Protein AF-A0A9W8WQA7-F1 (afdb_monomer_lite)

Sequence (1085 aa):
MKIWGAAASALLLALARCRVVPSSPQLYTATNITTLVKVFSAPPAIASDTGSIQLAPRTDPPPPKRPKLNPPSPPAEPAPNVPAAESQSEWDQHVCRGGKLTQASKLDKDEAQAIALPIGTQWSGNLEAERKKWGYFDSEDPDCDFEGSYYDIARALEALGVEDGDCFRTQHYDPENDDDMKDQKYKVGDKAYRATGAHGTFGVNVKGGALFLIEVASAPRTAALLWDVDPVPKDQLPEIRQISDLAWGFWYQAHGGSNLGHITKFVVPQVINDVTGRLIDQASKTYEVPDGEERHDAVPEWPGISFDIDTPPGKALLGSPVGIATAYFLSQHKQEIGGNKYVSKVTVFRPDGDTEMKEPTIVYYVENAPTTSQKDGNSAQKSDQTAGQRQAHNRRDLLQATDDLVSATDEGKDLWYKNMCRGRKLTESCMSKRDEATEFATPVDTPWKGTMESELREWGYREVDTSSKCGWDDIERDLNREHIRVEDANCYEVQHALRPGTTGEDGKTIALKNQMYTVKSGQKYRMTNAHARIGINTISGAIFFLDVESAAKAAEINWKPEVPTAEQLPKLKAISDISWGFWNRAWMHRPASERKLGNINYFIVHNIANEETETLINKAMEVHVGDGSHTGLTVLPKWPGLDFYVADEAGRALLGSPNGLAAGYFLAQHKDEIGANKYVYGIRVFASSAPLAGPSMIMYVADADDDSSDELPMDRRRGIGWGNSALRPPVNSFNTKSPSTLGDTVTIAAKPKLDDATLWNTCKCRGEKITQTSLEDKDTAKNLVTPIDSPWEGTMEEELKLWGYAQPKGATAYCNFSSTETEFRAMGIDTKFKERTKNGQNQCYQAHHSKGGPRGKVKEQTYEVEKKIYRMTDAIMQMGVNVRDGVLTYFNVRSAEQSAMLLWGVDEVSASELPALNRVSDVSWAFWKRAHGNDADINNIQKFHVHDAVNEDTLRLVNMALNTYKVPDGDVRRPRLPKWPGLVFDIKTDEGAAMLGSPNGIAAGYFLVQHKTQLGGNKYIHQVTVWMSSDGDVQMMFWVKNAPPPEAAPQGQSIRRRLERQVKIVKRGHDGRNIIKEHRVLAKL

Structure (mmCIF, N/CA/C/O backbone):
data_AF-A0A9W8WQA7-F1
#
_entry.id   AF-A0A9W8WQA7-F1
#
loop_
_atom_site.group_PDB
_atom_site.id
_atom_site.type_symbol
_atom_site.label_atom_id
_atom_site.label_alt_id
_atom_site.label_comp_id
_atom_site.label_asym_id
_atom_site.label_entity_id
_atom_site.label_seq_id
_atom_site.pdbx_PDB_ins_code
_atom_site.Cartn_x
_atom_site.Cartn_y
_atom_site.Cartn_z
_atom_site.occupancy
_atom_site.B_iso_or_equiv
_atom_site.auth_seq_id
_atom_site.auth_comp_id
_atom_site.auth_asym_id
_atom_site.auth_atom_id
_atom_site.pdbx_PDB_model_num
ATOM 1 N N . MET A 1 1 ? 7.391 16.376 -81.333 1.00 32.06 1 MET A N 1
ATOM 2 C CA . MET A 1 1 ? 8.749 15.791 -81.483 1.00 32.06 1 MET A CA 1
ATOM 3 C C . MET A 1 1 ? 8.777 14.542 -80.598 1.00 32.06 1 MET A C 1
ATOM 5 O O . MET A 1 1 ? 8.207 14.633 -79.524 1.00 32.06 1 MET A O 1
ATOM 9 N N . LYS A 1 2 ? 9.160 13.319 -81.009 1.00 30.12 2 LYS A N 1
ATOM 10 C CA . LYS A 1 2 ? 10.275 12.816 -81.857 1.00 30.12 2 LYS A CA 1
ATOM 11 C C . LYS A 1 2 ? 11.677 13.099 -81.276 1.00 30.12 2 LYS A C 1
ATOM 13 O O . LYS A 1 2 ? 11.902 14.252 -80.948 1.00 30.12 2 LYS A O 1
ATOM 18 N N . ILE A 1 3 ? 12.667 12.189 -81.263 1.00 35.16 3 ILE A N 1
ATOM 19 C CA . ILE A 1 3 ? 12.712 10.700 -81.192 1.00 35.16 3 ILE A CA 1
ATOM 20 C C . ILE A 1 3 ? 14.201 10.273 -81.020 1.00 35.16 3 ILE A C 1
ATOM 22 O O . ILE A 1 3 ? 15.027 10.808 -81.751 1.00 35.16 3 ILE A O 1
ATOM 26 N N . TRP A 1 4 ? 14.517 9.290 -80.151 1.00 38.16 4 TRP A N 1
ATOM 27 C CA . TRP A 1 4 ? 15.798 8.517 -80.090 1.00 38.16 4 TRP A CA 1
ATOM 28 C C . TRP A 1 4 ? 17.095 9.365 -79.870 1.00 38.16 4 TRP A C 1
ATOM 30 O O . TRP A 1 4 ? 16.995 10.574 -79.707 1.00 38.16 4 TRP A O 1
ATOM 40 N N . GLY A 1 5 ? 18.335 8.847 -79.740 1.00 28.59 5 GLY A N 1
ATOM 41 C CA . GLY A 1 5 ? 18.912 7.482 -79.777 1.00 28.59 5 GLY A CA 1
ATOM 42 C C . GLY A 1 5 ? 20.346 7.446 -79.170 1.00 28.59 5 GLY A C 1
ATOM 43 O O . GLY A 1 5 ? 20.752 8.431 -78.561 1.00 28.59 5 GLY A O 1
ATOM 44 N N . ALA A 1 6 ? 21.114 6.348 -79.307 1.00 35.03 6 ALA A N 1
ATOM 45 C CA . ALA A 1 6 ? 22.368 6.102 -78.548 1.00 35.03 6 ALA A CA 1
ATOM 46 C C . ALA A 1 6 ? 23.580 5.604 -79.384 1.00 35.03 6 ALA A C 1
ATOM 48 O O . ALA A 1 6 ? 23.366 5.008 -80.436 1.00 35.03 6 ALA A O 1
ATOM 49 N N . ALA A 1 7 ? 24.822 5.790 -78.880 1.00 26.36 7 ALA A N 1
ATOM 50 C CA . ALA A 1 7 ? 26.087 5.082 -79.223 1.00 26.36 7 ALA A CA 1
ATOM 51 C C . ALA A 1 7 ? 27.293 5.627 -78.386 1.00 26.36 7 ALA A C 1
ATOM 53 O O . ALA A 1 7 ? 27.164 6.712 -77.827 1.00 26.36 7 ALA A O 1
ATOM 54 N N . ALA A 1 8 ? 28.523 5.070 -78.391 1.00 29.78 8 ALA A N 1
ATOM 55 C CA . ALA A 1 8 ? 29.019 3.724 -78.005 1.00 29.78 8 ALA A CA 1
ATOM 56 C C . ALA A 1 8 ? 30.568 3.601 -78.217 1.00 29.78 8 ALA A C 1
ATOM 58 O O . ALA A 1 8 ? 31.057 4.087 -79.231 1.00 29.78 8 ALA A O 1
ATOM 59 N N . SER A 1 9 ? 31.285 2.838 -77.358 1.00 29.52 9 SER A N 1
ATOM 60 C CA . SER A 1 9 ? 32.639 2.227 -77.581 1.00 29.52 9 SER A CA 1
ATOM 61 C C . SER A 1 9 ? 33.893 3.147 -77.699 1.00 29.52 9 SER A C 1
ATOM 63 O O . SER A 1 9 ? 33.744 4.334 -77.951 1.00 29.52 9 SER A O 1
ATOM 65 N N . ALA A 1 10 ? 35.171 2.707 -77.578 1.00 31.17 10 ALA A N 1
ATOM 66 C CA . ALA A 1 10 ? 35.853 1.577 -76.879 1.00 31.17 10 ALA A CA 1
ATOM 67 C C . ALA A 1 10 ? 37.422 1.722 -76.976 1.00 31.17 10 ALA A C 1
ATOM 69 O O . ALA A 1 10 ? 37.894 2.780 -77.380 1.00 31.17 10 ALA A O 1
ATOM 70 N N . LEU A 1 11 ? 38.193 0.643 -76.689 1.00 25.34 11 LEU A N 1
ATOM 71 C CA . LEU A 1 11 ? 39.678 0.440 -76.740 1.00 25.34 11 LEU A CA 1
ATOM 72 C C . LEU A 1 11 ? 40.490 0.999 -75.535 1.00 25.34 11 LEU A C 1
ATOM 74 O O . LEU A 1 11 ? 40.127 2.031 -74.989 1.00 25.34 11 LEU A O 1
ATOM 78 N N . LEU A 1 12 ? 41.585 0.372 -75.045 1.00 25.33 12 LEU A N 1
ATOM 79 C CA . LEU A 1 12 ? 42.374 -0.815 -75.486 1.00 25.33 12 LEU A CA 1
ATOM 80 C C . LEU A 1 12 ? 42.959 -1.626 -74.275 1.00 25.33 12 LEU A C 1
ATOM 82 O O . LEU A 1 12 ? 42.806 -1.207 -73.132 1.00 25.33 12 LEU A O 1
ATOM 86 N N . LEU A 1 13 ? 43.614 -2.783 -74.506 1.00 28.52 13 LEU A N 1
ATOM 87 C CA . LEU A 1 13 ? 44.079 -3.785 -73.503 1.00 28.52 13 LEU A CA 1
ATOM 88 C C . LEU A 1 13 ? 45.615 -4.017 -73.464 1.00 28.52 13 LEU A C 1
ATOM 90 O O . LEU A 1 13 ? 46.274 -3.848 -74.486 1.00 28.52 13 LEU A O 1
ATOM 94 N N . ALA A 1 14 ? 46.137 -4.579 -72.351 1.00 25.75 14 ALA A N 1
ATOM 95 C CA . ALA A 1 14 ? 47.377 -5.394 -72.284 1.00 25.75 14 ALA A CA 1
ATOM 96 C C . ALA A 1 14 ? 47.427 -6.339 -71.038 1.00 25.75 14 ALA A C 1
ATOM 98 O O . ALA A 1 14 ? 46.800 -6.037 -70.026 1.00 25.75 14 ALA A O 1
ATOM 99 N N . LEU A 1 15 ? 48.147 -7.482 -71.105 1.00 28.50 15 LEU A N 1
ATOM 100 C CA . LEU A 1 15 ? 48.198 -8.600 -70.112 1.00 28.50 15 LEU A CA 1
ATOM 101 C C . LEU A 1 15 ? 49.522 -9.417 -70.244 1.00 28.50 15 LEU A C 1
ATOM 103 O O . LEU A 1 15 ? 50.096 -9.404 -71.328 1.00 28.50 15 LEU A O 1
ATOM 107 N N . ALA A 1 16 ? 50.075 -10.210 -69.298 1.00 33.41 16 ALA A N 1
ATOM 108 C CA . ALA A 1 16 ? 49.791 -10.532 -67.874 1.00 33.41 16 ALA A CA 1
ATOM 109 C C . ALA A 1 16 ? 51.136 -10.580 -67.057 1.00 33.41 16 ALA A C 1
ATOM 111 O O . ALA A 1 16 ? 51.890 -9.631 -67.214 1.00 33.41 16 ALA A O 1
ATOM 112 N N . ARG A 1 17 ? 51.592 -11.536 -66.202 1.00 27.59 17 ARG A N 1
ATOM 113 C CA . ARG A 1 17 ? 51.318 -12.968 -65.858 1.00 27.59 17 ARG A CA 1
ATOM 114 C C . ARG A 1 17 ? 51.818 -13.312 -64.414 1.00 27.59 17 ARG A C 1
ATOM 116 O O . ARG A 1 17 ? 52.717 -12.640 -63.943 1.00 27.59 17 ARG A O 1
ATOM 123 N N . CYS A 1 18 ? 51.297 -14.405 -63.815 1.00 26.36 18 CYS A N 1
ATOM 124 C CA . CYS A 1 18 ? 51.890 -15.444 -62.902 1.00 26.36 18 CYS A CA 1
ATOM 125 C C . CYS A 1 18 ? 53.135 -15.158 -62.007 1.00 26.36 18 CYS A C 1
ATOM 127 O O . CYS A 1 18 ? 54.090 -14.568 -62.486 1.00 26.36 18 CYS A O 1
ATOM 129 N N . ARG A 1 19 ? 53.325 -15.712 -60.786 1.00 29.97 19 ARG A N 1
ATOM 130 C CA . ARG A 1 19 ? 52.667 -16.749 -59.917 1.00 29.97 19 ARG A CA 1
ATOM 131 C C . ARG A 1 19 ? 53.189 -16.538 -58.457 1.00 29.97 19 ARG A C 1
ATOM 133 O O . ARG A 1 19 ? 54.293 -16.029 -58.323 1.00 29.97 19 ARG A O 1
ATOM 140 N N . VAL A 1 20 ? 52.469 -16.864 -57.369 1.00 27.72 20 VAL A N 1
ATOM 141 C CA . VAL A 1 20 ? 52.545 -18.081 -56.489 1.00 27.72 20 VAL A CA 1
ATOM 142 C C . VAL A 1 20 ? 51.592 -17.850 -55.270 1.00 27.72 20 VAL A C 1
ATOM 144 O O . VAL A 1 20 ? 51.188 -16.717 -55.033 1.00 27.72 20 VAL A O 1
ATOM 147 N N . VAL A 1 21 ? 51.196 -18.908 -54.542 1.00 34.62 21 VAL A N 1
ATOM 148 C CA . VAL A 1 21 ? 50.202 -19.011 -53.427 1.00 34.62 21 VAL A CA 1
ATOM 149 C C . VAL A 1 21 ? 50.763 -20.038 -52.398 1.00 34.62 21 VAL A C 1
ATOM 151 O O . VAL A 1 21 ? 51.525 -20.884 -52.882 1.00 34.62 21 VAL A O 1
ATOM 154 N N . PRO A 1 22 ? 50.467 -20.072 -51.062 1.00 49.50 22 PRO A N 1
ATOM 155 C CA . PRO A 1 22 ? 49.373 -19.487 -50.242 1.00 49.50 22 PRO A CA 1
ATOM 156 C C . PRO A 1 22 ? 49.900 -18.418 -49.216 1.00 49.50 22 PRO A C 1
ATOM 158 O O . PRO A 1 22 ? 50.765 -17.663 -49.641 1.00 49.50 22 PRO A O 1
ATOM 161 N N . SER A 1 23 ? 49.470 -18.173 -47.952 1.00 28.38 23 SER A N 1
ATOM 162 C CA . SER A 1 23 ? 48.624 -18.889 -46.957 1.00 28.38 23 SER A CA 1
ATOM 163 C C . SER A 1 23 ? 48.009 -18.024 -45.819 1.00 28.38 23 SER A C 1
ATOM 165 O O . SER A 1 23 ? 48.143 -16.806 -45.801 1.00 28.38 23 SER A O 1
ATOM 167 N N . SER A 1 24 ? 47.301 -18.699 -44.897 1.00 28.00 24 SER A N 1
ATOM 168 C CA . SER A 1 24 ? 46.446 -18.217 -43.782 1.00 28.00 24 SER A CA 1
ATOM 169 C C . SER A 1 24 ? 47.174 -17.913 -42.435 1.00 28.00 24 SER A C 1
ATOM 171 O O . SER A 1 24 ? 48.377 -18.163 -42.351 1.00 28.00 24 SER A O 1
ATOM 173 N N . PRO A 1 25 ? 46.482 -17.375 -41.390 1.00 53.09 25 PRO A N 1
ATOM 174 C CA . PRO A 1 25 ? 47.097 -16.610 -40.286 1.00 53.09 25 PRO A CA 1
ATOM 175 C C . PRO A 1 25 ? 47.047 -17.265 -38.884 1.00 53.09 25 PRO A C 1
ATOM 177 O O . PRO A 1 25 ? 46.340 -18.248 -38.675 1.00 53.09 25 PRO A O 1
ATOM 180 N N . GLN A 1 26 ? 47.700 -16.616 -37.906 1.00 27.55 26 GLN A N 1
ATOM 181 C CA . GLN A 1 26 ? 47.486 -16.711 -36.445 1.00 27.55 26 GLN A CA 1
ATOM 182 C C . GLN A 1 26 ? 47.661 -15.291 -35.836 1.00 27.55 26 GLN A C 1
ATOM 184 O O . GLN A 1 26 ? 48.445 -14.508 -36.365 1.00 27.55 26 GLN A O 1
ATOM 189 N N . LEU A 1 27 ? 46.769 -14.798 -34.962 1.00 26.42 27 LEU A N 1
ATOM 190 C CA . LEU A 1 27 ? 46.641 -15.044 -33.507 1.00 26.42 27 LEU A CA 1
ATOM 191 C C . LEU A 1 27 ? 47.778 -14.425 -32.668 1.00 26.42 27 LEU A C 1
ATOM 193 O O . LEU A 1 27 ? 48.945 -14.719 -32.897 1.00 26.42 27 LEU A O 1
ATOM 197 N N . TYR A 1 28 ? 47.411 -13.631 -31.655 1.00 26.44 28 TYR A N 1
ATOM 198 C CA . TYR A 1 28 ? 48.284 -13.229 -30.545 1.00 26.44 28 TYR A CA 1
ATOM 199 C C . TYR A 1 28 ? 47.541 -13.385 -29.214 1.00 26.44 28 TYR A C 1
ATOM 201 O O . TYR A 1 28 ? 46.349 -13.096 -29.122 1.00 26.44 28 TYR A O 1
ATOM 209 N N . THR A 1 29 ? 48.256 -13.876 -28.205 1.00 27.25 29 THR A N 1
ATOM 210 C CA . THR A 1 29 ? 47.759 -14.208 -26.861 1.00 27.25 29 THR A CA 1
ATOM 211 C C . THR A 1 29 ? 48.307 -13.245 -25.801 1.00 27.25 29 THR A C 1
ATOM 213 O O . THR A 1 29 ? 49.230 -12.480 -26.068 1.00 27.25 29 THR A O 1
ATOM 216 N N . ALA A 1 30 ? 47.731 -13.282 -24.597 1.00 29.25 30 ALA A N 1
ATOM 217 C CA . ALA A 1 30 ? 48.078 -12.409 -23.470 1.00 29.25 30 ALA A CA 1
ATOM 218 C C . ALA A 1 30 ? 49.330 -12.866 -22.673 1.00 29.25 30 ALA A C 1
ATOM 220 O O . ALA A 1 30 ? 49.995 -13.828 -23.056 1.00 29.25 30 ALA A O 1
ATOM 221 N N . THR A 1 31 ? 49.543 -12.224 -21.508 1.00 28.33 31 THR A N 1
ATOM 222 C CA . THR A 1 31 ? 50.538 -12.456 -20.421 1.00 28.33 31 THR A CA 1
ATOM 223 C C . THR A 1 31 ? 51.924 -11.798 -20.562 1.00 28.33 31 THR A C 1
ATOM 225 O O . THR A 1 31 ? 52.392 -11.619 -21.680 1.00 28.33 31 THR A O 1
ATOM 228 N N . ASN A 1 32 ? 52.671 -11.470 -19.487 1.00 29.31 32 ASN A N 1
ATOM 229 C CA . ASN A 1 32 ? 52.379 -10.944 -18.120 1.00 29.31 32 ASN A CA 1
ATOM 230 C C . ASN A 1 32 ? 53.743 -10.550 -17.446 1.00 29.31 32 ASN A C 1
ATOM 232 O O . ASN A 1 32 ? 54.778 -10.857 -18.032 1.00 29.31 32 ASN A O 1
ATOM 236 N N . ILE A 1 33 ? 53.747 -10.012 -16.205 1.00 25.47 33 ILE A N 1
ATOM 237 C CA . ILE A 1 33 ? 54.882 -9.957 -15.222 1.00 25.47 33 ILE A CA 1
ATOM 238 C C . ILE A 1 33 ? 56.030 -8.942 -15.537 1.00 25.47 33 ILE A C 1
ATOM 240 O O . ILE A 1 33 ? 56.304 -8.707 -16.707 1.00 25.47 33 ILE A O 1
ATOM 244 N N . THR A 1 34 ? 56.858 -8.351 -14.638 1.00 26.84 34 THR A N 1
ATOM 245 C CA . THR A 1 34 ? 56.838 -7.795 -13.236 1.00 26.84 34 THR A CA 1
ATOM 246 C C . THR A 1 34 ? 58.247 -7.155 -12.972 1.00 26.84 34 THR A C 1
ATOM 248 O O . THR A 1 34 ? 59.182 -7.547 -13.668 1.00 26.84 34 THR A O 1
ATOM 251 N N . THR A 1 35 ? 58.456 -6.283 -11.948 1.00 26.98 35 THR A N 1
ATOM 252 C CA . THR A 1 35 ? 59.684 -6.187 -11.057 1.00 26.98 35 THR A CA 1
ATOM 253 C C . THR A 1 35 ? 60.393 -4.808 -10.837 1.00 26.98 35 THR A C 1
ATOM 255 O O . THR A 1 35 ? 61.170 -4.352 -11.665 1.00 26.98 35 THR A O 1
ATOM 258 N N . LEU A 1 36 ? 60.198 -4.238 -9.628 1.00 26.69 36 LEU A N 1
ATOM 259 C CA . LEU A 1 36 ? 61.091 -3.497 -8.678 1.00 26.69 36 LEU A CA 1
ATOM 260 C C . LEU A 1 36 ? 62.112 -2.350 -9.038 1.00 26.69 36 LEU A C 1
ATOM 262 O O . LEU A 1 36 ? 63.230 -2.613 -9.459 1.00 26.69 36 LEU A O 1
ATOM 266 N N . VAL A 1 37 ? 61.798 -1.118 -8.561 1.00 27.27 37 VAL A N 1
ATOM 267 C CA . VAL A 1 37 ? 62.352 -0.390 -7.355 1.00 27.27 37 VAL A CA 1
ATOM 268 C C . VAL A 1 37 ? 63.788 0.248 -7.274 1.00 27.27 37 VAL A C 1
ATOM 270 O O . VAL A 1 37 ? 64.790 -0.379 -7.591 1.00 27.27 37 VAL A O 1
ATOM 273 N N . LYS A 1 38 ? 63.835 1.432 -6.593 1.00 28.11 38 LYS A N 1
ATOM 274 C CA . LYS A 1 38 ? 64.917 2.146 -5.812 1.00 28.11 38 LYS A CA 1
ATOM 275 C C . LYS A 1 38 ? 65.852 3.198 -6.469 1.00 28.11 38 LYS A C 1
ATOM 277 O O . LYS A 1 38 ? 66.621 2.872 -7.361 1.00 28.11 38 LYS A O 1
ATOM 282 N N . VAL A 1 39 ? 65.919 4.407 -5.864 1.00 25.89 39 VAL A N 1
ATOM 283 C CA . VAL A 1 39 ? 67.040 4.979 -5.040 1.00 25.89 39 VAL A CA 1
ATOM 284 C C . VAL A 1 39 ? 66.652 6.380 -4.468 1.00 25.89 39 VAL A C 1
ATOM 286 O O . VAL A 1 39 ? 65.780 7.044 -5.016 1.00 25.89 39 VAL A O 1
ATOM 289 N N . PHE A 1 40 ? 67.248 6.805 -3.338 1.00 28.34 40 PHE A N 1
ATOM 290 C CA . PHE A 1 40 ? 66.979 8.055 -2.578 1.00 28.34 40 PHE A CA 1
ATOM 291 C C . PHE A 1 40 ? 67.886 9.248 -2.968 1.00 28.34 40 PHE A C 1
ATOM 293 O O . PHE A 1 40 ? 69.035 9.006 -3.339 1.00 28.34 40 PHE A O 1
ATOM 300 N N . SER A 1 41 ? 67.463 10.506 -2.704 1.00 25.45 41 SER A N 1
ATOM 301 C CA . SER A 1 41 ? 68.158 11.506 -1.826 1.00 25.45 41 SER A CA 1
ATOM 302 C C . SER A 1 41 ? 67.602 12.949 -1.944 1.00 25.45 41 SER A C 1
ATOM 304 O O . SER A 1 41 ? 67.009 13.303 -2.956 1.00 25.45 41 SER A O 1
ATOM 306 N N . ALA A 1 42 ? 67.822 13.789 -0.918 1.00 25.75 42 ALA A N 1
ATOM 307 C CA . ALA A 1 42 ? 67.451 15.221 -0.827 1.00 25.75 42 ALA A CA 1
ATOM 308 C C . ALA A 1 42 ? 68.549 16.016 -0.050 1.00 25.75 42 ALA A C 1
ATOM 310 O O . ALA A 1 42 ? 69.608 15.439 0.199 1.00 25.75 42 ALA A O 1
ATOM 311 N N . PRO A 1 43 ? 68.299 17.240 0.473 1.00 55.56 43 PRO A N 1
ATOM 312 C CA . PRO A 1 43 ? 68.216 18.566 -0.175 1.00 55.56 43 PRO A CA 1
ATOM 313 C C . PRO A 1 43 ? 69.473 19.449 0.136 1.00 55.56 43 PRO A C 1
ATOM 315 O O . PRO A 1 43 ? 70.468 18.892 0.603 1.00 55.56 43 PRO A O 1
ATOM 318 N N . PRO A 1 44 ? 69.509 20.787 -0.131 1.00 43.06 44 PRO A N 1
ATOM 319 C CA . PRO A 1 44 ? 69.011 21.799 0.840 1.00 43.06 44 PRO A CA 1
ATOM 320 C C . PRO A 1 44 ? 68.469 23.136 0.230 1.00 43.06 44 PRO A C 1
ATOM 322 O O . PRO A 1 44 ? 68.412 23.295 -0.986 1.00 43.06 44 PRO A O 1
ATOM 325 N N . ALA A 1 45 ? 68.073 24.103 1.082 1.00 30.08 45 ALA A N 1
ATOM 326 C CA . ALA A 1 45 ? 67.628 25.483 0.743 1.00 30.08 45 ALA A CA 1
ATOM 327 C C . ALA A 1 45 ? 68.777 26.540 0.904 1.00 30.08 45 ALA A C 1
ATOM 329 O O . ALA A 1 45 ? 69.910 26.124 1.135 1.00 30.08 45 ALA A O 1
ATOM 330 N N . ILE A 1 46 ? 68.656 27.879 0.737 1.00 30.22 46 ILE A N 1
ATOM 331 C CA . ILE A 1 46 ? 67.896 28.946 1.470 1.00 30.22 46 ILE A CA 1
ATOM 332 C C . ILE A 1 46 ? 68.089 30.328 0.732 1.00 30.22 46 ILE A C 1
ATOM 334 O O . ILE A 1 46 ? 69.018 30.425 -0.065 1.00 30.22 46 ILE A O 1
ATOM 338 N N . ALA A 1 47 ? 67.308 31.388 1.070 1.00 27.59 47 ALA A N 1
ATOM 339 C CA . ALA A 1 47 ? 67.455 32.849 0.737 1.00 27.59 47 ALA A CA 1
ATOM 340 C C . ALA A 1 47 ? 67.014 33.306 -0.689 1.00 27.59 47 ALA A C 1
ATOM 342 O O . ALA A 1 47 ? 67.338 32.632 -1.658 1.00 27.59 47 ALA A O 1
ATOM 343 N N . SER A 1 48 ? 66.155 34.326 -0.932 1.00 30.67 48 SER A N 1
ATOM 344 C CA . SER A 1 48 ? 66.004 35.754 -0.491 1.00 30.67 48 SER A CA 1
ATOM 345 C C . SER A 1 48 ? 66.860 36.756 -1.318 1.00 30.67 48 SER A C 1
ATOM 347 O O . SER A 1 48 ? 67.953 36.393 -1.730 1.00 30.67 48 SER A O 1
ATOM 349 N N . ASP A 1 49 ? 66.478 38.012 -1.630 1.00 31.56 49 ASP A N 1
ATOM 350 C CA . ASP A 1 49 ? 65.371 38.884 -1.165 1.00 31.56 49 ASP A CA 1
ATOM 351 C C . ASP A 1 49 ? 65.054 40.064 -2.151 1.00 31.56 49 ASP A C 1
ATOM 353 O O . ASP A 1 49 ? 65.882 40.402 -2.994 1.00 31.56 49 ASP A O 1
ATOM 357 N N . THR A 1 50 ? 63.926 40.770 -1.951 1.00 33.84 50 THR A N 1
ATOM 358 C CA . THR A 1 50 ? 63.518 42.120 -2.453 1.00 33.84 50 THR A CA 1
ATOM 359 C C . THR A 1 50 ? 63.333 42.420 -3.964 1.00 33.84 50 THR A C 1
ATOM 361 O O . THR A 1 50 ? 64.098 41.988 -4.819 1.00 33.84 50 THR A O 1
ATOM 364 N N . GLY A 1 51 ? 62.359 43.299 -4.285 1.00 26.81 51 GLY A N 1
ATOM 365 C CA . GLY A 1 51 ? 62.286 44.038 -5.566 1.00 26.81 51 GLY A CA 1
ATOM 366 C C . GLY A 1 51 ? 60.871 44.447 -6.025 1.00 26.81 51 GLY A C 1
ATOM 367 O O . GLY A 1 51 ? 60.168 43.639 -6.621 1.00 26.81 51 GLY A O 1
ATOM 368 N N . SER A 1 52 ? 60.449 45.702 -5.807 1.00 33.69 52 SER A N 1
ATOM 369 C CA . SER A 1 52 ? 59.098 46.202 -6.150 1.00 33.69 52 SER A CA 1
ATOM 370 C C . SER A 1 52 ? 59.093 47.358 -7.168 1.00 33.69 52 SER A C 1
ATOM 372 O O . SER A 1 52 ? 59.755 48.373 -6.966 1.00 33.69 52 SER A O 1
ATOM 374 N N . ILE A 1 53 ? 58.291 47.246 -8.241 1.00 29.86 53 ILE A N 1
ATOM 375 C CA . ILE A 1 53 ? 57.975 48.342 -9.184 1.00 29.86 53 ILE A CA 1
ATOM 376 C C . ILE A 1 53 ? 56.505 48.239 -9.638 1.00 29.86 53 ILE A C 1
ATOM 378 O O . ILE A 1 53 ? 56.050 47.171 -10.039 1.00 29.86 53 ILE A O 1
ATOM 382 N N . GLN A 1 54 ? 55.772 49.358 -9.613 1.00 36.44 54 GLN A N 1
ATOM 383 C CA . GLN A 1 54 ? 54.447 49.510 -10.240 1.00 36.44 54 GLN A CA 1
ATOM 384 C C . GLN A 1 54 ? 54.573 49.978 -11.698 1.00 36.44 54 GLN A C 1
ATOM 386 O O . GLN A 1 54 ? 55.428 50.810 -11.993 1.00 36.44 54 GLN A O 1
ATOM 391 N N . LEU A 1 55 ? 53.642 49.580 -12.573 1.00 28.97 55 LEU A N 1
ATOM 392 C CA . LEU A 1 55 ? 53.305 50.338 -13.788 1.00 28.97 55 LEU A CA 1
ATOM 393 C C . LEU A 1 55 ? 51.823 50.158 -14.174 1.00 28.97 55 LEU A C 1
ATOM 395 O O . LEU A 1 55 ? 51.165 49.216 -13.740 1.00 28.97 55 LEU A O 1
ATOM 399 N N . ALA A 1 56 ? 51.292 51.118 -14.936 1.00 30.81 56 ALA A N 1
ATOM 400 C CA . ALA A 1 56 ? 49.858 51.341 -15.161 1.00 30.81 56 ALA A CA 1
ATOM 401 C C . ALA A 1 56 ? 49.327 50.678 -16.467 1.00 30.81 56 ALA A C 1
ATOM 403 O O . ALA A 1 56 ? 50.131 50.235 -17.292 1.00 30.81 56 ALA A O 1
ATOM 404 N N . PRO A 1 57 ? 47.994 50.571 -16.682 1.00 40.31 57 PRO A N 1
ATOM 405 C CA . PRO A 1 57 ? 47.419 49.686 -17.701 1.00 40.31 57 PRO A CA 1
ATOM 406 C C . PRO A 1 57 ? 47.459 50.251 -19.131 1.00 40.31 57 PRO A C 1
ATOM 408 O O . PRO A 1 57 ? 47.582 51.458 -19.348 1.00 40.31 57 PRO A O 1
ATOM 411 N N . ARG A 1 58 ? 47.265 49.368 -20.121 1.00 30.36 58 ARG A N 1
ATOM 412 C CA . ARG A 1 58 ? 47.004 49.721 -21.528 1.00 30.36 58 ARG A CA 1
ATOM 413 C C . ARG A 1 58 ? 45.653 49.191 -22.008 1.00 30.36 58 ARG A C 1
ATOM 415 O O . ARG A 1 58 ? 45.201 48.138 -21.574 1.00 30.36 58 ARG A O 1
ATOM 422 N N . THR A 1 59 ? 45.035 49.946 -22.912 1.00 35.84 59 THR A N 1
ATOM 423 C CA . THR A 1 59 ? 43.726 49.680 -23.530 1.00 35.84 59 THR A CA 1
ATOM 424 C C . THR A 1 59 ? 43.870 49.185 -24.963 1.00 35.84 59 THR A C 1
ATOM 426 O O . THR A 1 59 ? 44.745 49.675 -25.671 1.00 35.84 59 THR A O 1
ATOM 429 N N . ASP A 1 60 ? 42.958 48.318 -25.407 1.00 29.50 60 ASP A N 1
ATOM 430 C CA . ASP A 1 60 ? 42.808 47.889 -26.808 1.00 29.50 60 ASP A CA 1
ATOM 431 C C . ASP A 1 60 ? 41.330 47.458 -27.085 1.00 29.50 60 ASP A C 1
ATOM 433 O O . ASP A 1 60 ? 40.523 47.526 -26.150 1.00 29.50 60 ASP A O 1
ATOM 437 N N . PRO A 1 61 ? 40.874 47.190 -28.334 1.00 36.31 61 PRO A N 1
ATOM 438 C CA . PRO A 1 61 ? 39.708 47.923 -28.867 1.00 36.31 61 PRO A CA 1
ATOM 439 C C . PRO A 1 61 ? 38.324 47.234 -28.750 1.00 36.31 61 PRO A C 1
ATOM 441 O O . PRO A 1 61 ? 38.230 46.033 -28.499 1.00 36.31 61 PRO A O 1
ATOM 444 N N . PRO A 1 62 ? 37.215 47.976 -28.982 1.00 37.72 62 PRO A N 1
ATOM 445 C CA . PRO A 1 62 ? 35.854 47.467 -28.795 1.00 37.72 62 PRO A CA 1
ATOM 446 C C . PRO A 1 62 ? 35.350 46.552 -29.939 1.00 37.72 62 PRO A C 1
ATOM 448 O O . PRO A 1 62 ? 35.549 46.870 -31.115 1.00 37.72 62 PRO A O 1
ATOM 451 N N . PRO A 1 63 ? 34.613 45.463 -29.628 1.00 36.59 63 PRO A N 1
ATOM 452 C CA . PRO A 1 63 ? 34.017 44.560 -30.619 1.00 36.59 63 PRO A CA 1
ATOM 453 C C . PRO A 1 63 ? 32.730 45.122 -31.277 1.00 36.59 63 PRO A C 1
ATOM 455 O O . PRO A 1 63 ? 32.104 46.049 -30.753 1.00 36.59 63 PRO A O 1
ATOM 458 N N . PRO A 1 64 ? 32.295 44.569 -32.431 1.00 33.12 64 PRO A N 1
ATOM 459 C CA . PRO A 1 64 ? 31.188 45.113 -33.224 1.00 33.12 64 PRO A CA 1
ATOM 460 C C . PRO A 1 64 ? 29.790 44.891 -32.617 1.00 33.12 64 PRO A C 1
ATOM 462 O O . PRO A 1 64 ? 29.517 43.915 -31.918 1.00 33.12 64 PRO A O 1
ATOM 465 N N . LYS A 1 65 ? 28.865 45.800 -32.952 1.00 33.97 65 LYS A N 1
ATOM 466 C CA . LYS A 1 65 ? 27.476 45.822 -32.460 1.00 33.97 65 LYS A CA 1
ATOM 467 C C . LYS A 1 65 ? 26.657 44.631 -32.983 1.00 33.97 65 LYS A C 1
ATOM 469 O O . LYS A 1 65 ? 26.489 44.487 -34.192 1.00 33.97 65 LYS A O 1
ATOM 474 N N . ARG A 1 66 ? 26.069 43.836 -32.079 1.00 32.28 66 ARG A N 1
ATOM 475 C CA . ARG A 1 66 ? 25.018 42.852 -32.412 1.00 32.28 66 ARG A CA 1
ATOM 476 C C . ARG A 1 66 ? 23.654 43.534 -32.657 1.00 32.28 66 ARG A C 1
ATOM 478 O O . ARG A 1 66 ? 23.433 44.635 -32.145 1.00 32.28 66 ARG A O 1
ATOM 485 N N . PRO A 1 67 ? 22.723 42.896 -33.396 1.00 33.72 67 PRO A N 1
ATOM 486 C CA . PRO A 1 67 ? 21.334 43.347 -33.496 1.00 33.72 67 PRO A CA 1
ATOM 487 C C . PRO A 1 67 ? 20.624 43.339 -32.135 1.00 33.72 67 PRO A C 1
ATOM 489 O O . PRO A 1 67 ? 20.974 42.559 -31.249 1.00 33.72 67 PRO A O 1
ATOM 492 N N . LYS A 1 68 ? 19.589 44.175 -31.984 1.00 35.44 68 LYS A N 1
ATOM 493 C CA . LYS A 1 68 ? 18.712 44.150 -30.805 1.00 35.44 68 LYS A CA 1
ATOM 494 C C . LYS A 1 68 ? 17.890 42.856 -30.797 1.00 35.44 68 LYS A C 1
ATOM 496 O O . LYS A 1 68 ? 17.147 42.619 -31.745 1.00 35.44 68 LYS A O 1
ATOM 501 N N . LEU A 1 69 ? 17.983 42.071 -29.724 1.00 34.81 69 LEU A N 1
ATOM 502 C CA . LEU A 1 69 ? 16.928 41.121 -29.366 1.00 34.81 69 LEU A CA 1
ATOM 503 C C . LEU A 1 69 ? 15.825 41.836 -28.570 1.00 34.81 69 LEU A C 1
ATOM 505 O O . LEU A 1 69 ? 16.042 42.910 -28.004 1.00 34.81 69 LEU A O 1
ATOM 509 N N . ASN A 1 70 ? 14.641 41.228 -28.562 1.00 39.16 70 ASN A N 1
ATOM 510 C CA . ASN A 1 70 ? 13.485 41.668 -27.783 1.00 39.16 70 ASN A CA 1
ATOM 511 C C . ASN A 1 70 ? 13.724 41.479 -26.269 1.00 39.16 70 ASN A C 1
ATOM 513 O O . ASN A 1 70 ? 14.587 40.680 -25.895 1.00 39.16 70 ASN A O 1
ATOM 517 N N . PRO A 1 71 ? 12.979 42.184 -25.392 1.00 42.47 71 PRO A N 1
ATOM 518 C CA . PRO A 1 71 ? 13.010 41.913 -23.955 1.00 42.47 71 PRO A CA 1
ATOM 519 C C . PRO A 1 71 ? 12.633 40.450 -23.652 1.00 42.47 71 PRO A C 1
ATOM 521 O O . PRO A 1 71 ? 11.856 39.859 -24.409 1.00 42.47 71 PRO A O 1
ATOM 524 N N . PRO A 1 72 ? 13.162 39.864 -22.563 1.00 36.09 72 PRO A N 1
ATOM 525 C CA . PRO A 1 72 ? 12.818 38.506 -22.165 1.00 36.09 72 PRO A CA 1
ATOM 526 C C . PRO A 1 72 ? 11.333 38.398 -21.801 1.00 36.09 72 PRO A C 1
ATOM 528 O O . PRO A 1 72 ? 10.746 39.313 -21.220 1.00 36.09 72 PRO A O 1
ATOM 531 N N . SER A 1 73 ? 10.738 37.254 -22.128 1.00 41.69 73 SER A N 1
ATOM 532 C CA . SER A 1 73 ? 9.453 36.828 -21.572 1.00 41.69 73 SER A CA 1
ATOM 533 C C . SER A 1 73 ? 9.582 36.571 -20.059 1.00 41.69 73 SER A C 1
ATOM 535 O O . SER A 1 73 ? 10.697 36.319 -19.591 1.00 41.69 73 SER A O 1
ATOM 537 N N . PRO A 1 74 ? 8.480 36.619 -19.283 1.00 43.47 74 PRO A N 1
ATOM 538 C CA . PRO A 1 74 ? 8.497 36.164 -17.891 1.00 43.47 74 PRO A CA 1
ATOM 539 C C . PRO A 1 74 ? 8.981 34.704 -17.786 1.00 43.47 74 PRO A C 1
ATOM 541 O O . PRO A 1 74 ? 8.885 33.966 -18.774 1.00 43.47 74 PRO A O 1
ATOM 544 N N . PRO A 1 75 ? 9.508 34.280 -16.620 1.00 35.94 75 PRO A N 1
ATOM 545 C CA . PRO A 1 75 ? 9.939 32.901 -16.413 1.00 35.94 75 PRO A CA 1
ATOM 546 C C . PRO A 1 75 ? 8.788 31.926 -16.686 1.00 35.94 75 PRO A C 1
ATOM 548 O O . PRO A 1 75 ? 7.637 32.204 -16.350 1.00 35.94 75 PRO A O 1
ATOM 551 N N . ALA A 1 76 ? 9.111 30.798 -17.318 1.00 35.03 76 ALA A N 1
ATOM 552 C CA . ALA A 1 76 ? 8.144 29.741 -17.575 1.00 35.03 76 ALA A CA 1
ATOM 553 C C . ALA A 1 76 ? 7.705 29.075 -16.262 1.00 35.03 76 ALA A C 1
ATOM 555 O O . ALA A 1 76 ? 8.494 28.956 -15.323 1.00 35.03 76 ALA A O 1
ATOM 556 N N . GLU A 1 77 ? 6.451 28.631 -16.219 1.00 34.41 77 GLU A N 1
ATOM 557 C CA . GLU A 1 77 ? 5.897 27.873 -15.097 1.00 34.41 77 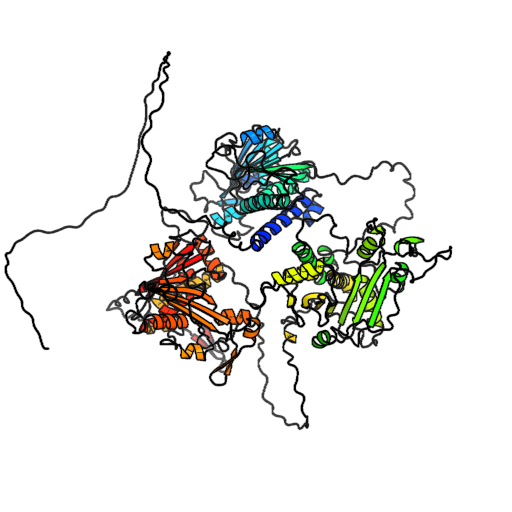GLU A CA 1
ATOM 558 C C . GLU A 1 77 ? 6.661 26.545 -14.910 1.00 34.41 77 GLU A C 1
ATOM 560 O O . GLU A 1 77 ? 7.079 25.937 -15.905 1.00 34.41 77 GLU A O 1
ATOM 565 N N . PRO A 1 78 ? 6.861 26.071 -13.665 1.00 32.47 78 PRO A N 1
ATOM 566 C CA . PRO A 1 78 ? 7.468 24.767 -13.421 1.00 32.47 78 PRO A CA 1
ATOM 567 C C . PRO A 1 78 ? 6.594 23.640 -13.993 1.00 32.47 78 PRO A C 1
ATOM 569 O O . PRO A 1 78 ? 5.365 23.685 -13.932 1.00 32.47 78 PRO A O 1
ATOM 572 N N . ALA A 1 79 ? 7.243 22.617 -14.552 1.00 31.16 79 ALA A N 1
ATOM 573 C CA . ALA A 1 79 ? 6.573 21.451 -15.125 1.00 31.16 79 ALA A CA 1
ATOM 574 C C . ALA A 1 79 ? 5.817 20.633 -14.048 1.00 31.16 79 ALA A C 1
ATOM 576 O O . ALA A 1 79 ? 6.209 20.652 -12.880 1.00 31.16 79 ALA A O 1
ATOM 577 N N . PRO A 1 80 ? 4.738 19.909 -14.408 1.00 32.62 80 PRO A N 1
ATOM 578 C CA . PRO A 1 80 ? 3.887 19.231 -13.432 1.00 32.62 80 PRO A CA 1
ATOM 579 C C . PRO A 1 80 ? 4.568 18.015 -12.782 1.00 32.62 80 PRO A C 1
ATOM 581 O O . PRO A 1 80 ? 5.034 17.110 -13.471 1.00 32.62 80 PRO A O 1
ATOM 584 N N . ASN A 1 81 ? 4.546 17.973 -11.447 1.00 40.00 81 ASN A N 1
ATOM 585 C CA . ASN A 1 81 ? 4.982 16.828 -10.642 1.00 40.00 81 ASN A CA 1
ATOM 586 C C . ASN A 1 81 ? 4.062 15.609 -10.830 1.00 40.00 81 ASN A C 1
ATOM 588 O O . ASN A 1 81 ? 2.839 15.754 -10.876 1.00 40.00 81 ASN A O 1
ATOM 592 N N . VAL A 1 82 ? 4.641 14.403 -10.841 1.00 31.25 82 VAL A N 1
ATOM 593 C CA . VAL A 1 82 ? 3.925 13.118 -10.932 1.00 31.25 82 VAL A CA 1
ATOM 594 C C . VAL A 1 82 ? 4.668 12.050 -10.111 1.00 31.25 82 VAL A C 1
ATOM 596 O O . VAL A 1 82 ? 5.836 11.806 -10.397 1.00 31.25 82 VAL A O 1
ATOM 599 N N . PRO A 1 83 ? 4.021 11.367 -9.148 1.00 42.06 83 PRO A N 1
ATOM 600 C CA . PRO A 1 83 ? 3.100 11.903 -8.149 1.00 42.06 83 PRO A CA 1
ATOM 601 C C . PRO A 1 83 ? 3.614 11.622 -6.716 1.00 42.06 83 PRO A C 1
ATOM 603 O O . PRO A 1 83 ? 4.174 10.567 -6.438 1.00 42.06 83 PRO A O 1
ATOM 606 N N . ALA A 1 84 ? 3.340 12.501 -5.746 1.00 37.59 84 ALA A N 1
ATOM 607 C CA . ALA A 1 84 ? 3.806 12.304 -4.360 1.00 37.59 84 ALA A CA 1
ATOM 608 C C . ALA A 1 84 ? 3.234 11.048 -3.650 1.00 37.59 84 ALA A C 1
ATOM 610 O O . ALA A 1 84 ? 3.723 10.665 -2.589 1.00 37.59 84 ALA A O 1
ATOM 611 N N . ALA A 1 85 ? 2.205 10.407 -4.217 1.00 29.42 85 ALA A N 1
ATOM 612 C CA . ALA A 1 85 ? 1.438 9.333 -3.585 1.00 29.42 85 ALA A CA 1
ATOM 613 C C . ALA A 1 85 ? 2.222 8.024 -3.360 1.00 29.42 85 ALA A C 1
ATOM 615 O O . ALA A 1 85 ? 2.071 7.411 -2.306 1.00 29.42 85 ALA A O 1
ATOM 616 N N . GLU A 1 86 ? 3.072 7.594 -4.299 1.00 31.73 86 GLU A N 1
ATOM 617 C CA . GLU A 1 86 ? 3.823 6.336 -4.130 1.00 31.73 86 GLU A CA 1
ATOM 618 C C . GLU A 1 86 ? 4.928 6.491 -3.076 1.00 31.73 86 GLU A C 1
ATOM 620 O O . GLU A 1 86 ? 5.014 5.683 -2.149 1.00 31.73 86 GLU A O 1
ATOM 625 N N . SER A 1 87 ? 5.684 7.594 -3.127 1.00 44.56 87 SER A N 1
ATOM 626 C CA . SER A 1 87 ? 6.658 7.964 -2.088 1.00 44.56 87 SER A CA 1
ATOM 627 C C . SER A 1 87 ? 6.022 8.122 -0.704 1.00 44.56 87 SER A C 1
ATOM 629 O O . SER A 1 87 ? 6.641 7.763 0.296 1.00 44.56 87 SER A O 1
ATOM 631 N N . GLN A 1 88 ? 4.776 8.606 -0.637 1.00 49.53 88 GLN A N 1
ATOM 632 C CA . GLN A 1 88 ? 4.027 8.719 0.613 1.00 49.53 88 GLN A CA 1
ATOM 633 C C . GLN A 1 88 ? 3.728 7.334 1.218 1.00 49.53 88 GLN A C 1
ATOM 635 O O . GLN A 1 88 ? 3.850 7.160 2.425 1.00 49.53 88 GLN A O 1
ATOM 640 N N . SER A 1 89 ? 3.429 6.319 0.396 1.00 61.03 89 SER A N 1
ATOM 641 C CA . SER A 1 89 ? 3.176 4.951 0.883 1.00 61.03 89 SER A CA 1
ATOM 642 C C . SER A 1 89 ? 4.422 4.261 1.467 1.00 61.03 89 SER A C 1
ATOM 644 O O . SER A 1 89 ? 4.329 3.606 2.508 1.00 61.03 89 SER A O 1
ATOM 646 N N . GLU A 1 90 ? 5.605 4.454 0.863 1.00 79.56 90 GLU A N 1
ATOM 647 C CA . GLU A 1 90 ? 6.878 3.972 1.426 1.00 79.56 90 GLU A CA 1
ATOM 648 C C . GLU A 1 90 ? 7.198 4.711 2.736 1.00 79.56 90 GLU A C 1
ATOM 650 O O . GLU A 1 90 ? 7.480 4.081 3.759 1.00 79.56 90 GLU A O 1
ATOM 655 N N . TRP A 1 91 ? 7.070 6.041 2.731 1.00 84.88 91 TRP A N 1
ATOM 656 C CA . TRP A 1 91 ? 7.252 6.888 3.908 1.00 84.88 91 TRP A CA 1
ATOM 657 C C . TRP A 1 91 ? 6.369 6.453 5.082 1.00 84.88 91 TRP A C 1
ATOM 659 O O . TRP A 1 91 ? 6.893 6.141 6.152 1.00 84.88 91 TRP A O 1
ATOM 669 N N . ASP A 1 92 ? 5.052 6.344 4.892 1.00 78.00 92 ASP A N 1
ATOM 670 C CA . ASP A 1 92 ? 4.116 6.021 5.973 1.00 78.00 92 ASP A CA 1
ATOM 671 C C . ASP A 1 92 ? 4.281 4.589 6.500 1.00 78.00 92 ASP A C 1
ATOM 673 O O . ASP A 1 92 ? 4.097 4.347 7.699 1.00 78.00 92 ASP A O 1
ATOM 677 N N . GLN A 1 93 ? 4.731 3.640 5.667 1.00 80.62 93 GLN A N 1
ATOM 678 C CA . GLN A 1 93 ? 5.135 2.315 6.148 1.00 80.62 93 GLN A CA 1
ATOM 679 C C . GLN A 1 93 ? 6.301 2.421 7.149 1.00 80.62 93 GLN A C 1
ATOM 681 O O . GLN A 1 93 ? 6.293 1.756 8.194 1.00 80.62 93 GLN A O 1
ATOM 686 N N . HIS A 1 94 ? 7.292 3.265 6.856 1.00 88.12 94 HIS A N 1
ATOM 687 C CA . HIS A 1 94 ? 8.445 3.487 7.723 1.00 88.12 94 HIS A CA 1
ATOM 688 C C . HIS A 1 94 ? 8.106 4.345 8.954 1.00 88.12 94 HIS A C 1
ATOM 690 O O . HIS A 1 94 ? 8.531 3.984 10.051 1.00 88.12 94 HIS A O 1
ATOM 696 N N . VAL A 1 95 ? 7.250 5.371 8.841 1.00 89.44 95 VAL A N 1
ATOM 697 C CA . VAL A 1 95 ? 6.689 6.115 9.990 1.00 89.44 95 VAL A CA 1
ATOM 698 C C . VAL A 1 95 ? 5.922 5.175 10.928 1.00 89.44 95 VAL A C 1
ATOM 700 O O . VAL A 1 95 ? 6.122 5.205 12.144 1.00 89.44 95 VAL A O 1
ATOM 703 N N . CYS A 1 96 ? 5.078 4.289 10.388 1.00 83.62 96 CYS A N 1
ATOM 704 C CA . CYS A 1 96 ? 4.329 3.309 11.176 1.00 83.62 96 CYS A CA 1
ATOM 705 C C . CYS A 1 96 ? 5.264 2.329 11.905 1.00 83.62 96 CYS A C 1
ATOM 707 O O . CYS A 1 96 ? 5.085 2.061 13.098 1.00 83.62 96 CYS A O 1
ATOM 709 N N . ARG A 1 97 ? 6.290 1.816 11.209 1.00 90.06 97 ARG A N 1
ATOM 710 C CA . ARG A 1 97 ? 7.286 0.905 11.791 1.00 90.06 97 ARG A CA 1
ATOM 711 C C . ARG A 1 97 ? 8.097 1.592 12.889 1.00 90.06 97 ARG A C 1
ATOM 713 O O . ARG A 1 97 ? 8.221 1.035 13.976 1.00 90.06 97 ARG A O 1
ATOM 720 N N . GLY A 1 98 ? 8.577 2.807 12.635 1.00 93.62 98 GLY A N 1
ATOM 721 C CA . GLY A 1 98 ? 9.286 3.628 13.611 1.00 93.62 98 GLY A CA 1
ATOM 722 C C . GLY A 1 98 ? 8.449 3.927 14.844 1.00 93.62 98 GLY A C 1
ATOM 723 O O . GLY A 1 98 ? 8.902 3.675 15.949 1.00 93.62 98 GLY A O 1
ATOM 724 N N . GLY A 1 99 ? 7.193 4.355 14.679 1.00 88.38 99 GLY A N 1
ATOM 725 C CA . GLY A 1 99 ? 6.294 4.621 15.806 1.00 88.38 99 GLY A CA 1
ATOM 726 C C . GLY A 1 99 ? 6.110 3.414 16.735 1.00 88.38 99 GLY A C 1
ATOM 727 O O . GLY A 1 99 ? 6.181 3.565 17.955 1.00 88.38 99 GLY A O 1
ATOM 728 N N . LYS A 1 100 ? 5.955 2.205 16.173 1.00 89.31 100 LYS A N 1
ATOM 729 C CA . LYS A 1 100 ? 5.911 0.950 16.948 1.00 89.31 100 LYS A CA 1
ATOM 730 C C . LYS A 1 100 ? 7.228 0.662 17.666 1.00 89.31 100 LYS A C 1
ATOM 732 O O . LYS A 1 100 ? 7.212 0.255 18.822 1.00 89.31 100 LYS A O 1
ATOM 737 N N . LEU A 1 101 ? 8.355 0.880 16.993 1.00 93.44 101 LEU A N 1
ATOM 738 C CA . LEU A 1 101 ? 9.695 0.656 17.535 1.00 93.44 101 LEU A CA 1
ATOM 739 C C . LEU A 1 101 ? 10.046 1.645 18.661 1.00 93.44 101 LEU A C 1
ATOM 741 O O . LEU A 1 101 ? 10.555 1.222 19.697 1.00 93.44 101 LEU A O 1
ATOM 745 N N . THR A 1 102 ? 9.699 2.928 18.521 1.00 93.94 102 THR A N 1
ATOM 746 C CA . THR A 1 102 ? 9.807 3.948 19.578 1.00 93.94 102 THR A CA 1
ATOM 747 C C . THR A 1 102 ? 8.960 3.564 20.792 1.00 93.94 102 THR A C 1
ATOM 749 O O . THR A 1 102 ? 9.442 3.623 21.922 1.00 93.94 102 THR A O 1
ATOM 752 N N . GLN A 1 103 ? 7.715 3.122 20.580 1.00 89.88 103 GLN A N 1
ATOM 753 C CA . GLN A 1 103 ? 6.828 2.701 21.668 1.00 89.88 103 GLN A CA 1
ATOM 754 C C . GLN A 1 103 ? 7.348 1.438 22.377 1.00 89.88 103 GLN A C 1
ATOM 756 O O . GLN A 1 103 ? 7.440 1.422 23.601 1.00 89.88 103 GLN A O 1
ATOM 761 N N . ALA A 1 104 ? 7.765 0.413 21.629 1.00 90.62 104 ALA A N 1
ATOM 762 C CA . ALA A 1 104 ? 8.360 -0.804 22.179 1.00 90.62 104 ALA A CA 1
ATOM 763 C C . ALA A 1 104 ? 9.669 -0.526 22.950 1.00 90.62 104 ALA A C 1
ATOM 765 O O . ALA A 1 104 ? 9.906 -1.103 24.010 1.00 90.62 104 ALA A O 1
ATOM 766 N N . SER A 1 105 ? 10.479 0.431 22.486 1.00 93.50 105 SER A N 1
ATOM 767 C CA . SER A 1 105 ? 11.680 0.890 23.199 1.00 93.50 105 SER A CA 1
ATOM 768 C C . SER A 1 105 ? 11.341 1.576 24.534 1.00 93.50 105 SER A C 1
ATOM 770 O O . SER A 1 105 ? 12.076 1.415 25.509 1.00 93.50 105 SER A O 1
ATOM 772 N N . LYS A 1 106 ? 10.194 2.264 24.633 1.00 93.75 106 LYS A N 1
ATOM 773 C CA . LYS A 1 106 ? 9.733 2.944 25.860 1.00 93.75 106 LYS A CA 1
ATOM 774 C C . LYS A 1 106 ? 9.090 2.010 26.914 1.00 93.75 106 LYS A C 1
ATOM 776 O O . LYS A 1 106 ? 9.168 2.336 28.093 1.00 93.75 106 LYS A O 1
ATOM 781 N N . LEU A 1 107 ? 8.494 0.875 26.524 1.00 91.56 107 LEU A N 1
ATOM 782 C CA . LEU A 1 107 ? 7.696 -0.021 27.398 1.00 91.56 107 LEU A CA 1
ATOM 783 C C . LEU A 1 107 ? 8.441 -1.278 27.882 1.00 91.56 107 LEU A C 1
ATOM 785 O O . LEU A 1 107 ? 9.433 -1.665 27.271 1.00 91.56 107 LEU A O 1
ATOM 789 N N . ASP A 1 108 ? 7.954 -1.960 28.922 1.00 90.19 108 ASP A N 1
ATOM 790 C CA . ASP A 1 108 ? 8.560 -3.219 29.394 1.00 90.19 108 ASP A CA 1
ATOM 791 C C . ASP A 1 108 ? 8.406 -4.369 28.380 1.00 90.19 108 ASP A C 1
ATOM 793 O O . ASP A 1 108 ? 7.542 -4.340 27.504 1.00 90.19 108 ASP A O 1
ATOM 797 N N . LYS A 1 109 ? 9.264 -5.398 28.485 1.00 86.44 109 LYS A N 1
ATOM 798 C CA . LYS A 1 109 ? 9.423 -6.477 27.483 1.00 86.44 109 LYS A CA 1
ATOM 799 C C . LYS A 1 109 ? 8.098 -7.087 27.010 1.00 86.44 109 LYS A C 1
ATOM 801 O O . LYS A 1 109 ? 7.894 -7.226 25.804 1.00 86.44 109 LYS A O 1
ATOM 806 N N . ASP A 1 110 ? 7.219 -7.434 27.945 1.00 86.19 110 ASP A N 1
ATOM 807 C CA . ASP A 1 110 ? 5.971 -8.146 27.651 1.00 86.19 110 ASP A CA 1
ATOM 808 C C . ASP A 1 110 ? 4.938 -7.228 26.969 1.00 86.19 110 ASP A C 1
ATOM 810 O O . ASP A 1 110 ? 4.242 -7.649 26.046 1.00 86.19 110 ASP A O 1
ATOM 814 N N . GLU A 1 111 ? 4.895 -5.945 27.349 1.00 87.88 111 GLU A N 1
ATOM 815 C CA . GLU A 1 111 ? 4.057 -4.919 26.711 1.00 87.88 111 GLU A CA 1
ATOM 816 C C . GLU A 1 111 ? 4.580 -4.565 25.311 1.00 87.88 111 GLU A C 1
ATOM 818 O O . GLU A 1 111 ? 3.827 -4.506 24.338 1.00 87.88 111 GLU A O 1
ATOM 823 N N . ALA A 1 112 ? 5.895 -4.376 25.190 1.00 86.94 112 ALA A N 1
ATOM 824 C CA . ALA A 1 112 ? 6.582 -4.081 23.941 1.00 86.94 112 ALA A CA 1
ATOM 825 C C . ALA A 1 112 ? 6.382 -5.198 22.898 1.00 86.94 112 ALA A C 1
ATOM 827 O O . ALA A 1 112 ? 6.172 -4.909 21.714 1.00 86.94 112 ALA A O 1
ATOM 828 N N . GLN A 1 113 ? 6.362 -6.464 23.335 1.00 85.81 113 GLN A N 1
ATOM 829 C CA . GLN A 1 113 ? 6.103 -7.631 22.487 1.00 85.81 113 GLN A CA 1
ATOM 830 C C . GLN A 1 113 ? 4.680 -7.659 21.886 1.00 85.81 113 GLN A C 1
ATOM 832 O O . GLN A 1 113 ? 4.474 -8.289 20.849 1.00 85.81 113 GLN A O 1
ATOM 837 N N . ALA A 1 114 ? 3.708 -6.943 22.465 1.00 79.31 114 ALA A N 1
ATOM 838 C CA . ALA A 1 114 ? 2.369 -6.789 21.884 1.00 79.31 114 ALA A CA 1
ATOM 839 C C . ALA A 1 114 ? 2.303 -5.741 20.747 1.00 79.31 114 ALA A C 1
ATOM 841 O O . ALA A 1 114 ? 1.309 -5.666 20.023 1.00 79.31 114 ALA A O 1
ATOM 842 N N . ILE A 1 115 ? 3.347 -4.919 20.581 1.00 75.19 115 ILE A N 1
ATOM 843 C CA . ILE A 1 115 ? 3.376 -3.767 19.659 1.00 75.19 115 ILE A CA 1
ATOM 844 C C . ILE A 1 115 ? 4.322 -4.009 18.477 1.00 75.19 115 ILE A C 1
ATOM 846 O O . ILE A 1 115 ? 4.012 -3.639 17.338 1.00 75.19 115 ILE A O 1
ATOM 850 N N . ALA A 1 116 ? 5.460 -4.653 18.735 1.00 79.00 116 ALA A N 1
ATOM 851 C CA . ALA A 1 116 ? 6.461 -5.018 17.743 1.00 79.00 116 ALA A CA 1
ATOM 852 C C . ALA A 1 116 ? 6.956 -6.455 17.974 1.00 79.00 116 ALA A C 1
ATOM 854 O O . ALA A 1 116 ? 6.920 -6.974 19.085 1.00 79.00 116 ALA A O 1
ATOM 855 N N . LEU A 1 117 ? 7.443 -7.102 16.913 1.00 71.69 117 LEU A N 1
ATOM 856 C CA . LEU A 1 117 ? 8.027 -8.446 16.957 1.00 71.69 117 LEU A CA 1
ATOM 857 C C . LEU A 1 117 ? 9.250 -8.504 16.024 1.00 71.69 117 LEU A C 1
ATOM 859 O O . LEU A 1 117 ? 9.184 -7.901 14.951 1.00 71.69 117 LEU A O 1
ATOM 863 N N . PRO A 1 118 ? 10.338 -9.220 16.373 1.00 83.75 118 PRO A N 1
ATOM 864 C CA . PRO A 1 118 ? 10.595 -9.890 17.651 1.00 83.75 118 PRO A CA 1
ATOM 865 C C . PRO A 1 118 ? 11.206 -8.940 18.702 1.00 83.75 118 PRO A C 1
ATOM 867 O O . PRO A 1 118 ? 12.234 -8.313 18.465 1.00 83.75 118 PRO A O 1
ATOM 870 N N . ILE A 1 119 ? 10.596 -8.864 19.888 1.00 84.88 119 ILE A N 1
ATOM 871 C CA . ILE A 1 119 ? 11.126 -8.093 21.034 1.00 84.88 119 ILE A CA 1
ATOM 872 C C . ILE A 1 119 ? 11.879 -8.990 22.025 1.00 84.88 119 ILE A C 1
ATOM 874 O O . ILE A 1 119 ? 12.824 -8.549 22.671 1.00 84.88 119 ILE A O 1
ATOM 878 N N . GLY A 1 120 ? 11.539 -10.278 22.096 1.00 82.50 120 GLY A N 1
ATOM 879 C CA . GLY A 1 120 ? 12.416 -11.276 22.700 1.00 82.50 120 GLY A CA 1
ATOM 880 C C . GLY A 1 120 ? 13.546 -11.675 21.749 1.00 82.50 120 GLY A C 1
ATOM 881 O O . GLY A 1 120 ? 13.279 -12.100 20.626 1.00 82.50 120 GLY A O 1
ATOM 882 N N . THR A 1 121 ? 14.788 -11.605 22.229 1.00 90.88 121 THR A N 1
ATOM 883 C CA . THR A 1 121 ? 15.920 -12.378 21.696 1.00 90.88 121 THR A CA 1
ATOM 884 C C . THR A 1 121 ? 16.267 -13.527 22.654 1.00 90.88 121 THR A C 1
ATOM 886 O O . THR A 1 121 ? 15.844 -13.520 23.815 1.00 90.88 121 THR A O 1
ATOM 889 N N . GLN A 1 122 ? 17.013 -14.520 22.163 1.00 93.00 122 GLN A N 1
ATOM 890 C CA . GLN A 1 122 ? 17.640 -15.578 22.976 1.00 93.00 122 GLN A CA 1
ATOM 891 C C . GLN A 1 122 ? 19.146 -15.337 23.189 1.00 93.00 122 GLN A C 1
ATOM 893 O O . GLN A 1 122 ? 19.815 -16.145 23.828 1.00 93.00 122 GLN A O 1
ATOM 898 N N . TRP A 1 123 ? 19.679 -14.256 22.616 1.00 95.56 123 TRP A N 1
ATOM 899 C CA . TRP A 1 123 ? 21.100 -13.933 22.593 1.00 95.56 123 TRP A CA 1
ATOM 900 C C . TRP A 1 123 ? 21.447 -12.934 23.705 1.00 95.56 123 TRP A C 1
ATOM 902 O O . TRP A 1 123 ? 20.784 -11.915 23.856 1.00 95.56 123 TRP A O 1
ATOM 912 N N . SER A 1 124 ? 22.481 -13.235 24.491 1.00 94.38 124 SER A N 1
ATOM 913 C CA . SER A 1 124 ? 22.951 -12.431 25.629 1.00 94.38 124 SER A CA 1
ATOM 914 C C . SER A 1 124 ? 24.443 -12.677 25.869 1.00 94.38 124 SER A C 1
ATOM 916 O O . SER A 1 124 ? 24.918 -13.781 25.598 1.00 94.38 124 SER A O 1
ATOM 918 N N . GLY A 1 125 ? 25.169 -11.716 26.444 1.00 96.06 125 GLY A N 1
ATOM 919 C CA . GLY A 1 125 ? 26.620 -11.831 26.662 1.00 96.06 125 GLY A CA 1
ATOM 920 C C . GLY A 1 125 ? 27.466 -11.415 25.451 1.00 96.06 125 GLY A C 1
ATOM 921 O O . GLY A 1 125 ? 26.978 -10.729 24.558 1.00 96.06 125 GLY A O 1
ATOM 922 N N . ASN A 1 126 ? 28.744 -11.824 25.409 1.00 95.75 126 ASN A N 1
ATOM 923 C CA . ASN A 1 126 ? 29.676 -11.423 24.339 1.00 95.75 126 ASN A CA 1
ATOM 924 C C . ASN A 1 126 ? 29.408 -12.110 22.985 1.00 95.75 126 ASN A C 1
ATOM 926 O O . ASN A 1 126 ? 29.904 -11.647 21.959 1.00 95.75 126 ASN A O 1
ATOM 930 N N . LEU A 1 127 ? 28.634 -13.204 22.981 1.00 97.31 127 LEU A N 1
ATOM 931 C CA . LEU A 1 127 ? 28.221 -13.983 21.806 1.00 97.31 127 LEU A CA 1
ATOM 932 C C . LEU A 1 127 ? 29.370 -14.503 20.925 1.00 97.31 127 LEU A C 1
ATOM 934 O O . LEU A 1 127 ? 29.146 -14.841 19.768 1.00 97.31 127 LEU A O 1
ATOM 938 N N . GLU A 1 128 ? 30.595 -14.590 21.440 1.00 97.19 128 GLU A N 1
ATOM 939 C CA . GLU A 1 128 ? 31.774 -15.038 20.681 1.00 97.19 128 GLU A CA 1
ATOM 940 C C . GLU A 1 128 ? 31.640 -16.510 20.247 1.00 97.19 128 GLU A C 1
ATOM 942 O O . GLU A 1 128 ? 31.817 -16.857 19.075 1.00 97.19 128 GLU A O 1
ATOM 947 N N . ALA A 1 129 ? 31.243 -17.378 21.184 1.00 97.50 129 ALA A N 1
ATOM 948 C CA . ALA A 1 129 ? 30.986 -18.788 20.910 1.00 97.50 129 ALA A CA 1
ATOM 949 C C . ALA A 1 129 ? 29.770 -18.972 19.986 1.00 97.50 129 ALA A C 1
ATOM 951 O O . ALA A 1 129 ? 29.788 -19.830 19.104 1.00 97.50 129 ALA A O 1
ATOM 952 N N . GLU A 1 130 ? 28.733 -18.149 20.153 1.00 98.12 130 GLU A N 1
ATOM 953 C CA . GLU A 1 130 ? 27.508 -18.161 19.355 1.00 98.12 130 GLU A CA 1
ATOM 954 C C . GLU A 1 130 ? 27.763 -17.704 17.914 1.00 98.12 130 GLU A C 1
ATOM 956 O O . GLU A 1 130 ? 27.344 -18.408 16.995 1.00 98.12 130 GLU A O 1
ATOM 961 N N . ARG A 1 131 ? 28.497 -16.599 17.704 1.00 97.56 131 ARG A N 1
ATOM 962 C CA . ARG A 1 131 ? 28.968 -16.140 16.384 1.00 97.56 131 ARG A CA 1
ATOM 963 C C . ARG A 1 131 ? 29.708 -17.271 15.674 1.00 97.56 131 ARG A C 1
ATOM 965 O O . ARG A 1 131 ? 29.274 -17.717 14.612 1.00 97.56 131 ARG A O 1
ATOM 972 N N . LYS A 1 132 ? 30.754 -17.809 16.307 1.00 97.50 132 LYS A N 1
ATOM 973 C CA . LYS A 1 132 ? 31.599 -18.864 15.730 1.00 97.50 132 LYS A CA 1
ATOM 974 C C . LYS A 1 132 ? 30.834 -20.158 15.439 1.00 97.50 132 LYS A C 1
ATOM 976 O O . LYS A 1 132 ? 31.015 -20.766 14.386 1.00 97.50 132 LYS A O 1
ATOM 981 N N . LYS A 1 133 ? 29.935 -20.570 16.340 1.00 97.75 133 LYS A N 1
ATOM 982 C CA . LYS A 1 133 ? 29.015 -21.705 16.140 1.00 97.75 133 LYS A CA 1
ATOM 983 C C . LYS A 1 133 ? 28.122 -21.496 14.917 1.00 97.75 133 LYS A C 1
ATOM 985 O O . LYS A 1 133 ? 27.884 -22.446 14.179 1.00 97.75 133 LYS A O 1
ATOM 990 N N . TRP A 1 134 ? 27.633 -20.278 14.709 1.00 97.94 134 TRP A N 1
ATOM 991 C CA . TRP A 1 134 ? 26.777 -19.899 13.588 1.00 97.94 134 TRP A CA 1
ATOM 992 C C . TRP A 1 134 ? 27.551 -19.369 12.375 1.00 97.94 134 TRP A C 1
ATOM 994 O O . TRP A 1 134 ? 26.993 -18.604 11.602 1.00 97.94 134 TRP A O 1
ATOM 1004 N N . GLY A 1 135 ? 28.810 -19.777 12.179 1.00 97.12 135 GLY A N 1
ATOM 1005 C CA . GLY A 1 135 ? 29.552 -19.512 10.941 1.00 97.12 135 GLY A CA 1
ATOM 1006 C C . GLY A 1 135 ? 29.991 -18.060 10.733 1.00 97.12 135 GLY A C 1
ATOM 1007 O O . GLY A 1 135 ? 30.290 -17.687 9.600 1.00 97.12 135 GLY A O 1
ATOM 1008 N N . TYR A 1 136 ? 30.007 -17.243 11.789 1.00 98.12 136 TYR A N 1
ATOM 1009 C CA . TYR A 1 136 ? 30.624 -15.917 11.778 1.00 98.12 136 TYR A CA 1
ATOM 1010 C C . TYR A 1 136 ? 32.103 -16.003 12.176 1.00 98.12 136 TYR A C 1
ATOM 1012 O O . TYR A 1 136 ? 32.466 -16.702 13.125 1.00 98.12 136 TYR A O 1
ATOM 1020 N N . PHE A 1 137 ? 32.931 -15.255 11.455 1.00 97.69 137 PHE A N 1
ATOM 1021 C CA . PHE A 1 137 ? 34.371 -15.128 11.634 1.00 97.69 137 PHE A CA 1
ATOM 1022 C C . PHE A 1 137 ? 34.686 -13.660 11.927 1.00 97.69 137 PHE A C 1
ATOM 1024 O O . PHE A 1 137 ? 34.285 -12.779 11.165 1.00 97.69 137 PHE A O 1
ATOM 1031 N N . ASP A 1 138 ? 35.378 -13.402 13.034 1.00 96.50 138 ASP A N 1
ATOM 1032 C CA . ASP A 1 138 ? 35.781 -12.054 13.435 1.00 96.50 138 ASP A CA 1
ATOM 1033 C C . ASP A 1 138 ? 37.193 -11.751 12.885 1.00 96.50 138 ASP A C 1
ATOM 1035 O O . ASP A 1 138 ? 38.048 -12.636 12.869 1.00 96.50 138 ASP A O 1
ATOM 1039 N N . SER A 1 139 ? 37.425 -10.527 12.398 1.00 93.56 139 SER A N 1
ATOM 1040 C CA . SER A 1 139 ? 38.697 -10.093 11.787 1.00 93.56 139 SER A CA 1
ATOM 1041 C C . SER A 1 139 ? 39.725 -9.683 12.843 1.00 93.56 139 SER A C 1
ATOM 1043 O O . SER A 1 139 ? 39.363 -8.996 13.798 1.00 93.56 139 SER A O 1
ATOM 1045 N N . GLU A 1 140 ? 41.001 -10.030 12.642 1.00 89.31 140 GLU A N 1
ATOM 1046 C CA . GLU A 1 140 ? 42.100 -9.598 13.526 1.00 89.31 140 GLU A CA 1
ATOM 1047 C C . GLU A 1 140 ? 42.456 -8.112 13.331 1.00 89.31 140 GLU A C 1
ATOM 1049 O O . GLU A 1 140 ? 42.684 -7.415 14.316 1.00 89.31 140 GLU A O 1
ATOM 1054 N N . ASP A 1 141 ? 42.401 -7.617 12.087 1.00 86.38 141 ASP A N 1
ATOM 1055 C CA . ASP A 1 141 ? 42.582 -6.202 11.727 1.00 86.38 141 ASP A CA 1
ATOM 1056 C C . ASP A 1 141 ? 41.238 -5.586 11.258 1.00 86.38 141 ASP A C 1
ATOM 1058 O O . ASP A 1 141 ? 40.892 -5.666 10.072 1.00 86.38 141 ASP A O 1
ATOM 1062 N N . PRO A 1 142 ? 40.406 -5.032 12.161 1.00 87.88 142 PRO A N 1
ATOM 1063 C CA . PRO A 1 142 ? 39.198 -4.287 11.808 1.00 87.88 142 PRO A CA 1
ATOM 1064 C C . PRO A 1 142 ? 39.482 -2.778 11.675 1.00 87.88 142 PRO A C 1
ATOM 1066 O O . PRO A 1 142 ? 40.089 -2.170 12.554 1.00 87.88 142 PRO A O 1
ATOM 1069 N N . ASP A 1 143 ? 39.010 -2.163 10.588 1.00 86.00 143 ASP A N 1
ATOM 1070 C CA . ASP A 1 143 ? 39.221 -0.737 10.293 1.00 86.00 143 ASP A CA 1
ATOM 1071 C C . ASP A 1 143 ? 38.022 0.130 10.725 1.00 86.00 143 ASP A C 1
ATOM 1073 O O . ASP A 1 143 ? 36.888 -0.099 10.295 1.00 86.00 143 ASP A O 1
ATOM 1077 N N . CYS A 1 144 ? 38.293 1.133 11.565 1.00 87.31 144 CYS A N 1
ATOM 1078 C CA . CYS A 1 144 ? 37.354 2.159 12.020 1.00 87.31 144 CYS A CA 1
ATOM 1079 C C . CYS A 1 144 ? 37.976 3.575 11.928 1.00 87.31 144 CYS A C 1
ATOM 1081 O O . CYS A 1 144 ? 37.735 4.400 12.809 1.00 87.31 144 CYS A O 1
ATOM 1083 N N . ASP A 1 145 ? 38.794 3.875 10.910 1.00 87.50 145 ASP A N 1
ATOM 1084 C CA . ASP A 1 145 ? 39.398 5.209 10.735 1.00 87.50 145 ASP A CA 1
ATOM 1085 C C . ASP A 1 145 ? 38.358 6.298 10.382 1.00 87.50 145 ASP A C 1
ATOM 1087 O O . ASP A 1 145 ? 38.071 6.582 9.217 1.00 87.50 145 ASP A O 1
ATOM 1091 N N . PHE A 1 146 ? 37.782 6.925 11.412 1.00 83.50 146 PHE A N 1
ATOM 1092 C CA . PHE A 1 146 ? 36.810 8.018 11.285 1.00 83.50 146 PHE A CA 1
ATOM 1093 C C . PHE A 1 146 ? 37.425 9.386 10.932 1.00 83.50 146 PHE A C 1
ATOM 1095 O O . PHE A 1 146 ? 36.674 10.306 10.586 1.00 83.50 146 PHE A O 1
ATOM 1102 N N . GLU A 1 147 ? 38.750 9.535 11.047 1.00 79.69 147 GLU A N 1
ATOM 1103 C CA . GLU A 1 147 ? 39.482 10.769 10.717 1.00 79.69 147 GLU A CA 1
ATOM 1104 C C . GLU A 1 147 ? 40.018 10.758 9.278 1.00 79.69 147 GLU A C 1
ATOM 1106 O O . GLU A 1 147 ? 40.219 11.813 8.672 1.00 79.69 147 GLU A O 1
ATOM 1111 N N . GLY A 1 148 ? 40.220 9.570 8.708 1.00 77.25 148 GLY A N 1
ATOM 1112 C CA . GLY A 1 148 ? 40.603 9.369 7.322 1.00 77.25 148 GLY A CA 1
ATOM 1113 C C . GLY A 1 148 ? 39.574 9.904 6.324 1.00 77.25 148 GLY A C 1
ATOM 1114 O O . GLY A 1 148 ? 38.363 9.944 6.566 1.00 77.25 148 GLY A O 1
ATOM 1115 N N . SER A 1 149 ? 40.064 10.235 5.126 1.00 73.25 149 SER A N 1
ATOM 1116 C CA . SER A 1 149 ? 39.303 10.844 4.019 1.00 73.25 149 SER A CA 1
ATOM 1117 C C . SER A 1 149 ? 38.214 9.952 3.398 1.00 73.25 149 SER A C 1
ATOM 1119 O O . SER A 1 149 ? 37.741 10.238 2.298 1.00 73.25 149 SER A O 1
ATOM 1121 N N . TYR A 1 150 ? 37.873 8.838 4.045 1.00 80.50 150 TYR A N 1
ATOM 1122 C CA . TYR A 1 150 ? 36.770 7.965 3.670 1.00 80.50 150 TYR A CA 1
ATOM 1123 C C . TYR A 1 150 ? 35.495 8.371 4.416 1.00 80.50 150 TYR A C 1
ATOM 1125 O O . TYR A 1 150 ? 34.508 8.730 3.774 1.00 80.50 150 TYR A O 1
ATOM 1133 N N . TYR A 1 151 ? 35.513 8.371 5.755 1.00 85.50 151 TYR A N 1
ATOM 1134 C CA . TYR A 1 151 ? 34.346 8.767 6.549 1.00 85.50 151 TYR A CA 1
ATOM 1135 C C . TYR A 1 151 ? 34.273 10.277 6.809 1.00 85.50 151 TYR A C 1
ATOM 1137 O O . TYR A 1 151 ? 33.162 10.794 6.796 1.00 85.50 151 TYR A O 1
ATOM 1145 N N . ASP A 1 152 ? 35.406 10.962 7.025 1.00 89.31 152 ASP A N 1
ATOM 1146 C CA . ASP A 1 152 ? 35.514 12.415 7.283 1.00 89.31 152 ASP A CA 1
ATOM 1147 C C . ASP A 1 152 ? 34.417 12.966 8.232 1.00 89.31 152 ASP A C 1
ATOM 1149 O O . ASP A 1 152 ? 33.609 13.835 7.886 1.00 89.31 152 ASP A O 1
ATOM 1153 N N . ILE A 1 153 ? 34.343 12.385 9.443 1.00 91.62 153 ILE A N 1
ATOM 1154 C CA . ILE A 1 153 ? 33.388 12.779 10.503 1.00 91.62 153 ILE A CA 1
ATOM 1155 C C . ILE A 1 153 ? 34.059 13.256 11.802 1.00 91.62 153 ILE A C 1
ATOM 1157 O O . ILE A 1 153 ? 33.364 13.462 12.800 1.00 91.62 153 ILE A O 1
ATOM 1161 N N . ALA A 1 154 ? 35.380 13.462 11.822 1.00 92.19 154 ALA A N 1
ATOM 1162 C CA . ALA A 1 154 ? 36.142 13.806 13.032 1.00 92.19 154 ALA A CA 1
ATOM 1163 C C . ALA A 1 154 ? 35.548 14.996 13.819 1.00 92.19 154 ALA A C 1
ATOM 1165 O O . ALA A 1 154 ? 35.314 14.893 15.024 1.00 92.19 154 ALA A O 1
ATOM 1166 N N . ARG A 1 155 ? 35.186 16.089 13.127 1.00 93.44 155 ARG A N 1
ATOM 1167 C CA . ARG A 1 155 ? 34.535 17.285 13.709 1.00 93.44 155 ARG A CA 1
ATOM 1168 C C . ARG A 1 155 ? 33.203 16.966 14.398 1.00 93.44 155 ARG A C 1
ATOM 1170 O O . ARG A 1 155 ? 32.865 17.573 15.415 1.00 93.44 155 ARG A O 1
ATOM 1177 N N . ALA A 1 156 ? 32.439 16.020 13.852 1.00 95.00 156 ALA A N 1
ATOM 1178 C CA . ALA A 1 156 ? 31.195 15.562 14.457 1.00 95.00 156 ALA A CA 1
ATOM 1179 C C . ALA A 1 156 ? 31.462 14.702 15.699 1.00 95.00 156 ALA A C 1
ATOM 1181 O O . ALA A 1 156 ? 30.763 14.854 16.697 1.00 95.00 156 ALA A O 1
ATOM 1182 N N . LEU A 1 157 ? 32.482 13.838 15.681 1.00 94.44 157 LEU A N 1
ATOM 1183 C CA . LEU A 1 157 ? 32.839 13.008 16.837 1.00 94.44 157 LEU A CA 1
ATOM 1184 C C . LEU A 1 157 ? 33.377 13.845 18.007 1.00 94.44 157 LEU A C 1
ATOM 1186 O O . LEU A 1 157 ? 32.885 13.683 19.127 1.00 94.44 157 LEU A O 1
ATOM 1190 N N . GLU A 1 158 ? 34.251 14.823 17.737 1.00 94.62 158 GLU A N 1
ATOM 1191 C CA . GLU A 1 158 ? 34.701 15.821 18.720 1.00 94.62 158 GLU A CA 1
ATOM 1192 C C . GLU A 1 158 ? 33.495 16.529 19.368 1.00 94.62 158 GLU A C 1
ATOM 1194 O O . GLU A 1 158 ? 33.335 16.523 20.591 1.00 94.62 158 GLU A O 1
ATOM 1199 N N . ALA A 1 159 ? 32.580 17.062 18.550 1.00 95.44 159 ALA A N 1
ATOM 1200 C CA . ALA A 1 159 ? 31.380 17.757 19.022 1.00 95.44 159 ALA A CA 1
ATOM 1201 C C . ALA A 1 159 ? 30.363 16.847 19.748 1.00 95.44 159 ALA A C 1
ATOM 1203 O O . ALA A 1 159 ? 29.555 17.334 20.542 1.00 95.44 159 ALA A O 1
ATOM 1204 N N . LEU A 1 160 ? 30.388 15.534 19.499 1.00 94.94 160 LEU A N 1
ATOM 1205 C CA . LEU A 1 160 ? 29.566 14.531 20.187 1.00 94.94 160 LEU A CA 1
ATOM 1206 C C . LEU A 1 160 ? 30.212 13.991 21.476 1.00 94.94 160 LEU A C 1
ATOM 1208 O O . LEU A 1 160 ? 29.563 13.208 22.185 1.00 94.94 160 LEU A O 1
ATOM 1212 N N . GLY A 1 161 ? 31.453 14.386 21.783 1.00 95.00 161 GLY A N 1
ATOM 1213 C CA . GLY A 1 161 ? 32.230 13.862 22.909 1.00 95.00 161 GLY A CA 1
ATOM 1214 C C . GLY A 1 161 ? 32.611 12.391 22.729 1.00 95.00 161 GLY A C 1
ATOM 1215 O O . GLY A 1 161 ? 32.531 11.615 23.684 1.00 95.00 161 GLY A O 1
ATOM 1216 N N . VAL A 1 162 ? 32.942 11.992 21.499 1.00 93.62 162 VAL A N 1
ATOM 1217 C CA . VAL A 1 162 ? 33.338 10.630 21.129 1.00 93.62 162 VAL A CA 1
ATOM 1218 C C . VAL A 1 162 ? 34.779 10.663 20.622 1.00 93.62 162 VAL A C 1
ATOM 1220 O O . VAL A 1 162 ? 35.096 11.379 19.682 1.00 93.62 162 VAL A O 1
ATOM 1223 N N . GLU A 1 163 ? 35.637 9.898 21.286 1.00 89.31 163 GLU A N 1
ATOM 1224 C CA . GLU A 1 163 ? 37.059 9.707 20.963 1.00 89.31 163 GLU A CA 1
ATOM 1225 C C . GLU A 1 163 ? 37.245 8.336 20.269 1.00 89.31 163 GLU A C 1
ATOM 1227 O O . GLU A 1 163 ? 36.258 7.692 19.891 1.00 89.31 163 GLU A O 1
ATOM 1232 N N . ASP A 1 164 ? 38.482 7.840 20.190 1.00 80.69 164 ASP A N 1
ATOM 1233 C CA . ASP A 1 164 ? 38.799 6.452 19.826 1.00 80.69 164 ASP A CA 1
ATOM 1234 C C . ASP A 1 164 ? 37.961 5.421 20.611 1.00 80.69 164 ASP A C 1
ATOM 1236 O O . ASP A 1 164 ? 37.576 5.633 21.769 1.00 80.69 164 ASP A O 1
ATOM 1240 N N . GLY A 1 165 ? 37.701 4.269 19.993 1.00 89.56 165 GLY A N 1
ATOM 1241 C CA . GLY A 1 165 ? 36.980 3.150 20.598 1.00 89.56 165 GLY A CA 1
ATOM 1242 C C . GLY A 1 165 ? 37.432 1.803 20.038 1.00 89.56 165 GLY A C 1
ATOM 1243 O O . GLY A 1 165 ? 38.149 1.748 19.041 1.00 89.56 165 GLY A O 1
ATOM 1244 N N . ASP A 1 166 ? 36.996 0.716 20.671 1.00 95.44 166 ASP A N 1
ATOM 1245 C CA . ASP A 1 166 ? 37.316 -0.639 20.221 1.00 95.44 166 ASP A CA 1
ATOM 1246 C C . ASP A 1 166 ? 36.632 -0.913 18.873 1.00 95.44 166 ASP A C 1
ATOM 1248 O O . ASP A 1 166 ? 35.416 -0.749 18.747 1.00 95.44 166 ASP A O 1
ATOM 1252 N N . CYS A 1 167 ? 37.394 -1.332 17.863 1.00 96.25 167 CYS A N 1
ATOM 1253 C CA . CYS A 1 167 ? 36.859 -1.708 16.556 1.00 96.25 167 CYS A CA 1
ATOM 1254 C C . CYS A 1 167 ? 36.730 -3.233 16.451 1.00 96.25 167 CYS A C 1
ATOM 1256 O O . CYS A 1 167 ? 37.629 -3.971 16.849 1.00 96.25 167 CYS A O 1
ATOM 1258 N N . PHE A 1 168 ? 35.625 -3.710 15.880 1.00 97.38 168 PHE A N 1
ATOM 1259 C CA . PHE A 1 168 ? 35.373 -5.127 15.619 1.00 97.38 168 PHE A CA 1
ATOM 1260 C C . PHE A 1 168 ? 34.808 -5.298 14.210 1.00 97.38 168 PHE A C 1
ATOM 1262 O O . PHE A 1 168 ? 33.938 -4.534 13.808 1.00 97.38 168 PHE A O 1
ATOM 1269 N N . ARG A 1 169 ? 35.221 -6.324 13.464 1.00 96.81 169 ARG A N 1
ATOM 1270 C CA . ARG A 1 169 ? 34.618 -6.694 12.169 1.00 96.81 169 ARG A CA 1
ATOM 1271 C C . ARG A 1 169 ? 34.240 -8.163 12.214 1.00 96.81 169 ARG A C 1
ATOM 1273 O O . ARG A 1 169 ? 35.048 -8.973 12.651 1.00 96.81 169 ARG A O 1
ATOM 1280 N N . THR A 1 170 ? 33.040 -8.505 11.755 1.00 97.62 170 THR A N 1
ATOM 1281 C CA . THR A 1 170 ? 32.575 -9.896 11.652 1.00 97.62 170 THR A CA 1
ATOM 1282 C C . THR A 1 170 ? 32.000 -10.171 10.272 1.00 97.62 170 THR A C 1
ATOM 1284 O O . THR A 1 170 ? 31.368 -9.296 9.672 1.00 97.62 170 THR A O 1
ATOM 1287 N N . GLN A 1 171 ? 32.184 -11.391 9.775 1.00 97.88 171 GLN A N 1
ATOM 1288 C CA . GLN A 1 171 ? 31.644 -11.834 8.494 1.00 97.88 171 GLN A CA 1
ATOM 1289 C C . GLN A 1 171 ? 31.168 -13.290 8.522 1.00 97.88 171 GLN A C 1
ATOM 1291 O O . GLN A 1 171 ? 31.792 -14.168 9.106 1.00 97.88 171 GLN A O 1
ATOM 1296 N N . HIS A 1 172 ? 30.028 -13.549 7.886 1.00 97.94 172 HIS A N 1
ATOM 1297 C CA . HIS A 1 172 ? 29.355 -14.847 7.811 1.00 97.94 172 HIS A CA 1
ATOM 1298 C C . HIS A 1 172 ? 29.782 -15.611 6.547 1.00 97.94 172 HIS A C 1
ATOM 1300 O O . HIS A 1 172 ? 28.959 -15.973 5.692 1.00 97.94 172 HIS A O 1
ATOM 1306 N N . TYR A 1 173 ? 31.101 -15.751 6.420 1.00 97.25 173 TYR A N 1
ATOM 1307 C CA . TYR A 1 173 ? 31.860 -16.581 5.489 1.00 97.25 173 TYR A CA 1
ATOM 1308 C C . TYR A 1 173 ? 33.271 -16.767 6.072 1.00 97.25 173 TYR A C 1
ATOM 1310 O O . TYR A 1 173 ? 33.725 -15.937 6.860 1.00 97.25 173 TYR A O 1
ATOM 1318 N N . ASP A 1 174 ? 33.950 -17.848 5.699 1.00 97.00 174 ASP A N 1
ATOM 1319 C CA . ASP A 1 174 ? 35.320 -18.133 6.128 1.00 97.00 174 ASP A CA 1
ATOM 1320 C C . ASP A 1 174 ? 36.302 -17.444 5.158 1.00 97.00 174 ASP A C 1
ATOM 1322 O O . ASP A 1 174 ? 36.279 -17.764 3.963 1.00 97.00 174 ASP A O 1
ATOM 1326 N N . PRO A 1 175 ? 37.120 -16.469 5.606 1.00 94.31 175 PRO A N 1
ATOM 1327 C CA . PRO A 1 175 ? 38.062 -15.770 4.733 1.00 94.31 175 PRO A CA 1
ATOM 1328 C C . PRO A 1 175 ? 39.267 -16.634 4.329 1.00 94.31 175 PRO A C 1
ATOM 1330 O O . PRO A 1 175 ? 39.883 -16.348 3.308 1.00 94.31 175 PRO A O 1
ATOM 1333 N N . GLU A 1 176 ? 39.573 -17.698 5.081 1.00 95.50 176 GLU A N 1
ATOM 1334 C CA . GLU A 1 176 ? 40.705 -18.605 4.827 1.00 95.50 176 GLU A CA 1
ATOM 1335 C C . GLU A 1 176 ? 40.308 -19.818 3.961 1.00 95.50 176 GLU A C 1
ATOM 1337 O O . GLU A 1 176 ? 41.107 -20.731 3.743 1.00 95.50 176 GLU A O 1
ATOM 1342 N N . ASN A 1 177 ? 39.061 -19.866 3.478 1.00 94.50 177 ASN A N 1
ATOM 1343 C CA . ASN A 1 177 ? 38.548 -20.960 2.659 1.00 94.50 177 ASN A CA 1
ATOM 1344 C C . ASN A 1 177 ? 38.550 -20.596 1.163 1.00 94.50 177 ASN A C 1
ATOM 1346 O O . ASN A 1 177 ? 37.809 -19.712 0.736 1.00 94.50 177 ASN A O 1
ATOM 1350 N N . ASP A 1 178 ? 39.326 -21.349 0.375 1.00 93.44 178 ASP A N 1
ATOM 1351 C CA . ASP A 1 178 ? 39.446 -21.238 -1.090 1.00 93.44 178 ASP A CA 1
ATOM 1352 C C . ASP A 1 178 ? 38.115 -21.434 -1.862 1.00 93.44 178 ASP A C 1
ATOM 1354 O O . ASP A 1 178 ? 38.034 -21.089 -3.045 1.00 93.44 178 ASP A O 1
ATOM 1358 N N . ASP A 1 179 ? 37.075 -22.010 -1.242 1.00 94.56 179 ASP A N 1
ATOM 1359 C CA . ASP A 1 179 ? 35.738 -22.119 -1.842 1.00 94.56 179 ASP A CA 1
ATOM 1360 C C . ASP A 1 179 ? 35.104 -20.729 -2.062 1.00 94.56 179 ASP A C 1
ATOM 1362 O O . ASP A 1 179 ? 35.040 -19.899 -1.150 1.00 94.56 179 ASP A O 1
ATOM 1366 N N . ASP A 1 180 ? 34.500 -20.525 -3.240 1.00 93.00 180 ASP A N 1
ATOM 1367 C CA . ASP A 1 180 ? 33.634 -19.375 -3.540 1.00 93.00 180 ASP A CA 1
ATOM 1368 C C . ASP A 1 180 ? 32.623 -19.138 -2.397 1.00 93.00 180 ASP A C 1
ATOM 1370 O O . ASP A 1 180 ? 31.873 -20.045 -2.027 1.00 93.00 180 ASP A O 1
ATOM 1374 N N . MET A 1 181 ? 32.519 -17.902 -1.890 1.00 93.62 181 MET A N 1
ATOM 1375 C CA . MET A 1 181 ? 31.672 -17.528 -0.735 1.00 93.62 181 MET A CA 1
ATOM 1376 C C . MET A 1 181 ? 30.214 -18.036 -0.819 1.00 93.62 181 MET A C 1
ATOM 1378 O O . MET A 1 181 ? 29.588 -18.320 0.199 1.00 93.62 181 MET A O 1
ATOM 1382 N N . LYS A 1 182 ? 29.662 -18.189 -2.031 1.00 91.81 182 LYS A N 1
ATOM 1383 C CA . LYS A 1 182 ? 28.309 -18.727 -2.284 1.00 91.81 182 LYS A CA 1
ATOM 1384 C C . LYS A 1 182 ? 28.17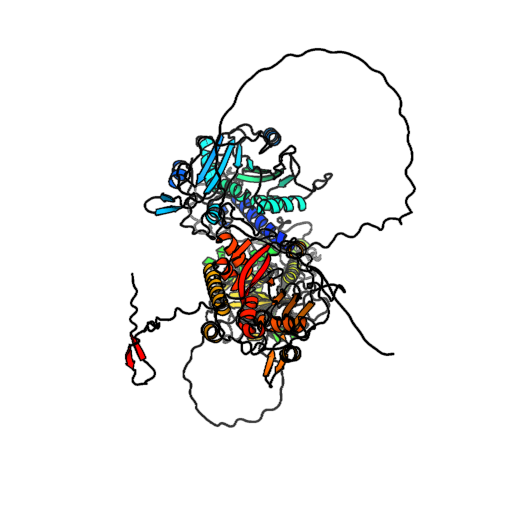3 -20.231 -1.987 1.00 91.81 182 LYS A C 1
ATOM 1386 O O . LYS A 1 182 ? 27.069 -20.712 -1.714 1.00 91.81 182 LYS A O 1
ATOM 1391 N N . ASP A 1 183 ? 29.266 -20.978 -2.090 1.00 94.69 183 ASP A N 1
ATOM 1392 C CA . ASP A 1 183 ? 29.336 -22.435 -1.993 1.00 94.69 183 ASP A CA 1
ATOM 1393 C C . ASP A 1 183 ? 29.888 -22.907 -0.643 1.00 94.69 183 ASP A C 1
ATOM 1395 O O . ASP A 1 183 ? 29.555 -24.025 -0.227 1.00 94.69 183 ASP A O 1
ATOM 1399 N N . GLN A 1 184 ? 30.617 -22.039 0.069 1.00 97.62 184 GLN A N 1
ATOM 1400 C CA . GLN A 1 184 ? 31.050 -22.238 1.452 1.00 97.62 184 GLN A CA 1
ATOM 1401 C C . GLN A 1 184 ? 29.898 -22.651 2.384 1.00 97.62 184 GLN A C 1
ATOM 1403 O O . GLN A 1 184 ? 28.784 -22.110 2.343 1.00 97.62 184 GLN A O 1
ATOM 1408 N N . LYS A 1 185 ? 30.177 -23.620 3.264 1.00 97.19 185 LYS A N 1
ATOM 1409 C CA . LYS A 1 185 ? 29.215 -24.203 4.211 1.00 97.19 185 LYS A CA 1
ATOM 1410 C C . LYS A 1 185 ? 29.862 -24.477 5.564 1.00 97.19 185 LYS A C 1
ATOM 1412 O O . LYS A 1 185 ? 30.978 -24.981 5.626 1.00 97.19 185 LYS A O 1
ATOM 1417 N N . TYR A 1 186 ? 29.105 -24.257 6.633 1.00 97.19 186 TYR A N 1
ATOM 1418 C CA . TYR A 1 186 ? 29.454 -24.653 8.000 1.00 97.19 186 TYR A CA 1
ATOM 1419 C C . TYR A 1 186 ? 28.409 -25.635 8.555 1.00 97.19 186 TYR A C 1
ATOM 1421 O O . TYR A 1 186 ? 27.453 -26.003 7.866 1.00 97.19 186 TYR A O 1
ATOM 1429 N N . LYS A 1 187 ? 28.594 -26.110 9.792 1.00 97.06 187 LYS A N 1
ATOM 1430 C CA . LYS A 1 187 ? 27.680 -27.057 10.450 1.00 97.06 187 LYS A CA 1
ATOM 1431 C C . LYS A 1 187 ? 27.309 -26.614 11.857 1.00 97.06 187 LYS A C 1
ATOM 1433 O O . LYS A 1 187 ? 28.179 -26.204 12.618 1.00 97.06 187 LYS A O 1
ATOM 1438 N N . VAL A 1 188 ? 26.044 -26.816 12.222 1.00 97.19 188 VAL A N 1
ATOM 1439 C CA . VAL A 1 188 ? 25.557 -26.693 13.603 1.00 97.19 188 VAL A CA 1
ATOM 1440 C C . VAL A 1 188 ? 24.888 -28.009 13.982 1.00 97.19 188 VAL A C 1
ATOM 1442 O O . VAL A 1 188 ? 23.792 -28.328 13.516 1.00 97.19 188 VAL A O 1
ATOM 1445 N N . GLY A 1 189 ? 25.595 -28.816 14.776 1.00 95.75 189 GLY A N 1
ATOM 1446 C CA . GLY A 1 189 ? 25.276 -30.237 14.923 1.00 95.75 189 GLY A CA 1
ATOM 1447 C C . GLY A 1 189 ? 25.391 -30.962 13.577 1.00 95.75 189 GLY A C 1
ATOM 1448 O O . GLY A 1 189 ? 26.318 -30.714 12.806 1.00 95.75 189 GLY A O 1
ATOM 1449 N N . ASP A 1 190 ? 24.426 -31.830 13.275 1.00 96.25 190 ASP A N 1
ATOM 1450 C CA . ASP A 1 190 ? 24.394 -32.582 12.014 1.00 96.25 190 ASP A CA 1
ATOM 1451 C C . ASP A 1 190 ? 23.907 -31.759 10.806 1.00 96.25 190 ASP A C 1
ATOM 1453 O O . ASP A 1 190 ? 24.106 -32.173 9.660 1.00 96.25 190 ASP A O 1
ATOM 1457 N N . LYS A 1 191 ? 23.281 -30.590 11.023 1.00 97.19 191 LYS A N 1
ATOM 1458 C CA . LYS A 1 191 ? 22.769 -29.751 9.932 1.00 97.19 191 LYS A CA 1
ATOM 1459 C C . LYS A 1 191 ? 23.874 -28.866 9.355 1.00 97.19 191 LYS A C 1
ATOM 1461 O O . LYS A 1 191 ? 24.523 -28.110 10.077 1.00 97.19 191 LYS A O 1
ATOM 1466 N N . ALA A 1 192 ? 24.046 -28.940 8.037 1.00 96.94 192 ALA A N 1
ATOM 1467 C CA . ALA A 1 192 ? 24.867 -28.006 7.277 1.00 96.94 192 ALA A CA 1
ATOM 1468 C C . ALA A 1 192 ? 24.065 -26.749 6.898 1.00 96.94 192 ALA A C 1
ATOM 1470 O O . ALA A 1 192 ? 22.886 -26.843 6.555 1.00 96.94 192 ALA A O 1
ATOM 1471 N N . TYR A 1 193 ? 24.738 -25.603 6.930 1.00 97.56 193 TYR A N 1
ATOM 1472 C CA . TYR A 1 193 ? 24.234 -24.278 6.566 1.00 97.56 193 TYR A CA 1
ATOM 1473 C C . TYR A 1 193 ? 25.178 -23.656 5.530 1.00 97.56 193 TYR A C 1
ATOM 1475 O O . TYR A 1 193 ? 26.347 -24.038 5.458 1.00 97.56 193 TYR A O 1
ATOM 1483 N N . ARG A 1 194 ? 24.694 -22.711 4.719 1.00 96.50 194 ARG A N 1
ATOM 1484 C CA . ARG A 1 194 ? 25.530 -21.954 3.768 1.00 96.50 194 ARG A CA 1
ATOM 1485 C C . ARG A 1 194 ? 26.039 -20.667 4.423 1.00 96.50 194 ARG A C 1
ATOM 1487 O O . ARG A 1 194 ? 25.310 -20.038 5.190 1.00 96.50 194 ARG A O 1
ATOM 1494 N N . ALA A 1 195 ? 27.255 -20.252 4.076 1.00 97.62 195 ALA A N 1
ATOM 1495 C CA . ALA A 1 195 ? 27.718 -18.887 4.321 1.00 97.62 195 ALA A CA 1
ATOM 1496 C C . ALA A 1 195 ? 26.780 -17.899 3.604 1.00 97.62 195 ALA A C 1
ATOM 1498 O O . ALA A 1 195 ? 26.354 -18.168 2.481 1.00 97.62 195 ALA A O 1
ATOM 1499 N N . THR A 1 196 ? 26.410 -16.782 4.236 1.00 97.69 196 THR A N 1
ATOM 1500 C CA . THR A 1 196 ? 25.455 -15.816 3.639 1.00 97.69 196 THR A CA 1
ATOM 1501 C C . THR A 1 196 ? 26.140 -14.576 3.082 1.00 97.69 196 THR A C 1
ATOM 1503 O O . THR A 1 196 ? 25.470 -13.769 2.447 1.00 97.69 196 THR A O 1
ATOM 1506 N N . GLY A 1 197 ? 27.431 -14.367 3.361 1.00 96.56 197 GLY A N 1
ATOM 1507 C CA . GLY A 1 197 ? 28.107 -13.109 3.039 1.00 96.56 197 GLY A CA 1
ATOM 1508 C C . GLY A 1 197 ? 27.617 -11.917 3.870 1.00 96.56 197 GLY A C 1
ATOM 1509 O O . GLY A 1 197 ? 27.859 -10.772 3.498 1.00 96.56 197 GLY A O 1
ATOM 1510 N N . ALA A 1 198 ? 26.898 -12.154 4.980 1.00 97.06 198 ALA A N 1
ATOM 1511 C CA . ALA A 1 198 ? 26.622 -11.100 5.958 1.00 97.06 198 ALA A CA 1
ATOM 1512 C C . ALA A 1 198 ? 27.936 -10.562 6.509 1.00 97.06 198 ALA A C 1
ATOM 1514 O O . ALA A 1 198 ? 28.874 -11.331 6.697 1.00 97.06 198 ALA A O 1
ATOM 1515 N N . HIS A 1 199 ? 27.989 -9.274 6.795 1.00 96.56 199 HIS A N 1
ATOM 1516 C CA . HIS A 1 199 ? 29.147 -8.656 7.419 1.00 96.56 199 HIS A CA 1
ATOM 1517 C C . HIS A 1 199 ? 28.722 -7.411 8.189 1.00 96.56 199 HIS A C 1
ATOM 1519 O O . HIS A 1 199 ? 27.591 -6.934 8.061 1.00 96.56 199 HIS A O 1
ATOM 1525 N N . GLY A 1 200 ? 29.619 -6.918 9.027 1.00 95.75 200 GLY A N 1
ATOM 1526 C CA . GLY A 1 200 ? 29.471 -5.642 9.699 1.00 95.75 200 GLY A CA 1
ATOM 1527 C C . GLY A 1 200 ? 30.724 -5.318 10.489 1.00 95.75 200 GLY A C 1
ATOM 1528 O O . GLY A 1 200 ? 31.316 -6.199 11.119 1.00 95.75 200 GLY A O 1
ATOM 1529 N N . THR A 1 201 ? 31.094 -4.048 10.454 1.00 97.25 201 THR A N 1
ATOM 1530 C CA . THR A 1 201 ? 32.105 -3.458 11.319 1.00 97.25 201 THR A CA 1
ATOM 1531 C C . THR A 1 201 ? 31.391 -2.641 12.400 1.00 97.25 201 THR A C 1
ATOM 1533 O O . THR A 1 201 ? 30.390 -1.966 12.150 1.00 97.25 201 THR A O 1
ATOM 1536 N N . PHE A 1 202 ? 31.873 -2.745 13.630 1.00 97.69 202 PHE A N 1
ATOM 1537 C CA . PHE A 1 202 ? 31.267 -2.190 14.829 1.00 97.69 202 PHE A CA 1
ATOM 1538 C C . PHE A 1 202 ? 32.352 -1.475 15.629 1.00 97.69 202 PHE A C 1
ATOM 1540 O O . PHE A 1 202 ? 33.220 -2.118 16.213 1.00 97.69 202 PHE A O 1
ATOM 1547 N N . GLY A 1 203 ? 32.305 -0.145 15.654 1.00 97.00 203 GLY A N 1
ATOM 1548 C CA . GLY A 1 203 ? 33.106 0.655 16.581 1.00 97.00 203 GLY A CA 1
ATOM 1549 C C . GLY A 1 203 ? 32.369 0.806 17.911 1.00 97.00 203 GLY A C 1
ATOM 1550 O O . GLY A 1 203 ? 31.160 1.044 17.920 1.00 97.00 203 GLY A O 1
ATOM 1551 N N . VAL A 1 204 ? 33.066 0.692 19.038 1.00 97.75 204 VAL A N 1
ATOM 1552 C CA . VAL A 1 204 ? 32.482 0.814 20.379 1.00 97.75 204 VAL A CA 1
ATOM 1553 C C . VAL A 1 204 ? 33.305 1.777 21.226 1.00 97.75 204 VAL A C 1
ATOM 1555 O O . VAL A 1 204 ? 34.356 1.426 21.755 1.00 97.75 204 VAL A O 1
ATOM 1558 N N . ASN A 1 205 ? 32.795 2.994 21.428 1.00 97.19 205 ASN A N 1
ATOM 1559 C CA . ASN A 1 205 ? 33.355 3.902 22.422 1.00 97.19 205 ASN A CA 1
ATOM 1560 C C . ASN A 1 205 ? 32.558 3.798 23.733 1.00 97.19 205 ASN A C 1
ATOM 1562 O O . ASN A 1 205 ? 31.522 4.443 23.913 1.00 97.19 205 ASN A O 1
ATOM 1566 N N . VAL A 1 206 ? 33.086 3.004 24.668 1.00 96.44 206 VAL A N 1
ATOM 1567 C CA . VAL A 1 206 ? 32.561 2.815 26.035 1.00 96.44 206 VAL A CA 1
ATOM 1568 C C . VAL A 1 206 ? 32.455 4.146 26.801 1.00 96.44 206 VAL A C 1
ATOM 1570 O O . VAL A 1 206 ? 31.452 4.415 27.469 1.00 96.44 206 VAL A O 1
ATOM 1573 N N . LYS A 1 207 ? 33.473 5.010 26.679 1.00 95.19 207 LYS A N 1
ATOM 1574 C CA . LYS A 1 207 ? 33.616 6.277 27.419 1.00 95.19 207 LYS A CA 1
ATOM 1575 C C . LYS A 1 207 ? 32.631 7.353 26.950 1.00 95.19 207 LYS A C 1
ATOM 1577 O O . LYS A 1 207 ? 32.023 8.015 27.785 1.00 95.19 207 LYS A O 1
ATOM 1582 N N . GLY A 1 208 ? 32.462 7.517 25.639 1.00 95.25 208 GLY A N 1
ATOM 1583 C CA . GLY A 1 208 ? 31.491 8.424 25.010 1.00 95.25 208 GLY A CA 1
ATOM 1584 C C . GLY A 1 208 ? 30.085 7.825 24.866 1.00 95.25 208 GLY A C 1
ATOM 1585 O O . GLY A 1 208 ? 29.156 8.516 24.435 1.00 95.25 208 GLY A O 1
ATOM 1586 N N . GLY A 1 209 ? 29.928 6.542 25.209 1.00 97.00 209 GLY A N 1
ATOM 1587 C CA . GLY A 1 209 ? 28.671 5.804 25.149 1.00 97.00 209 GLY A CA 1
ATOM 1588 C C . GLY A 1 209 ? 28.122 5.652 23.731 1.00 97.00 209 GLY A C 1
ATOM 1589 O O . GLY A 1 209 ? 26.920 5.836 23.530 1.00 97.00 209 GLY A O 1
ATOM 1590 N N . ALA A 1 210 ? 28.991 5.405 22.748 1.00 98.00 210 ALA A N 1
ATOM 1591 C CA . ALA A 1 210 ? 28.653 5.394 21.326 1.00 98.00 210 ALA A CA 1
ATOM 1592 C C . ALA A 1 210 ? 28.927 4.030 20.674 1.00 98.00 210 ALA A C 1
ATOM 1594 O O . ALA A 1 210 ? 29.985 3.435 20.879 1.00 98.00 210 ALA A O 1
ATOM 1595 N N . LEU A 1 211 ? 27.973 3.566 19.865 1.00 98.25 211 LEU A N 1
ATOM 1596 C CA . LEU A 1 211 ? 28.051 2.334 19.079 1.00 98.25 211 LEU A CA 1
ATOM 1597 C C . LEU A 1 211 ? 27.912 2.663 17.588 1.00 98.25 211 LEU A C 1
ATOM 1599 O O . LEU A 1 211 ? 26.896 3.202 17.148 1.00 98.25 211 LEU A O 1
ATOM 1603 N N . PHE A 1 212 ? 28.936 2.348 16.809 1.00 97.88 212 PHE A N 1
ATOM 1604 C CA . PHE A 1 212 ? 28.984 2.596 15.375 1.00 97.88 212 PHE A CA 1
ATOM 1605 C C . PHE A 1 212 ? 28.513 1.355 14.610 1.00 97.88 212 PHE A C 1
ATOM 1607 O O . PHE A 1 212 ? 28.904 0.239 14.947 1.00 97.88 212 PHE A O 1
ATOM 1614 N N . LEU A 1 213 ? 27.692 1.541 13.575 1.00 97.31 213 LEU A N 1
ATOM 1615 C CA . LEU A 1 213 ? 27.245 0.482 12.666 1.00 97.31 213 LEU A CA 1
ATOM 1616 C C . LEU A 1 213 ? 27.797 0.784 11.266 1.00 97.31 213 LEU A C 1
ATOM 1618 O O . LEU A 1 213 ? 27.295 1.669 10.579 1.00 97.31 213 LEU A O 1
ATOM 1622 N N . ILE A 1 214 ? 28.846 0.073 10.865 1.00 95.00 214 ILE A N 1
ATOM 1623 C CA . ILE A 1 214 ? 29.669 0.361 9.683 1.00 95.00 214 ILE A CA 1
ATOM 1624 C C . ILE A 1 214 ? 29.588 -0.842 8.729 1.00 95.00 214 ILE A C 1
ATOM 1626 O O . ILE A 1 214 ? 29.651 -1.984 9.175 1.00 95.00 214 ILE A O 1
ATOM 1630 N N . GLU A 1 215 ? 29.401 -0.615 7.424 1.00 91.44 215 GLU A N 1
ATOM 1631 C CA . GLU A 1 215 ? 29.256 -1.683 6.404 1.00 91.44 215 GLU A CA 1
ATOM 1632 C C . GLU A 1 215 ? 28.241 -2.803 6.777 1.00 91.44 215 GLU A C 1
ATOM 1634 O O . GLU A 1 215 ? 28.396 -3.961 6.395 1.00 91.44 215 GLU A O 1
ATOM 1639 N N . VAL A 1 216 ? 27.193 -2.500 7.558 1.00 93.00 216 VAL A N 1
ATOM 1640 C CA . VAL A 1 216 ? 26.308 -3.535 8.132 1.00 93.00 216 VAL A CA 1
ATOM 1641 C C . VAL A 1 216 ? 25.350 -4.160 7.105 1.00 93.00 216 VAL A C 1
ATOM 1643 O O . VAL A 1 216 ? 24.361 -3.562 6.679 1.00 93.00 216 VAL A O 1
ATOM 1646 N N . ALA A 1 217 ? 25.596 -5.425 6.761 1.00 91.19 217 ALA A N 1
ATOM 1647 C CA . ALA A 1 217 ? 24.880 -6.176 5.736 1.00 91.19 217 ALA A CA 1
ATOM 1648 C C . ALA A 1 217 ? 24.180 -7.420 6.326 1.00 91.19 217 ALA A C 1
ATOM 1650 O O . ALA A 1 217 ? 24.799 -8.449 6.601 1.00 91.19 217 ALA A O 1
ATOM 1651 N N . SER A 1 218 ? 22.858 -7.333 6.529 1.00 90.94 218 SER A N 1
ATOM 1652 C CA . SER A 1 218 ? 22.077 -8.374 7.228 1.00 90.94 218 SER A CA 1
ATOM 1653 C C . SER A 1 218 ? 21.997 -9.717 6.485 1.00 90.94 218 SER A C 1
ATOM 1655 O O . SER A 1 218 ? 21.773 -9.762 5.273 1.00 90.94 218 SER A O 1
ATOM 1657 N N . ALA A 1 219 ? 22.081 -10.822 7.238 1.00 94.81 219 ALA A N 1
ATOM 1658 C CA . ALA A 1 219 ? 22.133 -12.180 6.691 1.00 94.81 219 ALA A CA 1
ATOM 1659 C C . ALA A 1 219 ? 20.974 -12.583 5.760 1.00 94.81 219 ALA A C 1
ATOM 1661 O O . ALA A 1 219 ? 21.263 -13.226 4.755 1.00 94.81 219 ALA A O 1
ATOM 1662 N N . PRO A 1 220 ? 19.699 -12.204 5.993 1.00 91.31 220 PRO A N 1
ATOM 1663 C CA . PRO A 1 220 ? 18.630 -12.498 5.038 1.00 91.31 220 PRO A CA 1
ATOM 1664 C C . PRO A 1 220 ? 18.838 -11.809 3.683 1.00 91.31 220 PRO A C 1
ATOM 1666 O O . PRO A 1 220 ? 18.554 -12.401 2.645 1.00 91.31 220 PRO A O 1
ATOM 1669 N N . ARG A 1 221 ? 19.351 -10.568 3.676 1.00 89.00 221 ARG A N 1
ATOM 1670 C CA . ARG A 1 221 ? 19.533 -9.789 2.444 1.00 89.00 221 ARG A CA 1
ATOM 1671 C C . ARG A 1 221 ? 20.790 -10.199 1.684 1.00 89.00 221 ARG A C 1
ATOM 1673 O O . ARG A 1 221 ? 20.736 -10.290 0.461 1.00 89.00 221 ARG A O 1
ATOM 1680 N N . THR A 1 222 ? 21.893 -10.465 2.381 1.00 93.69 222 THR A N 1
ATOM 1681 C CA . THR A 1 222 ? 23.118 -10.955 1.737 1.00 93.69 222 THR A CA 1
ATOM 1682 C C . THR A 1 222 ? 22.938 -12.375 1.214 1.00 93.69 222 THR A C 1
ATOM 1684 O O . THR A 1 222 ? 23.285 -12.621 0.064 1.00 93.69 222 THR A O 1
ATOM 1687 N N . ALA A 1 223 ? 22.260 -13.260 1.956 1.00 94.75 223 ALA A N 1
ATOM 1688 C CA . ALA A 1 223 ? 21.875 -14.584 1.463 1.00 94.75 223 ALA A CA 1
ATOM 1689 C C . ALA A 1 223 ? 21.043 -14.515 0.176 1.00 94.75 223 ALA A C 1
ATOM 1691 O O . ALA A 1 223 ? 21.323 -15.262 -0.755 1.00 94.75 223 ALA A O 1
ATOM 1692 N N . ALA A 1 224 ? 20.059 -13.610 0.092 1.00 90.44 224 ALA A N 1
ATOM 1693 C CA . ALA A 1 224 ? 19.215 -13.495 -1.098 1.00 90.44 224 ALA A CA 1
ATOM 1694 C C . ALA A 1 224 ? 20.033 -13.164 -2.358 1.00 90.44 224 ALA A C 1
ATOM 1696 O O . ALA A 1 224 ? 19.844 -13.783 -3.403 1.00 90.44 224 ALA A O 1
ATOM 1697 N N . LEU A 1 225 ? 20.983 -12.232 -2.227 1.00 89.12 225 LEU A N 1
ATOM 1698 C CA . LEU A 1 225 ? 21.871 -11.786 -3.306 1.00 89.12 225 LEU A CA 1
ATOM 1699 C C . LEU A 1 225 ? 22.988 -12.796 -3.629 1.00 89.12 225 LEU A C 1
ATOM 1701 O O . LEU A 1 225 ? 23.388 -12.918 -4.782 1.00 89.12 225 LEU A O 1
ATOM 1705 N N . LEU A 1 226 ? 23.502 -13.508 -2.622 1.00 92.69 226 LEU A N 1
ATOM 1706 C CA . LEU A 1 226 ? 24.616 -14.453 -2.754 1.00 92.69 226 LEU A CA 1
ATOM 1707 C C . LEU A 1 226 ? 24.168 -15.840 -3.238 1.00 92.69 226 LEU A C 1
ATOM 1709 O O . LEU A 1 226 ? 24.910 -16.523 -3.943 1.00 92.69 226 LEU A O 1
ATOM 1713 N N . TRP A 1 227 ? 22.985 -16.289 -2.816 1.00 91.56 227 TRP A N 1
ATOM 1714 C CA . TRP A 1 227 ? 22.452 -17.619 -3.133 1.00 91.56 227 TRP A CA 1
ATOM 1715 C C . TRP A 1 227 ? 21.525 -17.624 -4.345 1.00 91.56 227 TRP A C 1
ATOM 1717 O O . TRP A 1 227 ? 21.199 -18.715 -4.811 1.00 91.56 227 TRP A O 1
ATOM 1727 N N . ASP A 1 228 ? 21.123 -16.442 -4.822 1.00 90.00 228 ASP A N 1
ATOM 1728 C CA . ASP A 1 228 ? 20.139 -16.222 -5.888 1.00 90.00 228 ASP A CA 1
ATOM 1729 C C . ASP A 1 228 ? 18.731 -16.755 -5.537 1.00 90.00 228 ASP A C 1
ATOM 1731 O O . ASP A 1 228 ? 18.064 -17.416 -6.331 1.00 90.00 228 ASP A O 1
ATOM 1735 N N . VAL A 1 229 ? 18.285 -16.515 -4.293 1.00 83.56 229 VAL A N 1
ATOM 1736 C CA . VAL A 1 229 ? 17.014 -17.036 -3.745 1.00 83.56 229 VAL A CA 1
ATOM 1737 C C . VAL A 1 229 ? 16.313 -15.989 -2.878 1.00 83.56 229 VAL A C 1
ATOM 1739 O O . VAL A 1 229 ? 16.790 -15.662 -1.796 1.00 83.56 229 VAL A O 1
ATOM 1742 N N . ASP A 1 230 ? 15.131 -15.535 -3.294 1.00 80.75 230 ASP A N 1
ATOM 1743 C CA . ASP A 1 230 ? 14.264 -14.635 -2.521 1.00 80.75 230 ASP A CA 1
ATOM 1744 C C . ASP A 1 230 ? 12.816 -15.183 -2.557 1.00 80.75 230 ASP A C 1
ATOM 1746 O O . ASP A 1 230 ? 12.321 -15.457 -3.652 1.00 80.75 230 ASP A O 1
ATOM 1750 N N . PRO A 1 231 ? 12.130 -15.415 -1.416 1.00 78.81 231 PRO A N 1
ATOM 1751 C CA . PRO A 1 231 ? 12.620 -15.313 -0.044 1.00 78.81 231 PRO A CA 1
ATOM 1752 C C . PRO A 1 231 ? 13.557 -16.463 0.339 1.00 78.81 231 PRO A C 1
ATOM 1754 O O . PRO A 1 231 ? 13.278 -17.640 0.104 1.00 78.81 231 PRO A O 1
ATOM 1757 N N . VAL A 1 232 ? 14.643 -16.124 1.033 1.00 87.56 232 VAL A N 1
ATOM 1758 C CA . VAL A 1 232 ? 15.572 -17.107 1.604 1.00 87.56 232 VAL A CA 1
ATOM 1759 C C . VAL A 1 232 ? 14.846 -17.995 2.631 1.00 87.56 232 VAL A C 1
ATOM 1761 O O . VAL A 1 232 ? 14.228 -17.462 3.561 1.00 87.56 232 VAL A O 1
ATOM 1764 N N . PRO A 1 233 ? 14.937 -19.339 2.539 1.00 89.50 233 PRO A N 1
ATOM 1765 C CA . PRO A 1 233 ? 14.329 -20.233 3.519 1.00 89.50 233 PRO A CA 1
ATOM 1766 C C . PRO A 1 233 ? 14.848 -19.966 4.938 1.00 89.50 233 PRO A C 1
ATOM 1768 O O . PRO A 1 233 ? 16.047 -20.042 5.210 1.00 89.50 233 PRO A O 1
ATOM 1771 N N . LYS A 1 234 ? 13.932 -19.664 5.869 1.00 88.94 234 LYS A N 1
ATOM 1772 C CA . LYS A 1 234 ? 14.267 -19.245 7.246 1.00 88.94 234 LYS A CA 1
ATOM 1773 C C . LYS A 1 234 ? 15.077 -20.275 8.036 1.00 88.94 234 LYS A C 1
ATOM 1775 O O . LYS A 1 234 ? 15.753 -19.891 8.984 1.00 88.94 234 LYS A O 1
ATOM 1780 N N . ASP A 1 235 ? 14.999 -21.553 7.671 1.00 93.12 235 ASP A N 1
ATOM 1781 C CA . ASP A 1 235 ? 15.748 -22.635 8.309 1.00 93.12 235 ASP A CA 1
ATOM 1782 C C . ASP A 1 235 ? 17.189 -22.770 7.781 1.00 93.12 235 ASP A C 1
ATOM 1784 O O . ASP A 1 235 ? 17.982 -23.476 8.397 1.00 93.12 235 ASP A O 1
ATOM 1788 N N . GLN A 1 236 ? 17.521 -22.148 6.645 1.00 93.25 236 GLN A N 1
ATOM 1789 C CA . GLN A 1 236 ? 18.860 -22.164 6.038 1.00 93.25 236 GLN A CA 1
ATOM 1790 C C . GLN A 1 236 ? 19.728 -20.980 6.493 1.00 93.25 236 GLN A C 1
ATOM 1792 O O . GLN A 1 236 ? 20.938 -20.993 6.285 1.00 93.25 236 GLN A O 1
ATOM 1797 N N . LEU A 1 237 ? 19.118 -19.965 7.111 1.00 96.56 237 LEU A N 1
ATOM 1798 C CA . LEU A 1 237 ? 19.803 -18.828 7.728 1.00 96.56 237 LEU A CA 1
ATOM 1799 C C . LEU A 1 237 ? 20.345 -19.188 9.124 1.00 96.56 237 LEU A C 1
ATOM 1801 O O . LEU A 1 237 ? 19.734 -20.017 9.805 1.00 96.56 237 LEU A O 1
ATOM 1805 N N . PRO A 1 238 ? 21.410 -18.516 9.605 1.00 96.75 238 PRO A N 1
ATOM 1806 C CA . PRO A 1 238 ? 21.814 -18.606 11.006 1.00 96.75 238 PRO A CA 1
ATOM 1807 C C . PRO A 1 238 ? 20.690 -18.133 11.938 1.00 96.75 238 PRO A C 1
ATOM 1809 O O . PRO A 1 238 ? 19.858 -17.293 11.567 1.00 96.75 238 PRO A O 1
ATOM 1812 N N . GLU A 1 239 ? 20.651 -18.651 13.169 1.00 95.56 239 GLU A N 1
ATOM 1813 C CA . GLU A 1 239 ? 19.720 -18.153 14.192 1.00 95.56 239 GLU A CA 1
ATOM 1814 C C . GLU A 1 239 ? 20.156 -16.789 14.762 1.00 95.56 239 GLU A C 1
ATOM 1816 O O . GLU A 1 239 ? 19.295 -15.952 15.038 1.00 95.56 239 GLU A O 1
ATOM 1821 N N . ILE A 1 240 ? 21.465 -16.528 14.882 1.00 95.25 240 ILE A N 1
ATOM 1822 C CA . ILE A 1 240 ? 22.003 -15.175 15.099 1.00 95.25 240 ILE A CA 1
ATOM 1823 C C . ILE A 1 240 ? 22.120 -14.481 13.735 1.00 95.25 240 ILE A C 1
ATOM 1825 O O . ILE A 1 240 ? 22.937 -14.846 12.897 1.00 95.25 240 ILE A O 1
ATOM 1829 N N . ARG A 1 241 ? 21.207 -13.545 13.458 1.00 94.44 241 ARG A N 1
ATOM 1830 C CA . ARG A 1 241 ? 21.058 -12.932 12.118 1.00 94.44 241 ARG A CA 1
ATOM 1831 C C . ARG A 1 241 ? 20.576 -11.484 12.115 1.00 94.44 241 ARG A C 1
ATOM 1833 O O . ARG A 1 241 ? 20.485 -10.886 11.041 1.00 94.44 241 ARG A O 1
ATOM 1840 N N . GLN A 1 242 ? 20.219 -10.933 13.274 1.00 92.81 242 GLN A N 1
ATOM 1841 C CA . GLN A 1 242 ? 19.884 -9.518 13.401 1.00 92.81 242 GLN A CA 1
ATOM 1842 C C . GLN A 1 242 ? 21.172 -8.734 13.663 1.00 92.81 242 GLN A C 1
ATOM 1844 O O . GLN A 1 242 ? 22.038 -9.184 14.411 1.00 92.81 242 GLN A O 1
ATOM 1849 N N . ILE A 1 243 ? 21.283 -7.540 13.080 1.00 95.94 243 ILE A N 1
ATOM 1850 C CA . ILE A 1 243 ? 22.411 -6.640 13.363 1.00 95.94 243 ILE A CA 1
ATOM 1851 C C . ILE A 1 243 ? 22.375 -6.166 14.830 1.00 95.94 243 ILE A C 1
ATOM 1853 O O . ILE A 1 243 ? 23.432 -5.922 15.399 1.00 95.94 243 ILE A O 1
ATOM 1857 N N . SER A 1 244 ? 21.195 -6.122 15.469 1.00 96.69 244 SER A N 1
ATOM 1858 C CA . SER A 1 244 ? 21.052 -5.862 16.910 1.00 96.69 244 SER A CA 1
ATOM 1859 C C . SER A 1 244 ? 21.790 -6.892 17.769 1.00 96.69 244 SER A C 1
ATOM 1861 O O . SER A 1 244 ? 22.602 -6.495 18.597 1.00 96.69 244 SER A O 1
ATOM 1863 N N . ASP A 1 245 ? 21.571 -8.191 17.529 1.00 97.25 245 ASP A N 1
ATOM 1864 C CA . ASP A 1 245 ? 22.213 -9.276 18.287 1.00 97.25 245 ASP A CA 1
ATOM 1865 C C . ASP A 1 245 ? 23.747 -9.265 18.108 1.00 97.25 245 ASP A C 1
ATOM 1867 O O . ASP A 1 245 ? 24.494 -9.461 19.063 1.00 97.25 245 ASP A O 1
ATOM 1871 N N . LEU A 1 246 ? 24.238 -9.010 16.887 1.00 97.44 246 LEU A N 1
ATOM 1872 C CA . LEU A 1 246 ? 25.681 -8.931 16.611 1.00 97.44 246 LEU A CA 1
ATOM 1873 C C . LEU A 1 246 ? 26.321 -7.710 17.288 1.00 97.44 246 LEU A C 1
ATOM 1875 O O . LEU A 1 246 ? 27.346 -7.842 17.956 1.00 97.44 246 LEU A O 1
ATOM 1879 N N . ALA A 1 247 ? 25.688 -6.540 17.167 1.00 98.00 247 ALA A N 1
ATOM 1880 C CA . ALA A 1 247 ? 26.147 -5.316 17.813 1.00 98.00 247 ALA A CA 1
ATOM 1881 C C . ALA A 1 247 ? 26.097 -5.419 19.348 1.00 98.00 247 ALA A C 1
ATOM 1883 O O . ALA A 1 247 ? 26.952 -4.851 20.025 1.00 98.00 247 ALA A O 1
ATOM 1884 N N . TRP A 1 248 ? 25.139 -6.173 19.904 1.00 98.06 248 TRP A N 1
ATOM 1885 C CA . TRP A 1 248 ? 25.078 -6.477 21.335 1.00 98.06 248 TRP A CA 1
ATOM 1886 C C . TRP A 1 248 ? 26.295 -7.265 21.815 1.00 98.06 248 TRP A C 1
ATOM 1888 O O . TRP A 1 248 ? 26.910 -6.881 22.809 1.00 98.06 248 TRP A O 1
ATOM 1898 N N . GLY A 1 249 ? 26.689 -8.310 21.079 1.00 98.00 249 GLY A N 1
ATOM 1899 C CA . GLY A 1 249 ? 27.871 -9.109 21.406 1.00 98.00 249 GLY A CA 1
ATOM 1900 C C . GLY A 1 249 ? 29.137 -8.255 21.524 1.00 98.00 249 GLY A C 1
ATOM 1901 O O . GLY A 1 249 ? 29.844 -8.335 22.529 1.00 98.00 249 GLY A O 1
ATOM 1902 N N . PHE A 1 250 ? 29.376 -7.369 20.551 1.00 98.12 250 PHE A N 1
ATOM 1903 C CA . PHE A 1 250 ? 30.530 -6.462 20.564 1.00 98.12 250 PHE A CA 1
ATOM 1904 C C . PHE A 1 250 ? 30.424 -5.348 21.613 1.00 98.12 250 PHE A C 1
ATOM 1906 O O . PHE A 1 250 ? 31.408 -5.058 22.294 1.00 98.12 250 PHE A O 1
ATOM 1913 N N . TRP A 1 251 ? 29.230 -4.783 21.830 1.00 98.06 251 TRP A N 1
ATOM 1914 C CA . TRP A 1 251 ? 28.987 -3.839 22.925 1.00 98.06 251 TRP A CA 1
ATOM 1915 C C . TRP A 1 251 ? 29.323 -4.463 24.286 1.00 98.06 251 TRP A C 1
ATOM 1917 O O . TRP A 1 251 ? 30.052 -3.863 25.076 1.00 98.06 251 TRP A O 1
ATOM 1927 N N . TYR A 1 252 ? 28.855 -5.689 24.539 1.00 97.94 252 TYR A N 1
ATOM 1928 C CA . TYR A 1 252 ? 29.146 -6.441 25.759 1.00 97.94 252 TYR A CA 1
ATOM 1929 C C . TYR A 1 252 ? 30.639 -6.778 25.893 1.00 97.94 252 TYR A C 1
ATOM 1931 O O . TYR A 1 252 ? 31.191 -6.691 26.993 1.00 97.94 252 TYR A O 1
ATOM 1939 N N . GLN A 1 253 ? 31.290 -7.143 24.783 1.00 97.06 253 GLN A N 1
ATOM 1940 C CA . GLN A 1 253 ? 32.708 -7.502 24.717 1.00 97.06 253 GLN A CA 1
ATOM 1941 C C . GLN A 1 253 ? 33.616 -6.326 25.116 1.00 97.06 253 GLN A C 1
ATOM 1943 O O . GLN A 1 253 ? 34.408 -6.480 26.045 1.00 97.06 253 GLN A O 1
ATOM 1948 N N . ALA A 1 254 ? 33.440 -5.144 24.512 1.00 96.62 254 ALA A N 1
ATOM 1949 C CA . ALA A 1 254 ? 34.176 -3.919 24.867 1.00 96.62 254 ALA A CA 1
ATOM 1950 C C . ALA A 1 254 ? 33.964 -3.493 26.336 1.00 96.62 254 ALA A C 1
ATOM 1952 O O . ALA A 1 254 ? 34.875 -3.039 27.025 1.00 96.62 254 ALA A O 1
ATOM 1953 N N . HIS A 1 255 ? 32.756 -3.704 26.862 1.00 95.69 255 HIS A N 1
ATOM 1954 C CA . HIS A 1 255 ? 32.398 -3.406 28.253 1.00 95.69 255 HIS A CA 1
ATOM 1955 C C . HIS A 1 255 ? 32.924 -4.424 29.286 1.00 95.69 255 HIS A C 1
ATOM 1957 O O . HIS A 1 255 ? 32.684 -4.265 30.492 1.00 95.69 255 HIS A O 1
ATOM 1963 N N . GLY A 1 256 ? 33.564 -5.516 28.848 1.00 94.38 256 GLY A N 1
ATOM 1964 C CA . GLY A 1 256 ? 33.940 -6.636 29.717 1.00 94.38 256 GLY A CA 1
ATOM 1965 C C . GLY A 1 256 ? 32.747 -7.245 30.470 1.00 94.38 256 GLY A C 1
ATOM 1966 O O . GLY A 1 256 ? 32.909 -7.745 31.582 1.00 94.38 256 GLY A O 1
ATOM 1967 N N . GLY A 1 257 ? 31.534 -7.134 29.914 1.00 91.00 257 GLY A N 1
ATOM 1968 C CA . GLY A 1 257 ? 30.283 -7.544 30.557 1.00 91.00 257 GLY A CA 1
ATOM 1969 C C . GLY A 1 257 ? 29.797 -6.669 31.722 1.00 91.00 257 GLY A C 1
ATOM 1970 O O . GLY A 1 257 ? 28.953 -7.116 32.498 1.00 91.00 257 GLY A O 1
ATOM 1971 N N . SER A 1 258 ? 30.301 -5.438 31.873 1.00 90.25 258 SER A N 1
ATOM 1972 C CA . SER A 1 258 ? 29.967 -4.533 32.987 1.00 90.25 258 SER A CA 1
ATOM 1973 C C . SER A 1 258 ? 29.531 -3.140 32.515 1.00 90.25 258 SER A C 1
ATOM 1975 O O . SER A 1 258 ? 29.929 -2.690 31.454 1.00 90.25 258 SER A O 1
ATOM 1977 N N . ASN A 1 259 ? 28.716 -2.418 33.295 1.00 90.25 259 ASN A N 1
ATOM 1978 C CA . ASN A 1 259 ? 28.299 -1.030 32.993 1.00 90.25 259 ASN A CA 1
ATOM 1979 C C . ASN A 1 259 ? 27.572 -0.815 31.639 1.00 90.25 259 ASN A C 1
ATOM 1981 O O . ASN A 1 259 ? 27.454 0.315 31.169 1.00 90.25 259 ASN A O 1
ATOM 1985 N N . LEU A 1 260 ? 27.010 -1.884 31.062 1.00 96.06 260 LEU A N 1
ATOM 1986 C CA . LEU A 1 260 ? 26.367 -1.964 29.736 1.00 96.06 260 LEU A CA 1
ATOM 1987 C C . LEU A 1 260 ? 25.276 -0.910 29.458 1.00 96.06 260 LEU A C 1
ATOM 1989 O O . LEU A 1 260 ? 24.912 -0.681 28.306 1.00 96.06 260 LEU A O 1
ATOM 1993 N N . GLY A 1 261 ? 24.737 -0.277 30.503 1.00 95.06 261 GLY A N 1
ATOM 1994 C CA . GLY A 1 261 ? 23.730 0.779 30.414 1.00 95.06 261 GLY A CA 1
ATOM 1995 C C . GLY A 1 261 ? 24.242 2.148 29.948 1.00 95.06 261 GLY A C 1
ATOM 1996 O O . GLY A 1 261 ? 23.423 3.058 29.806 1.00 95.06 261 GLY A O 1
ATOM 1997 N N . HIS A 1 262 ? 25.541 2.323 29.680 1.00 95.75 262 HIS A N 1
ATOM 1998 C CA . HIS A 1 262 ? 26.099 3.580 29.159 1.00 95.75 262 HIS A CA 1
ATOM 1999 C C . HIS A 1 262 ? 25.946 3.757 27.629 1.00 95.75 262 HIS A C 1
ATOM 2001 O O . HIS A 1 262 ? 26.742 4.432 26.987 1.00 95.75 262 HIS A O 1
ATOM 2007 N N . ILE A 1 263 ? 24.908 3.179 27.014 1.00 97.50 263 ILE A N 1
ATOM 2008 C CA . ILE A 1 263 ? 24.564 3.475 25.615 1.00 97.50 263 ILE A CA 1
ATOM 2009 C C . ILE A 1 263 ? 23.834 4.828 25.541 1.00 97.50 263 ILE A C 1
ATOM 2011 O O . ILE A 1 263 ? 22.779 5.006 26.157 1.00 97.50 263 ILE A O 1
ATOM 2015 N N . THR A 1 264 ? 24.423 5.782 24.811 1.00 97.75 264 THR A N 1
ATOM 2016 C CA . THR A 1 264 ? 23.930 7.165 24.634 1.00 97.75 264 THR A CA 1
ATOM 2017 C C . THR A 1 264 ? 23.758 7.562 23.167 1.00 97.75 264 THR A C 1
ATOM 2019 O O . THR A 1 264 ? 22.974 8.464 22.876 1.00 97.75 264 THR A O 1
ATOM 2022 N N . LYS A 1 265 ? 24.463 6.915 22.226 1.00 98.12 265 LYS A N 1
ATOM 2023 C CA . LYS A 1 265 ? 24.378 7.205 20.785 1.00 98.12 265 LYS A CA 1
ATOM 2024 C C . LYS A 1 265 ? 24.584 5.948 19.942 1.00 98.12 265 LYS A C 1
ATOM 2026 O O . LYS A 1 265 ? 25.424 5.114 20.275 1.00 98.12 265 LYS A O 1
ATOM 2031 N N . PHE A 1 266 ? 23.901 5.873 18.804 1.00 98.56 266 PHE A N 1
ATOM 2032 C CA . PHE A 1 266 ? 24.312 5.040 17.672 1.00 98.56 266 PHE A CA 1
ATOM 2033 C C . PHE A 1 266 ? 24.735 5.944 16.518 1.00 98.56 266 PHE A C 1
ATOM 2035 O O . PHE A 1 266 ? 24.064 6.944 16.262 1.00 98.56 266 PHE A O 1
ATOM 2042 N N . VAL A 1 267 ? 25.805 5.587 15.811 1.00 98.00 267 VAL A N 1
ATOM 2043 C CA . VAL A 1 267 ? 26.318 6.335 14.653 1.00 98.00 267 VAL A CA 1
ATOM 2044 C C . VAL A 1 267 ? 26.374 5.406 13.443 1.00 98.00 267 VAL A C 1
ATOM 2046 O O . VAL A 1 267 ? 26.860 4.283 13.543 1.00 98.00 267 VAL A O 1
ATOM 2049 N N . VAL A 1 268 ? 25.872 5.860 12.298 1.00 97.44 268 VAL A N 1
ATOM 2050 C CA . VAL A 1 268 ? 25.880 5.105 11.039 1.00 97.44 268 VAL A CA 1
ATOM 2051 C C . VAL A 1 268 ? 26.466 6.001 9.947 1.00 97.44 268 VAL A C 1
ATOM 2053 O O . VAL A 1 268 ? 25.728 6.831 9.408 1.00 97.44 268 VAL A O 1
ATOM 2056 N N . PRO A 1 269 ? 27.777 5.909 9.657 1.00 95.25 269 PRO A N 1
ATOM 2057 C CA . PRO A 1 269 ? 28.396 6.674 8.580 1.00 95.25 269 PRO A CA 1
ATOM 2058 C C . PRO A 1 269 ? 27.980 6.151 7.198 1.00 95.25 269 PRO A C 1
ATOM 2060 O O . PRO A 1 269 ? 27.599 4.988 7.067 1.00 95.25 269 PRO A O 1
ATOM 2063 N N . GLN A 1 270 ? 28.075 7.013 6.177 1.00 92.12 270 GLN A N 1
ATOM 2064 C CA . GLN A 1 270 ? 27.888 6.683 4.752 1.00 92.12 270 GLN A CA 1
ATOM 2065 C C . GLN A 1 270 ? 26.661 5.791 4.454 1.00 92.12 270 GLN A C 1
ATOM 2067 O O . GLN A 1 270 ? 26.780 4.627 4.058 1.00 92.12 270 GLN A O 1
ATOM 2072 N N . VAL A 1 271 ? 25.445 6.319 4.610 1.00 93.88 271 VAL A N 1
ATOM 2073 C CA . VAL A 1 271 ? 24.220 5.546 4.348 1.00 93.88 271 VAL A CA 1
ATOM 2074 C C . VAL A 1 271 ? 23.973 5.355 2.843 1.00 93.88 271 VAL A C 1
ATOM 2076 O O . VAL A 1 271 ? 23.179 6.050 2.215 1.00 93.88 271 VAL A O 1
ATOM 2079 N N . ILE A 1 272 ? 24.606 4.319 2.287 1.00 89.56 272 ILE A N 1
ATOM 2080 C CA . ILE A 1 272 ? 24.423 3.809 0.913 1.00 89.56 272 ILE A CA 1
ATOM 2081 C C . ILE A 1 272 ? 23.100 3.045 0.693 1.00 89.56 272 ILE A C 1
ATOM 2083 O O . ILE A 1 272 ? 22.826 2.569 -0.410 1.00 89.56 272 ILE A O 1
ATOM 2087 N N . ASN A 1 273 ? 22.270 2.865 1.730 1.00 89.94 273 ASN A N 1
ATOM 2088 C CA . ASN A 1 273 ? 20.993 2.163 1.589 1.00 89.94 273 ASN A CA 1
ATOM 2089 C C . ASN A 1 273 ? 19.967 3.045 0.863 1.00 89.94 273 ASN A C 1
ATOM 2091 O O . ASN A 1 273 ? 19.586 4.098 1.366 1.00 89.94 273 ASN A O 1
ATOM 2095 N N . ASP A 1 274 ? 19.470 2.589 -0.287 1.00 88.00 274 ASP A N 1
ATOM 2096 C CA . ASP A 1 274 ? 18.636 3.401 -1.175 1.00 88.00 274 ASP A CA 1
ATOM 2097 C C . ASP A 1 274 ? 17.250 3.734 -0.604 1.00 88.00 274 ASP A C 1
ATOM 2099 O O . ASP A 1 274 ? 16.722 4.807 -0.891 1.00 88.00 274 ASP A O 1
ATOM 2103 N N . VAL A 1 275 ? 16.675 2.853 0.222 1.00 89.50 275 VAL A N 1
ATOM 2104 C CA . VAL A 1 275 ? 15.432 3.131 0.960 1.00 89.50 275 VAL A CA 1
ATOM 2105 C C . VAL A 1 275 ? 15.694 4.196 2.024 1.00 89.50 275 VAL A C 1
ATOM 2107 O O . VAL A 1 275 ? 15.013 5.218 2.043 1.00 89.50 275 VAL A O 1
ATOM 2110 N N . THR A 1 276 ? 16.710 4.021 2.880 1.00 94.88 276 THR A N 1
ATOM 2111 C CA . THR A 1 276 ? 17.045 5.029 3.901 1.00 94.88 276 THR A CA 1
ATOM 2112 C C . THR A 1 276 ? 17.419 6.373 3.271 1.00 94.88 276 THR A C 1
ATOM 2114 O O . THR A 1 276 ? 16.994 7.401 3.782 1.00 94.88 276 THR A O 1
ATOM 2117 N N . GLY A 1 277 ? 18.124 6.386 2.135 1.00 94.94 277 GLY A N 1
ATOM 2118 C CA . GLY A 1 277 ? 18.425 7.603 1.376 1.00 94.94 277 GLY A CA 1
ATOM 2119 C C . GLY A 1 277 ? 17.163 8.356 0.941 1.00 94.94 277 GLY A C 1
ATOM 2120 O O . GLY A 1 277 ? 17.049 9.549 1.205 1.00 94.94 277 GLY A O 1
ATOM 2121 N N . ARG A 1 278 ? 16.158 7.660 0.382 1.00 94.06 278 ARG A N 1
ATOM 2122 C CA . ARG A 1 278 ? 14.851 8.270 0.056 1.00 94.06 278 ARG A CA 1
ATOM 2123 C C . ARG A 1 278 ? 14.120 8.806 1.291 1.00 94.06 278 ARG A C 1
ATOM 2125 O O . ARG A 1 278 ? 13.482 9.854 1.211 1.00 94.06 278 ARG A O 1
ATOM 2132 N N . LEU A 1 279 ? 14.229 8.126 2.435 1.00 95.44 279 LEU A N 1
ATOM 2133 C CA . LEU A 1 279 ? 13.646 8.590 3.700 1.00 95.44 279 LEU A CA 1
ATOM 2134 C C . LEU A 1 279 ? 14.380 9.821 4.263 1.00 95.44 279 LEU A C 1
ATOM 2136 O O . LEU A 1 279 ? 13.726 10.696 4.821 1.00 95.44 279 LEU A O 1
ATOM 2140 N N . ILE A 1 280 ? 15.700 9.937 4.085 1.00 96.62 280 ILE A N 1
ATOM 2141 C CA . ILE A 1 280 ? 16.471 11.148 4.420 1.00 96.62 280 ILE A CA 1
ATOM 2142 C C . ILE A 1 280 ? 16.034 12.315 3.529 1.00 96.62 280 ILE A C 1
ATOM 2144 O O . ILE A 1 280 ? 15.675 13.377 4.033 1.00 96.62 280 ILE A O 1
ATOM 2148 N N . ASP A 1 281 ? 15.981 12.094 2.216 1.00 93.50 281 ASP A N 1
ATOM 2149 C CA . ASP A 1 281 ? 15.502 13.064 1.231 1.00 93.50 281 ASP A CA 1
ATOM 2150 C C . ASP A 1 281 ? 14.102 13.596 1.563 1.00 93.50 281 ASP A C 1
ATOM 2152 O O . ASP A 1 281 ? 13.845 14.796 1.455 1.00 93.50 281 ASP A O 1
ATOM 2156 N N . GLN A 1 282 ? 13.183 12.704 1.944 1.00 92.75 282 GLN A N 1
ATOM 2157 C CA . GLN A 1 282 ? 11.821 13.067 2.324 1.00 92.75 282 GLN A CA 1
ATOM 2158 C C . GLN A 1 282 ? 11.801 13.805 3.670 1.00 92.75 282 GLN A C 1
ATOM 2160 O O . GLN A 1 282 ? 11.165 14.851 3.765 1.00 92.75 282 GLN A O 1
ATOM 2165 N N . ALA A 1 283 ? 12.566 13.352 4.670 1.00 94.31 283 ALA A N 1
ATOM 2166 C CA . ALA A 1 283 ? 12.710 14.034 5.957 1.00 94.31 283 ALA A CA 1
ATOM 2167 C C . ALA A 1 283 ? 13.199 15.485 5.802 1.00 94.31 283 ALA A C 1
ATOM 2169 O O . ALA A 1 283 ? 12.591 16.396 6.367 1.00 94.31 283 ALA A O 1
ATOM 2170 N N . SER A 1 284 ? 14.221 15.722 4.972 1.00 90.88 284 SER A N 1
ATOM 2171 C CA . SER A 1 284 ? 14.723 17.067 4.649 1.00 90.88 284 SER A CA 1
ATOM 2172 C C . SER A 1 284 ? 13.691 17.946 3.921 1.00 90.88 284 SER A C 1
ATOM 2174 O O . SER A 1 284 ? 13.686 19.169 4.086 1.00 90.88 284 SER A O 1
ATOM 2176 N N . LYS A 1 285 ? 12.757 17.351 3.169 1.00 88.56 285 LYS A N 1
ATOM 2177 C CA . LYS A 1 285 ? 11.659 18.072 2.497 1.00 88.56 285 LYS A CA 1
ATOM 2178 C C . LYS A 1 285 ? 10.481 18.373 3.431 1.00 88.56 285 LYS A C 1
ATOM 2180 O O . LYS A 1 285 ? 9.839 19.406 3.255 1.00 88.56 285 LYS A O 1
ATOM 2185 N N . THR A 1 286 ? 10.200 17.515 4.417 1.00 83.75 286 THR A N 1
ATOM 2186 C CA . THR A 1 286 ? 8.989 17.606 5.259 1.00 83.75 286 THR A CA 1
ATOM 2187 C C . THR A 1 286 ? 9.202 18.159 6.671 1.00 83.75 286 THR A C 1
ATOM 2189 O O . THR A 1 286 ? 8.210 18.401 7.349 1.00 83.75 286 THR A O 1
ATOM 2192 N N . TYR A 1 287 ? 10.437 18.337 7.160 1.00 86.25 287 TYR A N 1
ATOM 2193 C CA . TYR A 1 287 ? 10.651 18.850 8.526 1.00 86.25 287 TYR A CA 1
ATOM 2194 C C . TYR A 1 287 ? 10.190 20.302 8.704 1.00 86.25 287 TYR A C 1
ATOM 2196 O O . TYR A 1 287 ? 10.251 21.103 7.766 1.00 86.25 287 TYR A O 1
ATOM 2204 N N . GLU A 1 288 ? 9.758 20.641 9.915 1.00 83.69 288 GLU A N 1
ATOM 2205 C CA . GLU A 1 288 ? 9.439 22.011 10.321 1.00 83.69 288 GLU A CA 1
ATOM 2206 C C . GLU A 1 288 ? 10.738 22.809 10.485 1.00 83.69 288 GLU A C 1
ATOM 2208 O O . GLU A 1 288 ? 11.612 22.432 11.264 1.00 83.69 288 GLU A O 1
ATOM 2213 N N . VAL A 1 289 ? 10.887 23.889 9.717 1.00 86.75 289 VAL A N 1
ATOM 2214 C CA . VAL A 1 289 ? 12.076 24.753 9.776 1.00 86.75 289 VAL A CA 1
ATOM 2215 C C . VAL A 1 289 ? 11.934 25.694 10.981 1.00 86.75 289 VAL A C 1
ATOM 2217 O O . VAL A 1 289 ? 10.874 26.312 11.104 1.00 86.75 289 VAL A O 1
ATOM 2220 N N . PRO A 1 290 ? 12.948 25.826 11.858 1.00 83.88 290 PRO A N 1
ATOM 2221 C CA . PRO A 1 290 ? 12.897 26.747 12.992 1.00 83.88 290 PRO A CA 1
ATOM 2222 C C . PRO A 1 290 ? 12.658 28.210 12.586 1.00 83.88 290 PRO A C 1
ATOM 2224 O O . PRO A 1 290 ? 13.111 28.660 11.532 1.00 83.88 290 PRO A O 1
ATOM 2227 N N . ASP A 1 291 ? 11.983 28.974 13.451 1.00 84.50 291 ASP A N 1
ATOM 2228 C CA . ASP A 1 291 ? 11.693 30.397 13.231 1.00 84.50 291 ASP A CA 1
ATOM 2229 C C . ASP A 1 291 ? 12.981 31.211 12.994 1.00 84.50 291 ASP A C 1
ATOM 2231 O O . ASP A 1 291 ? 13.745 31.494 13.919 1.00 84.50 291 ASP A O 1
ATOM 2235 N N . GLY A 1 292 ? 13.188 31.637 11.744 1.00 85.06 292 GLY A N 1
ATOM 2236 C CA . GLY A 1 292 ? 14.343 32.435 11.317 1.00 85.06 292 GLY A CA 1
ATOM 2237 C C . GLY A 1 292 ? 15.431 31.666 10.560 1.00 85.06 292 GLY A C 1
ATOM 2238 O O . GLY A 1 292 ? 16.396 32.293 10.125 1.00 85.06 292 GLY A O 1
ATOM 2239 N N . GLU A 1 293 ? 15.278 30.355 10.365 1.00 86.25 293 GLU A N 1
ATOM 2240 C CA . GLU A 1 293 ? 16.143 29.540 9.502 1.00 86.25 293 GLU A CA 1
ATOM 2241 C C . GLU A 1 293 ? 15.536 29.359 8.093 1.00 86.25 293 GLU A C 1
ATOM 2243 O O . GLU A 1 293 ? 14.338 29.547 7.876 1.00 86.25 293 GLU A O 1
ATOM 2248 N N . GLU A 1 294 ? 16.368 28.992 7.114 1.00 86.50 294 GLU A N 1
ATOM 2249 C CA . GLU A 1 294 ? 15.933 28.614 5.761 1.00 86.50 294 GLU A CA 1
ATOM 2250 C C . GLU A 1 294 ? 16.025 27.088 5.588 1.00 86.50 294 GLU A C 1
ATOM 2252 O O . GLU A 1 294 ? 16.897 26.440 6.169 1.00 86.50 294 GLU A O 1
ATOM 2257 N N . ARG A 1 295 ? 15.137 26.483 4.782 1.00 90.56 295 ARG A N 1
ATOM 2258 C CA . ARG A 1 295 ? 15.224 25.043 4.479 1.00 90.56 295 ARG A CA 1
ATOM 2259 C C . ARG A 1 295 ? 16.485 24.769 3.659 1.00 90.56 295 ARG A C 1
ATOM 2261 O O . ARG A 1 295 ? 16.689 25.399 2.627 1.00 90.56 295 ARG A O 1
ATOM 2268 N N . HIS A 1 296 ? 17.274 23.775 4.057 1.00 84.56 296 HIS A N 1
ATOM 2269 C CA . HIS A 1 296 ? 18.391 23.308 3.238 1.00 84.56 296 HIS A CA 1
ATOM 2270 C C . HIS A 1 296 ? 17.894 22.494 2.028 1.00 84.56 296 HIS A C 1
ATOM 2272 O O . HIS A 1 296 ? 17.138 21.536 2.194 1.00 84.56 296 HIS A O 1
ATOM 2278 N N . ASP A 1 297 ? 18.367 22.829 0.823 1.00 80.94 297 ASP A N 1
ATOM 2279 C CA . ASP A 1 297 ? 18.066 22.094 -0.423 1.00 80.94 297 ASP A CA 1
ATOM 2280 C C . ASP A 1 297 ? 18.657 20.666 -0.459 1.00 80.94 297 ASP A C 1
ATOM 2282 O O . ASP A 1 297 ? 18.248 19.832 -1.267 1.00 80.94 297 ASP A O 1
ATOM 2286 N N . ALA A 1 298 ? 19.629 20.380 0.411 1.00 87.62 298 ALA A N 1
ATOM 2287 C CA . ALA A 1 298 ? 20.295 19.090 0.576 1.00 87.62 298 ALA A CA 1
ATOM 2288 C C . ALA A 1 298 ? 20.687 18.883 2.050 1.00 87.62 298 ALA A C 1
ATOM 2290 O O . ALA A 1 298 ? 20.621 19.815 2.850 1.00 87.62 298 ALA A O 1
ATOM 2291 N N . VAL A 1 299 ? 21.124 17.676 2.422 1.00 93.38 299 VAL A N 1
ATOM 2292 C CA . VAL A 1 299 ? 21.671 17.412 3.765 1.00 93.38 299 VAL A CA 1
ATOM 2293 C C . VAL A 1 299 ? 22.946 18.254 3.975 1.00 93.38 299 VAL A C 1
ATOM 2295 O O . VAL A 1 299 ? 23.900 18.083 3.212 1.00 93.38 299 VAL A O 1
ATOM 2298 N N . PRO A 1 300 ? 22.996 19.153 4.977 1.00 94.19 300 PRO A N 1
ATOM 2299 C CA . PRO A 1 300 ? 24.183 19.952 5.258 1.00 94.19 300 PRO A CA 1
ATOM 2300 C C . PRO A 1 300 ? 25.257 19.126 5.981 1.00 94.19 300 PRO A C 1
ATOM 2302 O O . PRO A 1 300 ? 24.988 18.052 6.520 1.00 94.19 300 PRO A O 1
ATOM 2305 N N . GLU A 1 301 ? 26.480 19.653 6.019 1.00 95.06 301 GLU A N 1
ATOM 2306 C CA . GLU A 1 301 ? 27.551 19.168 6.903 1.00 95.06 301 GLU A CA 1
ATOM 2307 C C . GLU A 1 301 ? 27.164 19.270 8.389 1.00 95.06 301 GLU A C 1
ATOM 2309 O O . GLU A 1 301 ? 26.130 19.847 8.744 1.00 95.06 301 GLU A O 1
ATOM 2314 N N . TRP A 1 302 ? 28.008 18.737 9.278 1.00 94.81 302 TRP A N 1
ATOM 2315 C CA . TRP A 1 302 ? 27.840 18.881 10.726 1.00 94.81 302 TRP A CA 1
ATOM 2316 C C . TRP A 1 302 ? 27.606 20.362 11.122 1.00 94.81 302 TRP A C 1
ATOM 2318 O O . TRP A 1 302 ? 28.414 21.218 10.750 1.00 94.81 302 TRP A O 1
ATOM 2328 N N . PRO A 1 303 ? 26.520 20.709 11.853 1.00 94.81 303 PRO A N 1
ATOM 2329 C CA . PRO A 1 303 ? 25.716 19.866 12.752 1.00 94.81 303 PRO A CA 1
ATOM 2330 C C . PRO A 1 303 ? 24.558 19.061 12.130 1.00 94.81 303 PRO A C 1
ATOM 2332 O O . PRO A 1 303 ? 23.878 18.339 12.862 1.00 94.81 303 PRO A O 1
ATOM 2335 N N . GLY A 1 304 ? 24.316 19.147 10.820 1.00 95.38 304 GLY A N 1
ATOM 2336 C CA . GLY A 1 304 ? 23.218 18.428 10.167 1.00 95.38 304 GLY A CA 1
ATOM 2337 C C . GLY A 1 304 ? 21.819 18.974 10.470 1.00 95.38 304 GLY A C 1
ATOM 2338 O O . GLY A 1 304 ? 21.647 20.021 11.089 1.00 95.38 304 GLY A O 1
ATOM 2339 N N . ILE A 1 305 ? 20.802 18.210 10.066 1.00 95.81 305 ILE A N 1
ATOM 2340 C CA . ILE A 1 305 ? 19.393 18.438 10.423 1.00 95.81 305 ILE A CA 1
ATOM 2341 C C . ILE A 1 305 ? 19.017 17.467 11.548 1.00 95.81 305 ILE A C 1
ATOM 2343 O O . ILE A 1 305 ? 19.388 16.293 11.511 1.00 95.81 305 ILE A O 1
ATOM 2347 N N . SER A 1 306 ? 18.284 17.942 12.558 1.00 96.12 306 SER A N 1
ATOM 2348 C CA . SER A 1 306 ? 17.811 17.130 13.687 1.00 96.12 306 SER A CA 1
ATOM 2349 C C . SER A 1 306 ? 16.292 16.953 13.673 1.00 96.12 306 SER A C 1
ATOM 2351 O O . SER A 1 306 ? 15.560 17.917 13.483 1.00 96.12 306 SER A O 1
ATOM 2353 N N . PHE A 1 307 ? 15.828 15.740 13.969 1.00 95.81 307 PHE A N 1
ATOM 2354 C CA . PHE A 1 307 ? 14.419 15.366 14.066 1.00 95.81 307 PHE A CA 1
ATOM 2355 C C . PHE A 1 307 ? 14.156 14.711 15.429 1.00 95.81 307 PHE A C 1
ATOM 2357 O O . PHE A 1 307 ? 14.832 13.747 15.796 1.00 95.81 307 PHE A O 1
ATOM 2364 N N . ASP A 1 308 ? 13.178 15.209 16.182 1.00 96.12 308 ASP A N 1
ATOM 2365 C CA . ASP A 1 308 ? 12.696 14.546 17.402 1.00 96.12 308 ASP A CA 1
ATOM 2366 C C . ASP A 1 308 ? 12.020 13.207 17.045 1.00 96.12 308 ASP A C 1
ATOM 2368 O O . ASP A 1 308 ? 11.352 13.096 16.009 1.00 96.12 308 ASP A O 1
ATOM 2372 N N . ILE A 1 309 ? 12.214 12.169 17.867 1.00 96.25 309 ILE A N 1
ATOM 2373 C CA . ILE A 1 309 ? 11.751 10.808 17.563 1.00 96.25 309 ILE A CA 1
ATOM 2374 C C . ILE A 1 309 ? 10.232 10.678 17.461 1.00 96.25 309 ILE A C 1
ATOM 2376 O O . ILE A 1 309 ? 9.744 9.711 16.877 1.00 96.25 309 ILE A O 1
ATOM 2380 N N . ASP A 1 310 ? 9.469 11.595 18.053 1.00 90.88 310 ASP A N 1
ATOM 2381 C CA . ASP A 1 310 ? 8.018 11.564 18.008 1.00 90.88 310 ASP A CA 1
ATOM 2382 C C . ASP A 1 310 ? 7.429 12.328 16.808 1.00 90.88 310 ASP A C 1
ATOM 2384 O O . ASP A 1 310 ? 6.241 12.169 16.512 1.00 90.88 310 ASP A O 1
ATOM 2388 N N . THR A 1 311 ? 8.265 12.997 16.008 1.00 93.62 311 THR A N 1
ATOM 2389 C CA . THR A 1 311 ? 7.893 13.526 14.682 1.00 93.62 311 THR A CA 1
ATOM 2390 C C . THR A 1 311 ? 7.814 12.423 13.610 1.00 93.62 311 THR A C 1
ATOM 2392 O O . THR A 1 311 ? 8.455 11.373 13.750 1.00 93.62 311 THR A O 1
ATOM 2395 N N . PRO A 1 312 ? 7.085 12.628 12.491 1.00 93.12 312 PRO A N 1
ATOM 2396 C CA . PRO A 1 312 ? 7.096 11.683 11.374 1.00 93.12 312 PRO A CA 1
ATOM 2397 C C . PRO A 1 312 ? 8.499 11.447 10.777 1.00 93.12 312 PRO A C 1
ATOM 2399 O O . PRO A 1 312 ? 8.843 10.279 10.611 1.00 93.12 312 PRO A O 1
ATOM 2402 N N . PRO A 1 313 ? 9.365 12.463 10.547 1.00 95.88 313 PRO A N 1
ATOM 2403 C CA . PRO A 1 313 ? 10.747 12.232 10.114 1.00 95.88 313 PRO A CA 1
ATOM 2404 C C . PRO A 1 313 ? 11.585 11.377 11.071 1.00 95.88 313 PRO A C 1
ATOM 2406 O O . PRO A 1 313 ? 12.239 10.433 10.624 1.00 95.88 313 PRO A O 1
ATOM 2409 N N . GLY A 1 314 ? 11.523 11.633 12.384 1.00 96.69 314 GLY A N 1
ATOM 2410 C CA . GLY A 1 314 ? 12.214 10.803 13.377 1.00 96.69 314 GLY A CA 1
ATOM 2411 C C . GLY A 1 314 ? 11.748 9.343 13.326 1.00 96.69 314 GLY A C 1
ATOM 2412 O O . GLY A 1 314 ? 12.567 8.420 13.283 1.00 96.69 314 GLY A O 1
ATOM 2413 N N . LYS A 1 315 ? 10.429 9.129 13.225 1.00 96.81 315 LYS A N 1
ATOM 2414 C CA . LYS A 1 315 ? 9.817 7.799 13.063 1.00 96.81 315 LYS A CA 1
ATOM 2415 C C . LYS A 1 315 ? 10.247 7.129 11.756 1.00 96.81 315 LYS A C 1
ATOM 2417 O O . LYS A 1 315 ? 10.672 5.979 11.793 1.00 96.81 315 LYS A O 1
ATOM 2422 N N . ALA A 1 316 ? 10.205 7.822 10.620 1.00 96.38 316 ALA A N 1
ATOM 2423 C CA . ALA A 1 316 ? 10.627 7.278 9.330 1.00 96.38 316 ALA A CA 1
ATOM 2424 C C . ALA A 1 316 ? 12.087 6.791 9.360 1.00 96.38 316 ALA A C 1
ATOM 2426 O O . ALA A 1 316 ? 12.377 5.668 8.941 1.00 96.38 316 ALA A O 1
ATOM 2427 N N . LEU A 1 317 ? 12.996 7.591 9.928 1.00 97.94 317 LEU A N 1
ATOM 2428 C CA . LEU A 1 317 ? 14.417 7.253 10.012 1.00 97.94 317 LEU A CA 1
ATOM 2429 C C . LEU A 1 317 ? 14.700 6.112 11.004 1.00 97.94 317 LEU A C 1
ATOM 2431 O O . LEU A 1 317 ? 15.507 5.240 10.686 1.00 97.94 317 LEU A O 1
ATOM 2435 N N . LEU A 1 318 ? 13.992 6.019 12.138 1.00 98.00 318 LEU A N 1
ATOM 2436 C CA . LEU A 1 318 ? 14.082 4.846 13.027 1.00 98.00 318 LEU A CA 1
ATOM 2437 C C . LEU A 1 318 ? 13.476 3.581 12.391 1.00 98.00 318 LEU A C 1
ATOM 2439 O O . LEU A 1 318 ? 13.996 2.482 12.560 1.00 98.00 318 LEU A O 1
ATOM 2443 N N . GLY A 1 319 ? 12.381 3.723 11.642 1.00 94.94 319 GLY A N 1
ATOM 2444 C CA . GLY A 1 319 ? 11.729 2.624 10.932 1.00 94.94 319 GLY A CA 1
ATOM 2445 C C . GLY A 1 319 ? 12.471 2.151 9.678 1.00 94.94 319 GLY A C 1
ATOM 2446 O O . GLY A 1 319 ? 12.097 1.118 9.112 1.00 94.94 319 GLY A O 1
ATOM 2447 N N . SER A 1 320 ? 13.484 2.894 9.221 1.00 96.81 320 SER A N 1
ATOM 2448 C CA . SER A 1 320 ? 14.306 2.586 8.044 1.00 96.81 320 SER A CA 1
ATOM 2449 C C . SER A 1 320 ? 15.042 1.238 8.166 1.00 96.81 320 SER A C 1
ATOM 2451 O O . SER A 1 320 ? 15.212 0.722 9.276 1.00 96.81 320 SER A O 1
ATOM 2453 N N . PRO A 1 321 ? 15.539 0.651 7.057 1.00 93.31 321 PRO A N 1
ATOM 2454 C CA . PRO A 1 321 ? 16.383 -0.549 7.107 1.00 93.31 321 PRO A CA 1
ATOM 2455 C C . PRO A 1 321 ? 17.668 -0.403 7.940 1.00 93.31 321 PRO A C 1
ATOM 2457 O O . PRO A 1 321 ? 18.266 -1.413 8.297 1.00 93.31 321 PRO A O 1
ATOM 2460 N N . VAL A 1 322 ? 18.079 0.831 8.253 1.00 93.94 322 VAL A N 1
ATOM 2461 C CA . VAL A 1 322 ? 19.231 1.149 9.107 1.00 93.94 322 VAL A CA 1
ATOM 2462 C C . VAL A 1 322 ? 18.808 1.279 10.576 1.00 93.94 322 VAL A C 1
ATOM 2464 O O . VAL A 1 322 ? 19.293 0.536 11.429 1.00 93.94 322 VAL A O 1
ATOM 2467 N N . GLY A 1 323 ? 17.867 2.181 10.879 1.00 96.69 323 GLY A N 1
ATOM 2468 C CA . GLY A 1 323 ? 17.459 2.508 12.255 1.00 96.69 323 GLY A CA 1
ATOM 2469 C C . GLY A 1 323 ? 16.800 1.351 13.011 1.00 96.69 323 GLY A C 1
ATOM 2470 O O . GLY A 1 323 ? 16.841 1.298 14.243 1.00 96.69 323 GLY A O 1
ATOM 2471 N N . ILE A 1 324 ? 16.269 0.367 12.282 1.00 95.69 324 ILE A N 1
ATOM 2472 C CA . ILE A 1 324 ? 15.658 -0.834 12.853 1.00 95.69 324 ILE A CA 1
ATOM 2473 C C . ILE A 1 324 ? 16.636 -1.655 13.715 1.00 95.69 324 ILE A C 1
ATOM 2475 O O . ILE A 1 324 ? 16.211 -2.260 14.698 1.00 95.69 324 ILE A O 1
ATOM 2479 N N . ALA A 1 325 ? 17.940 -1.642 13.408 1.00 95.81 325 ALA A N 1
ATOM 2480 C CA . ALA A 1 325 ? 18.957 -2.328 14.211 1.00 95.81 325 ALA A CA 1
ATOM 2481 C C . ALA A 1 325 ? 19.145 -1.661 15.586 1.00 95.81 325 ALA A C 1
ATOM 2483 O O . ALA A 1 325 ? 19.124 -2.343 16.611 1.00 95.81 325 ALA A O 1
ATOM 2484 N N . THR A 1 326 ? 19.241 -0.328 15.612 1.00 98.00 326 THR A N 1
ATOM 2485 C CA . THR A 1 326 ? 19.275 0.484 16.838 1.00 98.00 326 THR A CA 1
ATOM 2486 C C . THR A 1 326 ? 18.034 0.251 17.696 1.00 98.00 326 THR A C 1
ATOM 2488 O O . THR A 1 326 ? 18.143 -0.006 18.895 1.00 98.00 326 THR A O 1
ATOM 2491 N N . ALA A 1 327 ? 16.847 0.284 17.087 1.00 97.06 327 ALA A N 1
ATOM 2492 C CA . ALA A 1 327 ? 15.601 0.069 17.810 1.00 97.06 327 ALA A CA 1
ATOM 2493 C C . ALA A 1 327 ? 15.487 -1.344 18.401 1.00 97.06 327 ALA A C 1
ATOM 2495 O O . ALA A 1 327 ? 15.071 -1.489 19.552 1.00 97.06 327 ALA A O 1
ATOM 2496 N N . TYR A 1 328 ? 15.870 -2.384 17.650 1.00 96.94 328 TYR A N 1
ATOM 2497 C CA . TYR A 1 328 ? 15.853 -3.749 18.173 1.00 96.94 328 TYR A CA 1
ATOM 2498 C C . TYR A 1 328 ? 16.899 -3.967 19.267 1.00 96.94 328 TYR A C 1
ATOM 2500 O O . TYR A 1 328 ? 16.549 -4.589 20.260 1.00 96.94 328 TYR A O 1
ATOM 2508 N N . PHE A 1 329 ? 18.106 -3.394 19.179 1.00 97.56 329 PHE A N 1
ATOM 2509 C CA . PHE A 1 329 ? 19.099 -3.457 20.265 1.00 97.56 329 PHE A CA 1
ATOM 2510 C C . PHE A 1 329 ? 18.513 -2.911 21.578 1.00 97.56 329 PHE A C 1
ATOM 2512 O O . PHE A 1 329 ? 18.491 -3.603 22.597 1.00 97.56 329 PHE A O 1
ATOM 2519 N N . LEU A 1 330 ? 17.963 -1.690 21.538 1.00 97.25 330 LEU A N 1
ATOM 2520 C CA . LEU A 1 330 ? 17.347 -1.039 22.703 1.00 97.25 330 LEU A CA 1
ATOM 2521 C C . LEU A 1 330 ? 16.077 -1.755 23.188 1.00 97.25 330 LEU A C 1
ATOM 2523 O O . LEU A 1 330 ? 15.701 -1.628 24.353 1.00 97.25 330 LEU A O 1
ATOM 2527 N N . SER A 1 331 ? 15.422 -2.516 22.310 1.00 95.12 331 SER A N 1
ATOM 2528 C CA . SER A 1 331 ? 14.220 -3.285 22.632 1.00 95.12 331 SER A CA 1
ATOM 2529 C C . SER A 1 331 ? 14.501 -4.677 23.204 1.00 95.12 331 SER A C 1
ATOM 2531 O O . SER A 1 331 ? 13.760 -5.137 24.068 1.00 95.12 331 SER A O 1
ATOM 2533 N N . GLN A 1 332 ? 15.547 -5.348 22.726 1.00 94.94 332 GLN A N 1
ATOM 2534 C CA . GLN A 1 332 ? 15.858 -6.745 23.033 1.00 94.94 332 GLN A CA 1
ATOM 2535 C C . GLN A 1 332 ? 16.699 -6.864 24.317 1.00 94.94 332 GLN A C 1
ATOM 2537 O O . GLN A 1 332 ? 16.439 -7.753 25.129 1.00 94.94 332 GLN A O 1
ATOM 2542 N N . HIS A 1 333 ? 17.609 -5.911 24.567 1.00 95.69 333 HIS A N 1
ATOM 2543 C CA . HIS A 1 333 ? 18.601 -5.967 25.657 1.00 95.69 333 HIS A CA 1
ATOM 2544 C C . HIS A 1 333 ? 18.273 -5.089 26.878 1.00 95.69 333 HIS A C 1
ATOM 2546 O O . HIS A 1 333 ? 19.130 -4.834 27.722 1.00 95.69 333 HIS A O 1
ATOM 2552 N N . LYS A 1 334 ? 17.013 -4.648 27.017 1.00 93.31 334 LYS A N 1
ATOM 2553 C CA . LYS A 1 334 ? 16.495 -3.785 28.109 1.00 93.31 334 LYS A CA 1
ATOM 2554 C C . LYS A 1 334 ? 16.965 -4.185 29.508 1.00 93.31 334 LYS A C 1
ATOM 2556 O O . LYS A 1 334 ? 17.349 -3.338 30.309 1.00 93.31 334 LYS A O 1
ATOM 2561 N N . GLN A 1 335 ? 16.927 -5.483 29.806 1.00 91.56 335 GLN A N 1
ATOM 2562 C CA . GLN A 1 335 ? 17.302 -6.016 31.119 1.00 91.56 335 GLN A CA 1
ATOM 2563 C C . GLN A 1 335 ? 18.813 -5.910 31.377 1.00 91.56 335 GLN A C 1
ATOM 2565 O O . GLN A 1 335 ? 19.227 -5.691 32.511 1.00 91.56 335 GLN A O 1
ATOM 2570 N N . GLU A 1 336 ? 19.628 -6.020 30.328 1.00 94.38 336 GLU A N 1
ATOM 2571 C CA . GLU A 1 336 ? 21.090 -5.985 30.398 1.00 94.38 336 GLU A CA 1
ATOM 2572 C C . GLU A 1 336 ? 21.629 -4.539 30.385 1.00 94.38 336 GLU A C 1
ATOM 2574 O O . GLU A 1 336 ? 22.577 -4.228 31.105 1.00 94.38 336 GLU A O 1
ATOM 2579 N N . ILE A 1 337 ? 20.983 -3.621 29.649 1.00 94.81 337 ILE A N 1
ATOM 2580 C CA . ILE A 1 337 ? 21.307 -2.175 29.612 1.00 94.81 337 ILE A CA 1
ATOM 2581 C C . ILE A 1 337 ? 20.718 -1.374 30.792 1.00 94.81 337 ILE A C 1
ATOM 2583 O O . ILE A 1 337 ? 20.768 -0.141 30.795 1.00 94.81 337 ILE A O 1
ATOM 2587 N N . GLY A 1 338 ? 20.182 -2.058 31.808 1.00 91.06 338 GLY A N 1
ATOM 2588 C CA . GLY A 1 338 ? 19.740 -1.460 33.072 1.00 91.06 338 GLY A CA 1
ATOM 2589 C C . GLY A 1 338 ? 18.363 -0.787 33.052 1.00 91.06 338 GLY A C 1
ATOM 2590 O O . GLY A 1 338 ? 18.058 -0.031 33.972 1.00 91.06 338 GLY A O 1
ATOM 2591 N N . GLY A 1 339 ? 17.532 -1.043 32.039 1.00 92.44 339 GLY A N 1
ATOM 2592 C CA . GLY A 1 339 ? 16.156 -0.551 31.960 1.00 92.44 339 GLY A CA 1
ATOM 2593 C C . GLY A 1 339 ? 15.696 -0.220 30.539 1.00 92.44 339 GLY A C 1
ATOM 2594 O O . GLY A 1 339 ? 16.408 -0.424 29.556 1.00 92.44 339 GLY A O 1
ATOM 2595 N N . ASN A 1 340 ? 14.485 0.329 30.434 1.00 95.50 340 ASN A N 1
ATOM 2596 C CA . ASN A 1 340 ? 13.949 0.809 29.163 1.00 95.50 340 ASN A CA 1
ATOM 2597 C C . ASN A 1 340 ? 14.733 2.035 28.686 1.00 95.50 340 ASN A C 1
ATOM 2599 O O . ASN A 1 340 ? 14.836 3.040 29.391 1.00 95.50 340 ASN A O 1
ATOM 2603 N N . LYS A 1 341 ? 15.259 1.952 27.466 1.00 97.06 341 LYS A N 1
ATOM 2604 C CA . LYS A 1 341 ? 15.939 3.036 26.759 1.00 97.06 341 LYS A CA 1
ATOM 2605 C C . LYS A 1 341 ? 15.324 3.192 25.380 1.00 97.06 341 LYS A C 1
ATOM 2607 O O . LYS A 1 341 ? 14.900 2.211 24.778 1.00 97.06 341 LYS A O 1
ATOM 2612 N N . TYR A 1 342 ? 15.284 4.418 24.882 1.00 97.56 342 TYR A N 1
ATOM 2613 C CA . TYR A 1 342 ? 14.677 4.756 23.600 1.00 97.56 342 TYR A CA 1
ATOM 2614 C C . TYR A 1 342 ? 15.556 5.753 22.848 1.00 97.56 342 TYR A C 1
ATOM 2616 O O . TYR A 1 342 ? 16.329 6.488 23.461 1.00 97.56 342 TYR A O 1
ATOM 2624 N N . VAL A 1 343 ? 15.444 5.777 21.520 1.00 98.38 343 VAL A N 1
ATOM 2625 C CA . VAL A 1 343 ? 15.993 6.891 20.740 1.00 98.38 343 VAL A CA 1
ATOM 2626 C C . VAL A 1 343 ? 15.117 8.112 21.007 1.00 98.38 343 VAL A C 1
ATOM 2628 O O . VAL A 1 343 ? 13.915 7.993 20.818 1.00 98.38 343 VAL A O 1
ATOM 2631 N N . SER A 1 344 ? 15.672 9.251 21.420 1.00 97.94 344 SER A N 1
ATOM 2632 C CA . SER A 1 344 ? 14.925 10.506 21.616 1.00 97.94 344 SER A CA 1
ATOM 2633 C C . SER A 1 344 ? 15.000 11.447 20.414 1.00 97.94 344 SER A C 1
ATOM 2635 O O . SER A 1 344 ? 14.050 12.170 20.124 1.00 97.94 344 SER A O 1
ATOM 2637 N N . LYS A 1 345 ? 16.104 11.398 19.664 1.00 97.81 345 LYS A N 1
ATOM 2638 C CA . LYS A 1 345 ? 16.362 12.272 18.514 1.00 97.81 345 LYS A CA 1
ATOM 2639 C C . LYS A 1 345 ? 17.162 11.538 17.442 1.00 97.81 345 LYS A C 1
ATOM 2641 O O . LYS A 1 345 ? 17.989 10.682 17.758 1.00 97.81 345 LYS A O 1
ATOM 2646 N N . VAL A 1 346 ? 16.974 11.920 16.184 1.00 98.50 346 VAL A N 1
ATOM 2647 C CA . VAL A 1 346 ? 17.801 11.504 15.044 1.00 98.50 346 VAL A CA 1
ATOM 2648 C C . VAL A 1 346 ? 18.433 12.748 14.420 1.00 98.50 346 VAL A C 1
ATOM 2650 O O . VAL A 1 346 ? 17.733 13.726 14.183 1.00 98.50 346 VAL A O 1
ATOM 2653 N N . THR A 1 347 ? 19.734 12.737 14.142 1.00 98.38 347 THR A N 1
ATOM 2654 C CA . THR A 1 347 ? 20.420 13.799 13.383 1.00 98.38 347 THR A CA 1
ATOM 2655 C C . THR A 1 347 ? 21.041 13.207 12.129 1.00 98.38 347 THR A C 1
ATOM 2657 O O . THR A 1 347 ? 21.595 12.112 12.184 1.00 98.38 347 THR A O 1
ATOM 2660 N N . VAL A 1 348 ? 20.945 13.916 11.005 1.00 98.00 348 VAL A N 1
ATOM 2661 C CA . VAL A 1 348 ? 21.487 13.487 9.711 1.00 98.00 348 VAL A CA 1
ATOM 2662 C C . VAL A 1 348 ? 22.355 14.599 9.131 1.00 98.00 348 VAL A C 1
ATOM 2664 O O . VAL A 1 348 ? 21.901 15.738 9.028 1.00 98.00 348 VAL A O 1
ATOM 2667 N N . PHE A 1 349 ? 23.595 14.274 8.768 1.00 97.00 349 PHE A N 1
ATOM 2668 C CA . PHE A 1 349 ? 24.586 15.225 8.257 1.00 97.00 349 PHE A CA 1
ATOM 2669 C C . PHE A 1 349 ? 25.444 14.603 7.148 1.00 97.00 349 PHE A C 1
ATOM 2671 O O . PHE A 1 349 ? 25.611 13.386 7.098 1.00 97.00 349 PHE A O 1
ATOM 2678 N N . ARG A 1 350 ? 25.989 15.422 6.249 1.00 94.56 350 ARG A N 1
ATOM 2679 C CA . ARG A 1 350 ? 26.996 15.004 5.263 1.00 94.56 350 ARG A CA 1
ATOM 2680 C C . ARG A 1 350 ? 28.380 14.948 5.933 1.00 94.56 350 ARG A C 1
ATOM 2682 O O . ARG A 1 350 ? 28.646 15.839 6.740 1.00 94.56 350 ARG A O 1
ATOM 2689 N N . PRO A 1 351 ? 29.257 13.986 5.586 1.00 89.94 351 PRO A N 1
ATOM 2690 C CA . PRO A 1 351 ? 30.694 14.094 5.827 1.00 89.94 351 PRO A CA 1
ATOM 2691 C C . PRO A 1 351 ? 31.253 15.466 5.453 1.00 89.94 351 PRO A C 1
ATOM 2693 O O . PRO A 1 351 ? 30.743 16.134 4.543 1.00 89.94 351 PRO A O 1
ATOM 2696 N N . ASP A 1 352 ? 32.308 15.864 6.146 1.00 84.88 352 ASP A N 1
ATOM 2697 C CA . ASP A 1 352 ? 32.954 17.146 5.917 1.00 84.88 352 ASP A CA 1
ATOM 2698 C C . ASP A 1 352 ? 33.775 17.134 4.607 1.00 84.88 352 ASP A C 1
ATOM 2700 O O . ASP A 1 352 ? 33.895 16.123 3.908 1.00 84.88 352 ASP A O 1
ATOM 2704 N N . GLY A 1 353 ? 34.287 18.304 4.215 1.00 77.88 353 GLY A N 1
ATOM 2705 C CA . GLY A 1 353 ? 35.210 18.431 3.084 1.00 77.88 353 GLY A CA 1
ATOM 2706 C C . GLY A 1 353 ? 34.604 18.164 1.698 1.00 77.88 353 GLY A C 1
ATOM 2707 O O . GLY A 1 353 ? 33.395 18.010 1.518 1.00 77.88 353 GLY A O 1
ATOM 2708 N N . ASP A 1 354 ? 35.461 18.140 0.675 1.00 68.06 354 ASP A N 1
ATOM 2709 C CA . ASP A 1 354 ? 35.088 17.834 -0.718 1.00 68.06 354 ASP A CA 1
ATOM 2710 C C . ASP A 1 354 ? 35.492 16.394 -1.088 1.00 68.06 354 ASP A C 1
ATOM 2712 O O . ASP A 1 354 ? 36.127 16.132 -2.107 1.00 68.06 354 ASP A O 1
ATOM 2716 N N . THR A 1 355 ? 35.155 15.464 -0.193 1.00 67.19 355 THR A N 1
ATOM 2717 C CA . THR A 1 355 ? 35.267 14.011 -0.365 1.00 67.19 355 THR A CA 1
ATOM 2718 C C . THR A 1 355 ? 34.472 13.525 -1.586 1.00 67.19 355 THR A C 1
ATOM 2720 O O . THR A 1 355 ? 33.431 14.085 -1.936 1.00 67.19 355 THR A O 1
ATOM 2723 N N . GLU A 1 356 ? 34.949 12.468 -2.257 1.00 66.88 356 GLU A N 1
ATOM 2724 C CA . GLU A 1 356 ? 34.228 11.871 -3.400 1.00 66.88 356 GLU A CA 1
ATOM 2725 C C . GLU A 1 356 ? 32.931 11.163 -2.958 1.00 66.88 356 GLU A C 1
ATOM 2727 O O . GLU A 1 356 ? 31.966 11.111 -3.721 1.00 66.88 356 GLU A O 1
ATOM 2732 N N . MET A 1 357 ? 32.903 10.677 -1.712 1.00 72.31 357 MET A N 1
ATOM 2733 C CA . MET A 1 357 ? 31.762 10.047 -1.040 1.00 72.31 357 MET A CA 1
ATOM 2734 C C . MET A 1 357 ? 30.953 11.128 -0.306 1.00 72.31 357 MET A C 1
ATOM 2736 O O . MET A 1 357 ? 31.470 11.784 0.596 1.00 72.31 357 MET A O 1
ATOM 2740 N N . LYS A 1 358 ? 29.690 11.342 -0.688 1.00 84.75 358 LYS A N 1
ATOM 2741 C CA . LYS A 1 358 ? 28.815 12.399 -0.121 1.00 84.75 358 LYS A CA 1
ATOM 2742 C C . LYS A 1 358 ? 27.554 11.844 0.543 1.00 84.75 358 LYS A C 1
ATOM 2744 O O . LYS A 1 358 ? 26.604 12.578 0.816 1.00 84.75 358 LYS A O 1
ATOM 2749 N N . GLU A 1 359 ? 27.567 10.546 0.810 1.00 93.69 359 GLU A N 1
ATOM 2750 C CA . GLU A 1 359 ? 26.536 9.776 1.484 1.00 93.69 359 GLU A CA 1
ATOM 2751 C C . GLU A 1 359 ? 26.329 10.267 2.930 1.00 93.69 359 GLU A C 1
ATOM 2753 O O . GLU A 1 359 ? 27.300 10.431 3.671 1.00 93.69 359 GLU A O 1
ATOM 2758 N N . PRO A 1 360 ? 25.079 10.482 3.374 1.00 96.31 360 PRO A N 1
ATOM 2759 C CA . PRO A 1 360 ? 24.801 11.053 4.687 1.00 96.31 360 PRO A CA 1
ATOM 2760 C C . PRO A 1 360 ? 25.095 10.077 5.835 1.00 96.31 360 PRO A C 1
ATOM 2762 O O . PRO A 1 360 ? 24.810 8.882 5.752 1.00 96.31 360 PRO A O 1
ATOM 2765 N N . THR A 1 361 ? 25.585 10.619 6.945 1.00 97.00 361 THR A N 1
ATOM 2766 C CA . THR A 1 361 ? 25.758 9.954 8.241 1.00 97.00 361 THR A CA 1
ATOM 2767 C C . THR A 1 361 ? 24.532 10.203 9.125 1.00 97.00 361 THR A C 1
ATOM 2769 O O . THR A 1 361 ? 24.013 11.320 9.172 1.00 97.00 361 THR A O 1
ATOM 2772 N N . ILE A 1 362 ? 24.078 9.183 9.862 1.00 98.31 362 ILE A N 1
ATOM 2773 C CA . ILE A 1 362 ? 22.973 9.287 10.834 1.00 98.31 362 ILE A CA 1
ATOM 2774 C C . ILE A 1 362 ? 23.489 9.094 12.266 1.00 98.31 362 ILE A C 1
ATOM 2776 O O . ILE A 1 362 ? 24.257 8.171 12.533 1.00 98.31 362 ILE A O 1
ATOM 2780 N N . VAL A 1 363 ? 23.001 9.907 13.205 1.00 98.56 363 VAL A N 1
ATOM 2781 C CA . VAL A 1 363 ? 23.184 9.742 14.657 1.00 98.56 363 VAL A CA 1
ATOM 2782 C C . VAL A 1 363 ? 21.825 9.546 15.324 1.00 98.56 363 VAL A C 1
ATOM 2784 O O . VAL A 1 363 ? 20.960 10.415 15.232 1.00 98.56 363 VAL A O 1
ATOM 2787 N N . TYR A 1 364 ? 21.643 8.438 16.039 1.00 98.69 364 TYR A N 1
ATOM 2788 C CA . TYR A 1 364 ? 20.474 8.184 16.886 1.00 98.69 364 TYR A CA 1
ATOM 2789 C C . TYR A 1 364 ? 20.862 8.430 18.349 1.00 98.69 364 TYR A C 1
ATOM 2791 O O . TYR A 1 364 ? 21.718 7.728 18.887 1.00 98.69 364 TYR A O 1
ATOM 2799 N N . TYR A 1 365 ? 20.249 9.418 18.998 1.00 98.56 365 TYR A N 1
ATOM 2800 C CA . TYR A 1 365 ? 20.516 9.783 20.395 1.00 98.56 365 TYR A CA 1
ATOM 2801 C C . TYR A 1 365 ? 19.645 8.947 21.325 1.00 98.56 365 TYR A C 1
ATOM 2803 O O . TYR A 1 365 ? 18.449 8.828 21.080 1.00 98.56 365 TYR A O 1
ATOM 2811 N N . VAL A 1 366 ? 20.228 8.380 22.378 1.00 98.38 366 VAL A N 1
ATOM 2812 C CA . VAL A 1 366 ? 19.585 7.409 23.270 1.00 98.38 366 VAL A CA 1
ATOM 2813 C C . VAL A 1 366 ? 19.422 7.983 24.671 1.00 98.38 366 VAL A C 1
ATOM 2815 O O . VAL A 1 366 ? 20.385 8.416 25.302 1.00 98.38 366 VAL A O 1
ATOM 2818 N N . GLU A 1 367 ? 18.204 7.892 25.188 1.00 97.69 367 GLU A N 1
ATOM 2819 C CA . GLU A 1 367 ? 17.834 8.295 26.540 1.00 97.69 367 GLU A CA 1
ATOM 2820 C C . GLU A 1 367 ? 17.223 7.126 27.318 1.00 97.69 367 GLU A C 1
ATOM 2822 O O . GLU A 1 367 ? 16.755 6.133 26.753 1.00 97.69 367 GLU A O 1
ATOM 2827 N N . ASN A 1 368 ? 17.188 7.256 28.645 1.00 96.88 368 ASN A N 1
ATOM 2828 C CA . ASN A 1 368 ? 16.348 6.399 29.477 1.00 96.88 368 ASN A CA 1
ATOM 2829 C C . ASN A 1 368 ? 14.880 6.748 29.201 1.00 96.88 368 ASN A C 1
ATOM 2831 O O . ASN A 1 368 ? 14.517 7.924 29.207 1.00 96.88 368 ASN A O 1
ATOM 2835 N N . ALA A 1 369 ? 14.030 5.746 28.989 1.00 91.94 369 ALA A N 1
ATOM 2836 C CA . ALA A 1 369 ? 12.597 5.979 28.871 1.00 91.94 369 ALA A CA 1
ATOM 2837 C C . ALA A 1 369 ? 12.050 6.574 30.187 1.00 91.94 369 ALA A C 1
ATOM 2839 O O . ALA A 1 369 ? 12.538 6.206 31.263 1.00 91.94 369 ALA A O 1
ATOM 2840 N N . PRO A 1 370 ? 11.040 7.465 30.140 1.00 84.25 370 PRO A N 1
ATOM 2841 C CA . PRO A 1 370 ? 10.418 7.998 31.347 1.00 84.25 370 PRO A CA 1
ATOM 2842 C C . PRO A 1 370 ? 9.922 6.861 32.243 1.00 84.25 370 PRO A C 1
ATOM 2844 O O . PRO A 1 370 ? 9.118 6.033 31.816 1.00 84.25 370 PRO A O 1
ATOM 2847 N N . THR A 1 371 ? 10.393 6.809 33.490 1.00 75.00 371 THR A N 1
ATOM 2848 C CA . THR A 1 371 ? 9.959 5.779 34.435 1.00 75.00 371 THR A CA 1
ATOM 2849 C C . THR A 1 371 ? 8.469 5.934 34.719 1.00 75.00 371 THR A C 1
ATOM 2851 O O . THR A 1 371 ? 8.024 6.965 35.231 1.00 75.00 371 THR A O 1
ATOM 2854 N N . THR A 1 372 ? 7.699 4.883 34.419 1.00 56.00 372 THR A N 1
ATOM 2855 C CA . THR A 1 372 ? 6.279 4.749 34.774 1.00 56.00 372 THR A CA 1
ATOM 2856 C C . THR A 1 372 ? 6.137 4.934 36.281 1.00 56.00 372 THR A C 1
ATOM 2858 O O . THR A 1 372 ? 6.476 4.045 37.067 1.00 56.00 372 THR A O 1
ATOM 2861 N N . SER A 1 373 ? 5.755 6.142 36.692 1.00 40.12 373 SER A N 1
ATOM 2862 C CA . SER A 1 373 ? 6.144 6.637 38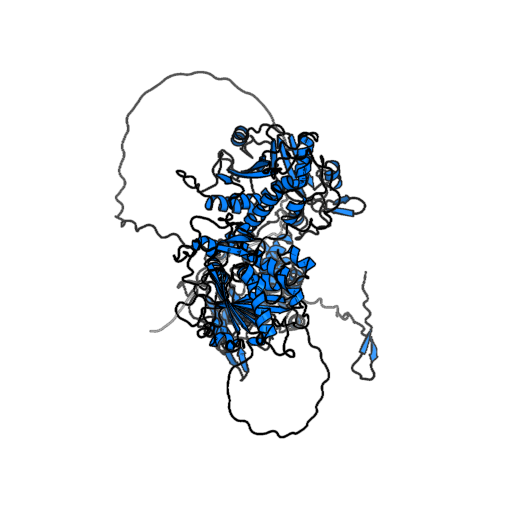.009 1.00 40.12 373 SER A CA 1
ATOM 2863 C C . SER A 1 373 ? 5.440 5.868 39.122 1.00 40.12 373 SER A C 1
ATOM 2865 O O . SER A 1 373 ? 4.209 5.833 39.192 1.00 40.12 373 SER A O 1
ATOM 2867 N N . GLN A 1 374 ? 6.229 5.265 40.013 1.00 39.97 374 GLN A N 1
ATOM 2868 C CA . GLN A 1 374 ? 5.714 4.649 41.231 1.00 39.97 374 GLN A CA 1
ATOM 2869 C C . GLN A 1 374 ? 4.960 5.715 42.034 1.00 39.97 374 GLN A C 1
ATOM 2871 O O . GLN A 1 374 ? 5.566 6.672 42.507 1.00 39.97 374 GLN A O 1
ATOM 2876 N N . LYS A 1 375 ? 3.640 5.556 42.200 1.00 36.03 375 LYS A N 1
ATOM 2877 C CA . LYS A 1 375 ? 2.867 6.395 43.129 1.00 36.03 375 LYS A CA 1
ATOM 2878 C C . LYS A 1 375 ? 3.432 6.204 44.536 1.00 36.03 375 LYS A C 1
ATOM 2880 O O . LYS A 1 375 ? 3.527 5.068 44.999 1.00 36.03 375 LYS A O 1
ATOM 2885 N N . ASP A 1 376 ? 3.807 7.304 45.185 1.00 34.56 376 ASP A N 1
ATOM 2886 C CA . ASP A 1 376 ? 4.687 7.304 46.356 1.00 34.56 376 ASP A CA 1
ATOM 2887 C C . ASP A 1 376 ? 4.246 6.343 47.471 1.00 34.56 376 ASP A C 1
ATOM 2889 O O . ASP A 1 376 ? 3.200 6.507 48.107 1.00 34.56 376 ASP A O 1
ATOM 2893 N N . GLY A 1 377 ? 5.094 5.349 47.752 1.00 33.97 377 GLY A N 1
ATOM 2894 C CA . GLY A 1 377 ? 4.844 4.253 48.696 1.00 33.97 377 GLY A CA 1
ATOM 2895 C C . GLY A 1 377 ? 4.875 4.636 50.182 1.00 33.97 377 GLY A C 1
ATOM 2896 O O . GLY A 1 377 ? 5.323 3.844 51.006 1.00 33.97 377 GLY A O 1
ATOM 2897 N N . ASN A 1 378 ? 4.420 5.835 50.555 1.00 35.56 378 ASN A N 1
ATOM 2898 C CA . ASN A 1 378 ? 4.588 6.405 51.898 1.00 35.56 378 ASN A CA 1
ATOM 2899 C C . ASN A 1 378 ? 3.318 6.331 52.779 1.00 35.56 378 ASN A C 1
ATOM 2901 O O . ASN A 1 378 ? 2.994 7.261 53.515 1.00 35.56 378 ASN A O 1
ATOM 2905 N N . SER A 1 379 ? 2.551 5.237 52.681 1.00 36.03 379 SER A N 1
ATOM 2906 C CA . SER A 1 379 ? 1.320 5.032 53.476 1.00 36.03 379 SER A CA 1
ATOM 2907 C C . SER A 1 379 ? 1.034 3.570 53.878 1.00 36.03 379 SER A C 1
ATOM 2909 O O . SER A 1 379 ? -0.111 3.194 54.118 1.00 36.03 379 SER A O 1
ATOM 2911 N N . ALA A 1 380 ? 2.075 2.739 54.019 1.00 31.95 380 ALA A N 1
ATOM 2912 C CA . ALA A 1 380 ? 1.957 1.296 54.278 1.00 31.95 380 ALA A CA 1
ATOM 2913 C C . ALA A 1 380 ? 2.561 0.832 55.627 1.00 31.95 380 ALA A C 1
ATOM 2915 O O . ALA A 1 380 ? 3.293 -0.153 55.677 1.00 31.95 380 ALA A O 1
ATOM 2916 N N . GLN A 1 381 ? 2.258 1.514 56.744 1.00 34.38 381 GLN A N 1
ATOM 2917 C CA . GLN A 1 381 ? 2.699 1.067 58.083 1.00 34.38 381 GLN A CA 1
ATOM 2918 C C . GLN A 1 381 ? 1.605 1.102 59.172 1.00 34.38 381 GLN A C 1
ATOM 2920 O O . GLN A 1 381 ? 1.826 1.582 60.285 1.00 34.38 381 GLN A O 1
ATOM 2925 N N . LYS A 1 382 ? 0.412 0.561 58.872 1.00 31.61 382 LYS A N 1
ATOM 2926 C CA . LYS A 1 382 ? -0.565 0.101 59.885 1.00 31.61 382 LYS A CA 1
ATOM 2927 C C . LYS A 1 382 ? -1.648 -0.819 59.303 1.00 31.61 382 LYS A C 1
ATOM 2929 O O . LYS A 1 382 ? -1.889 -0.831 58.102 1.00 31.61 382 LYS A O 1
ATOM 2934 N N . SER A 1 383 ? -2.336 -1.535 60.196 1.00 29.75 383 SER A N 1
ATOM 2935 C CA . SER A 1 383 ? -3.528 -2.370 59.939 1.00 29.75 383 SER A CA 1
ATOM 2936 C C . SER A 1 383 ? -3.362 -3.617 59.055 1.00 29.75 383 SER A C 1
ATOM 2938 O O . SER A 1 383 ? -4.250 -3.947 58.272 1.00 29.75 383 SER A O 1
ATOM 2940 N N . ASP A 1 384 ? -2.318 -4.411 59.303 1.00 33.56 384 ASP A N 1
ATOM 2941 C CA . ASP A 1 384 ? -2.439 -5.868 59.130 1.00 33.56 384 ASP A CA 1
ATOM 2942 C C . ASP A 1 384 ? -3.339 -6.446 60.245 1.00 33.56 384 ASP A C 1
ATOM 2944 O O . ASP A 1 384 ? -2.856 -6.927 61.269 1.00 33.56 384 ASP A O 1
ATOM 2948 N N . GLN A 1 385 ? -4.661 -6.252 60.114 1.00 33.31 385 GLN A N 1
ATOM 2949 C CA . GLN A 1 385 ? -5.690 -6.853 60.981 1.00 33.31 385 GLN A CA 1
ATOM 2950 C C . GLN A 1 385 ? -7.128 -6.624 60.453 1.00 33.31 385 GLN A C 1
ATOM 2952 O O . GLN A 1 385 ? -7.913 -5.889 61.046 1.00 33.31 385 GLN A O 1
ATOM 2957 N N . THR A 1 386 ? -7.510 -7.241 59.323 1.00 30.84 386 THR A N 1
ATOM 2958 C CA . THR A 1 386 ? -8.929 -7.590 59.002 1.00 30.84 386 THR A CA 1
ATOM 2959 C C . THR A 1 386 ? -9.055 -8.559 57.811 1.00 30.84 386 THR A C 1
ATOM 2961 O O . THR A 1 386 ? -9.856 -8.378 56.889 1.00 30.84 386 THR A O 1
ATOM 2964 N N . ALA A 1 387 ? -8.278 -9.645 57.826 1.00 30.97 387 ALA A N 1
ATOM 2965 C CA . ALA A 1 387 ? -8.442 -10.754 56.884 1.00 30.97 387 ALA A CA 1
ATOM 2966 C C . ALA A 1 387 ? -9.757 -11.523 57.163 1.00 30.97 387 ALA A C 1
ATOM 2968 O O . ALA A 1 387 ? -9.761 -12.532 57.862 1.00 30.97 387 ALA A O 1
ATOM 2969 N N . GLY A 1 388 ? -10.888 -11.015 56.654 1.00 30.08 388 GLY A N 1
ATOM 2970 C CA . GLY A 1 388 ? -12.208 -11.623 56.895 1.00 30.08 388 GLY A CA 1
ATOM 2971 C C . GLY A 1 388 ? -13.391 -11.165 56.026 1.00 30.08 388 GLY A C 1
ATOM 2972 O O . GLY A 1 388 ? -14.448 -11.779 56.110 1.00 30.08 388 GLY A O 1
ATOM 2973 N N . GLN A 1 389 ? -13.263 -10.121 55.189 1.00 30.05 389 GLN A N 1
ATOM 2974 C CA . GLN A 1 389 ? -14.393 -9.587 54.390 1.00 30.05 389 GLN A CA 1
ATOM 2975 C C . GLN A 1 389 ? -14.054 -9.172 52.937 1.00 30.05 389 GLN A C 1
ATOM 2977 O O . GLN A 1 389 ? -14.821 -8.448 52.307 1.00 30.05 389 GLN A O 1
ATOM 2982 N N . ARG A 1 390 ? -12.924 -9.611 52.360 1.00 28.50 390 ARG A N 1
ATOM 2983 C CA . ARG A 1 390 ? -12.456 -9.149 51.028 1.00 28.50 390 ARG A CA 1
ATOM 2984 C C . ARG A 1 390 ? -12.292 -10.238 49.957 1.00 28.50 390 ARG A C 1
ATOM 2986 O O . ARG A 1 390 ? -11.400 -10.153 49.126 1.00 28.50 390 ARG A O 1
ATOM 2993 N N . GLN A 1 391 ? -13.198 -11.214 49.901 1.00 28.58 391 GLN A N 1
ATOM 2994 C CA . GLN A 1 391 ? -13.222 -12.223 48.823 1.00 28.58 391 GLN A CA 1
ATOM 2995 C C . GLN A 1 391 ? -14.135 -11.838 47.632 1.00 28.58 391 GLN A C 1
ATOM 2997 O O . GLN A 1 391 ? -14.594 -12.702 46.894 1.00 28.58 391 GLN A O 1
ATOM 3002 N N . ALA A 1 392 ? -14.431 -10.541 47.454 1.00 27.45 392 ALA A N 1
ATOM 3003 C CA . ALA A 1 392 ? -15.435 -10.053 46.496 1.00 27.45 392 ALA A CA 1
ATOM 3004 C C . ALA A 1 392 ? -15.129 -8.664 45.877 1.00 27.45 392 ALA A C 1
ATOM 3006 O O . ALA A 1 392 ? -16.061 -7.927 45.549 1.00 27.45 392 ALA A O 1
ATOM 3007 N N . HIS A 1 393 ? -13.855 -8.249 45.756 1.00 26.05 393 HIS A N 1
ATOM 3008 C CA . HIS A 1 393 ? -13.524 -6.900 45.242 1.00 26.05 393 HIS A CA 1
ATOM 3009 C C . HIS A 1 393 ? -12.348 -6.754 44.259 1.00 26.05 393 HIS A C 1
ATOM 3011 O O . HIS A 1 393 ? -12.123 -5.645 43.782 1.00 26.05 393 HIS A O 1
ATOM 3017 N N . ASN A 1 394 ? -11.680 -7.837 43.847 1.00 24.78 394 ASN A N 1
ATOM 3018 C CA . ASN A 1 394 ? -10.668 -7.787 42.779 1.00 24.78 394 ASN A CA 1
ATOM 3019 C C . ASN A 1 394 ? -11.305 -8.079 41.406 1.00 24.78 394 ASN A C 1
ATOM 3021 O O . ASN A 1 394 ? -11.007 -9.085 40.769 1.00 24.78 394 ASN A O 1
ATOM 3025 N N . ARG A 1 395 ? -12.243 -7.221 40.979 1.00 24.67 395 ARG A N 1
ATOM 3026 C CA . ARG A 1 395 ? -12.837 -7.248 39.625 1.00 24.67 395 ARG A CA 1
ATOM 3027 C C . ARG A 1 395 ? -13.233 -5.843 39.150 1.00 24.67 395 ARG A C 1
ATOM 3029 O O . ARG A 1 395 ? -14.356 -5.605 38.713 1.00 24.67 395 ARG A O 1
ATOM 3036 N N . ARG A 1 396 ? -12.302 -4.899 39.299 1.00 25.52 396 ARG A N 1
ATOM 3037 C CA . ARG A 1 396 ? -12.335 -3.559 38.704 1.00 25.52 396 ARG A CA 1
ATOM 3038 C C . ARG A 1 396 ? -10.964 -3.277 38.108 1.00 25.52 396 ARG A C 1
ATOM 3040 O O . ARG A 1 396 ? -9.991 -3.303 38.848 1.00 25.52 396 ARG A O 1
ATOM 3047 N N . ASP A 1 397 ? -10.940 -3.134 36.789 1.00 24.88 397 ASP A N 1
ATOM 3048 C CA . ASP A 1 397 ? -10.306 -2.045 36.025 1.00 24.88 397 ASP A CA 1
ATOM 3049 C C . ASP A 1 397 ? -10.422 -2.429 34.544 1.00 24.88 397 ASP A C 1
ATOM 3051 O O . ASP A 1 397 ? -9.486 -2.843 33.874 1.00 24.88 397 ASP A O 1
ATOM 3055 N N . LEU A 1 398 ? -11.678 -2.414 34.084 1.00 26.84 398 LEU A N 1
ATOM 3056 C CA . LEU A 1 398 ? -12.124 -2.935 32.791 1.00 26.84 398 LEU A CA 1
ATOM 3057 C C . LEU A 1 398 ? -13.265 -2.025 32.294 1.00 26.84 398 LEU A C 1
ATOM 3059 O O . LEU A 1 398 ? -14.440 -2.377 32.347 1.00 26.84 398 LEU A O 1
ATOM 3063 N N . LEU A 1 399 ? -12.908 -0.773 31.981 1.00 28.48 399 LEU A N 1
ATOM 3064 C CA . LEU A 1 399 ? -13.818 0.312 31.583 1.00 28.48 399 LEU A CA 1
ATOM 3065 C C . LEU A 1 399 ? -13.028 1.424 30.855 1.00 28.48 399 LEU A C 1
ATOM 3067 O O . LEU A 1 399 ? -12.753 2.480 31.418 1.00 28.48 399 LEU A O 1
ATOM 3071 N N . GLN A 1 400 ? -12.667 1.193 29.593 1.00 28.88 400 GLN A N 1
ATOM 3072 C CA . GLN A 1 400 ? -12.178 2.231 28.673 1.00 28.88 400 GLN A CA 1
ATOM 3073 C C . GLN A 1 400 ? -12.896 2.087 27.327 1.00 28.88 400 GLN A C 1
ATOM 3075 O O . GLN A 1 400 ? -13.318 0.988 26.969 1.00 28.88 400 GLN A O 1
ATOM 3080 N N . ALA A 1 401 ? -13.160 3.211 26.659 1.00 31.19 401 ALA A N 1
ATOM 3081 C CA . ALA A 1 401 ? -14.301 3.337 25.753 1.00 31.19 401 ALA A CA 1
ATOM 3082 C C . ALA A 1 401 ? -13.925 3.546 24.278 1.00 31.19 401 ALA A C 1
ATOM 3084 O O . ALA A 1 401 ? -12.823 3.973 23.942 1.00 31.19 401 ALA A O 1
ATOM 3085 N N . THR A 1 402 ? -14.903 3.280 23.408 1.00 36.00 402 THR A N 1
ATOM 3086 C CA . THR A 1 402 ? -14.793 3.254 21.939 1.00 36.00 402 THR A CA 1
ATOM 3087 C C . THR A 1 402 ? -14.296 4.555 21.305 1.00 36.00 402 THR A C 1
ATOM 3089 O O . THR A 1 402 ? -13.621 4.503 20.277 1.00 36.00 402 THR A O 1
ATOM 3092 N N . ASP A 1 403 ? -14.606 5.700 21.917 1.00 35.03 403 ASP A N 1
ATOM 3093 C CA . ASP A 1 403 ? -14.270 7.033 21.401 1.00 35.03 403 ASP A CA 1
ATOM 3094 C C . ASP A 1 403 ? -12.837 7.459 21.777 1.00 35.03 403 ASP A C 1
ATOM 3096 O O . ASP A 1 403 ? -12.159 8.105 20.982 1.00 35.03 403 ASP A O 1
ATOM 3100 N N . ASP A 1 404 ? -12.351 7.065 22.962 1.00 34.72 404 ASP A N 1
ATOM 3101 C CA . ASP A 1 404 ? -11.146 7.643 23.590 1.00 34.72 404 ASP A CA 1
ATOM 3102 C C . ASP A 1 404 ? -9.840 6.876 23.268 1.00 34.72 404 ASP A C 1
ATOM 3104 O O . ASP A 1 404 ? -8.755 7.277 23.687 1.00 34.72 404 ASP A O 1
ATOM 3108 N N . LEU A 1 405 ? -9.921 5.744 22.556 1.00 35.97 405 LEU A N 1
ATOM 3109 C CA . LEU A 1 405 ? -8.846 4.735 22.473 1.00 35.97 405 LEU A CA 1
ATOM 3110 C C . LEU A 1 405 ? -7.679 5.032 21.501 1.00 35.97 405 LEU A C 1
ATOM 3112 O O . LEU A 1 405 ? -6.820 4.177 21.292 1.00 35.97 405 LEU A O 1
ATOM 3116 N N . VAL A 1 406 ? -7.616 6.235 20.924 1.00 38.88 406 VAL A N 1
ATOM 3117 C CA . VAL A 1 406 ? -6.386 6.825 20.357 1.00 38.88 406 VAL A CA 1
ATOM 3118 C C . VAL A 1 406 ? -6.401 8.305 20.724 1.00 38.88 406 VAL A C 1
ATOM 3120 O O . VAL A 1 406 ? -7.364 8.997 20.396 1.00 38.88 406 VAL A O 1
ATOM 3123 N N . SER A 1 407 ? -5.364 8.788 21.408 1.00 32.88 407 SER A N 1
ATOM 3124 C CA . SER A 1 407 ? -5.345 10.140 21.968 1.00 32.88 407 SER A CA 1
ATOM 3125 C C . SER A 1 407 ? -5.401 11.233 20.897 1.00 32.88 407 SER A C 1
ATOM 3127 O O . SER A 1 407 ? -4.820 11.118 19.816 1.00 32.88 407 SER A O 1
ATOM 3129 N N . ALA A 1 408 ? -6.030 12.359 21.242 1.00 32.78 408 ALA A N 1
ATOM 3130 C CA . ALA A 1 408 ? -5.980 13.609 20.478 1.00 32.78 408 ALA A CA 1
ATOM 3131 C C . ALA A 1 408 ? -4.619 14.330 20.640 1.00 32.78 408 ALA A C 1
ATOM 3133 O O . ALA A 1 408 ? -4.561 15.531 20.868 1.00 32.78 408 ALA A O 1
ATOM 3134 N N . THR A 1 409 ? -3.524 13.566 20.592 1.00 35.41 409 THR A N 1
ATOM 3135 C CA . THR A 1 409 ? -2.128 14.032 20.694 1.00 35.41 409 THR A CA 1
ATOM 3136 C C . THR A 1 409 ? -1.259 13.473 19.560 1.00 35.41 409 THR A C 1
ATOM 3138 O O . THR A 1 409 ? -0.042 13.605 19.584 1.00 35.41 409 THR A O 1
ATOM 3141 N N . ASP A 1 410 ? -1.879 12.796 18.591 1.00 39.22 410 ASP A N 1
ATOM 3142 C CA . ASP A 1 410 ? -1.264 12.216 17.393 1.00 39.22 410 ASP A CA 1
ATOM 3143 C C . ASP A 1 410 ? -1.522 13.125 16.167 1.00 39.22 410 ASP A C 1
ATOM 3145 O O . ASP A 1 410 ? -1.886 12.652 15.090 1.00 39.22 410 ASP A O 1
ATOM 3149 N N . GLU A 1 411 ? -1.349 14.445 16.317 1.00 33.31 411 GLU A N 1
ATOM 3150 C CA . GLU A 1 411 ? -1.678 15.473 15.301 1.00 33.31 411 GLU A CA 1
ATOM 3151 C C . GLU A 1 411 ? -0.809 15.422 14.018 1.00 33.31 411 GLU A C 1
ATOM 3153 O O . GLU A 1 411 ? -0.930 16.277 13.148 1.00 33.31 411 GLU A O 1
ATOM 3158 N N . GLY A 1 412 ? 0.036 14.394 13.865 1.00 39.03 412 GLY A N 1
ATOM 3159 C CA . GLY A 1 412 ? 0.906 14.162 12.705 1.00 39.03 412 GLY A CA 1
ATOM 3160 C C . GLY A 1 412 ? 0.865 12.739 12.128 1.00 39.03 412 GLY A C 1
ATOM 3161 O O . GLY A 1 412 ? 1.794 12.351 11.423 1.00 39.03 412 GLY A O 1
ATOM 3162 N N . LYS A 1 413 ? -0.156 11.924 12.436 1.00 47.12 413 LYS A N 1
ATOM 3163 C CA . LYS A 1 413 ? -0.370 10.614 11.784 1.00 47.12 413 LYS A CA 1
ATOM 3164 C C . LYS A 1 413 ? -1.418 10.728 10.682 1.00 47.12 413 LYS A C 1
ATOM 3166 O O . LYS A 1 413 ? -2.507 11.233 10.944 1.00 47.12 413 LYS A O 1
ATOM 3171 N N . ASP A 1 414 ? -1.132 10.183 9.496 1.00 71.12 414 ASP A N 1
ATOM 3172 C CA . ASP A 1 414 ? -2.123 10.116 8.418 1.00 71.12 414 ASP A CA 1
ATOM 3173 C C . ASP A 1 414 ? -3.395 9.390 8.890 1.00 71.12 414 ASP A C 1
ATOM 3175 O O . ASP A 1 414 ? -3.392 8.251 9.383 1.00 71.12 414 ASP A O 1
ATOM 3179 N N . LEU A 1 415 ? -4.498 10.113 8.730 1.00 81.12 415 LEU A N 1
ATOM 3180 C CA . LEU A 1 415 ? -5.836 9.729 9.118 1.00 81.12 415 LEU A CA 1
ATOM 3181 C C . LEU A 1 415 ? -6.298 8.443 8.427 1.00 81.12 415 LEU A C 1
ATOM 3183 O O . LEU A 1 415 ? -7.034 7.651 9.030 1.00 81.12 415 LEU A O 1
ATOM 3187 N N . TRP A 1 416 ? -5.838 8.226 7.192 1.00 85.31 416 TRP A N 1
ATOM 3188 C CA . TRP A 1 416 ? -6.120 7.038 6.400 1.00 85.31 416 TRP A CA 1
ATOM 3189 C C . TRP A 1 416 ? -5.603 5.776 7.089 1.00 85.31 416 TRP A C 1
ATOM 3191 O O . TRP A 1 416 ? -6.395 4.918 7.481 1.00 85.31 416 TRP A O 1
ATOM 3201 N N . TYR A 1 417 ? -4.291 5.681 7.329 1.00 74.50 417 TYR A N 1
ATOM 3202 C CA . TYR A 1 417 ? -3.685 4.489 7.928 1.00 74.50 417 TYR A CA 1
ATOM 3203 C C . TYR A 1 417 ? -4.125 4.255 9.379 1.00 74.50 417 TYR A C 1
ATOM 3205 O O . TYR A 1 417 ? -4.287 3.096 9.780 1.00 74.50 417 TYR A O 1
ATOM 3213 N N . LYS A 1 418 ? -4.390 5.322 10.154 1.00 82.81 418 LYS A N 1
ATOM 3214 C CA . LYS A 1 418 ? -4.990 5.230 11.501 1.00 82.81 418 LYS A CA 1
ATOM 3215 C C . LYS A 1 418 ? -6.308 4.453 11.451 1.00 82.81 418 LYS A C 1
ATOM 3217 O O . LYS A 1 418 ? -6.484 3.472 12.179 1.00 82.81 418 LYS A O 1
ATOM 3222 N N . ASN A 1 419 ? -7.216 4.863 10.568 1.00 88.00 419 ASN A N 1
ATOM 3223 C CA . ASN A 1 419 ? -8.537 4.256 10.464 1.00 88.00 419 ASN A CA 1
ATOM 3224 C C . ASN A 1 419 ? -8.514 2.923 9.693 1.00 88.00 419 ASN A C 1
ATOM 3226 O O . ASN A 1 419 ? -9.204 1.990 10.093 1.00 88.00 419 ASN A O 1
ATOM 3230 N N . MET A 1 420 ? -7.629 2.733 8.709 1.00 87.94 420 MET A N 1
ATOM 3231 C CA . MET A 1 420 ? -7.399 1.429 8.071 1.00 87.94 420 MET A CA 1
ATOM 3232 C C . MET A 1 420 ? -6.962 0.360 9.087 1.00 87.94 420 MET A C 1
ATOM 3234 O O . MET A 1 420 ? -7.516 -0.741 9.111 1.00 87.94 420 MET A O 1
ATOM 3238 N N . CYS A 1 421 ? -6.009 0.675 9.973 1.00 78.56 421 CYS A N 1
ATOM 3239 C CA . CYS A 1 421 ? -5.582 -0.247 11.031 1.00 78.56 421 CYS A CA 1
ATOM 3240 C C . CYS A 1 421 ? -6.727 -0.578 12.006 1.00 78.56 421 CYS A C 1
ATOM 3242 O O . CYS A 1 421 ? -6.873 -1.728 12.426 1.00 78.56 421 CYS A O 1
ATOM 3244 N N . ARG A 1 422 ? -7.558 0.418 12.340 1.00 86.12 422 ARG A N 1
ATOM 3245 C CA . ARG A 1 422 ? -8.730 0.281 13.218 1.00 86.12 422 ARG A CA 1
ATOM 3246 C C . ARG A 1 422 ? -9.817 -0.604 12.596 1.00 86.12 422 ARG A C 1
ATOM 3248 O O . ARG A 1 422 ? -10.305 -1.514 13.260 1.00 86.12 422 ARG A O 1
ATOM 3255 N N . GLY A 1 423 ? -10.151 -0.400 11.321 1.00 91.31 423 GLY A N 1
ATOM 3256 C CA . GLY A 1 423 ? -11.135 -1.213 10.601 1.00 91.31 423 GLY A CA 1
ATOM 3257 C C . GLY A 1 423 ? -10.663 -2.640 10.326 1.00 91.31 423 GLY A C 1
ATOM 3258 O O . GLY A 1 423 ? -11.460 -3.571 10.438 1.00 91.31 423 GLY A O 1
ATOM 3259 N N . ARG A 1 424 ? -9.362 -2.851 10.067 1.00 89.19 424 ARG A N 1
ATOM 3260 C CA . ARG A 1 424 ? -8.773 -4.201 10.029 1.00 89.19 424 ARG A CA 1
ATOM 3261 C C . ARG A 1 424 ? -8.992 -4.925 11.364 1.00 89.19 424 ARG A C 1
ATOM 3263 O O . ARG A 1 424 ? -9.592 -5.995 11.370 1.00 89.19 424 ARG A O 1
ATOM 3270 N N . LYS A 1 425 ? -8.583 -4.307 12.480 1.00 85.94 425 LYS A N 1
ATOM 3271 C CA . LYS A 1 425 ? -8.770 -4.852 13.836 1.00 85.94 425 LYS A CA 1
ATOM 3272 C C . LYS A 1 425 ? -10.237 -5.144 14.158 1.00 85.94 425 LYS A C 1
ATOM 3274 O O . LYS A 1 425 ? -10.532 -6.175 14.750 1.00 85.94 425 LYS A O 1
ATOM 3279 N N . LEU A 1 426 ? -11.167 -4.279 13.748 1.00 92.38 426 LEU A N 1
ATOM 3280 C CA . LEU A 1 426 ? -12.601 -4.539 13.909 1.00 92.38 426 LEU A CA 1
ATOM 3281 C C . LEU A 1 426 ? -13.089 -5.706 13.047 1.00 92.38 426 LEU A C 1
ATOM 3283 O O . LEU A 1 426 ? -13.880 -6.501 13.538 1.00 92.38 426 LEU A O 1
ATOM 3287 N N . THR A 1 427 ? -12.602 -5.856 11.814 1.00 92.38 427 THR A N 1
ATOM 3288 C CA . THR A 1 427 ? -12.929 -7.007 10.952 1.00 92.38 427 THR A CA 1
ATOM 3289 C C . THR A 1 427 ? -12.470 -8.314 11.604 1.00 92.38 427 THR A C 1
ATOM 3291 O O . THR A 1 427 ? -13.272 -9.225 11.793 1.00 92.38 427 THR A O 1
ATOM 3294 N N . GLU A 1 428 ? -11.206 -8.368 12.034 1.00 87.88 428 GLU A N 1
ATOM 3295 C CA . GLU A 1 428 ? -10.615 -9.525 12.719 1.00 87.88 428 GLU A CA 1
ATOM 3296 C C . GLU A 1 428 ? -11.355 -9.833 14.039 1.00 87.88 428 GLU A C 1
ATOM 3298 O O . GLU A 1 428 ? -11.721 -10.981 14.289 1.00 87.88 428 GLU A O 1
ATOM 3303 N N . SER A 1 429 ? -11.688 -8.810 14.838 1.00 92.62 429 SER A N 1
ATOM 3304 C CA . SER A 1 429 ? -12.484 -8.944 16.070 1.00 92.62 429 SER A CA 1
ATOM 3305 C C . SER A 1 429 ? -13.924 -9.418 15.813 1.00 92.62 429 SER A C 1
ATOM 3307 O O . SER A 1 429 ? -14.463 -10.215 16.579 1.00 92.62 429 SER A O 1
ATOM 3309 N N . CYS A 1 430 ? -14.563 -8.980 14.724 1.00 95.38 430 CYS A N 1
ATOM 3310 C CA . CYS A 1 430 ? -15.914 -9.406 14.346 1.00 95.38 430 CYS A CA 1
ATOM 3311 C C . CYS A 1 430 ? -15.959 -10.885 13.932 1.00 95.38 430 CYS A C 1
ATOM 3313 O O . CYS A 1 430 ? -16.838 -11.615 14.394 1.00 95.38 430 CYS A O 1
ATOM 3315 N N . MET A 1 431 ? -14.995 -11.329 13.118 1.00 93.44 431 MET A N 1
ATOM 3316 C CA . MET A 1 431 ? -14.923 -12.702 12.598 1.00 93.44 431 MET A CA 1
ATOM 3317 C C . MET A 1 431 ? -14.451 -13.729 13.641 1.00 93.44 431 MET A C 1
ATOM 3319 O O . MET A 1 431 ? -14.940 -14.853 13.644 1.00 93.44 431 MET A O 1
ATOM 3323 N N . SER A 1 432 ? -13.520 -13.362 14.528 1.00 91.75 432 SER A N 1
ATOM 3324 C CA . SER A 1 432 ? -12.946 -14.282 15.530 1.00 91.75 432 SER A CA 1
ATOM 3325 C C . SER A 1 432 ? -13.939 -14.643 16.642 1.00 91.75 432 SER A C 1
ATOM 3327 O O . SER A 1 432 ? -14.863 -13.877 16.922 1.00 91.75 432 SER A O 1
ATOM 3329 N N . LYS A 1 433 ? -13.744 -15.764 17.352 1.00 92.56 433 LYS A N 1
ATOM 3330 C CA . LYS A 1 433 ? -14.596 -16.124 18.508 1.00 92.56 433 LYS A CA 1
ATOM 3331 C C . LYS A 1 433 ? -14.416 -15.118 19.649 1.00 92.56 433 LYS A C 1
ATOM 3333 O O . LYS A 1 433 ? -13.427 -14.395 19.677 1.00 92.56 433 LYS A O 1
ATOM 3338 N N . ARG A 1 434 ? -15.341 -15.075 20.618 1.00 88.31 434 ARG A N 1
ATOM 3339 C CA . ARG A 1 434 ? -15.332 -14.087 21.722 1.00 88.31 434 ARG A CA 1
ATOM 3340 C C . ARG A 1 434 ? -13.965 -13.941 22.410 1.00 88.31 434 ARG A C 1
ATOM 3342 O O . ARG A 1 434 ? -13.476 -12.823 22.532 1.00 88.31 434 ARG A O 1
ATOM 3349 N N . ASP A 1 435 ? -13.358 -15.061 22.798 1.00 89.62 435 ASP A N 1
ATOM 3350 C CA . ASP A 1 435 ? -12.095 -15.090 23.552 1.00 89.62 435 ASP A CA 1
ATOM 3351 C C . ASP A 1 435 ? -10.878 -14.672 22.697 1.00 89.62 435 ASP A C 1
ATOM 3353 O O . ASP A 1 435 ? -9.885 -14.179 23.219 1.00 89.62 435 ASP A O 1
ATOM 3357 N N . GLU A 1 436 ? -10.973 -14.839 21.374 1.00 91.56 436 GLU A N 1
ATOM 3358 C CA . GLU A 1 436 ? -9.967 -14.442 20.375 1.00 91.56 436 GLU A CA 1
ATOM 3359 C C . GLU A 1 436 ? -10.152 -12.955 19.980 1.00 91.56 436 GLU A C 1
ATOM 3361 O O . GLU A 1 436 ? -9.200 -12.214 19.740 1.00 91.56 436 GLU A O 1
ATOM 3366 N N . ALA A 1 437 ? -11.401 -12.476 19.948 1.00 87.06 437 ALA A N 1
ATOM 3367 C CA . ALA A 1 437 ? -11.789 -11.152 19.464 1.00 87.06 437 ALA A CA 1
ATOM 3368 C C . ALA A 1 437 ? -11.183 -9.987 20.271 1.00 87.06 437 ALA A C 1
ATOM 3370 O O . ALA A 1 437 ? -11.006 -8.893 19.718 1.00 87.06 437 ALA A O 1
ATOM 3371 N N . THR A 1 438 ? -10.852 -10.221 21.547 1.00 87.31 438 THR A N 1
ATOM 3372 C CA . THR A 1 438 ? -10.204 -9.256 22.450 1.00 87.31 438 THR A CA 1
ATOM 3373 C C . THR A 1 438 ? -8.749 -8.946 22.099 1.00 87.31 438 THR A C 1
ATOM 3375 O O . THR A 1 438 ? -8.255 -7.892 22.490 1.00 87.31 438 THR A O 1
ATOM 3378 N N . GLU A 1 439 ? -8.056 -9.815 21.353 1.00 83.56 439 GLU A N 1
ATOM 3379 C CA . GLU A 1 439 ? -6.682 -9.548 20.889 1.00 83.56 439 GLU A CA 1
ATOM 3380 C C . GLU A 1 439 ? -6.654 -8.421 19.839 1.00 83.56 439 GLU A C 1
ATOM 3382 O O . GLU A 1 439 ? -5.721 -7.614 19.757 1.00 83.56 439 GLU A O 1
ATOM 3387 N N . PHE A 1 440 ? -7.721 -8.328 19.041 1.00 82.69 440 PHE A N 1
ATOM 3388 C CA . PHE A 1 440 ? -7.818 -7.393 17.928 1.00 82.69 440 PHE A CA 1
ATOM 3389 C C . PHE A 1 440 ? -8.396 -6.041 18.352 1.00 82.69 440 PHE A C 1
ATOM 3391 O O . PHE A 1 440 ? -7.793 -5.007 18.042 1.00 82.69 440 PHE A O 1
ATOM 3398 N N . ALA A 1 441 ? -9.514 -6.029 19.084 1.00 84.12 441 ALA A N 1
ATOM 3399 C CA . ALA A 1 441 ? -10.187 -4.812 19.536 1.00 84.12 441 ALA A CA 1
ATOM 3400 C C . ALA A 1 441 ? -10.641 -4.915 20.999 1.00 84.12 441 ALA A C 1
ATOM 3402 O O . ALA A 1 441 ? -10.992 -5.987 21.486 1.00 84.12 441 ALA A O 1
ATOM 3403 N N . THR A 1 442 ? -10.685 -3.779 21.693 1.00 80.75 442 THR A N 1
ATOM 3404 C CA . THR A 1 442 ? -11.193 -3.668 23.065 1.00 80.75 442 THR A CA 1
ATOM 3405 C C . THR A 1 442 ? -12.050 -2.403 23.212 1.00 80.75 442 THR A C 1
ATOM 3407 O O . THR A 1 442 ? -11.758 -1.401 22.563 1.00 80.75 442 THR A O 1
ATOM 3410 N N . PRO A 1 443 ? -13.110 -2.415 24.043 1.00 86.25 443 PRO A N 1
ATOM 3411 C CA . PRO A 1 443 ? -13.676 -3.570 24.738 1.00 86.25 443 PRO A CA 1
ATOM 3412 C C . PRO A 1 443 ? -14.604 -4.396 23.824 1.00 86.25 443 PRO A C 1
ATOM 3414 O O . PRO A 1 443 ? -15.499 -3.847 23.182 1.00 86.25 443 PRO A O 1
ATOM 3417 N N . VAL A 1 444 ? -14.428 -5.722 23.817 1.00 86.75 444 VAL A N 1
ATOM 3418 C CA . VAL A 1 444 ? -15.426 -6.691 23.304 1.00 86.75 444 VAL A CA 1
ATOM 3419 C C . VAL A 1 444 ? -16.442 -7.044 24.399 1.00 86.75 444 VAL A C 1
ATOM 3421 O O . VAL A 1 444 ? -17.630 -7.188 24.131 1.00 86.75 444 VAL A O 1
ATOM 3424 N N . ASP A 1 445 ? -16.013 -7.099 25.661 1.00 87.75 445 ASP A N 1
ATOM 3425 C CA . ASP A 1 445 ? -16.923 -7.234 26.797 1.00 87.75 445 ASP A CA 1
ATOM 3426 C C . ASP A 1 445 ? -17.648 -5.909 27.085 1.00 87.75 445 ASP A C 1
ATOM 3428 O O . ASP A 1 445 ? -17.085 -4.996 27.691 1.00 87.75 445 ASP A O 1
ATOM 3432 N N . THR A 1 446 ? -18.929 -5.825 26.714 1.00 92.44 446 THR A N 1
ATOM 3433 C CA . THR A 1 446 ? -19.841 -4.779 27.204 1.00 92.44 446 THR A CA 1
ATOM 3434 C C . THR A 1 446 ? -20.736 -5.296 28.345 1.00 92.44 446 THR A C 1
ATOM 3436 O O . THR A 1 446 ? -21.277 -6.404 28.244 1.00 92.44 446 THR A O 1
ATOM 3439 N N . PRO A 1 447 ? -20.942 -4.527 29.435 1.00 93.25 447 PRO A N 1
ATOM 3440 C CA . PRO A 1 447 ? -21.934 -4.843 30.467 1.00 93.25 447 PRO A CA 1
ATOM 3441 C C . PRO A 1 447 ? -23.370 -4.483 30.041 1.00 93.25 447 PRO A C 1
ATOM 3443 O O . PRO A 1 447 ? -24.322 -4.786 30.761 1.00 93.25 447 PRO A O 1
ATOM 3446 N N . TRP A 1 448 ? -23.533 -3.806 28.904 1.00 94.88 448 TRP A N 1
ATOM 3447 C CA . TRP A 1 448 ? -24.777 -3.202 28.448 1.00 94.88 448 TRP A CA 1
ATOM 3448 C C . TRP A 1 448 ? -25.567 -4.206 27.590 1.00 94.88 448 TRP A C 1
ATOM 3450 O O . TRP A 1 448 ? -25.158 -4.569 26.489 1.00 94.88 448 TRP A O 1
ATOM 3460 N N . LYS A 1 449 ? -26.673 -4.743 28.123 1.00 93.56 449 LYS A N 1
ATOM 3461 C CA . LYS A 1 449 ? -27.401 -5.891 27.547 1.00 93.56 449 LYS A CA 1
ATOM 3462 C C . LYS A 1 449 ? -28.923 -5.702 27.655 1.00 93.56 449 LYS A C 1
ATOM 3464 O O . LYS A 1 449 ? -29.411 -5.063 28.584 1.00 93.56 449 LYS A O 1
ATOM 3469 N N . GLY A 1 450 ? -29.686 -6.291 26.730 1.00 94.62 450 GLY A N 1
ATOM 3470 C CA . GLY A 1 450 ? -31.153 -6.184 26.699 1.00 94.62 450 GLY A CA 1
ATOM 3471 C C . GLY A 1 450 ? -31.658 -4.832 26.175 1.00 94.62 450 GLY A C 1
ATOM 3472 O O . GLY A 1 450 ? -31.023 -4.221 25.326 1.00 94.62 450 GLY A O 1
ATOM 3473 N N . THR A 1 451 ? -32.824 -4.370 26.646 1.00 95.25 451 THR A N 1
ATOM 3474 C CA . THR A 1 451 ? -33.529 -3.180 26.108 1.00 95.25 451 THR A CA 1
ATOM 3475 C C . THR A 1 451 ? -33.015 -1.829 26.620 1.00 95.25 451 THR A C 1
ATOM 3477 O O . THR A 1 451 ? -33.273 -0.799 25.992 1.00 95.25 451 THR A O 1
ATOM 3480 N N . MET A 1 452 ? -32.312 -1.821 27.756 1.00 95.88 452 MET A N 1
ATOM 3481 C CA . MET A 1 452 ? -31.623 -0.662 28.346 1.00 95.88 452 MET A CA 1
ATOM 3482 C C . MET A 1 452 ? -32.476 0.578 28.672 1.00 95.88 452 MET A C 1
ATOM 3484 O O . MET A 1 452 ? -31.960 1.689 28.792 1.00 95.88 452 MET A O 1
ATOM 3488 N N . GLU A 1 453 ? -33.786 0.408 28.877 1.00 95.38 453 GLU A N 1
ATOM 3489 C CA . GLU A 1 453 ? -34.687 1.492 29.311 1.00 95.38 453 GLU A CA 1
ATOM 3490 C C . GLU A 1 453 ? -34.326 2.070 30.688 1.00 95.38 453 GLU A C 1
ATOM 3492 O O . GLU A 1 453 ? -34.480 3.270 30.922 1.00 95.38 453 GLU A O 1
ATOM 3497 N N . SER A 1 454 ? -33.863 1.225 31.612 1.00 95.75 454 SER A N 1
ATOM 3498 C CA . SER A 1 454 ? -33.409 1.625 32.948 1.00 95.75 454 SER A CA 1
ATOM 3499 C C . SER A 1 454 ? -32.023 2.265 32.915 1.00 95.75 454 SER A C 1
ATOM 3501 O O . SER A 1 454 ? -31.758 3.208 33.658 1.00 95.75 454 SER A O 1
ATOM 3503 N N . GLU A 1 455 ? -31.155 1.753 32.051 1.00 97.12 455 GLU A N 1
ATOM 3504 C CA . GLU A 1 455 ? -29.738 2.081 31.949 1.00 97.12 455 GLU A CA 1
ATOM 3505 C C . GLU A 1 455 ? -29.556 3.450 31.286 1.00 97.12 455 GLU A C 1
ATOM 3507 O O . GLU A 1 455 ? -28.856 4.294 31.839 1.00 97.12 455 GLU A O 1
ATOM 3512 N N . LEU A 1 456 ? -30.266 3.727 30.184 1.00 96.25 456 LEU A N 1
ATOM 3513 C CA . LEU A 1 456 ? -30.297 5.059 29.568 1.00 96.25 456 LEU A CA 1
ATOM 3514 C C . LEU A 1 456 ? -30.760 6.124 30.573 1.00 96.25 456 LEU A C 1
ATOM 3516 O O . LEU A 1 456 ? -30.073 7.124 30.775 1.00 96.25 456 LEU A O 1
ATOM 3520 N N . ARG A 1 457 ? -31.879 5.880 31.270 1.00 96.25 457 ARG A N 1
ATOM 3521 C CA . ARG A 1 457 ? -32.429 6.821 32.265 1.00 96.25 457 ARG A CA 1
ATOM 3522 C C . ARG A 1 457 ? -31.499 7.037 33.457 1.00 96.25 457 ARG A C 1
ATOM 3524 O O . ARG A 1 457 ? -31.442 8.147 33.978 1.00 96.25 457 ARG A O 1
ATOM 3531 N N . GLU A 1 458 ? -30.791 5.999 33.904 1.00 96.06 458 GLU A N 1
ATOM 3532 C CA . GLU A 1 458 ? -29.776 6.128 34.952 1.00 96.06 458 GLU A CA 1
ATOM 3533 C C . GLU A 1 458 ? -28.599 6.990 34.483 1.00 96.06 458 GLU A C 1
ATOM 3535 O O . GLU A 1 458 ? -28.185 7.894 35.206 1.00 96.06 458 GLU A O 1
ATOM 3540 N N . TRP A 1 459 ? -28.117 6.772 33.258 1.00 96.94 459 TRP A N 1
ATOM 3541 C CA . TRP A 1 459 ? -27.025 7.533 32.646 1.00 96.94 459 TRP A CA 1
ATOM 3542 C C . TRP A 1 459 ? -27.465 8.859 32.010 1.00 96.94 459 TRP A C 1
ATOM 3544 O O . TRP A 1 459 ? -26.804 9.355 31.109 1.00 96.94 459 TRP A O 1
ATOM 3554 N N . GLY A 1 460 ? -28.566 9.454 32.484 1.00 95.75 460 GLY A N 1
ATOM 3555 C CA . GLY A 1 460 ? -29.000 10.807 32.114 1.00 95.75 460 GLY A CA 1
ATOM 3556 C C . GLY A 1 460 ? -29.648 10.944 30.731 1.00 95.75 460 GLY A C 1
ATOM 3557 O O . GLY A 1 460 ? -30.076 12.040 30.366 1.00 95.75 460 GLY A O 1
ATOM 3558 N N . TYR A 1 461 ? -29.753 9.861 29.961 1.00 97.25 461 TYR A N 1
ATOM 3559 C CA . TYR A 1 461 ? -30.378 9.862 28.643 1.00 97.25 461 TYR A CA 1
ATOM 3560 C C . TYR A 1 461 ? -31.906 9.876 28.758 1.00 97.25 461 TYR A C 1
ATOM 3562 O O . TYR A 1 461 ? -32.523 9.088 29.481 1.00 97.25 461 TYR A O 1
ATOM 3570 N N . ARG A 1 462 ? -32.530 10.774 27.994 1.00 95.50 462 ARG A N 1
ATOM 3571 C CA . ARG A 1 462 ? -33.978 10.934 27.886 1.00 95.50 462 ARG A CA 1
ATOM 3572 C C . ARG A 1 462 ? -34.411 10.620 26.462 1.00 95.50 462 ARG A C 1
ATOM 3574 O O . ARG A 1 462 ? -34.010 11.307 25.527 1.00 95.50 462 ARG A O 1
ATOM 3581 N N . GLU A 1 463 ? -35.275 9.628 26.308 1.00 94.38 463 GLU A N 1
ATOM 3582 C CA . GLU A 1 463 ? -35.924 9.343 25.028 1.00 94.38 463 GLU A CA 1
ATOM 3583 C C . GLU A 1 463 ? -36.917 10.462 24.663 1.00 94.38 463 GLU A C 1
ATOM 3585 O O . GLU A 1 463 ? -37.556 11.070 25.534 1.00 94.38 463 GLU A O 1
ATOM 3590 N N . VAL A 1 464 ? -36.994 10.775 23.373 1.00 92.81 464 VAL A N 1
ATOM 3591 C CA . VAL A 1 464 ? -37.837 11.824 22.794 1.00 92.81 464 VAL A CA 1
ATOM 3592 C C . VAL A 1 464 ? -38.953 11.166 21.991 1.00 92.81 464 VAL A C 1
ATOM 3594 O O . VAL A 1 464 ? -38.716 10.244 21.213 1.00 92.81 464 VAL A O 1
ATOM 3597 N N . ASP A 1 465 ? -40.181 11.635 22.203 1.00 85.50 465 ASP A N 1
ATOM 3598 C CA . ASP A 1 465 ? -41.373 11.114 21.535 1.00 85.50 465 ASP A CA 1
ATOM 3599 C C . ASP A 1 465 ? -41.379 11.532 20.055 1.00 85.50 465 ASP A C 1
ATOM 3601 O O . ASP A 1 465 ? -41.723 12.665 19.696 1.00 85.50 465 ASP A O 1
ATOM 3605 N N . THR A 1 466 ? -40.940 10.618 19.190 1.00 78.00 466 THR A N 1
ATOM 3606 C CA . THR A 1 466 ? -40.846 10.817 17.741 1.00 78.00 466 THR A CA 1
ATOM 3607 C C . THR A 1 466 ? -42.210 10.612 17.088 1.00 78.00 466 THR A C 1
ATOM 3609 O O . THR A 1 466 ? -42.471 9.639 16.390 1.00 78.00 466 THR A O 1
ATOM 3612 N N . SER A 1 467 ? -43.086 11.603 17.260 1.00 59.19 467 SER A N 1
ATOM 3613 C CA . SER A 1 467 ? -44.419 11.675 16.626 1.00 59.19 467 SER A CA 1
ATOM 3614 C C . SER A 1 467 ? -44.422 11.714 15.081 1.00 59.19 467 SER A C 1
ATOM 3616 O O . SER A 1 467 ? -45.481 11.813 14.461 1.00 59.19 467 SER A O 1
ATOM 3618 N N . SER A 1 468 ? -43.252 11.624 14.446 1.00 60.31 468 SER A N 1
ATOM 3619 C CA . SER A 1 468 ? -43.046 11.627 12.996 1.00 60.31 468 SER A CA 1
ATOM 3620 C C . SER A 1 468 ? -42.178 10.438 12.573 1.00 60.31 468 SER A C 1
ATOM 3622 O O . SER A 1 468 ? -41.388 9.931 13.370 1.00 60.31 468 SER A O 1
ATOM 3624 N N . LYS A 1 469 ? -42.293 10.013 11.303 1.00 72.81 469 LYS A N 1
ATOM 3625 C CA . LYS A 1 469 ? -41.297 9.126 10.673 1.00 72.81 469 LYS A CA 1
ATOM 3626 C C . LYS A 1 469 ? -39.888 9.694 10.903 1.00 72.81 469 LYS A C 1
ATOM 3628 O O . LYS A 1 469 ? -39.728 10.909 10.916 1.00 72.81 469 LYS A O 1
ATOM 3633 N N . CYS A 1 470 ? -38.855 8.852 10.916 1.00 82.00 470 CYS A N 1
ATOM 3634 C CA . CYS A 1 470 ? -37.478 9.309 11.147 1.00 82.00 470 CYS A CA 1
ATOM 3635 C C . CYS A 1 470 ? -36.883 10.271 10.090 1.00 82.00 470 CYS A C 1
ATOM 3637 O O . CYS A 1 470 ? -35.747 10.701 10.263 1.00 82.00 470 CYS A O 1
ATOM 3639 N N . GLY A 1 471 ? -37.604 10.599 9.010 1.00 80.50 471 GLY A N 1
ATOM 3640 C CA . GLY A 1 471 ? -37.128 11.496 7.949 1.00 80.50 471 GLY A CA 1
ATOM 3641 C C . GLY A 1 471 ? -36.452 10.796 6.766 1.00 80.50 471 GLY A C 1
ATOM 3642 O O . GLY A 1 471 ? -35.547 11.362 6.174 1.00 80.50 471 GLY A O 1
ATOM 3643 N N . TRP A 1 472 ? -36.881 9.581 6.406 1.00 81.38 472 TRP A N 1
ATOM 3644 C CA . TRP A 1 472 ? -36.292 8.784 5.314 1.00 81.38 472 TRP A CA 1
ATOM 3645 C C . TRP A 1 472 ? -36.549 9.306 3.893 1.00 81.38 472 TRP A C 1
ATOM 3647 O O . TRP A 1 472 ? -36.047 8.712 2.942 1.00 81.38 472 TRP A O 1
ATOM 3657 N N . ASP A 1 473 ? -37.398 10.320 3.719 1.00 84.50 473 ASP A N 1
ATOM 3658 C CA . ASP A 1 473 ? -38.111 10.580 2.459 1.00 84.50 473 ASP A CA 1
ATOM 3659 C C . ASP A 1 473 ? -37.189 10.933 1.258 1.00 84.50 473 ASP A C 1
ATOM 3661 O O . ASP A 1 473 ? -37.624 10.880 0.105 1.00 84.50 473 ASP A O 1
ATOM 3665 N N . ASP A 1 474 ? -35.908 11.256 1.484 1.00 85.06 474 ASP A N 1
ATOM 3666 C CA . ASP A 1 474 ? -34.911 11.529 0.440 1.00 85.06 474 ASP A CA 1
ATOM 3667 C C . ASP A 1 474 ? -34.108 10.296 -0.033 1.00 85.06 474 ASP A C 1
ATOM 3669 O O . ASP A 1 474 ? -33.677 10.261 -1.194 1.00 85.06 474 ASP A O 1
ATOM 3673 N N . ILE A 1 475 ? -33.942 9.287 0.833 1.00 87.00 475 ILE A N 1
ATOM 3674 C CA . ILE A 1 475 ? -33.250 8.014 0.561 1.00 87.00 475 ILE A CA 1
ATOM 3675 C C . ILE A 1 475 ? -34.178 6.786 0.553 1.00 87.00 475 ILE A C 1
ATOM 3677 O O . ILE A 1 475 ? -33.747 5.711 0.143 1.00 87.00 475 ILE A O 1
ATOM 3681 N N . GLU A 1 476 ? -35.460 6.920 0.917 1.00 91.00 476 GLU A N 1
ATOM 3682 C CA . GLU A 1 476 ? -36.487 5.856 0.909 1.00 91.00 476 GLU A CA 1
ATOM 3683 C C . GLU A 1 476 ? -36.508 5.093 -0.423 1.00 91.00 476 GLU A C 1
ATOM 3685 O O . GLU A 1 476 ? -36.530 3.863 -0.455 1.00 91.00 476 GLU A O 1
ATOM 3690 N N . ARG A 1 477 ? -36.444 5.824 -1.540 1.00 88.31 477 ARG A N 1
ATOM 3691 C CA . ARG A 1 477 ? -36.388 5.272 -2.904 1.00 88.31 477 ARG A CA 1
ATOM 3692 C C . ARG A 1 477 ? -35.130 4.444 -3.172 1.00 88.31 477 ARG A C 1
ATOM 3694 O O . ARG A 1 477 ? -35.185 3.516 -3.976 1.00 88.31 477 ARG A O 1
ATOM 3701 N N . ASP A 1 478 ? -34.014 4.805 -2.556 1.00 89.62 478 ASP A N 1
ATOM 3702 C CA . ASP A 1 478 ? -32.706 4.205 -2.808 1.00 89.62 478 ASP A CA 1
ATOM 3703 C C . ASP A 1 478 ? -32.480 2.984 -1.905 1.00 89.62 478 ASP A C 1
ATOM 3705 O O . ASP A 1 478 ? -32.084 1.926 -2.388 1.00 89.62 478 ASP A O 1
ATOM 3709 N N . LEU A 1 479 ? -32.916 3.050 -0.646 1.00 90.62 479 LEU A N 1
ATOM 3710 C CA . LEU A 1 479 ? -32.994 1.897 0.256 1.00 90.62 479 LEU A CA 1
ATOM 3711 C C . LEU A 1 479 ? -33.966 0.817 -0.254 1.00 90.62 479 LEU A C 1
ATOM 3713 O O . LEU A 1 479 ? -33.626 -0.368 -0.268 1.00 90.62 479 LEU A O 1
ATOM 3717 N N . ASN A 1 480 ? -35.127 1.212 -0.791 1.00 89.50 480 ASN A N 1
ATOM 3718 C CA . ASN A 1 480 ? -36.074 0.270 -1.398 1.00 89.50 480 ASN A CA 1
ATOM 3719 C C . ASN A 1 480 ? -35.510 -0.466 -2.633 1.00 89.50 480 ASN A C 1
ATOM 3721 O O . ASN A 1 480 ? -35.989 -1.557 -2.957 1.00 89.50 480 ASN A O 1
ATOM 3725 N N . ARG A 1 481 ? -34.474 0.069 -3.304 1.00 87.69 481 ARG A N 1
ATOM 3726 C CA . ARG A 1 481 ? -33.768 -0.634 -4.396 1.00 87.69 481 ARG A CA 1
ATOM 3727 C C . ARG A 1 481 ? -32.890 -1.783 -3.888 1.00 87.69 481 ARG A C 1
ATOM 3729 O O . ARG A 1 481 ? -32.773 -2.775 -4.594 1.00 87.69 481 ARG A O 1
ATOM 3736 N N . GLU A 1 482 ? -32.368 -1.700 -2.662 1.00 87.44 482 GLU A N 1
ATOM 3737 C CA . GLU A 1 482 ? -31.694 -2.812 -1.954 1.00 87.44 482 GLU A CA 1
ATOM 3738 C C . GLU A 1 482 ? -32.665 -3.749 -1.212 1.00 87.44 482 GLU A C 1
ATOM 3740 O O . GLU A 1 482 ? -32.241 -4.653 -0.485 1.00 87.44 482 GLU A O 1
ATOM 3745 N N . HIS A 1 483 ? -33.973 -3.536 -1.397 1.00 91.56 483 HIS A N 1
ATOM 3746 C CA . HIS A 1 483 ? -35.068 -4.182 -0.668 1.00 91.56 483 HIS A CA 1
ATOM 3747 C C . HIS A 1 483 ? -35.109 -3.857 0.838 1.00 91.56 483 HIS A C 1
ATOM 3749 O O . HIS A 1 483 ? -35.795 -4.539 1.601 1.00 91.56 483 HIS A O 1
ATOM 3755 N N . ILE A 1 484 ? -34.434 -2.782 1.260 1.00 91.94 484 ILE A N 1
ATOM 3756 C CA . ILE A 1 484 ? -34.478 -2.255 2.624 1.00 91.94 484 ILE A CA 1
ATOM 3757 C C . ILE A 1 484 ? -35.693 -1.327 2.734 1.00 91.94 484 ILE A C 1
ATOM 3759 O O . ILE A 1 484 ? -35.649 -0.164 2.332 1.00 91.94 484 ILE A O 1
ATOM 3763 N N . ARG A 1 485 ? -36.789 -1.850 3.283 1.00 89.88 485 ARG A N 1
ATOM 3764 C CA . ARG A 1 485 ? -37.994 -1.060 3.577 1.00 89.88 485 ARG A CA 1
ATOM 3765 C C . ARG A 1 485 ? -37.754 -0.110 4.742 1.00 89.88 485 ARG A C 1
ATOM 3767 O O . ARG A 1 485 ? -37.098 -0.483 5.718 1.00 89.88 485 ARG A O 1
ATOM 3774 N N . VAL A 1 486 ? -38.317 1.089 4.673 1.00 87.38 486 VAL A N 1
ATOM 3775 C CA . VAL A 1 486 ? -38.191 2.118 5.726 1.00 87.38 486 VAL A CA 1
ATOM 3776 C C . VAL A 1 486 ? -39.521 2.427 6.407 1.00 87.38 486 VAL A C 1
ATOM 3778 O O . VAL A 1 486 ? -39.540 2.908 7.536 1.00 87.38 486 VAL A O 1
ATOM 3781 N N . GLU A 1 487 ? -40.633 2.073 5.767 1.00 86.12 487 GLU A N 1
ATOM 3782 C CA . GLU A 1 487 ? -41.983 2.119 6.322 1.00 86.12 487 GLU A CA 1
ATOM 3783 C C . GLU A 1 487 ? -42.176 1.159 7.513 1.00 86.12 487 GLU A C 1
ATOM 3785 O O . GLU A 1 487 ? -42.976 1.439 8.401 1.00 86.12 487 GLU A O 1
ATOM 3790 N N . ASP A 1 488 ? -41.391 0.076 7.563 1.00 86.44 488 ASP A N 1
ATOM 3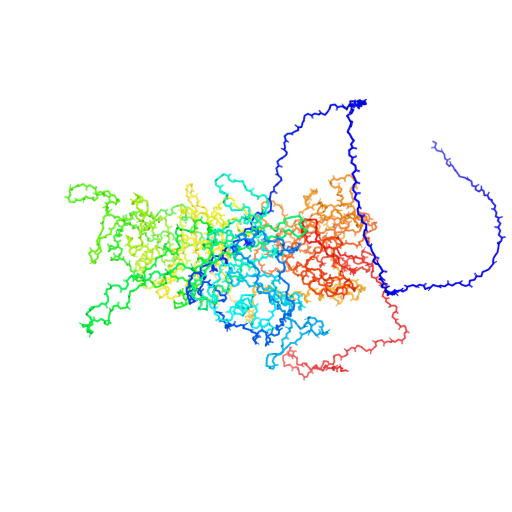791 C CA . ASP A 1 488 ? -41.371 -0.923 8.643 1.00 86.44 488 ASP A CA 1
ATOM 3792 C C . ASP A 1 488 ? -40.363 -0.582 9.774 1.00 86.44 488 ASP A C 1
ATOM 3794 O O . ASP A 1 488 ? -40.133 -1.395 10.676 1.00 86.44 488 ASP A O 1
ATOM 3798 N N . ALA A 1 489 ? -39.698 0.583 9.727 1.00 91.00 489 ALA A N 1
ATOM 3799 C CA . ALA A 1 489 ? -38.665 0.959 10.695 1.00 91.00 489 ALA A CA 1
ATOM 3800 C C . ALA A 1 489 ? -39.248 1.623 11.957 1.00 91.00 489 ALA A C 1
ATOM 3802 O O . ALA A 1 489 ? -39.934 2.643 11.891 1.00 91.00 489 ALA A O 1
ATOM 3803 N N . ASN A 1 490 ? -38.899 1.088 13.128 1.00 94.19 490 ASN A N 1
ATOM 3804 C CA . ASN A 1 490 ? -39.179 1.713 14.421 1.00 94.19 490 ASN A CA 1
ATOM 3805 C C . ASN A 1 490 ? -38.211 2.883 14.626 1.00 94.19 490 ASN A C 1
ATOM 3807 O O . ASN A 1 490 ? -37.012 2.726 14.384 1.00 94.19 490 ASN A O 1
ATOM 3811 N N . CYS A 1 491 ? -38.717 4.030 15.080 1.00 94.69 491 CYS A N 1
ATOM 3812 C CA . CYS A 1 491 ? -37.898 5.206 15.358 1.00 94.69 491 CYS A CA 1
ATOM 3813 C C . CYS A 1 491 ? -37.590 5.328 16.849 1.00 94.69 491 CYS A C 1
ATOM 3815 O O . CYS A 1 491 ? -38.493 5.225 17.679 1.00 94.69 491 CYS A O 1
ATOM 3817 N N . TYR A 1 492 ? -36.332 5.603 17.177 1.00 95.81 492 TYR A N 1
ATOM 3818 C CA . TYR A 1 492 ? -35.898 5.943 18.524 1.00 95.81 492 TYR A CA 1
ATOM 3819 C C . TYR A 1 492 ? -35.055 7.212 18.458 1.00 95.81 492 TYR A C 1
ATOM 3821 O O . TYR A 1 492 ? -34.126 7.311 17.661 1.00 95.81 492 TYR A O 1
ATOM 3829 N N . GLU A 1 493 ? -35.368 8.190 19.299 1.00 95.81 493 GLU A N 1
ATOM 3830 C CA . GLU A 1 493 ? -34.543 9.381 19.482 1.00 95.81 493 GLU A CA 1
ATOM 3831 C C . GLU A 1 493 ? -34.232 9.530 20.964 1.00 95.81 493 GLU A C 1
ATOM 3833 O O . GLU A 1 493 ? -35.111 9.371 21.814 1.00 95.81 493 GLU A O 1
ATOM 3838 N N . VAL A 1 494 ? -32.974 9.810 21.285 1.00 96.19 494 VAL A N 1
ATOM 3839 C CA . VAL A 1 494 ? -32.509 9.925 22.664 1.00 96.19 494 VAL A CA 1
ATOM 3840 C C . VAL A 1 494 ? -31.566 11.112 22.812 1.00 96.19 494 VAL A C 1
ATOM 3842 O O . VAL A 1 494 ? -30.738 11.356 21.941 1.00 96.19 494 VAL A O 1
ATOM 3845 N N . GLN A 1 495 ? -31.698 11.855 23.912 1.00 97.12 495 GLN A N 1
ATOM 3846 C CA . GLN A 1 495 ? -30.908 13.049 24.211 1.00 97.12 495 GLN A CA 1
ATOM 3847 C C . GLN A 1 495 ? -30.386 13.002 25.654 1.00 97.12 495 GLN A C 1
ATOM 3849 O O . GLN A 1 495 ? -31.158 12.859 26.604 1.00 97.12 495 GLN A O 1
ATOM 3854 N N . HIS A 1 496 ? -29.082 13.187 25.834 1.00 96.94 496 HIS A N 1
ATOM 3855 C CA . HIS A 1 496 ? -28.398 13.305 27.122 1.00 96.94 496 HIS A CA 1
ATOM 3856 C C . HIS A 1 496 ? -28.518 14.741 27.673 1.00 96.94 496 HIS A C 1
ATOM 3858 O O . HIS A 1 496 ? -27.536 15.482 27.796 1.00 96.94 496 HIS A O 1
ATOM 3864 N N . ALA A 1 497 ? -29.766 15.155 27.926 1.00 94.69 497 ALA A N 1
ATOM 3865 C CA . ALA A 1 497 ? -30.148 16.461 28.464 1.00 94.69 497 ALA A CA 1
ATOM 3866 C C . ALA A 1 497 ? -31.491 16.406 29.221 1.00 94.69 497 ALA A C 1
ATOM 3868 O O . ALA A 1 497 ? -32.351 15.552 28.970 1.00 94.69 497 ALA A O 1
ATOM 3869 N N . LEU A 1 498 ? -31.722 17.374 30.114 1.00 90.94 498 LEU A N 1
ATOM 3870 C CA . LEU A 1 498 ? -33.036 17.596 30.728 1.00 90.94 498 LEU A CA 1
ATOM 3871 C C . LEU A 1 498 ? -34.007 18.209 29.700 1.00 90.94 498 LEU A C 1
ATOM 3873 O O . LEU A 1 498 ? -33.621 18.562 28.584 1.00 90.94 498 LEU A O 1
ATOM 3877 N N . ARG A 1 499 ? -35.298 18.308 30.042 1.00 88.19 499 ARG A N 1
ATOM 3878 C CA . ARG A 1 499 ? -36.292 18.873 29.114 1.00 88.19 499 ARG A CA 1
ATOM 3879 C C . ARG A 1 499 ? -35.978 20.356 28.827 1.00 88.19 499 ARG A C 1
ATOM 3881 O O . ARG A 1 499 ? -35.597 21.085 29.747 1.00 88.19 499 ARG A O 1
ATOM 3888 N N . PRO A 1 500 ? -36.178 20.844 27.589 1.00 83.31 500 PRO A N 1
ATOM 3889 C CA . PRO A 1 500 ? -36.138 22.276 27.309 1.00 83.31 500 PRO A CA 1
ATOM 3890 C C . PRO A 1 500 ? -37.050 23.042 28.276 1.00 83.31 500 PRO A C 1
ATOM 3892 O O . PRO A 1 500 ? -38.186 22.636 28.518 1.00 83.31 500 PRO A O 1
ATOM 3895 N N . GLY A 1 501 ? -36.538 24.122 28.870 1.00 83.56 501 GLY A N 1
ATOM 3896 C CA . GLY A 1 501 ? -37.267 24.894 29.880 1.00 83.56 501 GLY A CA 1
ATOM 3897 C C . GLY A 1 501 ? -37.236 24.336 31.312 1.00 83.56 501 GLY A C 1
ATOM 3898 O O . GLY A 1 501 ? -37.881 24.928 32.170 1.00 83.56 501 GLY A O 1
ATOM 3899 N N . THR A 1 502 ? -36.505 23.250 31.619 1.00 88.94 502 THR A N 1
ATOM 3900 C CA . THR A 1 502 ? -36.357 22.770 33.010 1.00 88.94 502 THR A CA 1
ATOM 3901 C C . THR A 1 502 ? -35.826 23.877 33.926 1.00 88.94 502 THR A C 1
ATOM 3903 O O . THR A 1 502 ? -34.740 24.411 33.701 1.00 88.94 502 THR A O 1
ATOM 3906 N N . THR A 1 503 ? -36.585 24.200 34.974 1.00 90.81 503 THR A N 1
ATOM 3907 C CA . THR A 1 503 ? -36.239 25.203 35.988 1.00 90.81 503 THR A CA 1
ATOM 3908 C C . THR A 1 503 ? -35.503 24.590 37.177 1.00 90.81 503 THR A C 1
ATOM 3910 O O . THR A 1 503 ? -35.814 23.472 37.587 1.00 90.81 503 THR A O 1
ATOM 3913 N N . GLY A 1 504 ? -34.561 25.335 37.756 1.00 88.12 504 GLY A N 1
ATOM 3914 C CA . GLY A 1 504 ? -33.941 25.007 39.039 1.00 88.12 504 GLY A CA 1
ATOM 3915 C C . GLY A 1 504 ? -34.843 25.323 40.235 1.00 88.12 504 GLY A C 1
ATOM 3916 O O . GLY A 1 504 ? -35.959 25.820 40.086 1.00 88.12 504 GLY A O 1
ATOM 3917 N N . GLU A 1 505 ? -34.326 25.074 41.440 1.00 89.19 505 GLU A N 1
ATOM 3918 C CA . GLU A 1 505 ? -35.000 25.383 42.714 1.00 89.19 505 GLU A CA 1
ATOM 3919 C C . GLU A 1 505 ? -35.265 26.891 42.902 1.00 89.19 505 GLU A C 1
ATOM 3921 O O . GLU A 1 505 ? -36.167 27.277 43.639 1.00 89.19 505 GLU A O 1
ATOM 3926 N N . ASP A 1 506 ? -34.525 27.751 42.192 1.00 90.12 506 ASP A N 1
ATOM 3927 C CA . ASP A 1 506 ? -34.722 29.205 42.154 1.00 90.12 506 ASP A CA 1
ATOM 3928 C C . ASP A 1 506 ? -35.758 29.669 41.107 1.00 90.12 506 ASP A C 1
ATOM 3930 O O . ASP A 1 506 ? -35.923 30.871 40.885 1.00 90.12 506 ASP A O 1
ATOM 3934 N N . GLY A 1 507 ? -36.427 28.727 40.432 1.00 91.81 507 GLY A N 1
ATOM 3935 C CA . GLY A 1 507 ? -37.423 28.981 39.392 1.00 91.81 507 GLY A CA 1
ATOM 3936 C C . GLY A 1 507 ? -36.859 29.418 38.035 1.00 91.81 507 GLY A C 1
ATOM 3937 O O . GLY A 1 507 ? -37.644 29.649 37.116 1.00 91.81 507 GLY A O 1
ATOM 3938 N N . LYS A 1 508 ? -35.533 29.530 37.860 1.00 91.94 508 LYS A N 1
ATOM 3939 C CA . LYS A 1 508 ? -34.923 29.937 36.582 1.00 91.94 508 LYS A CA 1
ATOM 3940 C C . LYS A 1 508 ? -34.591 28.731 35.710 1.00 91.94 508 LYS A C 1
ATOM 3942 O O . LYS A 1 508 ? -34.173 27.690 36.209 1.00 91.94 508 LYS A O 1
ATOM 3947 N N . THR A 1 509 ? -34.722 28.877 34.392 1.00 92.38 509 THR A N 1
ATOM 3948 C CA . THR A 1 509 ? -34.342 27.838 33.422 1.00 92.38 509 THR A CA 1
ATOM 3949 C C . THR A 1 509 ? -32.856 27.491 33.529 1.00 92.38 509 THR A C 1
ATOM 3951 O O . THR A 1 509 ? -31.997 28.365 33.402 1.00 92.38 509 THR A O 1
ATOM 3954 N N . ILE A 1 510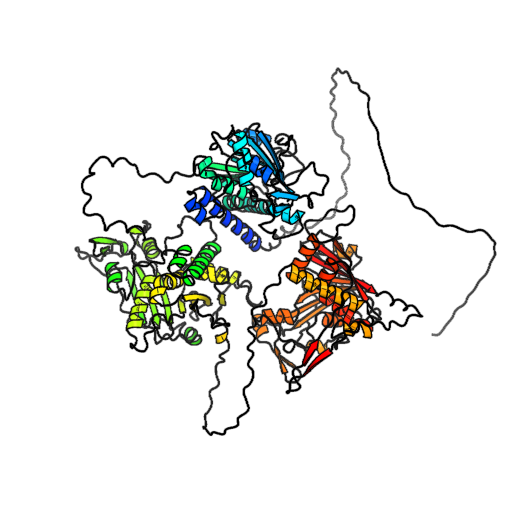 ? -32.539 26.207 33.711 1.00 92.00 510 ILE A N 1
ATOM 3955 C CA . ILE A 1 510 ? -31.162 25.716 33.791 1.00 92.00 510 ILE A CA 1
ATOM 3956 C C . ILE A 1 510 ? -30.570 25.668 32.379 1.00 92.00 510 ILE A C 1
ATOM 3958 O O . ILE A 1 510 ? -30.945 24.825 31.556 1.00 92.00 510 ILE A O 1
ATOM 3962 N N . ALA A 1 511 ? -29.620 26.566 32.108 1.00 90.12 511 ALA A N 1
ATOM 3963 C CA . ALA A 1 511 ? -28.838 26.565 30.876 1.00 90.12 511 ALA A CA 1
ATOM 3964 C C . ALA A 1 511 ? -28.164 25.199 30.656 1.00 90.12 511 ALA A C 1
ATOM 3966 O O . ALA A 1 511 ? -27.624 24.617 31.594 1.00 90.12 511 ALA A O 1
ATOM 3967 N N . LEU A 1 512 ? -28.171 24.715 29.414 1.00 87.31 512 LEU A N 1
ATOM 3968 C CA . LEU A 1 512 ? -27.776 23.356 29.023 1.00 87.31 512 LEU A CA 1
ATOM 3969 C C . LEU A 1 512 ? -26.441 22.886 29.636 1.00 87.31 512 LEU A C 1
ATOM 3971 O O . LEU A 1 512 ? -26.384 21.829 30.258 1.00 87.31 512 LEU A O 1
ATOM 3975 N N . LYS A 1 513 ? -25.401 23.724 29.569 1.00 89.12 513 LYS A N 1
ATOM 3976 C CA . LYS A 1 513 ? -24.057 23.469 30.123 1.00 89.12 513 LYS A CA 1
ATOM 3977 C C . LYS A 1 513 ? -23.960 23.337 31.652 1.00 89.12 513 LYS A C 1
ATOM 3979 O O . LYS A 1 513 ? -22.929 22.888 32.159 1.00 89.12 513 LYS A O 1
ATOM 3984 N N . ASN A 1 514 ? -25.018 23.743 32.361 1.00 92.69 514 ASN A N 1
ATOM 3985 C CA . ASN A 1 514 ? -25.179 23.670 33.817 1.00 92.69 514 ASN A CA 1
ATOM 3986 C C . ASN A 1 514 ? -26.139 22.538 34.245 1.00 92.69 514 ASN A C 1
ATOM 3988 O O . ASN A 1 514 ? -26.403 22.386 35.438 1.00 92.69 514 ASN A O 1
ATOM 3992 N N . GLN A 1 515 ? -26.720 21.781 33.307 1.00 95.06 515 GLN A N 1
ATOM 3993 C CA . GLN A 1 515 ? -27.640 20.695 33.643 1.00 95.06 515 GLN A CA 1
ATOM 3994 C C . GLN A 1 515 ? -26.877 19.493 34.205 1.00 95.06 515 GLN A C 1
ATOM 3996 O O . GLN A 1 515 ? -25.832 19.098 33.686 1.00 95.06 515 GLN A O 1
ATOM 4001 N N . MET A 1 516 ? -27.430 18.897 35.260 1.00 96.00 516 MET A N 1
ATOM 4002 C CA . MET A 1 516 ? -26.850 17.770 35.989 1.00 96.00 516 MET A CA 1
ATOM 4003 C C . MET A 1 516 ? -27.864 16.631 36.099 1.00 96.00 516 MET A C 1
ATOM 4005 O O . MET A 1 516 ? -29.067 16.882 36.187 1.00 96.00 516 MET A O 1
ATOM 4009 N N . TYR A 1 517 ? -27.381 15.396 36.199 1.00 95.50 517 TYR A N 1
ATOM 4010 C CA . TYR A 1 517 ? -28.161 14.248 36.671 1.00 95.50 517 TYR A CA 1
ATOM 4011 C C . TYR A 1 517 ? -27.438 13.526 37.814 1.00 95.50 517 TYR A C 1
ATOM 4013 O O . TYR A 1 517 ? -26.354 13.926 38.248 1.00 95.50 517 TYR A O 1
ATOM 4021 N N . THR A 1 518 ? -28.078 12.505 38.382 1.00 95.94 518 THR A N 1
ATOM 4022 C CA . THR A 1 518 ? -27.550 11.711 39.500 1.00 95.94 518 THR A CA 1
ATOM 4023 C C . THR A 1 518 ? -27.862 10.238 39.253 1.00 95.94 518 THR A C 1
ATOM 4025 O O . THR A 1 518 ? -29.029 9.883 39.108 1.00 95.94 518 THR A O 1
ATOM 4028 N N . VAL A 1 519 ? -26.828 9.396 39.189 1.00 96.00 519 VAL A N 1
ATOM 4029 C CA . VAL A 1 519 ? -26.957 7.933 39.013 1.00 96.00 519 VAL A CA 1
ATOM 4030 C C . VAL A 1 519 ? -27.377 7.251 40.326 1.00 96.00 519 VAL A C 1
ATOM 4032 O O . VAL A 1 519 ? -27.335 7.880 41.388 1.00 96.00 519 VAL A O 1
ATOM 4035 N N . LYS A 1 520 ? -27.719 5.950 40.317 1.00 93.94 520 LYS A N 1
ATOM 4036 C CA . LYS A 1 520 ? -28.185 5.240 41.532 1.00 93.94 520 LYS A CA 1
ATOM 4037 C C . LYS A 1 520 ? -27.150 5.205 42.668 1.00 93.94 520 LYS A C 1
ATOM 4039 O O . LYS A 1 520 ? -27.531 5.029 43.820 1.00 93.94 520 LYS A O 1
ATOM 4044 N N . SER A 1 521 ? -25.858 5.403 42.379 1.00 93.56 521 SER A N 1
ATOM 4045 C CA . SER A 1 521 ? -24.798 5.519 43.397 1.00 93.56 521 SER A CA 1
ATOM 4046 C C . SER A 1 521 ? -24.748 6.877 44.116 1.00 93.56 521 SER A C 1
ATOM 4048 O O . SER A 1 521 ? -23.915 7.061 45.000 1.00 93.56 521 SER A O 1
ATOM 4050 N N . GLY A 1 522 ? -25.587 7.847 43.733 1.00 95.31 522 GLY A N 1
ATOM 4051 C CA . GLY A 1 522 ? -25.563 9.216 44.261 1.00 95.31 522 GLY A CA 1
ATOM 4052 C C . GLY A 1 522 ? -24.503 10.126 43.625 1.00 95.31 522 GLY A C 1
ATOM 4053 O O . GLY A 1 522 ? -24.474 11.322 43.917 1.00 95.31 522 GLY A O 1
ATOM 4054 N N . GLN A 1 523 ? -23.653 9.600 42.734 1.00 95.31 523 GLN A N 1
ATOM 4055 C CA . GLN A 1 523 ? -22.693 10.405 41.978 1.00 95.31 523 GLN A CA 1
ATOM 4056 C C . GLN A 1 523 ? -23.422 11.328 40.989 1.00 95.31 523 GLN A C 1
ATOM 4058 O O . GLN A 1 523 ? -24.357 10.911 40.300 1.00 95.31 523 GLN A O 1
ATOM 4063 N N . LYS A 1 524 ? -22.988 12.591 40.920 1.00 96.38 524 LYS A N 1
ATOM 4064 C CA . LYS A 1 524 ? -23.528 13.593 39.994 1.00 96.38 524 LYS A CA 1
ATOM 4065 C C . LYS A 1 524 ? -22.662 13.713 38.746 1.00 96.38 524 LYS A C 1
ATOM 4067 O O . LYS A 1 524 ? -21.439 13.694 38.842 1.00 96.38 524 LYS A O 1
ATOM 4072 N N . TYR A 1 525 ? -23.321 13.894 37.610 1.00 95.44 525 TYR A N 1
ATOM 4073 C CA . TYR A 1 525 ? -22.719 14.000 36.283 1.00 95.44 525 TYR A CA 1
ATOM 4074 C C . TYR A 1 525 ? -23.322 15.188 35.527 1.00 95.44 525 TYR A C 1
ATOM 4076 O O . TYR A 1 525 ? -24.480 15.547 35.762 1.00 95.44 525 TYR A O 1
ATOM 4084 N N . ARG A 1 526 ? -22.543 15.800 34.629 1.00 95.62 526 ARG A N 1
ATOM 4085 C CA . ARG A 1 526 ? -23.005 16.880 33.743 1.00 95.62 526 ARG A CA 1
ATOM 4086 C C . ARG A 1 526 ? -23.720 16.297 32.526 1.00 95.62 526 ARG A C 1
ATOM 4088 O O . ARG A 1 526 ? -23.301 15.277 31.983 1.00 95.62 526 ARG A O 1
ATOM 4095 N N . MET A 1 527 ? -24.761 16.977 32.058 1.00 96.44 527 MET A N 1
ATOM 4096 C CA . MET A 1 527 ? -25.365 16.685 30.758 1.00 96.44 527 MET A CA 1
ATOM 4097 C C . MET A 1 527 ? -24.417 17.115 29.637 1.00 96.44 527 MET A C 1
ATOM 4099 O O . MET A 1 527 ? -23.925 18.245 29.626 1.00 96.44 527 MET A O 1
ATOM 4103 N N . THR A 1 528 ? -24.171 16.223 28.679 1.00 95.81 528 THR A N 1
ATOM 4104 C CA . THR A 1 528 ? -23.312 16.517 27.517 1.00 95.81 528 THR A CA 1
ATOM 4105 C C . THR A 1 528 ? -24.088 17.192 26.388 1.00 95.81 528 THR A C 1
ATOM 4107 O O . THR A 1 528 ? -23.476 17.923 25.626 1.00 95.81 528 THR A O 1
ATOM 4110 N N . ASN A 1 529 ? -25.417 17.014 26.324 1.00 95.50 529 ASN A N 1
ATOM 4111 C CA . ASN A 1 529 ? -26.294 17.278 25.170 1.00 95.50 529 ASN A CA 1
ATOM 4112 C C . ASN A 1 529 ? -26.174 16.291 23.992 1.00 95.50 529 ASN A C 1
ATOM 4114 O O . ASN A 1 529 ? -26.889 16.455 23.014 1.00 95.50 529 ASN A O 1
ATOM 4118 N N . ALA A 1 530 ? -25.364 15.236 24.095 1.00 95.00 530 ALA A N 1
ATOM 4119 C CA . ALA A 1 530 ? -25.282 14.216 23.048 1.00 95.00 530 ALA A CA 1
ATOM 4120 C C . ALA A 1 530 ? -26.658 13.642 22.694 1.00 95.00 530 ALA A C 1
ATOM 4122 O O . ALA A 1 530 ? -27.455 13.337 23.588 1.00 95.00 530 ALA A O 1
ATOM 4123 N N . HIS A 1 531 ? -26.921 13.462 21.406 1.00 95.12 531 HIS A N 1
ATOM 4124 C CA . HIS A 1 531 ? -28.176 12.920 20.902 1.00 95.12 531 HIS A CA 1
ATOM 4125 C C . HIS A 1 531 ? -27.937 11.852 19.840 1.00 95.12 531 HIS A C 1
ATOM 4127 O O . HIS A 1 531 ? -26.904 11.827 19.177 1.00 95.12 531 HIS A O 1
ATOM 4133 N N . ALA A 1 532 ? -28.908 10.956 19.694 1.00 94.88 532 ALA A N 1
ATOM 4134 C CA . ALA A 1 532 ? -28.927 9.962 18.634 1.00 94.88 532 ALA A CA 1
ATOM 4135 C C . ALA A 1 532 ? -30.365 9.714 18.164 1.00 94.88 532 ALA A C 1
ATOM 4137 O O . ALA A 1 532 ? -31.214 9.319 18.967 1.00 94.88 532 ALA A O 1
ATOM 4138 N N . ARG A 1 533 ? -30.625 9.894 16.864 1.00 95.06 533 ARG A N 1
ATOM 4139 C CA . ARG A 1 533 ? -31.803 9.359 16.169 1.00 95.06 533 ARG A CA 1
ATOM 4140 C C . ARG A 1 533 ? -31.402 8.077 15.442 1.00 95.06 533 ARG A C 1
ATOM 4142 O O . ARG A 1 533 ? -30.573 8.101 14.530 1.00 95.06 533 ARG A O 1
ATOM 4149 N N . ILE A 1 534 ? -31.990 6.965 15.875 1.00 96.06 534 ILE A N 1
ATOM 4150 C CA . ILE A 1 534 ? -31.705 5.610 15.405 1.00 96.06 534 ILE A CA 1
ATOM 4151 C C . ILE A 1 534 ? -32.993 4.984 14.863 1.00 96.06 534 ILE A C 1
ATOM 4153 O O . ILE A 1 534 ? -34.006 4.897 15.559 1.00 96.06 534 ILE A O 1
ATOM 4157 N N . GLY A 1 535 ? -32.945 4.526 13.615 1.00 95.88 535 GLY A N 1
ATOM 4158 C CA . GLY A 1 535 ? -33.993 3.700 13.017 1.00 95.88 535 GLY A CA 1
ATOM 4159 C C . GLY A 1 535 ? -33.674 2.214 13.164 1.00 95.88 535 GLY A C 1
ATOM 4160 O O . GLY A 1 535 ? -32.513 1.822 13.060 1.00 95.88 535 GLY A O 1
ATOM 4161 N N . ILE A 1 536 ? -34.694 1.374 13.354 1.00 97.12 536 ILE A N 1
ATOM 4162 C CA . ILE A 1 536 ? -34.539 -0.085 13.427 1.00 97.12 536 ILE A CA 1
ATOM 4163 C C . ILE A 1 536 ? -35.615 -0.808 12.599 1.00 97.12 536 ILE A C 1
ATOM 4165 O O . ILE A 1 536 ? -36.791 -0.818 12.975 1.00 97.12 536 ILE A O 1
ATOM 4169 N N . ASN A 1 537 ? -35.210 -1.506 11.532 1.00 95.69 537 ASN A N 1
ATOM 4170 C CA . ASN A 1 537 ? -36.059 -2.461 10.809 1.00 95.69 537 ASN A CA 1
ATOM 4171 C C . ASN A 1 537 ? -35.562 -3.905 11.032 1.00 95.69 537 ASN A C 1
ATOM 4173 O O . ASN A 1 537 ? -34.625 -4.371 10.381 1.00 95.69 537 ASN A O 1
ATOM 4177 N N . THR A 1 538 ? -36.250 -4.645 11.906 1.00 95.56 538 THR A N 1
ATOM 4178 C CA . THR A 1 538 ? -35.956 -6.055 12.227 1.00 95.56 538 THR A CA 1
ATOM 4179 C C . THR A 1 538 ? -36.464 -7.069 11.189 1.00 95.56 538 THR A C 1
ATOM 4181 O O . THR A 1 538 ? -36.170 -8.258 11.315 1.00 95.56 538 THR A O 1
ATOM 4184 N N . ILE A 1 539 ? -37.194 -6.630 10.153 1.00 93.25 539 ILE A N 1
ATOM 4185 C CA . ILE A 1 539 ? -37.566 -7.446 8.982 1.00 93.25 539 ILE A CA 1
ATOM 4186 C C . ILE A 1 539 ? -36.385 -7.500 8.009 1.00 93.25 539 ILE A C 1
ATOM 4188 O O . ILE A 1 539 ? -35.860 -8.577 7.735 1.00 93.25 539 ILE A O 1
ATOM 4192 N N . SER A 1 540 ? -35.935 -6.330 7.543 1.00 94.56 540 SER A N 1
ATOM 4193 C CA . SER A 1 540 ? -34.795 -6.195 6.620 1.00 94.56 540 SER A CA 1
ATOM 4194 C C . SER A 1 540 ? -33.457 -6.533 7.288 1.00 94.56 540 SER A C 1
ATOM 4196 O O . SER A 1 540 ? -32.487 -6.861 6.610 1.00 94.56 540 SER A O 1
ATOM 4198 N N . GLY A 1 541 ? -33.392 -6.445 8.619 1.00 96.62 541 GLY A N 1
ATOM 4199 C CA . GLY A 1 541 ? -32.156 -6.573 9.385 1.00 96.62 541 GLY A CA 1
ATOM 4200 C C . GLY A 1 541 ? -31.279 -5.331 9.295 1.00 96.62 541 GLY A C 1
ATOM 4201 O O . GLY A 1 541 ? -30.068 -5.443 9.122 1.00 96.62 541 GLY A O 1
ATOM 4202 N N . ALA A 1 542 ? -31.907 -4.156 9.338 1.00 97.38 542 ALA A N 1
ATOM 4203 C CA . ALA A 1 542 ? -31.275 -2.866 9.108 1.00 97.38 542 ALA A CA 1
ATOM 4204 C C . ALA A 1 542 ? -31.319 -1.981 10.362 1.00 97.38 542 ALA A C 1
ATOM 4206 O O . ALA A 1 542 ? -32.388 -1.752 10.940 1.00 97.38 542 ALA A O 1
ATOM 4207 N N . ILE A 1 543 ? -30.152 -1.465 10.740 1.00 98.00 543 ILE A N 1
ATOM 4208 C CA . ILE A 1 543 ? -29.955 -0.456 11.785 1.00 98.00 543 ILE A CA 1
ATOM 4209 C C . ILE A 1 543 ? -29.511 0.832 11.100 1.00 98.00 543 ILE A C 1
ATOM 4211 O O . ILE A 1 543 ? -28.644 0.800 10.230 1.00 98.00 543 ILE A O 1
ATOM 4215 N N . PHE A 1 544 ? -30.106 1.959 11.471 1.00 96.31 544 PHE A N 1
ATOM 4216 C CA . PHE A 1 544 ? -29.913 3.229 10.782 1.00 96.31 544 PHE A CA 1
ATOM 4217 C C . PHE A 1 544 ? -29.465 4.321 11.756 1.00 96.31 544 PHE A C 1
ATOM 4219 O O . PHE A 1 544 ? -30.152 4.580 12.740 1.00 96.31 544 PHE A O 1
ATOM 4226 N N . PHE A 1 545 ? -28.375 5.010 11.438 1.00 95.50 545 PHE A N 1
ATOM 4227 C CA . PHE A 1 545 ? -27.870 6.190 12.133 1.00 95.50 545 PHE A CA 1
ATOM 4228 C C . PHE A 1 545 ? -28.185 7.430 11.282 1.00 95.50 545 PHE A C 1
ATOM 4230 O O . PHE A 1 545 ? -27.753 7.507 10.131 1.00 95.50 545 PHE A O 1
ATOM 4237 N N . LEU A 1 546 ? -28.965 8.370 11.824 1.00 90.44 546 LEU A N 1
ATOM 4238 C CA . LEU A 1 546 ? -29.480 9.534 11.079 1.00 90.44 546 LEU A CA 1
ATOM 4239 C C . LEU A 1 546 ? -28.902 10.876 11.528 1.00 90.44 546 LEU A C 1
ATOM 4241 O O . LEU A 1 546 ? -28.662 11.761 10.717 1.00 90.44 546 LEU A O 1
ATOM 4245 N N . ASP A 1 547 ? -28.778 11.040 12.838 1.00 88.88 547 ASP A N 1
ATOM 4246 C CA . ASP A 1 547 ? -28.412 12.285 13.506 1.00 88.88 547 ASP A CA 1
ATOM 4247 C C . ASP A 1 547 ? -27.808 11.859 14.842 1.00 88.88 547 ASP A C 1
ATOM 4249 O O . ASP A 1 547 ? -28.534 11.380 15.716 1.00 88.88 547 ASP A O 1
ATOM 4253 N N . VAL A 1 548 ? -26.477 11.851 14.931 1.00 90.44 548 VAL A N 1
ATOM 4254 C CA . VAL A 1 548 ? -25.726 11.233 16.032 1.00 90.44 548 VAL A CA 1
ATOM 4255 C C . VAL A 1 548 ? -24.555 12.127 16.419 1.00 90.44 548 VAL A C 1
ATOM 4257 O O . VAL A 1 548 ? -23.610 12.286 15.648 1.00 90.44 548 VAL A O 1
ATOM 4260 N N . GLU A 1 549 ? -24.583 12.642 17.644 1.00 89.75 549 GLU A N 1
ATOM 4261 C CA . GLU A 1 549 ? -23.473 13.362 18.263 1.00 89.75 549 GLU A CA 1
ATOM 4262 C C . GLU A 1 549 ? -23.017 12.610 19.523 1.00 89.75 549 GLU A C 1
ATOM 4264 O O . GLU A 1 549 ? -23.823 12.312 20.406 1.00 89.75 549 GLU A O 1
ATOM 4269 N N . SER A 1 550 ? -21.727 12.262 19.613 1.00 91.56 550 SER A N 1
ATOM 4270 C CA . SER A 1 550 ? -21.213 11.428 20.711 1.00 91.56 550 SER A CA 1
ATOM 4271 C C . SER A 1 550 ? -21.154 12.180 22.046 1.00 91.56 550 SER A C 1
ATOM 4273 O O . SER A 1 550 ? -21.068 13.412 22.098 1.00 91.56 550 SER A O 1
ATOM 4275 N N . ALA A 1 551 ? -21.159 11.426 23.153 1.00 93.44 551 ALA A N 1
ATOM 4276 C CA . ALA A 1 551 ? -21.056 11.982 24.502 1.00 93.44 551 ALA A CA 1
ATOM 4277 C C . ALA A 1 551 ? -19.839 12.903 24.669 1.00 93.44 551 ALA A C 1
ATOM 4279 O O . ALA A 1 551 ? -19.968 13.951 25.301 1.00 93.44 551 ALA A O 1
ATOM 4280 N N . ALA A 1 552 ? -18.695 12.531 24.087 1.00 87.75 552 ALA A N 1
ATOM 4281 C CA . ALA A 1 552 ? -17.470 13.317 24.145 1.00 87.75 552 ALA A CA 1
ATOM 4282 C C . ALA A 1 552 ? -17.581 14.605 23.315 1.00 87.75 552 ALA A C 1
ATOM 4284 O O . ALA A 1 552 ? -17.283 15.682 23.831 1.00 87.75 552 ALA A O 1
ATOM 4285 N N . LYS A 1 553 ? -18.067 14.529 22.066 1.00 88.12 553 LYS A N 1
ATOM 4286 C CA . LYS A 1 553 ? -18.107 15.702 21.176 1.00 88.12 553 LYS A CA 1
ATOM 4287 C C . LYS A 1 553 ? -19.124 16.754 21.623 1.00 88.12 553 LYS A C 1
ATOM 4289 O O . LYS A 1 553 ? -18.780 17.934 21.707 1.00 88.12 553 LYS A O 1
ATOM 4294 N N . ALA A 1 554 ? -20.322 16.325 22.018 1.00 91.44 554 ALA A N 1
ATOM 4295 C CA . ALA A 1 554 ? -21.332 17.236 22.550 1.00 91.44 554 ALA A CA 1
ATOM 4296 C C . ALA A 1 554 ? -20.854 17.912 23.849 1.00 91.44 554 ALA A C 1
ATOM 4298 O O . ALA A 1 554 ? -21.067 19.109 24.039 1.00 91.44 554 ALA A O 1
ATOM 4299 N N . ALA A 1 555 ? -20.147 17.179 24.722 1.00 92.75 555 ALA A N 1
ATOM 4300 C CA . ALA A 1 555 ? -19.537 17.746 25.925 1.00 92.75 555 ALA A CA 1
ATOM 4301 C C . ALA A 1 555 ? -18.448 18.773 25.593 1.00 92.75 555 ALA A C 1
ATOM 4303 O O . ALA A 1 555 ? -18.482 19.872 26.139 1.00 92.75 555 ALA A O 1
ATOM 4304 N N . GLU A 1 556 ? -17.537 18.461 24.665 1.00 87.94 556 GLU A N 1
ATOM 4305 C CA . GLU A 1 556 ? -16.505 19.393 24.196 1.00 87.94 556 GLU A CA 1
ATOM 4306 C C . GLU A 1 556 ? -17.120 20.700 23.679 1.00 87.94 556 GLU A C 1
ATOM 4308 O O . GLU A 1 556 ? -16.589 21.765 23.963 1.00 87.94 556 GLU A O 1
ATOM 4313 N N . ILE A 1 557 ? -18.264 20.659 22.987 1.00 88.31 557 ILE A N 1
ATOM 4314 C CA . ILE A 1 557 ? -18.969 21.857 22.498 1.00 88.31 557 ILE A CA 1
ATOM 4315 C C . ILE A 1 557 ? -19.726 22.587 23.621 1.00 88.31 557 ILE A C 1
ATOM 4317 O O . ILE A 1 557 ? -19.643 23.812 23.737 1.00 88.31 557 ILE A O 1
ATOM 4321 N N . ASN A 1 558 ? -20.452 21.858 24.467 1.00 91.94 558 ASN A N 1
ATOM 4322 C CA . ASN A 1 558 ? -21.338 22.411 25.494 1.00 91.94 558 ASN A CA 1
ATOM 4323 C C . ASN A 1 558 ? -20.579 22.932 26.735 1.00 91.94 558 ASN A C 1
ATOM 4325 O O . ASN A 1 558 ? -21.055 23.843 27.414 1.00 91.94 558 ASN A O 1
ATOM 4329 N N . TRP A 1 559 ? -19.408 22.375 27.065 1.00 91.62 559 TRP A N 1
ATOM 4330 C CA . TRP A 1 559 ? -18.684 22.663 28.313 1.00 91.62 559 TRP A CA 1
ATOM 4331 C C . TRP A 1 559 ? -17.527 23.671 28.165 1.00 91.62 559 TRP A C 1
ATOM 4333 O O . TRP A 1 559 ? -16.890 23.990 29.172 1.00 91.62 559 TRP A O 1
ATOM 4343 N N . LYS A 1 560 ? -17.281 24.228 26.963 1.00 87.06 560 LYS A N 1
ATOM 4344 C CA . LYS A 1 560 ? -16.131 25.120 26.682 1.00 87.06 560 LYS A CA 1
ATOM 4345 C C . LYS A 1 560 ? -15.938 26.223 27.741 1.00 87.06 560 LYS A C 1
ATOM 4347 O O . LYS A 1 560 ? -16.910 26.893 28.112 1.00 87.06 560 LYS A O 1
ATOM 4352 N N . PRO A 1 561 ? -14.692 26.459 28.204 1.00 84.69 561 PRO A N 1
ATOM 4353 C CA . PRO A 1 561 ? -13.424 25.935 27.669 1.00 84.69 561 PRO A CA 1
ATOM 4354 C C . PRO A 1 561 ? -12.979 24.562 28.220 1.00 84.69 561 PRO A C 1
ATOM 4356 O O . PRO A 1 561 ? -11.861 24.145 27.942 1.00 84.69 561 PRO A O 1
ATOM 4359 N N . GLU A 1 562 ? -13.797 23.868 29.014 1.00 87.38 562 GLU A N 1
ATOM 4360 C CA . GLU A 1 562 ? -13.416 22.590 29.632 1.00 87.38 562 GLU A CA 1
ATOM 4361 C C . GLU A 1 562 ? -13.479 21.428 28.625 1.00 87.38 562 GLU A C 1
ATOM 4363 O O . GLU A 1 562 ? -14.517 21.199 28.001 1.00 87.38 562 GLU A O 1
ATOM 4368 N N . VAL A 1 563 ? -12.376 20.683 28.488 1.00 81.25 563 VAL A N 1
ATOM 4369 C CA . VAL A 1 563 ? -12.319 19.428 27.720 1.00 81.25 563 VAL A CA 1
ATOM 4370 C C . VAL A 1 563 ? -12.763 18.276 28.634 1.00 81.25 563 VAL A C 1
ATOM 4372 O O . VAL A 1 563 ? -12.217 18.153 29.732 1.00 81.25 563 VAL A O 1
ATOM 4375 N N . PRO A 1 564 ? -13.734 17.437 28.227 1.00 87.94 564 PRO A N 1
ATOM 4376 C CA . PRO A 1 564 ? -14.259 16.361 29.067 1.00 87.94 564 PRO A CA 1
ATOM 4377 C C . PRO A 1 564 ? -13.237 15.234 29.286 1.00 87.94 564 PRO A C 1
ATOM 4379 O O . PRO A 1 564 ? -12.646 14.740 28.327 1.00 87.94 564 PRO A O 1
ATOM 4382 N N . THR A 1 565 ? -13.095 14.748 30.523 1.00 87.12 565 THR A N 1
ATOM 4383 C CA . THR A 1 565 ? -12.376 13.487 30.802 1.00 87.12 565 THR A CA 1
ATOM 4384 C C . THR A 1 565 ? -13.306 12.276 30.680 1.00 87.12 565 THR A C 1
ATOM 4386 O O . THR A 1 565 ? -14.531 12.389 30.801 1.00 87.12 565 THR A O 1
ATOM 4389 N N . ALA A 1 566 ? -12.739 11.081 30.481 1.00 83.75 566 ALA A N 1
ATOM 4390 C CA . ALA A 1 566 ? -13.512 9.848 30.324 1.00 83.75 566 ALA A CA 1
ATOM 4391 C C . ALA A 1 566 ? -14.414 9.537 31.539 1.00 83.75 566 ALA A C 1
ATOM 4393 O O . ALA A 1 566 ? -15.485 8.954 31.373 1.00 83.75 566 ALA A O 1
ATOM 4394 N N . GLU A 1 567 ? -14.014 9.970 32.739 1.00 90.75 567 GLU A N 1
ATOM 4395 C CA . GLU A 1 567 ? -14.714 9.788 34.016 1.00 90.75 567 GLU A CA 1
ATOM 4396 C C . GLU A 1 567 ? -15.843 10.804 34.247 1.00 90.75 567 GLU A C 1
ATOM 4398 O O . GLU A 1 567 ? -16.735 10.543 35.059 1.00 90.75 567 GLU A O 1
ATOM 4403 N N . GLN A 1 568 ? -15.811 11.955 33.563 1.00 92.94 568 GLN A N 1
ATOM 4404 C CA . GLN A 1 568 ? -16.862 12.981 33.613 1.00 92.94 568 GLN A CA 1
ATOM 4405 C C . GLN A 1 568 ? -18.052 12.658 32.694 1.00 92.94 568 GLN A C 1
ATOM 4407 O O . GLN A 1 568 ? -19.138 13.217 32.868 1.00 92.94 568 GLN A O 1
ATOM 4412 N N . LEU A 1 569 ? -17.850 11.780 31.710 1.00 94.25 569 LEU A N 1
ATOM 4413 C CA . LEU A 1 569 ? -18.855 11.357 30.735 1.00 94.25 569 LEU A CA 1
ATOM 4414 C C . LEU A 1 569 ? -19.770 10.240 31.294 1.00 94.25 569 LEU A C 1
ATOM 4416 O O . LEU A 1 569 ? -19.377 9.520 32.219 1.00 94.25 569 LEU A O 1
ATOM 4420 N N . PRO A 1 570 ? -20.991 10.053 30.746 1.00 94.88 570 PRO A N 1
ATOM 4421 C CA . PRO A 1 570 ? -21.816 8.879 31.047 1.00 94.88 570 PRO A CA 1
ATOM 4422 C C . PRO A 1 570 ? -21.065 7.576 30.734 1.00 94.88 570 PRO A C 1
ATOM 4424 O O . PRO A 1 570 ? -20.307 7.510 29.769 1.00 94.88 570 PRO A O 1
ATOM 4427 N N . LYS A 1 571 ? -21.290 6.508 31.513 1.00 93.81 571 LYS A N 1
ATOM 4428 C CA . LYS A 1 571 ? -20.656 5.202 31.233 1.00 93.81 571 LYS A CA 1
ATOM 4429 C C . LYS A 1 571 ? -21.308 4.460 30.067 1.00 93.81 571 LYS A C 1
ATOM 4431 O O . LYS A 1 571 ? -20.610 3.800 29.304 1.00 93.81 571 LYS A O 1
ATOM 4436 N N . LEU A 1 572 ? -22.625 4.589 29.911 1.00 95.06 572 LEU A N 1
ATOM 4437 C CA . LEU A 1 572 ? -23.330 4.204 28.691 1.00 95.06 572 LEU A CA 1
ATOM 4438 C C . LEU A 1 572 ? -23.188 5.356 27.686 1.00 95.06 572 LEU A C 1
ATOM 4440 O O . LEU A 1 572 ? -24.047 6.230 27.630 1.00 95.06 572 LEU A O 1
ATOM 4444 N N . LYS A 1 573 ? -22.058 5.398 26.967 1.00 93.56 573 LYS A N 1
ATOM 4445 C CA . LYS A 1 573 ? -21.748 6.452 25.980 1.00 93.56 573 LYS A CA 1
ATOM 4446 C C . LYS A 1 573 ? -21.490 5.968 24.554 1.00 93.56 573 LYS A C 1
ATOM 4448 O O . LYS A 1 573 ? -21.565 6.782 23.638 1.00 93.56 573 LYS A O 1
ATOM 4453 N N . ALA A 1 574 ? -21.192 4.684 24.358 1.00 92.19 574 ALA A N 1
ATOM 4454 C CA . ALA A 1 574 ? -20.935 4.141 23.030 1.00 92.19 574 ALA A CA 1
ATOM 4455 C C . ALA A 1 574 ? -22.246 3.966 22.250 1.00 92.19 574 ALA A C 1
ATOM 4457 O O . ALA A 1 574 ? -23.247 3.460 22.762 1.00 92.19 574 ALA A O 1
ATOM 4458 N N . ILE A 1 575 ? -22.234 4.380 20.984 1.00 95.25 575 ILE A N 1
ATOM 4459 C CA . ILE A 1 575 ? -23.411 4.311 20.114 1.00 95.25 575 ILE A CA 1
ATOM 4460 C C . ILE A 1 575 ? -23.780 2.864 19.736 1.00 95.25 575 ILE A C 1
ATOM 4462 O O . ILE A 1 575 ? -24.950 2.594 19.457 1.00 95.25 575 ILE A O 1
ATOM 4466 N N . SER A 1 576 ? -22.822 1.927 19.785 1.00 96.31 576 SER A N 1
ATOM 4467 C CA . SER A 1 576 ? -23.049 0.484 19.620 1.00 96.31 576 SER A CA 1
ATOM 4468 C C . SER A 1 576 ? -24.033 -0.040 20.670 1.00 96.31 576 SER A C 1
ATOM 4470 O O . SER A 1 576 ? -25.100 -0.536 20.307 1.00 96.31 576 SER A O 1
ATOM 4472 N N . ASP A 1 577 ? -23.736 0.176 21.954 1.00 97.31 577 ASP A N 1
ATOM 4473 C CA . ASP A 1 577 ? -24.582 -0.233 23.081 1.00 97.31 577 ASP A CA 1
ATOM 4474 C C . ASP A 1 577 ? -25.975 0.418 23.016 1.00 97.31 577 ASP A C 1
ATOM 4476 O O . ASP A 1 577 ? -26.999 -0.257 23.127 1.00 97.31 577 ASP A O 1
ATOM 4480 N N . ILE A 1 578 ? -26.044 1.735 22.779 1.00 97.19 578 ILE A N 1
ATOM 4481 C CA . ILE A 1 578 ? -27.326 2.459 22.679 1.00 97.19 578 ILE A CA 1
ATOM 4482 C C . ILE A 1 578 ? -28.193 1.868 21.550 1.00 97.19 578 ILE A C 1
ATOM 4484 O O . ILE A 1 578 ? -29.391 1.634 21.732 1.00 97.19 578 ILE A O 1
ATOM 4488 N N . SER A 1 579 ? -27.577 1.541 20.411 1.00 97.25 579 SER A N 1
ATOM 4489 C CA . SER A 1 579 ? -28.258 0.908 19.275 1.00 97.25 579 SER A CA 1
ATOM 4490 C C . SER A 1 579 ? -28.666 -0.536 19.563 1.00 97.25 579 SER A C 1
ATOM 4492 O O . SER A 1 579 ? -29.735 -0.956 19.121 1.00 97.25 579 SER A O 1
ATOM 4494 N N . TRP A 1 580 ? -27.876 -1.293 20.333 1.00 97.81 580 TRP A N 1
ATOM 4495 C CA . TRP A 1 580 ? -28.234 -2.642 20.785 1.00 97.81 580 TRP A CA 1
ATOM 4496 C C . TRP A 1 580 ? -29.502 -2.634 21.649 1.00 97.81 580 TRP A C 1
ATOM 4498 O O . TRP A 1 580 ? -30.368 -3.502 21.498 1.00 97.81 580 TRP A O 1
ATOM 4508 N N . GLY A 1 581 ? -29.666 -1.609 22.491 1.00 97.62 581 GLY A N 1
ATOM 4509 C CA . GLY A 1 581 ? -30.869 -1.402 23.301 1.00 97.62 581 GLY A CA 1
ATOM 4510 C C . GLY A 1 581 ? -32.126 -1.243 22.447 1.00 97.62 581 GLY A C 1
ATOM 4511 O O . GLY A 1 581 ? -33.126 -1.936 22.656 1.00 97.62 581 GLY A O 1
ATOM 4512 N N . PHE A 1 582 ? -32.058 -0.381 21.433 1.00 97.94 582 PHE A N 1
ATOM 4513 C CA . PHE A 1 582 ? -33.159 -0.159 20.495 1.00 97.94 582 PHE A CA 1
ATOM 4514 C C . PHE A 1 582 ? -33.399 -1.352 19.556 1.00 97.94 582 PHE A C 1
ATOM 4516 O O . PHE A 1 582 ? -34.557 -1.696 19.305 1.00 97.94 582 PHE A O 1
ATOM 4523 N N . TRP A 1 583 ? -32.342 -2.056 19.132 1.00 97.81 583 TRP A N 1
ATOM 4524 C CA . TRP A 1 583 ? -32.444 -3.328 18.409 1.00 97.81 583 TRP A CA 1
ATOM 4525 C C . TRP A 1 583 ? -33.256 -4.361 19.199 1.00 97.81 583 TRP A C 1
ATOM 4527 O O . TRP A 1 583 ? -34.229 -4.918 18.685 1.00 97.81 583 TRP A O 1
ATOM 4537 N N . ASN A 1 584 ? -32.934 -4.544 20.485 1.00 97.56 584 ASN A N 1
ATOM 4538 C CA . ASN A 1 584 ? -33.650 -5.460 21.373 1.00 97.56 584 ASN A CA 1
ATOM 4539 C C . ASN A 1 584 ? -35.132 -5.092 21.527 1.00 97.56 584 ASN A C 1
ATOM 4541 O O . ASN A 1 584 ? -35.981 -5.981 21.491 1.00 97.56 584 ASN A O 1
ATOM 4545 N N . ARG A 1 585 ? -35.477 -3.804 21.658 1.00 96.31 585 ARG A N 1
ATOM 4546 C CA . ARG A 1 585 ? -36.884 -3.368 21.772 1.00 96.31 585 ARG A CA 1
ATOM 4547 C C . ARG A 1 585 ? -37.673 -3.617 20.491 1.00 96.31 585 ARG A C 1
ATOM 4549 O O . ARG A 1 585 ? -38.715 -4.271 20.536 1.00 96.31 585 ARG A O 1
ATOM 4556 N N . ALA A 1 586 ? -37.157 -3.172 19.347 1.00 95.44 586 ALA A N 1
ATOM 4557 C CA . ALA A 1 586 ? -37.787 -3.396 18.047 1.00 95.44 586 ALA A CA 1
ATOM 4558 C C . ALA A 1 586 ? -37.935 -4.894 17.726 1.00 95.44 586 ALA A C 1
ATOM 4560 O O . ALA A 1 586 ? -38.913 -5.306 17.102 1.00 95.44 586 ALA A O 1
ATOM 4561 N N . TRP A 1 587 ? -36.999 -5.727 18.190 1.00 95.31 587 TRP A N 1
ATOM 4562 C CA . TRP A 1 587 ? -37.093 -7.185 18.125 1.00 95.31 587 TRP A CA 1
ATOM 4563 C C . TRP A 1 587 ? -38.166 -7.746 19.074 1.00 95.31 587 TRP A C 1
ATOM 4565 O O . TRP A 1 587 ? -38.970 -8.579 18.656 1.00 95.31 587 TRP A O 1
ATOM 4575 N N . MET A 1 588 ? -38.268 -7.259 20.317 1.00 95.00 588 MET A N 1
ATOM 4576 C CA . MET A 1 588 ? -39.325 -7.675 21.251 1.00 95.00 588 MET A CA 1
ATOM 4577 C C . MET A 1 588 ? -40.735 -7.305 20.764 1.00 95.00 588 MET A C 1
ATOM 4579 O O . MET A 1 588 ? -41.676 -8.056 21.028 1.00 95.00 588 MET A O 1
ATOM 4583 N N . HIS A 1 589 ? -40.905 -6.222 20.002 1.00 94.06 589 HIS A N 1
ATOM 4584 C CA . HIS A 1 589 ? -42.195 -5.885 19.385 1.00 94.06 589 HIS A CA 1
ATOM 4585 C C . HIS A 1 589 ? -42.621 -6.848 18.257 1.00 94.06 589 HIS A C 1
ATOM 4587 O O . HIS A 1 589 ? -43.798 -6.876 17.897 1.00 94.06 589 HIS A O 1
ATOM 4593 N N . ARG A 1 590 ? -41.717 -7.685 17.720 1.00 92.94 590 ARG A N 1
ATOM 4594 C CA . ARG A 1 590 ? -42.064 -8.699 16.707 1.00 92.94 590 ARG A CA 1
ATOM 4595 C C . ARG A 1 590 ? -42.866 -9.859 17.325 1.00 92.94 590 ARG A C 1
ATOM 4597 O O . ARG A 1 590 ? -42.602 -10.231 18.478 1.00 92.94 590 ARG A O 1
ATOM 4604 N N . PRO A 1 591 ? -43.789 -10.492 16.569 1.00 93.94 591 PRO A N 1
ATOM 4605 C CA . PRO A 1 591 ? -44.430 -11.744 16.972 1.00 93.94 591 PRO A CA 1
ATOM 4606 C C . PRO A 1 591 ? -43.391 -12.809 17.332 1.00 93.94 591 PRO A C 1
ATOM 4608 O O . PRO A 1 591 ? -42.360 -12.914 16.672 1.00 93.94 591 PRO A O 1
ATOM 4611 N N . ALA A 1 592 ? -43.652 -13.628 18.355 1.00 93.38 592 ALA A N 1
ATOM 4612 C CA . ALA A 1 592 ? -42.663 -14.583 18.873 1.00 93.38 592 ALA A CA 1
ATOM 4613 C C . ALA A 1 592 ? -42.150 -15.591 17.819 1.00 93.38 592 ALA A C 1
ATOM 4615 O O . ALA A 1 592 ? -40.999 -16.006 17.885 1.00 93.38 592 ALA A O 1
ATOM 4616 N N . SER A 1 593 ? -42.971 -15.925 16.818 1.00 91.31 593 SER A N 1
ATOM 4617 C CA . SER A 1 593 ? -42.622 -16.759 15.657 1.00 91.31 593 SER A CA 1
ATOM 4618 C C . SER A 1 593 ? -41.634 -16.117 14.672 1.00 91.31 593 SER A C 1
ATOM 4620 O O . SER A 1 593 ? -41.058 -16.814 13.843 1.00 91.31 593 SER A O 1
ATOM 4622 N N . GLU A 1 594 ? -41.446 -14.798 14.738 1.00 89.94 594 GLU A N 1
ATOM 4623 C CA . GLU A 1 594 ? -40.643 -13.998 13.801 1.00 89.94 594 GLU A CA 1
ATOM 4624 C C . GLU A 1 594 ? -39.411 -13.363 14.475 1.00 89.94 594 GLU A C 1
ATOM 4626 O O . GLU A 1 594 ? -38.659 -12.614 13.849 1.00 89.94 594 GLU A O 1
ATOM 4631 N N . ARG A 1 595 ? -39.183 -13.663 15.760 1.00 91.81 595 ARG A N 1
ATOM 4632 C CA . ARG A 1 595 ? -38.082 -13.131 16.570 1.00 91.81 595 ARG A CA 1
ATOM 4633 C C . ARG A 1 595 ? -36.752 -13.830 16.275 1.00 91.81 595 ARG A C 1
ATOM 4635 O O . ARG A 1 595 ? -36.343 -14.740 16.988 1.00 91.81 595 ARG A O 1
ATOM 4642 N N . LYS A 1 596 ? -36.016 -13.330 15.281 1.00 92.50 596 LYS A N 1
ATOM 4643 C CA . LYS A 1 596 ? -34.606 -13.680 15.024 1.00 92.50 596 LYS A CA 1
ATOM 4644 C C . LYS A 1 596 ? -33.688 -12.542 15.483 1.00 92.50 596 LYS A C 1
ATOM 4646 O O . LYS A 1 596 ? -33.644 -11.509 14.825 1.00 92.50 596 LYS A O 1
ATOM 4651 N N . LEU A 1 597 ? -33.004 -12.701 16.622 1.00 92.44 597 LEU A N 1
ATOM 4652 C CA . LEU A 1 597 ? -32.211 -11.610 17.220 1.00 92.44 597 LEU A CA 1
ATOM 4653 C C . LEU A 1 597 ? -30.963 -11.279 16.385 1.00 92.44 597 LEU A C 1
ATOM 4655 O O . LEU A 1 597 ? -30.658 -10.107 16.192 1.00 92.44 597 LEU A O 1
ATOM 4659 N N . GLY A 1 598 ? -30.326 -12.294 15.797 1.00 93.88 598 GLY A N 1
ATOM 4660 C CA . GLY A 1 598 ? -29.241 -12.146 14.825 1.00 93.88 598 GLY A CA 1
ATOM 4661 C C . GLY A 1 598 ? -29.665 -11.886 13.373 1.00 93.88 598 GLY A C 1
ATOM 4662 O O . GLY A 1 598 ? -28.852 -12.099 12.480 1.00 93.88 598 GLY A O 1
ATOM 4663 N N . ASN A 1 599 ? -30.900 -11.450 13.080 1.00 95.50 599 ASN A N 1
ATOM 4664 C CA . ASN A 1 599 ? -31.268 -11.015 11.719 1.00 95.50 599 ASN A CA 1
ATOM 4665 C C . ASN A 1 599 ? -30.678 -9.624 11.426 1.00 95.50 599 ASN A C 1
ATOM 4667 O O . ASN A 1 599 ? -31.416 -8.646 11.387 1.00 95.50 599 ASN A O 1
ATOM 4671 N N . ILE A 1 600 ? -29.355 -9.529 11.289 1.00 97.44 600 ILE A N 1
ATOM 4672 C CA . ILE A 1 600 ? -28.619 -8.275 11.092 1.00 97.44 600 ILE A CA 1
ATOM 4673 C C . ILE A 1 600 ? -27.813 -8.387 9.801 1.00 97.44 600 ILE A C 1
ATOM 4675 O O . ILE A 1 600 ? -26.923 -9.229 9.685 1.00 97.44 600 ILE A O 1
ATOM 4679 N N . ASN A 1 601 ? -28.171 -7.532 8.846 1.00 96.69 601 ASN A N 1
ATOM 4680 C CA . ASN A 1 601 ? -27.746 -7.577 7.449 1.00 96.69 601 ASN A CA 1
ATOM 4681 C C . ASN A 1 601 ? -27.169 -6.223 6.986 1.00 96.69 601 ASN A C 1
ATOM 4683 O O . ASN A 1 601 ? -26.364 -6.190 6.055 1.00 96.69 601 ASN A O 1
ATOM 4687 N N . TYR A 1 602 ? -27.558 -5.113 7.635 1.00 97.75 602 TYR A N 1
ATOM 4688 C CA . TYR A 1 602 ? -27.151 -3.755 7.267 1.00 97.75 602 TYR A CA 1
ATOM 4689 C C . TYR A 1 602 ? -26.960 -2.835 8.472 1.00 97.75 602 TYR A C 1
ATOM 4691 O O . TYR A 1 602 ? -27.813 -2.778 9.363 1.00 97.75 602 TYR A O 1
ATOM 4699 N N . PHE A 1 603 ? -25.929 -1.998 8.397 1.00 98.25 603 PHE A N 1
ATOM 4700 C CA . PHE A 1 603 ? -25.888 -0.719 9.103 1.00 98.25 603 PHE A CA 1
ATOM 4701 C C . PHE A 1 603 ? -25.886 0.409 8.072 1.00 98.25 603 PHE A C 1
ATOM 4703 O O . PHE A 1 603 ? -25.100 0.384 7.129 1.00 98.25 603 PHE A O 1
ATOM 4710 N N . ILE A 1 604 ? -26.761 1.394 8.232 1.00 97.25 604 ILE A N 1
ATOM 4711 C CA . ILE A 1 604 ? -26.885 2.539 7.334 1.00 97.25 604 ILE A CA 1
ATOM 4712 C C . ILE A 1 604 ? -26.516 3.786 8.126 1.00 97.25 604 ILE A C 1
ATOM 4714 O O . ILE A 1 604 ? -27.089 4.023 9.183 1.00 97.25 604 ILE A O 1
ATOM 4718 N N . VAL A 1 605 ? -25.594 4.598 7.619 1.00 96.19 605 VAL A N 1
ATOM 4719 C CA . VAL A 1 605 ? -25.319 5.938 8.151 1.00 96.19 605 VAL A CA 1
ATOM 4720 C C . VAL A 1 605 ? -25.741 6.934 7.086 1.00 96.19 605 VAL A C 1
ATOM 4722 O O . VAL A 1 605 ? -25.264 6.867 5.957 1.00 96.19 605 VAL A O 1
ATOM 4725 N N . HIS A 1 606 ? -26.649 7.840 7.417 1.00 94.06 606 HIS A N 1
ATOM 4726 C CA . HIS A 1 606 ? -27.152 8.847 6.490 1.00 94.06 606 HIS A CA 1
ATOM 4727 C C . HIS A 1 606 ? -26.717 10.250 6.920 1.00 94.06 606 HIS A C 1
ATOM 4729 O O . HIS A 1 606 ? -26.498 10.487 8.104 1.00 94.06 606 HIS A O 1
ATOM 4735 N N . ASN A 1 607 ? -26.603 11.160 5.946 1.00 90.62 607 ASN A N 1
ATOM 4736 C CA . ASN A 1 607 ? -26.258 12.567 6.148 1.00 90.62 607 ASN A CA 1
ATOM 4737 C C . ASN A 1 607 ? -25.028 12.749 7.060 1.00 90.62 607 ASN A C 1
ATOM 4739 O O . ASN A 1 607 ? -25.056 13.482 8.048 1.00 90.62 607 ASN A O 1
ATOM 4743 N N . ILE A 1 608 ? -23.949 12.038 6.727 1.00 92.12 608 ILE A N 1
ATOM 4744 C CA . ILE A 1 608 ? -22.661 12.148 7.409 1.00 92.12 608 ILE A CA 1
ATOM 4745 C C . ILE A 1 608 ? -22.194 13.603 7.291 1.00 92.12 608 ILE A C 1
ATOM 4747 O O . ILE A 1 608 ? -22.053 14.113 6.184 1.00 92.12 608 ILE A O 1
ATOM 4751 N N . ALA A 1 609 ? -21.979 14.233 8.445 1.00 84.62 609 ALA A N 1
ATOM 4752 C CA . ALA A 1 609 ? -21.440 15.588 8.605 1.00 84.62 609 ALA A CA 1
ATOM 4753 C C . ALA A 1 609 ? -20.168 15.583 9.485 1.00 84.62 609 ALA A C 1
ATOM 4755 O O . ALA A 1 609 ? -19.831 16.561 10.155 1.00 84.62 609 ALA A O 1
ATOM 4756 N N . ASN A 1 610 ? -19.518 14.418 9.590 1.00 86.12 610 ASN A N 1
ATOM 4757 C CA . ASN A 1 610 ? -18.306 14.214 10.371 1.00 86.12 610 ASN A CA 1
ATOM 4758 C C . ASN A 1 610 ? -17.093 14.348 9.447 1.00 86.12 610 ASN A C 1
ATOM 4760 O O . ASN A 1 610 ? -16.802 13.434 8.681 1.00 86.12 610 ASN A O 1
ATOM 4764 N N . GLU A 1 611 ? -16.371 15.459 9.579 1.00 87.19 611 GLU A N 1
ATOM 4765 C CA . GLU A 1 611 ? -15.187 15.820 8.783 1.00 87.19 611 GLU A CA 1
ATOM 4766 C C . GLU A 1 611 ? -14.141 14.692 8.678 1.00 87.19 611 GLU A C 1
ATOM 4768 O O . GLU A 1 611 ? -13.578 14.474 7.606 1.00 87.19 611 GLU A O 1
ATOM 4773 N N . GLU A 1 612 ? -13.933 13.912 9.748 1.00 89.31 612 GLU A N 1
ATOM 4774 C CA . GLU A 1 612 ? -13.035 12.747 9.737 1.00 89.31 612 GLU A CA 1
ATOM 4775 C C . GLU A 1 612 ? -13.519 11.673 8.744 1.00 89.31 612 GLU A C 1
ATOM 4777 O O . GLU A 1 612 ? -12.770 11.232 7.873 1.00 89.31 612 GLU A O 1
ATOM 4782 N N . THR A 1 613 ? -14.794 11.284 8.829 1.00 93.81 613 THR A N 1
ATOM 4783 C CA . THR A 1 613 ? -15.414 10.303 7.928 1.00 93.81 613 THR A CA 1
ATOM 4784 C C . THR A 1 613 ? -15.551 10.848 6.506 1.00 93.81 613 THR A C 1
ATOM 4786 O O . THR A 1 613 ? -15.287 10.113 5.560 1.00 93.81 613 THR A O 1
ATOM 4789 N N . GLU A 1 614 ? -15.895 12.125 6.315 1.00 92.56 614 GLU A N 1
ATOM 4790 C CA . GLU A 1 614 ? -15.927 12.753 4.985 1.00 92.56 614 GLU A CA 1
ATOM 4791 C C . GLU A 1 614 ? -14.546 12.747 4.318 1.00 92.56 614 GLU A C 1
ATOM 4793 O O . GLU A 1 614 ? -14.429 12.385 3.148 1.00 92.56 614 GLU A O 1
ATOM 4798 N N . THR A 1 615 ? -13.487 13.055 5.071 1.00 92.38 615 THR A N 1
ATOM 4799 C CA . THR A 1 615 ? -12.099 12.979 4.591 1.00 92.38 615 THR A CA 1
ATOM 4800 C C . THR A 1 615 ? -11.733 11.553 4.177 1.00 92.38 615 THR A C 1
ATOM 4802 O O . THR A 1 615 ? -11.144 11.354 3.116 1.00 92.38 615 THR A O 1
ATOM 4805 N N . LEU A 1 616 ? -12.145 10.543 4.950 1.00 94.12 616 LEU A N 1
ATOM 4806 C CA . LEU A 1 616 ? -11.940 9.132 4.606 1.00 94.12 616 LEU A CA 1
ATOM 4807 C C . LEU A 1 616 ? -12.773 8.688 3.391 1.00 94.12 616 LEU A C 1
ATOM 4809 O O . LEU A 1 616 ? -12.282 7.898 2.590 1.00 94.12 616 LEU A O 1
ATOM 4813 N N . ILE A 1 617 ? -13.989 9.210 3.196 1.00 95.38 617 ILE A N 1
ATOM 4814 C CA . ILE A 1 617 ? -14.797 8.966 1.988 1.00 95.38 617 ILE A CA 1
ATOM 4815 C C . ILE A 1 617 ? -14.125 9.590 0.761 1.00 95.38 617 ILE A C 1
ATOM 4817 O O . ILE A 1 617 ? -13.978 8.916 -0.257 1.00 95.38 617 ILE A O 1
ATOM 4821 N N . ASN A 1 618 ? -13.653 10.833 0.862 1.00 92.12 618 ASN A N 1
ATOM 4822 C CA . ASN A 1 618 ? -12.912 11.494 -0.212 1.00 92.12 618 ASN A CA 1
ATOM 4823 C C . ASN A 1 618 ? -11.621 10.732 -0.547 1.00 92.12 618 ASN A C 1
ATOM 4825 O O . ASN A 1 618 ? -11.370 10.436 -1.715 1.00 92.12 618 ASN A O 1
ATOM 4829 N N . LYS A 1 619 ? -10.856 10.303 0.465 1.00 89.88 619 LYS A N 1
ATOM 4830 C CA . LYS A 1 619 ? -9.643 9.509 0.243 1.00 89.88 619 LYS A CA 1
ATOM 4831 C C . LYS A 1 619 ? -9.942 8.134 -0.357 1.00 89.88 619 LYS A C 1
ATOM 4833 O O . LYS A 1 619 ? -9.220 7.692 -1.248 1.00 89.88 619 LYS A O 1
ATOM 4838 N N . ALA A 1 620 ? -11.043 7.498 0.046 1.00 92.06 620 ALA A N 1
ATOM 4839 C CA . ALA A 1 620 ? -11.518 6.261 -0.565 1.00 92.06 620 ALA A CA 1
ATOM 4840 C C . ALA A 1 620 ? -11.865 6.449 -2.051 1.00 92.06 620 ALA A C 1
ATOM 4842 O O . ALA A 1 620 ? -11.552 5.567 -2.843 1.00 92.06 620 ALA A O 1
ATOM 4843 N N . MET A 1 621 ? -12.435 7.592 -2.455 1.00 91.62 621 MET A N 1
ATOM 4844 C CA . MET A 1 621 ? -12.670 7.918 -3.872 1.00 91.62 621 MET A CA 1
ATOM 4845 C C . MET A 1 621 ? -11.382 8.140 -4.675 1.00 91.62 621 MET A C 1
ATOM 4847 O O . MET A 1 621 ? -11.329 7.753 -5.842 1.00 91.62 621 MET A O 1
ATOM 4851 N N . GLU A 1 622 ? -10.346 8.740 -4.079 1.00 84.62 622 GLU A N 1
ATOM 4852 C CA . GLU A 1 622 ? -9.040 8.898 -4.736 1.00 84.62 622 GLU A CA 1
ATOM 4853 C C . GLU A 1 622 ? -8.404 7.540 -5.055 1.00 84.62 622 GLU A C 1
ATOM 4855 O O . GLU A 1 622 ? -7.981 7.310 -6.188 1.00 84.62 622 GLU A O 1
ATOM 4860 N N . VAL A 1 623 ? -8.365 6.638 -4.066 1.00 79.50 623 VAL A N 1
ATOM 4861 C CA . VAL A 1 623 ? -7.728 5.314 -4.190 1.00 79.50 623 VAL A CA 1
ATOM 4862 C C . VAL A 1 623 ? -8.649 4.243 -4.786 1.00 79.50 623 VAL A C 1
ATOM 4864 O O . VAL A 1 623 ? -8.250 3.084 -4.894 1.00 79.50 623 VAL A O 1
ATOM 4867 N N . HIS A 1 624 ? -9.878 4.591 -5.184 1.00 80.38 624 HIS A N 1
ATOM 4868 C CA . HIS A 1 624 ? -10.808 3.650 -5.804 1.00 80.38 624 HIS A CA 1
ATOM 4869 C C . HIS A 1 624 ? -10.331 3.271 -7.214 1.00 80.38 624 HIS A C 1
ATOM 4871 O O . HIS A 1 624 ? -10.686 3.901 -8.217 1.00 80.38 624 HIS A O 1
ATOM 4877 N N . VAL A 1 625 ? -9.553 2.189 -7.303 1.00 62.88 625 VAL A N 1
ATOM 4878 C CA . VAL A 1 625 ? -9.194 1.522 -8.563 1.00 62.88 625 VAL A CA 1
ATOM 4879 C C . VAL A 1 625 ? -10.411 0.748 -9.088 1.00 62.88 625 VAL A C 1
ATOM 4881 O O . VAL A 1 625 ? -10.445 -0.479 -9.108 1.00 62.88 625 VAL A O 1
ATOM 4884 N N . GLY A 1 626 ? -11.449 1.492 -9.479 1.00 51.12 626 GLY A N 1
ATOM 4885 C CA . GLY A 1 626 ? -12.654 0.953 -10.107 1.00 51.12 626 GLY A CA 1
ATOM 4886 C C . GLY A 1 626 ? -12.381 0.372 -11.500 1.00 51.12 626 GLY A C 1
ATOM 4887 O O . GLY A 1 626 ? -11.237 0.268 -11.941 1.00 51.12 626 GLY A O 1
ATOM 4888 N N . ASP A 1 627 ? -13.447 0.059 -12.240 1.00 46.78 627 ASP A N 1
ATOM 4889 C CA . ASP A 1 627 ? -13.464 -0.661 -13.535 1.00 46.78 627 ASP A CA 1
ATOM 4890 C C . ASP A 1 627 ? -12.831 0.073 -14.750 1.00 46.78 627 ASP A C 1
ATOM 4892 O O . ASP A 1 627 ? -13.230 -0.093 -15.903 1.00 46.78 627 ASP A O 1
ATOM 4896 N N . GLY A 1 628 ? -11.822 0.909 -14.503 1.00 46.69 628 GLY A N 1
ATOM 4897 C CA . GLY A 1 628 ? -11.130 1.760 -15.465 1.00 46.69 628 GLY A CA 1
ATOM 4898 C C . GLY A 1 628 ? -11.767 3.140 -15.645 1.00 46.69 628 GLY A C 1
ATOM 4899 O O . GLY A 1 628 ? -11.164 3.997 -16.298 1.00 46.69 628 GLY A O 1
ATOM 4900 N N . SER A 1 629 ? -12.959 3.377 -15.085 1.00 42.12 629 SER A N 1
ATOM 4901 C CA . SER A 1 629 ? -13.761 4.582 -15.338 1.00 42.12 629 SER A CA 1
ATOM 4902 C C . SER A 1 629 ? -13.619 5.724 -14.319 1.00 42.12 629 SER A C 1
ATOM 4904 O O . SER A 1 629 ? -13.954 6.861 -14.662 1.00 42.12 629 SER A O 1
ATOM 4906 N N . HIS A 1 630 ? -13.130 5.450 -13.102 1.00 45.62 630 HIS A N 1
ATOM 4907 C CA . HIS A 1 630 ? -13.335 6.322 -11.931 1.00 45.62 630 HIS A CA 1
ATOM 4908 C C . HIS A 1 630 ? -12.099 6.583 -11.042 1.00 45.62 630 HIS A C 1
ATOM 4910 O O . HIS A 1 630 ? -12.244 7.025 -9.907 1.00 45.62 630 HIS A O 1
ATOM 4916 N N . THR A 1 631 ? -10.882 6.398 -11.559 1.00 48.22 631 THR A N 1
ATOM 4917 C CA . THR A 1 631 ? -9.654 6.833 -10.864 1.00 48.22 631 THR A CA 1
ATOM 4918 C C . THR A 1 631 ? -9.648 8.357 -10.673 1.00 48.22 631 THR A C 1
ATOM 4920 O O . THR A 1 631 ? -9.618 9.085 -11.669 1.00 48.22 631 THR A O 1
ATOM 4923 N N . GLY A 1 632 ? -9.654 8.839 -9.425 1.00 58.78 632 GLY A N 1
ATOM 4924 C CA . GLY A 1 632 ? -9.634 10.274 -9.107 1.00 58.78 632 GLY A CA 1
ATOM 4925 C C . GLY A 1 632 ? -10.998 10.976 -9.191 1.00 58.78 632 GLY A C 1
ATOM 4926 O O . GLY A 1 632 ? -11.100 12.063 -9.763 1.00 58.78 632 GLY A O 1
ATOM 4927 N N . LEU A 1 633 ? -12.059 10.373 -8.642 1.00 71.19 633 LEU A N 1
ATOM 4928 C CA . LEU A 1 633 ? -13.359 11.041 -8.500 1.00 71.19 633 LEU A CA 1
ATOM 4929 C C . LEU A 1 633 ? -13.296 12.184 -7.472 1.00 71.19 633 LEU A C 1
ATOM 4931 O O . LEU A 1 633 ? -13.126 11.952 -6.281 1.00 71.19 633 LEU A O 1
ATOM 4935 N N . THR A 1 634 ? -13.527 13.418 -7.926 1.00 79.31 634 THR A N 1
ATOM 4936 C CA . THR A 1 634 ? -13.613 14.621 -7.071 1.00 79.31 634 THR A CA 1
ATOM 4937 C C . THR A 1 634 ? -15.016 14.898 -6.518 1.00 79.31 634 THR A C 1
ATOM 4939 O O . THR A 1 634 ? -15.212 15.867 -5.789 1.00 79.31 634 THR A O 1
ATOM 4942 N N . VAL A 1 635 ? -16.014 14.085 -6.884 1.00 86.31 635 VAL A N 1
ATOM 4943 C CA . VAL A 1 635 ? -17.414 14.222 -6.455 1.00 86.31 635 VAL A CA 1
ATOM 4944 C C . VAL A 1 635 ? -18.008 12.834 -6.241 1.00 86.31 635 VAL A C 1
ATOM 4946 O O . VAL A 1 635 ? -17.990 12.008 -7.156 1.00 86.31 635 VAL A O 1
ATOM 4949 N N . LEU A 1 636 ? -18.586 12.602 -5.061 1.00 92.25 636 LEU A N 1
ATOM 4950 C CA . LEU A 1 636 ? -19.245 11.341 -4.723 1.00 92.25 636 LEU A CA 1
ATOM 4951 C C . LEU A 1 636 ? -20.488 11.117 -5.604 1.00 92.25 636 LEU A C 1
ATOM 4953 O O . LEU A 1 636 ? -21.395 11.958 -5.599 1.00 92.25 636 LEU A O 1
ATOM 4957 N N . PRO A 1 637 ? -20.576 10.007 -6.362 1.00 91.62 637 PRO A N 1
ATOM 4958 C CA . PRO A 1 637 ? -21.750 9.731 -7.175 1.00 91.62 637 PRO A CA 1
ATOM 4959 C C . PRO A 1 637 ? -23.010 9.537 -6.321 1.00 91.62 637 PRO A C 1
ATOM 4961 O O . PRO A 1 637 ? -22.978 9.004 -5.209 1.00 91.62 637 PRO A O 1
ATOM 4964 N N . LYS A 1 638 ? -24.155 9.949 -6.878 1.00 92.75 638 LYS A N 1
ATOM 4965 C CA . LYS A 1 638 ? -25.476 9.566 -6.356 1.00 92.75 638 LYS A CA 1
ATOM 4966 C C . LYS A 1 638 ? -25.713 8.064 -6.562 1.00 92.75 638 LYS A C 1
ATOM 4968 O O . LYS A 1 638 ? -24.945 7.406 -7.263 1.00 92.75 638 LYS A O 1
ATOM 4973 N N . TRP A 1 639 ? -26.790 7.538 -5.975 1.00 89.94 639 TRP A N 1
ATOM 4974 C CA . TRP A 1 639 ? -27.172 6.122 -6.057 1.00 89.94 639 TRP A CA 1
ATOM 4975 C C . TRP A 1 639 ? -26.949 5.498 -7.458 1.00 89.94 639 TRP A C 1
ATOM 4977 O O . TRP A 1 639 ? -27.477 6.038 -8.437 1.00 89.94 639 TRP A O 1
ATOM 4987 N N . PRO A 1 640 ? -26.222 4.365 -7.582 1.00 90.44 640 PRO A N 1
ATOM 4988 C CA . PRO A 1 640 ? -25.797 3.452 -6.511 1.00 90.44 640 PRO A CA 1
ATOM 4989 C C . PRO A 1 640 ? -24.540 3.861 -5.729 1.00 90.44 640 PRO A C 1
ATOM 4991 O O . PRO A 1 640 ? -24.238 3.209 -4.740 1.00 90.44 640 PRO A O 1
ATOM 4994 N N . GLY A 1 641 ? -23.825 4.924 -6.103 1.00 93.62 641 GLY A N 1
ATOM 4995 C CA . GLY A 1 641 ? -22.580 5.292 -5.422 1.00 93.62 641 GLY A CA 1
ATOM 4996 C C . GLY A 1 641 ? -21.383 4.410 -5.806 1.00 93.62 641 GLY A C 1
ATOM 4997 O O . GLY A 1 641 ? -21.275 3.989 -6.957 1.00 93.62 641 GLY A O 1
ATOM 4998 N N . LEU A 1 642 ? -20.489 4.151 -4.847 1.00 93.81 642 LEU A N 1
ATOM 4999 C CA . LEU A 1 642 ? -19.293 3.305 -4.981 1.00 93.81 642 LEU A CA 1
ATOM 5000 C C . LEU A 1 642 ? -19.304 2.185 -3.933 1.00 93.81 642 LEU A C 1
ATOM 5002 O O . LEU A 1 642 ? -19.630 2.445 -2.776 1.00 93.81 642 LEU A O 1
ATOM 5006 N N . ASP A 1 643 ? -18.902 0.976 -4.329 1.00 94.19 643 ASP A N 1
ATOM 5007 C CA . ASP A 1 643 ? -18.748 -0.196 -3.454 1.00 94.19 643 ASP A CA 1
ATOM 5008 C C . ASP A 1 643 ? -17.262 -0.395 -3.069 1.00 94.19 643 ASP A C 1
ATOM 5010 O O . ASP A 1 643 ? -16.382 -0.283 -3.923 1.00 94.19 643 ASP A O 1
ATOM 5014 N N . PHE A 1 644 ? -16.986 -0.726 -1.804 1.00 94.12 644 PHE A N 1
ATOM 5015 C CA . PHE A 1 644 ? -15.655 -1.028 -1.250 1.00 94.12 644 PHE A CA 1
ATOM 5016 C C . PHE A 1 644 ? -15.713 -2.283 -0.364 1.00 94.12 644 PHE A C 1
ATOM 5018 O O . PHE A 1 644 ? -16.646 -2.411 0.430 1.00 94.12 644 PHE A O 1
ATOM 5025 N N . TYR A 1 645 ? -14.729 -3.187 -0.416 1.00 93.62 645 TYR A N 1
ATOM 5026 C CA . TYR A 1 645 ? -14.694 -4.372 0.456 1.00 93.62 645 TYR A CA 1
ATOM 5027 C C . TYR A 1 645 ? -13.741 -4.162 1.638 1.00 93.62 645 TYR A C 1
ATOM 5029 O O . TYR A 1 645 ? -12.722 -3.487 1.512 1.00 93.62 645 TYR A O 1
ATOM 5037 N N . VAL A 1 646 ? -14.015 -4.762 2.804 1.00 90.94 646 VAL A N 1
ATOM 5038 C CA . VAL A 1 646 ? -13.099 -4.669 3.973 1.00 90.94 646 VAL A CA 1
ATOM 5039 C C . VAL A 1 646 ? -11.854 -5.566 3.840 1.00 90.94 646 VAL A C 1
ATOM 5041 O O . VAL A 1 646 ? -10.964 -5.568 4.696 1.00 90.94 646 VAL A O 1
ATOM 5044 N N . ALA A 1 647 ? -11.771 -6.328 2.747 1.00 82.69 647 ALA A N 1
ATOM 5045 C CA . ALA A 1 647 ? -10.521 -6.904 2.268 1.00 82.69 647 ALA A CA 1
ATOM 5046 C C . ALA A 1 647 ? -9.539 -5.805 1.811 1.00 82.69 647 ALA A C 1
ATOM 5048 O O . ALA A 1 647 ? -8.334 -5.934 2.034 1.00 82.69 647 ALA A O 1
ATOM 5049 N N . ASP A 1 648 ? -10.063 -4.709 1.257 1.00 86.88 648 ASP A N 1
ATOM 5050 C CA . ASP A 1 648 ? -9.304 -3.597 0.692 1.00 86.88 648 ASP A CA 1
ATOM 5051 C C . ASP A 1 648 ? -8.958 -2.552 1.762 1.00 86.88 648 ASP A C 1
ATOM 5053 O O . ASP A 1 648 ? -9.643 -2.407 2.781 1.00 86.88 648 ASP A O 1
ATOM 5057 N N . GLU A 1 649 ? -7.926 -1.747 1.508 1.00 86.94 649 GLU A N 1
ATOM 5058 C CA . GLU A 1 649 ? -7.551 -0.635 2.393 1.00 86.94 649 GLU A CA 1
ATOM 5059 C C . GLU A 1 649 ? -8.693 0.370 2.583 1.00 86.94 649 GLU A C 1
ATOM 5061 O O . GLU A 1 649 ? -8.946 0.817 3.701 1.00 86.94 649 GLU A O 1
ATOM 5066 N N . ALA A 1 650 ? -9.440 0.664 1.516 1.00 93.12 650 ALA A N 1
ATOM 5067 C CA . ALA A 1 650 ? -10.522 1.638 1.548 1.00 93.12 650 ALA A CA 1
ATOM 5068 C C . ALA A 1 650 ? -11.740 1.178 2.361 1.00 93.12 650 ALA A C 1
ATOM 5070 O O . ALA A 1 650 ? -12.255 1.948 3.172 1.00 93.12 650 ALA A O 1
ATOM 5071 N N . GLY A 1 651 ? -12.170 -0.083 2.234 1.00 94.62 651 GLY A N 1
ATOM 5072 C CA . GLY A 1 651 ? -13.239 -0.612 3.086 1.00 94.62 651 GLY A CA 1
ATOM 5073 C C . GLY A 1 651 ? -12.821 -0.687 4.557 1.00 94.62 651 GLY A C 1
ATOM 5074 O O . GLY A 1 651 ? -13.635 -0.420 5.439 1.00 94.62 651 GLY A O 1
ATOM 5075 N N . ARG A 1 652 ? -11.539 -0.959 4.841 1.00 92.62 652 ARG A N 1
ATOM 5076 C CA . ARG A 1 652 ? -10.981 -0.894 6.204 1.00 92.62 652 ARG A CA 1
ATOM 5077 C C . ARG A 1 652 ? -10.960 0.532 6.747 1.00 92.62 652 ARG A C 1
ATOM 5079 O O . ARG A 1 652 ? -11.392 0.743 7.875 1.00 92.62 652 ARG A O 1
ATOM 5086 N N . ALA A 1 653 ? -10.502 1.510 5.969 1.00 94.19 653 ALA A N 1
ATOM 5087 C CA . ALA A 1 653 ? -10.493 2.915 6.370 1.00 94.19 653 ALA A CA 1
ATOM 5088 C C . ALA A 1 653 ? -11.914 3.423 6.677 1.00 94.19 653 ALA A C 1
ATOM 5090 O O . ALA A 1 653 ? -12.141 4.044 7.716 1.00 94.19 653 ALA A O 1
ATOM 5091 N N . LEU A 1 654 ? -12.890 3.065 5.836 1.00 97.12 654 LEU A N 1
ATOM 5092 C CA . LEU A 1 654 ? -14.302 3.389 6.047 1.00 97.12 654 LEU A CA 1
ATOM 5093 C C . LEU A 1 654 ? -14.912 2.657 7.257 1.00 97.12 654 LEU A C 1
ATOM 5095 O O . LEU A 1 654 ? -15.651 3.284 8.014 1.00 97.12 654 LEU A O 1
ATOM 5099 N N . LEU A 1 655 ? -14.578 1.385 7.513 1.00 97.31 655 LEU A N 1
ATOM 5100 C CA . LEU A 1 655 ? -15.030 0.670 8.720 1.00 97.31 655 LEU A CA 1
ATOM 5101 C C . LEU A 1 655 ? -14.394 1.222 10.009 1.00 97.31 655 LEU A C 1
ATOM 5103 O O . LEU A 1 655 ? -15.028 1.217 11.060 1.00 97.31 655 LEU A O 1
ATOM 5107 N N . GLY A 1 656 ? -13.148 1.697 9.944 1.00 94.00 656 GLY A N 1
ATOM 5108 C CA . GLY A 1 656 ? -12.458 2.309 11.080 1.00 94.00 656 GLY A CA 1
ATOM 5109 C C . GLY A 1 656 ? -12.877 3.749 11.378 1.00 94.00 656 GLY A C 1
ATOM 5110 O O . GLY A 1 656 ? -12.619 4.221 12.482 1.00 94.00 656 GLY A O 1
ATOM 5111 N N . SER A 1 657 ? -13.519 4.433 10.427 1.00 95.94 657 SER A N 1
ATOM 5112 C CA . SER A 1 657 ? -14.013 5.806 10.593 1.00 95.94 657 SER A CA 1
ATOM 5113 C C . SER A 1 657 ? -14.944 5.954 11.810 1.00 95.94 657 SER A C 1
ATOM 5115 O O . SER A 1 657 ? -15.593 4.976 12.198 1.00 95.94 657 SER A O 1
ATOM 5117 N N . PRO A 1 658 ? -15.095 7.158 12.398 1.00 92.38 658 PRO A N 1
ATOM 5118 C CA . PRO A 1 658 ? -16.028 7.383 13.506 1.00 92.38 658 PRO A CA 1
ATOM 5119 C C . PRO A 1 658 ? -17.458 6.878 13.258 1.00 92.38 658 PRO A C 1
ATOM 5121 O O . PRO A 1 658 ? -18.100 6.380 14.181 1.00 92.38 658 PRO A O 1
ATOM 5124 N N . ASN A 1 659 ? -17.949 6.937 12.015 1.00 93.94 659 ASN A N 1
ATOM 5125 C CA . ASN A 1 659 ? -19.259 6.398 11.648 1.00 93.94 659 ASN A CA 1
ATOM 5126 C C . ASN A 1 659 ? -19.260 4.876 11.385 1.00 93.94 659 ASN A C 1
ATOM 5128 O O . ASN A 1 659 ? -20.283 4.228 11.610 1.00 93.94 659 ASN A O 1
ATOM 5132 N N . GLY A 1 660 ? -18.137 4.290 10.958 1.00 96.25 660 GLY A N 1
ATOM 5133 C CA . GLY A 1 660 ? -17.965 2.839 10.796 1.00 96.25 660 GLY A CA 1
ATOM 5134 C C . GLY A 1 660 ? -17.797 2.085 12.123 1.00 96.25 660 GLY A C 1
ATOM 5135 O O . GLY A 1 660 ? -18.343 0.989 12.287 1.00 96.25 660 GLY A O 1
ATOM 5136 N N . LEU A 1 661 ? -17.137 2.713 13.108 1.00 94.81 661 LEU A N 1
ATOM 5137 C CA . LEU A 1 661 ? -16.930 2.187 14.466 1.00 94.81 661 LEU A CA 1
ATOM 5138 C C . LEU A 1 661 ? -18.215 1.639 15.097 1.00 94.81 661 LEU A C 1
ATOM 5140 O O . LEU A 1 661 ? -18.186 0.595 15.747 1.00 94.81 661 LEU A O 1
ATOM 5144 N N . ALA A 1 662 ? -19.332 2.343 14.897 1.00 94.12 662 ALA A N 1
ATOM 5145 C CA . ALA A 1 662 ? -20.637 1.998 15.449 1.00 94.12 662 ALA A CA 1
ATOM 5146 C C . ALA A 1 662 ? -21.086 0.581 15.059 1.00 94.12 662 ALA A C 1
ATOM 5148 O O . ALA A 1 662 ? -21.565 -0.168 15.909 1.00 94.12 662 ALA A O 1
ATOM 5149 N N . ALA A 1 663 ? -20.894 0.203 13.791 1.00 97.56 663 ALA A N 1
ATOM 5150 C CA . ALA A 1 663 ? -21.243 -1.113 13.268 1.00 97.56 663 ALA A CA 1
ATOM 5151 C C . ALA A 1 663 ? -20.255 -2.191 13.738 1.00 97.56 663 ALA A C 1
ATOM 5153 O O . ALA A 1 663 ? -20.670 -3.246 14.219 1.00 97.56 663 ALA A O 1
ATOM 5154 N N . GLY A 1 664 ? -18.949 -1.915 13.645 1.00 97.06 664 GLY A N 1
ATOM 5155 C CA . GLY A 1 664 ? -17.907 -2.866 14.041 1.00 97.06 664 GLY A CA 1
ATOM 5156 C C . GLY A 1 664 ? -17.968 -3.229 15.527 1.00 97.06 664 GLY A C 1
ATOM 5157 O O . GLY A 1 664 ? -17.983 -4.409 15.871 1.00 97.06 664 GLY A O 1
ATOM 5158 N N . TYR A 1 665 ? -18.079 -2.235 16.416 1.00 97.12 665 TYR A N 1
ATOM 5159 C CA . TYR A 1 665 ? -18.216 -2.503 17.848 1.00 97.12 665 TYR A CA 1
ATOM 5160 C C . TYR A 1 665 ? -19.549 -3.170 18.194 1.00 97.12 665 TYR A C 1
ATOM 5162 O O . TYR A 1 665 ? -19.540 -4.090 19.001 1.00 97.12 665 TYR A O 1
ATOM 5170 N N . PHE A 1 666 ? -20.668 -2.806 17.555 1.00 97.88 666 PHE A N 1
ATOM 5171 C CA . PHE A 1 666 ? -21.948 -3.497 17.767 1.00 97.88 666 PHE A CA 1
ATOM 5172 C C . PHE A 1 666 ? -21.823 -5.002 17.481 1.00 97.88 666 PHE A C 1
ATOM 5174 O O . PHE A 1 666 ? -22.228 -5.827 18.300 1.00 97.88 666 PHE A O 1
ATOM 5181 N N . LEU A 1 667 ? -21.254 -5.376 16.330 1.00 97.75 667 LEU A N 1
ATOM 5182 C CA . LEU A 1 667 ? -21.105 -6.783 15.955 1.00 97.75 667 LEU A CA 1
ATOM 5183 C C . LEU A 1 667 ? -20.122 -7.523 16.874 1.00 97.75 667 LEU A C 1
ATOM 5185 O O . LEU A 1 667 ? -20.411 -8.637 17.308 1.00 97.75 667 LEU A O 1
ATOM 5189 N N . ALA A 1 668 ? -18.997 -6.896 17.228 1.00 96.31 668 ALA A N 1
ATOM 5190 C CA . ALA A 1 668 ? -18.015 -7.491 18.130 1.00 96.31 668 ALA A CA 1
ATOM 5191 C C . ALA A 1 668 ? -18.560 -7.682 19.562 1.00 96.31 668 ALA A C 1
ATOM 5193 O O . ALA A 1 668 ? -18.385 -8.753 20.140 1.00 96.31 668 ALA A O 1
ATOM 5194 N N . GLN A 1 669 ? -19.248 -6.678 20.120 1.00 96.25 669 GLN A N 1
ATOM 5195 C CA . GLN A 1 669 ? -19.655 -6.619 21.534 1.00 96.25 669 GLN A CA 1
ATOM 5196 C C . GLN A 1 669 ? -20.892 -7.463 21.884 1.00 96.25 669 GLN A C 1
ATOM 5198 O O . GLN A 1 669 ? -21.115 -7.791 23.057 1.00 96.25 669 GLN A O 1
ATOM 5203 N N . HIS A 1 670 ? -21.701 -7.817 20.880 1.00 96.62 670 HIS A N 1
ATOM 5204 C CA . HIS A 1 670 ? -22.984 -8.509 21.052 1.00 96.62 670 HIS A CA 1
ATOM 5205 C C . HIS A 1 670 ? -23.065 -9.867 20.340 1.00 96.62 670 HIS A C 1
ATOM 5207 O O . HIS A 1 670 ? -24.150 -10.447 20.268 1.00 96.62 670 HIS A O 1
ATOM 5213 N N . LYS A 1 671 ? -21.946 -10.403 19.827 1.00 94.62 671 LYS A N 1
ATOM 5214 C CA . LYS A 1 671 ? -21.928 -11.651 19.038 1.00 94.62 671 LYS A CA 1
ATOM 5215 C C . LYS A 1 671 ? -22.583 -12.854 19.733 1.00 94.62 671 LYS A C 1
ATOM 5217 O O . LYS A 1 671 ? -23.328 -13.583 19.084 1.00 94.62 671 LYS A O 1
ATOM 5222 N N . ASP A 1 672 ? -22.405 -13.012 21.046 1.00 93.69 672 ASP A N 1
ATOM 5223 C CA . ASP A 1 672 ? -23.059 -14.066 21.839 1.00 93.69 672 ASP A CA 1
ATOM 5224 C C . ASP A 1 672 ? -24.592 -13.957 21.815 1.00 93.69 672 ASP A C 1
ATOM 5226 O O . ASP A 1 672 ? -25.287 -14.968 21.737 1.00 93.69 672 ASP A O 1
ATOM 5230 N N . GLU A 1 673 ? -25.137 -12.738 21.872 1.00 95.69 673 GLU A N 1
ATOM 5231 C CA . GLU A 1 673 ? -26.586 -12.509 21.826 1.00 95.69 673 GLU A CA 1
ATOM 5232 C C . GLU A 1 673 ? -27.148 -12.533 20.397 1.00 95.69 673 GLU A C 1
ATOM 5234 O O . GLU A 1 673 ? -28.292 -12.934 20.181 1.00 95.69 673 GLU A O 1
ATOM 5239 N N . ILE A 1 674 ? -26.347 -12.108 19.416 1.00 95.75 674 ILE A N 1
ATOM 5240 C CA . ILE A 1 674 ? -26.625 -12.263 17.981 1.00 95.75 674 ILE A CA 1
ATOM 5241 C C . ILE A 1 674 ? -26.703 -13.759 17.627 1.00 95.75 674 ILE A C 1
ATOM 5243 O O . ILE A 1 674 ? -27.554 -14.153 16.827 1.00 95.75 674 ILE A O 1
ATOM 5247 N N . GLY A 1 675 ? -25.867 -14.586 18.264 1.00 92.56 675 GLY A N 1
ATOM 5248 C CA . GLY A 1 675 ? -25.810 -16.039 18.098 1.00 92.56 675 GLY A CA 1
ATOM 5249 C C . GLY A 1 675 ? -24.927 -16.516 16.940 1.00 92.56 675 GLY A C 1
ATOM 5250 O O . GLY A 1 675 ? -25.021 -17.682 16.565 1.00 92.56 675 GLY A O 1
ATOM 5251 N N . ALA A 1 676 ? -24.106 -15.631 16.365 1.00 91.75 676 ALA A N 1
ATOM 5252 C CA . ALA A 1 676 ? -23.191 -15.914 15.258 1.00 91.75 676 ALA A CA 1
ATOM 5253 C C . ALA A 1 676 ? -22.047 -14.884 15.215 1.00 91.75 676 ALA A C 1
ATOM 5255 O O . ALA A 1 676 ? -22.235 -13.729 15.614 1.00 91.75 676 ALA A O 1
ATOM 5256 N N . ASN A 1 677 ? -20.883 -15.270 14.682 1.00 94.69 677 ASN A N 1
ATOM 5257 C CA . ASN A 1 677 ? -19.821 -14.318 14.359 1.00 94.69 677 ASN A CA 1
ATOM 5258 C C . ASN A 1 677 ? -20.226 -13.551 13.094 1.00 94.69 677 ASN A C 1
ATOM 5260 O O . ASN A 1 677 ? -20.122 -14.070 11.985 1.00 94.69 677 ASN A O 1
ATOM 5264 N N . LYS A 1 678 ? -20.715 -12.319 13.248 1.00 96.44 678 LYS A N 1
ATOM 5265 C CA . LYS A 1 678 ? -21.081 -11.445 12.125 1.00 96.44 678 LYS A CA 1
ATOM 5266 C C . LYS A 1 678 ? -20.041 -10.358 11.908 1.00 96.44 678 LYS A C 1
ATOM 5268 O O . LYS A 1 678 ? -19.531 -9.799 12.873 1.00 96.44 678 LYS A O 1
ATOM 5273 N N . TYR A 1 679 ? -19.780 -10.011 10.650 1.00 97.38 679 TYR A N 1
ATOM 5274 C CA . TYR A 1 679 ? -18.842 -8.952 10.268 1.00 97.38 679 TYR A CA 1
ATOM 5275 C C . TYR A 1 679 ? -19.375 -8.112 9.101 1.00 97.38 679 TYR A C 1
ATOM 5277 O O . TYR A 1 679 ? -20.187 -8.579 8.302 1.00 97.38 679 TYR A O 1
ATOM 5285 N N . VAL A 1 680 ? -18.919 -6.860 8.996 1.00 97.62 680 VAL A N 1
ATOM 5286 C CA . VAL A 1 680 ? -19.141 -6.033 7.799 1.00 97.62 680 VAL A CA 1
ATOM 5287 C C . VAL A 1 680 ? -18.181 -6.517 6.715 1.00 97.62 680 VAL A C 1
ATOM 5289 O O . VAL A 1 680 ? -16.977 -6.407 6.912 1.00 97.62 680 VAL A O 1
ATOM 5292 N N . TYR A 1 681 ? -18.676 -7.029 5.585 1.00 95.56 681 TYR A N 1
ATOM 5293 C CA . TYR A 1 681 ? -17.815 -7.509 4.488 1.00 95.56 681 TYR A CA 1
ATOM 5294 C C . TYR A 1 681 ? -17.544 -6.438 3.419 1.00 95.56 681 TYR A C 1
ATOM 5296 O O . TYR A 1 681 ? -16.524 -6.482 2.728 1.00 95.56 681 TYR A O 1
ATOM 5304 N N . GLY A 1 682 ? -18.429 -5.446 3.300 1.00 96.06 682 GLY A N 1
ATOM 5305 C CA . GLY A 1 682 ? -18.279 -4.343 2.359 1.00 96.06 682 GLY A CA 1
ATOM 5306 C C . GLY A 1 682 ? -19.152 -3.141 2.698 1.00 96.06 682 GLY A C 1
ATOM 5307 O O . GLY A 1 682 ? -20.057 -3.216 3.530 1.00 96.06 682 GLY A O 1
ATOM 5308 N N . ILE A 1 683 ? -18.848 -2.015 2.061 1.00 97.94 683 ILE A N 1
ATOM 5309 C CA . ILE A 1 683 ? -19.380 -0.687 2.356 1.00 97.94 683 ILE A CA 1
ATOM 5310 C C . ILE A 1 683 ? -19.677 0.031 1.037 1.00 97.94 683 ILE A C 1
ATOM 5312 O O . ILE A 1 683 ? -18.794 0.176 0.196 1.00 97.94 683 ILE A O 1
ATOM 5316 N N . ARG A 1 684 ? -20.908 0.514 0.873 1.00 96.94 684 ARG A N 1
ATOM 5317 C CA . ARG A 1 684 ? -21.328 1.389 -0.226 1.00 96.94 684 ARG A CA 1
ATOM 5318 C C . ARG A 1 684 ? -21.414 2.831 0.250 1.00 96.94 684 ARG A C 1
ATOM 5320 O O . ARG A 1 684 ? -22.140 3.092 1.205 1.00 96.94 684 ARG A O 1
ATOM 5327 N N . VAL A 1 685 ? -20.751 3.759 -0.436 1.00 96.69 685 VAL A N 1
ATOM 5328 C CA . VAL A 1 685 ? -20.854 5.213 -0.199 1.00 96.69 685 VAL A CA 1
ATOM 5329 C C . VAL A 1 685 ? -21.579 5.896 -1.354 1.00 96.69 685 VAL A C 1
ATOM 5331 O O . VAL A 1 685 ? -21.288 5.622 -2.515 1.00 96.69 685 VAL A O 1
ATOM 5334 N N . PHE A 1 686 ? -22.518 6.794 -1.063 1.00 95.69 686 PHE A N 1
ATOM 5335 C CA . PHE A 1 686 ? -23.280 7.525 -2.081 1.00 95.69 686 PHE A CA 1
ATOM 5336 C C . PHE A 1 686 ? -23.695 8.919 -1.602 1.00 95.69 686 PHE A C 1
ATOM 5338 O O . PHE A 1 686 ? -23.943 9.142 -0.418 1.00 95.69 686 PHE A O 1
ATOM 5345 N N . ALA A 1 687 ? -23.808 9.863 -2.535 1.00 93.44 687 ALA A N 1
ATOM 5346 C CA . ALA A 1 687 ? -24.440 11.152 -2.276 1.00 93.44 687 ALA A CA 1
ATOM 5347 C C . ALA A 1 687 ? -25.972 10.999 -2.285 1.00 93.44 687 ALA A C 1
ATOM 5349 O O . ALA A 1 687 ? -26.528 10.356 -3.184 1.00 93.44 687 ALA A O 1
ATOM 5350 N N . SER A 1 688 ? -26.665 11.611 -1.317 1.00 85.81 688 SER A N 1
ATOM 5351 C CA . SER A 1 688 ? -28.134 11.576 -1.269 1.00 85.81 688 SER A CA 1
ATOM 5352 C C . SER A 1 688 ? -28.772 12.206 -2.522 1.00 85.81 688 SER A C 1
ATOM 5354 O O . SER A 1 688 ? -28.185 13.016 -3.256 1.00 85.81 688 SER A O 1
ATOM 5356 N N . SER A 1 689 ? -30.025 11.831 -2.791 1.00 80.19 689 SER A N 1
ATOM 5357 C CA . SER A 1 689 ? -30.831 12.472 -3.822 1.00 80.19 689 SER A CA 1
ATOM 5358 C C . SER A 1 689 ? -31.209 13.923 -3.467 1.00 80.19 689 SER A C 1
ATOM 5360 O O . SER A 1 689 ? -31.321 14.732 -4.396 1.00 80.19 689 SER A O 1
ATOM 5362 N N . ALA A 1 690 ? -31.285 14.284 -2.176 1.00 81.00 690 ALA A N 1
ATOM 5363 C CA . ALA A 1 690 ? -31.617 15.635 -1.709 1.00 81.00 690 ALA A CA 1
ATOM 5364 C C . ALA A 1 690 ? -30.526 16.683 -2.027 1.00 81.00 690 ALA A C 1
ATOM 5366 O O . ALA A 1 690 ? -29.336 16.359 -2.045 1.00 81.00 690 ALA A O 1
ATOM 5367 N N . PRO A 1 691 ? -30.887 17.962 -2.238 1.00 70.81 691 PRO A N 1
ATOM 5368 C CA . PRO A 1 691 ? -29.942 19.072 -2.142 1.00 70.81 691 PRO A CA 1
ATOM 5369 C C . PRO A 1 691 ? -29.468 19.261 -0.692 1.00 70.81 691 PRO A C 1
ATOM 5371 O O . PRO A 1 691 ? -30.275 19.160 0.226 1.00 70.81 691 PRO A O 1
ATOM 5374 N N . LEU A 1 692 ? -28.191 19.611 -0.504 1.00 72.88 692 LEU A N 1
ATOM 5375 C CA . LEU A 1 692 ? -27.546 19.909 0.791 1.00 72.88 692 LEU A CA 1
ATOM 5376 C C . LEU A 1 692 ? -27.407 18.741 1.791 1.00 72.88 692 LEU A C 1
ATOM 5378 O O . LEU A 1 692 ? -26.821 18.948 2.848 1.00 72.88 692 LEU A O 1
ATOM 5382 N N . ALA A 1 693 ? -27.879 17.534 1.471 1.00 82.50 693 ALA A N 1
ATOM 5383 C CA . ALA A 1 693 ? -27.619 16.349 2.288 1.00 82.50 693 ALA A CA 1
ATOM 5384 C C . ALA A 1 693 ? -26.192 15.814 2.061 1.00 82.50 693 ALA A C 1
ATOM 5386 O O . ALA A 1 693 ? -25.728 15.723 0.919 1.00 82.50 693 ALA A O 1
ATOM 5387 N N . GLY A 1 694 ? -25.518 15.453 3.154 1.00 87.62 694 GLY A N 1
ATOM 5388 C CA . GLY A 1 694 ? -24.162 14.904 3.161 1.00 87.62 694 GLY A CA 1
ATOM 5389 C C . GLY A 1 694 ? -24.061 13.475 2.602 1.00 87.62 694 GLY A C 1
ATOM 5390 O O . GLY A 1 694 ? -25.075 12.853 2.246 1.00 87.62 694 GLY A O 1
ATOM 5391 N N . PRO A 1 695 ? -22.838 12.923 2.509 1.00 95.31 695 PRO A N 1
ATOM 5392 C CA . PRO A 1 695 ? -22.626 11.542 2.089 1.00 95.31 695 PRO A CA 1
ATOM 5393 C C . PRO A 1 695 ? -23.362 10.534 2.986 1.00 95.31 695 PRO A C 1
ATOM 5395 O O . PRO A 1 695 ? -23.674 10.789 4.147 1.00 95.31 695 PRO A O 1
ATOM 5398 N N . SER A 1 696 ? -23.679 9.368 2.427 1.00 95.94 696 SER A N 1
ATOM 5399 C CA . SER A 1 696 ? -24.351 8.265 3.120 1.00 95.94 696 SER A CA 1
ATOM 5400 C C . SER A 1 696 ? -23.611 6.947 2.878 1.00 95.94 696 SER A C 1
ATOM 5402 O O . SER A 1 696 ? -23.060 6.731 1.799 1.00 95.94 696 SER A O 1
ATOM 5404 N N . MET A 1 697 ? -23.607 6.066 3.880 1.00 97.00 697 MET A N 1
ATOM 5405 C CA . MET A 1 697 ? -22.974 4.744 3.883 1.00 97.00 697 MET A CA 1
ATOM 5406 C C . MET A 1 697 ? -24.011 3.636 4.101 1.00 97.00 697 MET A C 1
ATOM 5408 O O . MET A 1 697 ? -24.860 3.749 4.982 1.00 97.00 697 MET A O 1
ATOM 5412 N N . ILE A 1 698 ? -23.890 2.525 3.372 1.00 97.62 698 ILE A N 1
ATOM 5413 C CA . ILE A 1 698 ? -24.504 1.230 3.709 1.00 97.62 698 ILE A CA 1
ATOM 5414 C C . ILE A 1 698 ? -23.371 0.233 3.941 1.00 97.62 698 ILE A C 1
ATOM 5416 O O . ILE A 1 698 ? -22.593 -0.044 3.035 1.00 97.62 698 ILE A O 1
ATOM 5420 N N . MET A 1 699 ? -23.283 -0.313 5.147 1.00 98.44 699 MET A N 1
ATOM 5421 C CA . MET A 1 699 ? -22.353 -1.369 5.536 1.00 98.44 699 MET A CA 1
ATOM 5422 C C . MET A 1 699 ? -23.092 -2.709 5.502 1.00 98.44 699 MET A C 1
ATOM 5424 O O . MET A 1 699 ? -24.061 -2.900 6.240 1.00 98.44 699 MET A O 1
ATOM 5428 N N . TYR A 1 700 ? -22.654 -3.619 4.635 1.00 97.25 700 TYR A N 1
ATOM 5429 C CA . TYR A 1 700 ? -23.269 -4.930 4.429 1.00 97.25 700 TYR A CA 1
ATOM 5430 C C . TYR A 1 700 ? -22.668 -5.966 5.379 1.00 97.25 700 TYR A C 1
ATOM 5432 O O . TYR A 1 700 ? -21.446 -6.100 5.461 1.00 97.25 700 TYR A O 1
ATOM 5440 N N . VAL A 1 701 ? -23.526 -6.715 6.068 1.00 97.25 701 VAL A N 1
ATOM 5441 C CA . VAL A 1 701 ? -23.141 -7.695 7.093 1.00 97.25 701 VAL A CA 1
ATOM 5442 C C . VAL A 1 701 ? -23.280 -9.121 6.554 1.00 97.25 701 VAL A C 1
ATOM 5444 O O . VAL A 1 701 ? -24.253 -9.431 5.866 1.00 97.25 701 VAL A O 1
ATOM 5447 N N . ALA A 1 702 ? -22.322 -9.986 6.885 1.00 95.06 702 ALA A N 1
ATOM 5448 C CA . ALA A 1 702 ? -22.340 -11.424 6.618 1.00 95.06 702 ALA A CA 1
ATOM 5449 C C . ALA A 1 702 ? -22.036 -12.220 7.899 1.00 95.06 702 ALA A C 1
ATOM 5451 O O . ALA A 1 702 ? -21.518 -11.668 8.873 1.00 95.06 702 ALA A O 1
ATOM 5452 N N . ASP A 1 703 ? -22.377 -13.508 7.897 1.00 94.69 703 ASP A N 1
ATOM 5453 C CA . ASP A 1 703 ? -21.891 -14.482 8.879 1.00 94.69 703 ASP A CA 1
ATOM 5454 C C . ASP A 1 703 ? -20.485 -14.955 8.473 1.00 94.69 703 ASP A C 1
ATOM 5456 O O . ASP A 1 703 ? -20.224 -15.174 7.294 1.00 94.69 703 ASP A O 1
ATOM 5460 N N . ALA A 1 704 ? -19.571 -15.080 9.435 1.00 89.62 704 ALA A N 1
ATOM 5461 C CA . ALA A 1 704 ? -18.186 -15.497 9.199 1.00 89.62 704 ALA A CA 1
ATOM 5462 C C . ALA A 1 704 ? -18.014 -17.027 9.138 1.00 89.62 704 ALA A C 1
ATOM 5464 O O . ALA A 1 704 ? -17.002 -17.501 8.634 1.00 89.62 704 ALA A O 1
ATOM 5465 N N . ASP A 1 705 ? -18.997 -17.780 9.642 1.00 82.69 705 ASP A N 1
ATOM 5466 C CA . ASP A 1 705 ? -19.000 -19.247 9.713 1.00 82.69 705 ASP A CA 1
ATOM 5467 C C . ASP A 1 705 ? -19.808 -19.912 8.560 1.00 82.69 705 ASP A C 1
ATOM 5469 O O . ASP A 1 705 ? -20.045 -21.121 8.592 1.00 82.69 705 ASP A O 1
ATOM 5473 N N . ASP A 1 706 ? -20.280 -19.149 7.559 1.00 72.94 706 ASP A N 1
ATOM 5474 C CA . ASP A 1 706 ? -21.087 -19.668 6.435 1.00 72.94 706 ASP A CA 1
ATOM 5475 C C . ASP A 1 706 ? -20.230 -20.049 5.210 1.00 72.94 706 ASP A C 1
ATOM 5477 O O . ASP A 1 706 ? -20.224 -19.374 4.179 1.00 72.94 706 ASP A O 1
ATOM 5481 N N . ASP A 1 707 ? -19.554 -21.197 5.310 1.00 50.12 707 ASP A N 1
ATOM 5482 C CA . ASP A 1 707 ? -18.825 -21.860 4.210 1.00 50.12 707 ASP A CA 1
ATOM 5483 C C . ASP A 1 707 ? -19.713 -22.208 2.981 1.00 50.12 707 ASP A C 1
ATOM 5485 O O . ASP A 1 707 ? -19.214 -22.753 1.997 1.00 50.12 707 ASP A O 1
ATOM 5489 N N . SER A 1 708 ? -21.033 -21.954 2.997 1.00 43.09 708 SER A N 1
ATOM 5490 C CA . SER A 1 708 ? -21.947 -22.353 1.912 1.00 43.09 708 SER A CA 1
ATOM 5491 C C . SER A 1 708 ? -22.128 -21.317 0.790 1.00 43.09 708 SER A C 1
ATOM 5493 O O . SER A 1 708 ? -22.888 -21.560 -0.156 1.00 43.09 708 SER A O 1
ATOM 5495 N N . SER A 1 709 ? -21.427 -20.177 0.848 1.00 42.38 709 SER A N 1
ATOM 5496 C CA . SER A 1 709 ? -21.486 -19.130 -0.182 1.00 42.38 709 SER A CA 1
ATOM 5497 C C . SER A 1 709 ? -20.139 -18.822 -0.852 1.00 42.38 709 SER A C 1
ATOM 5499 O O . SER A 1 709 ? -19.529 -17.792 -0.578 1.00 42.38 709 SER A O 1
ATOM 5501 N N . ASP A 1 710 ? -19.767 -19.630 -1.853 1.00 42.69 710 ASP A N 1
ATOM 5502 C CA . ASP A 1 710 ? -18.691 -19.356 -2.836 1.00 42.69 710 ASP A CA 1
ATOM 5503 C C . ASP A 1 710 ? -18.926 -18.083 -3.707 1.00 42.69 710 ASP A C 1
ATOM 5505 O O . ASP A 1 710 ? -18.174 -17.802 -4.638 1.00 42.69 710 ASP A O 1
ATOM 5509 N N . GLU A 1 711 ? -19.977 -17.300 -3.439 1.00 48.69 711 GLU A N 1
ATOM 5510 C CA . GLU A 1 711 ? -20.309 -16.037 -4.112 1.00 48.69 711 GLU A CA 1
ATOM 5511 C C . GLU A 1 711 ? -20.574 -14.948 -3.060 1.00 48.69 711 GLU A C 1
ATOM 5513 O O . GLU A 1 711 ? -21.510 -15.072 -2.262 1.00 48.69 711 GLU A O 1
ATOM 5518 N N . LEU A 1 712 ? -19.816 -13.844 -3.088 1.00 51.31 712 LEU A N 1
ATOM 5519 C CA . LEU A 1 712 ? -20.028 -12.731 -2.157 1.00 51.31 712 LEU A CA 1
ATOM 5520 C C . LEU A 1 712 ? -21.427 -12.096 -2.357 1.00 51.31 712 LEU A C 1
ATOM 5522 O O . LEU A 1 712 ? -21.806 -11.797 -3.497 1.00 51.31 712 LEU A O 1
ATOM 5526 N N . PRO A 1 713 ? -22.216 -11.818 -1.293 1.00 48.69 713 PRO A N 1
ATOM 5527 C CA . PRO A 1 713 ? -23.643 -11.503 -1.455 1.00 48.69 713 PRO A CA 1
ATOM 5528 C C . PRO A 1 713 ? -23.996 -10.187 -2.176 1.00 48.69 713 PRO A C 1
ATOM 5530 O O . PRO A 1 713 ? -25.177 -9.967 -2.463 1.00 48.69 713 PRO A O 1
ATOM 5533 N N . MET A 1 714 ? -23.021 -9.321 -2.488 1.00 52.06 714 MET A N 1
ATOM 5534 C CA . MET A 1 714 ? -23.246 -8.134 -3.325 1.00 52.06 714 MET A CA 1
ATOM 5535 C C . MET A 1 714 ? -23.432 -8.482 -4.811 1.00 52.06 714 MET A C 1
ATOM 5537 O O . MET A 1 714 ? -24.301 -7.894 -5.458 1.00 52.06 714 MET A O 1
ATOM 5541 N N . ASP A 1 715 ? -22.705 -9.457 -5.365 1.00 46.38 715 ASP A N 1
ATOM 5542 C CA . ASP A 1 715 ? -22.773 -9.731 -6.809 1.00 46.38 715 ASP A CA 1
ATOM 5543 C C . ASP A 1 715 ? -24.070 -10.441 -7.217 1.00 46.38 715 ASP A C 1
ATOM 5545 O O . ASP A 1 715 ? -24.658 -10.102 -8.249 1.00 46.38 715 ASP A O 1
ATOM 5549 N N . ARG A 1 716 ? -24.633 -11.285 -6.337 1.00 43.16 716 ARG A N 1
ATOM 5550 C CA . ARG A 1 716 ? -25.978 -11.878 -6.510 1.00 43.16 716 ARG A CA 1
ATOM 5551 C C . ARG A 1 716 ? -27.087 -10.842 -6.756 1.00 43.16 716 ARG A C 1
ATOM 5553 O O . ARG A 1 716 ? -28.112 -11.173 -7.350 1.00 43.16 716 ARG A O 1
ATOM 5560 N N . ARG A 1 717 ? -26.914 -9.592 -6.309 1.00 46.81 717 ARG A N 1
ATOM 5561 C CA . ARG A 1 717 ? -27.940 -8.531 -6.387 1.00 46.81 717 ARG A CA 1
ATOM 5562 C C . ARG A 1 717 ? -27.943 -7.777 -7.711 1.00 46.81 717 ARG A C 1
ATOM 5564 O O . ARG A 1 717 ? -28.996 -7.304 -8.136 1.00 46.81 717 ARG A O 1
ATOM 5571 N N . ARG A 1 718 ? -26.806 -7.717 -8.411 1.00 43.09 718 ARG A N 1
ATOM 5572 C CA . ARG A 1 718 ? -26.673 -6.997 -9.692 1.00 43.09 718 ARG A CA 1
ATOM 5573 C C . ARG A 1 718 ? -27.464 -7.652 -10.844 1.00 43.09 718 ARG A C 1
ATOM 5575 O O . ARG A 1 718 ? -27.629 -7.034 -11.890 1.00 43.09 718 ARG A O 1
ATOM 5582 N N . GLY A 1 719 ? -28.001 -8.864 -10.651 1.00 33.81 719 GLY A N 1
ATOM 5583 C CA . GLY A 1 719 ? -28.773 -9.609 -11.656 1.00 33.81 719 GLY A CA 1
ATOM 5584 C C . GLY A 1 719 ? -30.291 -9.351 -11.716 1.00 33.81 719 GLY A C 1
ATOM 5585 O O . GLY A 1 719 ? -30.938 -9.832 -12.648 1.00 33.81 719 GLY A O 1
ATOM 5586 N N . ILE A 1 720 ? -30.900 -8.624 -10.767 1.00 34.81 720 ILE A N 1
ATOM 5587 C CA . ILE A 1 720 ? -32.372 -8.474 -10.709 1.00 34.81 720 ILE A CA 1
ATOM 5588 C C . ILE A 1 720 ? -32.849 -7.294 -11.577 1.00 34.81 720 ILE A C 1
ATOM 5590 O O . ILE A 1 720 ? -33.038 -6.171 -11.111 1.00 34.81 720 ILE A O 1
ATOM 5594 N N . GLY A 1 721 ? -33.066 -7.562 -12.867 1.00 31.08 721 GLY A N 1
ATOM 5595 C CA . GLY A 1 721 ? -33.577 -6.581 -13.832 1.00 31.08 721 GLY A CA 1
ATOM 5596 C C . GLY A 1 721 ? -35.031 -6.157 -13.572 1.00 31.08 721 GLY A C 1
ATOM 5597 O O . GLY A 1 721 ? -35.935 -6.991 -13.485 1.00 31.08 721 GLY A O 1
ATOM 5598 N N . TRP A 1 722 ? -35.279 -4.846 -13.497 1.00 26.97 722 TRP A N 1
ATOM 5599 C CA . TRP A 1 722 ? -36.609 -4.290 -13.228 1.00 26.97 722 TRP A CA 1
ATOM 5600 C C . TRP A 1 722 ? -37.453 -4.099 -14.498 1.00 26.97 722 TRP A C 1
ATOM 5602 O O . TRP A 1 722 ? -37.231 -3.174 -15.274 1.00 26.97 722 TRP A O 1
ATOM 5612 N N . GLY A 1 723 ? -38.529 -4.883 -14.601 1.00 30.08 723 GLY A N 1
ATOM 5613 C CA . GLY A 1 723 ? -39.803 -4.397 -15.136 1.00 30.08 723 GLY A CA 1
ATOM 5614 C C . GLY A 1 723 ? -40.133 -4.679 -16.605 1.00 30.08 723 GLY A C 1
ATOM 5615 O O . GLY A 1 723 ? -39.770 -3.931 -17.505 1.00 30.08 723 GLY A O 1
ATOM 5616 N N . ASN A 1 724 ? -41.054 -5.624 -16.811 1.00 26.70 724 ASN A N 1
ATOM 5617 C CA . ASN A 1 724 ? -42.250 -5.319 -17.599 1.00 26.70 724 ASN A CA 1
ATOM 5618 C C . ASN A 1 724 ? -43.437 -6.172 -17.124 1.00 26.70 724 ASN A C 1
ATOM 5620 O O . ASN A 1 724 ? -43.364 -7.398 -17.118 1.00 26.70 724 ASN A O 1
ATOM 5624 N N . SER A 1 725 ? -44.525 -5.528 -16.691 1.00 32.03 725 SER A N 1
ATOM 5625 C CA . SER A 1 725 ? -45.735 -6.213 -16.209 1.00 32.03 725 SER A CA 1
ATOM 5626 C C . SER A 1 725 ? -46.830 -6.198 -17.269 1.00 32.03 725 SER A C 1
ATOM 5628 O O . SER A 1 725 ? -47.431 -5.156 -17.515 1.00 32.03 725 SER A O 1
ATOM 5630 N N . ALA A 1 726 ? -47.148 -7.364 -17.835 1.00 28.42 726 ALA A N 1
ATOM 5631 C CA . ALA A 1 726 ? -48.358 -7.559 -18.628 1.00 28.42 726 ALA A CA 1
ATOM 5632 C C . ALA A 1 726 ? -48.884 -9.005 -18.528 1.00 28.42 726 ALA A C 1
ATOM 5634 O O . ALA A 1 726 ? -48.179 -9.950 -18.856 1.00 28.42 726 ALA A O 1
ATOM 5635 N N . LEU A 1 727 ? -50.154 -9.129 -18.124 1.00 28.70 727 LEU A N 1
ATOM 5636 C CA . LEU A 1 727 ? -51.093 -10.224 -18.427 1.00 28.70 727 LEU A CA 1
ATOM 5637 C C . LEU A 1 727 ? -50.665 -11.686 -18.140 1.00 28.70 727 LEU A C 1
ATOM 5639 O O . LEU A 1 727 ? -50.005 -12.343 -18.939 1.00 28.70 727 LEU A O 1
ATOM 5643 N N . ARG A 1 728 ? -51.254 -12.274 -17.084 1.00 33.72 728 ARG A N 1
ATOM 5644 C CA . ARG A 1 728 ? -51.567 -13.722 -17.062 1.00 33.72 728 ARG A CA 1
ATOM 5645 C C . ARG A 1 728 ? -52.653 -14.014 -18.114 1.00 33.72 728 ARG A C 1
ATOM 5647 O O . ARG A 1 728 ? -53.555 -13.189 -18.272 1.00 33.72 728 ARG A O 1
ATOM 5654 N N . PRO A 1 729 ? -52.639 -15.187 -18.770 1.00 29.52 729 PRO A N 1
ATOM 5655 C CA . PRO A 1 729 ? -53.592 -16.226 -18.353 1.00 29.52 729 PRO A CA 1
ATOM 5656 C C . PRO A 1 729 ? -52.913 -17.626 -18.285 1.00 29.52 729 PRO A C 1
ATOM 5658 O O . PRO A 1 729 ? -51.745 -17.673 -17.905 1.00 29.52 729 PRO A O 1
ATOM 5661 N N . PRO A 1 730 ? -53.623 -18.771 -18.360 1.00 29.59 730 PRO A N 1
ATOM 5662 C CA . PRO A 1 730 ? -53.829 -19.608 -17.185 1.00 29.59 730 PRO A CA 1
ATOM 5663 C C . PRO A 1 730 ? -53.010 -20.910 -17.178 1.00 29.59 730 PRO A C 1
ATOM 5665 O O . PRO A 1 730 ? -52.460 -21.348 -18.185 1.00 29.59 730 PRO A O 1
ATOM 5668 N N . VAL A 1 731 ? -52.988 -21.560 -16.012 1.00 37.81 731 VAL A N 1
ATOM 5669 C CA . VAL A 1 731 ? -52.378 -22.882 -15.811 1.00 37.81 731 VAL A CA 1
ATOM 5670 C C . VAL A 1 731 ? -53.016 -23.919 -16.736 1.00 37.81 731 VAL A C 1
ATOM 5672 O O . VAL A 1 731 ? -54.233 -24.089 -16.726 1.00 37.81 731 VAL A O 1
ATOM 5675 N N . ASN A 1 732 ? -52.185 -24.683 -17.441 1.00 26.94 732 ASN A N 1
ATOM 5676 C CA . ASN A 1 732 ? -52.546 -26.018 -17.903 1.00 26.94 732 ASN A CA 1
ATOM 5677 C C . ASN A 1 732 ? -51.312 -26.924 -17.854 1.00 26.94 732 ASN A C 1
ATOM 5679 O O . ASN A 1 732 ? -50.217 -26.519 -18.244 1.00 26.94 732 ASN A O 1
ATOM 5683 N N . SER A 1 733 ? -51.478 -28.132 -17.328 1.00 35.66 733 SER A N 1
ATOM 5684 C CA . SER A 1 733 ? -50.394 -29.088 -17.112 1.00 35.66 733 SER A CA 1
ATOM 5685 C C . SER A 1 733 ? -50.198 -29.991 -18.327 1.00 35.66 733 SER A C 1
ATOM 5687 O O . SER A 1 733 ? -51.156 -30.569 -18.825 1.00 35.66 733 SER A O 1
ATOM 5689 N N . PHE A 1 734 ? -48.946 -30.210 -18.736 1.00 26.83 734 PHE A N 1
ATOM 5690 C CA . PHE A 1 734 ? -48.543 -31.460 -19.384 1.00 26.83 734 PHE A CA 1
ATOM 5691 C C . PHE A 1 734 ? -47.117 -31.852 -18.986 1.00 26.83 734 PHE A C 1
ATOM 5693 O O . PHE A 1 734 ? -46.343 -31.040 -18.487 1.00 26.83 734 PHE A O 1
ATOM 5700 N N . ASN A 1 735 ? -46.824 -33.146 -19.106 1.00 30.25 735 ASN A N 1
ATOM 5701 C CA . ASN A 1 735 ? -45.757 -33.828 -18.380 1.00 30.25 735 ASN A CA 1
ATOM 5702 C C . ASN A 1 735 ? -44.852 -34.592 -19.356 1.00 30.25 735 ASN A C 1
ATOM 5704 O O . ASN A 1 735 ? -45.279 -35.592 -19.931 1.00 30.25 735 ASN A O 1
ATOM 5708 N N . THR A 1 736 ? -43.604 -34.149 -19.512 1.00 26.62 736 THR A N 1
ATOM 5709 C CA . THR A 1 736 ? -42.577 -34.844 -20.302 1.00 26.62 736 THR A CA 1
ATOM 5710 C C . THR A 1 736 ? -41.276 -34.947 -19.513 1.00 26.62 736 THR A C 1
ATOM 5712 O O . THR A 1 736 ? -40.517 -33.985 -19.409 1.00 26.62 736 THR A O 1
ATOM 5715 N N . LYS A 1 737 ? -41.010 -36.135 -18.961 1.00 26.67 737 LYS A N 1
ATOM 5716 C CA . LYS A 1 737 ? -39.731 -36.473 -18.323 1.00 26.67 737 LYS A CA 1
ATOM 5717 C C . LYS A 1 737 ? -38.625 -36.649 -19.369 1.00 26.67 737 LYS A C 1
ATOM 5719 O O . LYS A 1 737 ? -38.783 -37.472 -20.265 1.00 26.67 737 LYS A O 1
ATOM 5724 N N . SER A 1 738 ? -37.469 -36.034 -19.135 1.00 24.30 738 SER A N 1
ATOM 5725 C CA . SER A 1 738 ? -36.154 -36.522 -19.583 1.00 24.30 738 SER A CA 1
ATOM 5726 C C . SER A 1 738 ? -35.091 -36.164 -18.525 1.00 24.30 738 SER A C 1
ATOM 5728 O O . SER A 1 738 ? -35.366 -35.313 -17.678 1.00 24.30 738 SER A O 1
ATOM 5730 N N . PRO A 1 739 ? -33.967 -36.901 -18.444 1.00 26.98 739 PRO A N 1
ATOM 5731 C CA . PRO A 1 739 ? -33.427 -37.272 -17.134 1.00 26.98 739 PRO A CA 1
ATOM 5732 C C . PRO A 1 739 ? -32.268 -36.413 -16.614 1.00 26.98 739 PRO A C 1
ATOM 5734 O O . PRO A 1 739 ? -31.437 -35.918 -17.367 1.00 26.98 739 PRO A O 1
ATOM 5737 N N . SER A 1 740 ? -32.168 -36.364 -15.287 1.00 30.36 740 SER A N 1
ATOM 5738 C CA . SER A 1 740 ? -31.014 -35.888 -14.524 1.00 30.36 740 SER A CA 1
ATOM 5739 C C . SER A 1 740 ? -29.968 -36.996 -14.321 1.00 30.36 740 SER A C 1
ATOM 5741 O O . SER A 1 740 ? -30.269 -37.993 -13.663 1.00 30.36 740 SER A O 1
ATOM 5743 N N . THR A 1 741 ? -28.733 -36.793 -14.784 1.00 28.55 741 THR A N 1
ATOM 5744 C CA . THR A 1 741 ? -27.531 -37.535 -14.342 1.00 28.55 741 THR A CA 1
ATOM 5745 C C . THR A 1 741 ? -26.282 -36.684 -14.566 1.00 28.55 741 THR A C 1
ATOM 5747 O O . THR A 1 741 ? -26.062 -36.294 -15.708 1.00 28.55 741 THR A O 1
ATOM 5750 N N . LEU A 1 742 ? -25.467 -36.505 -13.515 1.00 28.34 742 LEU A N 1
ATOM 5751 C CA . LEU A 1 742 ? -24.215 -35.722 -13.454 1.00 28.34 742 LEU A CA 1
ATOM 5752 C C . LEU A 1 742 ? -24.414 -34.217 -13.780 1.00 28.34 742 LEU A C 1
ATOM 5754 O O . LEU A 1 742 ? -24.852 -33.861 -14.865 1.00 28.34 742 LEU A O 1
ATOM 5758 N N . GLY A 1 743 ? -24.138 -33.265 -12.887 1.00 35.25 743 GLY A N 1
ATOM 5759 C CA . GLY A 1 743 ? -23.556 -33.388 -11.547 1.00 35.25 743 GLY A CA 1
ATOM 5760 C C . GLY A 1 743 ? -22.031 -33.444 -11.579 1.00 35.25 743 GLY A C 1
ATOM 5761 O O . GLY A 1 743 ? -21.479 -34.530 -11.483 1.00 35.25 743 GLY A O 1
ATOM 5762 N N . ASP A 1 744 ? -21.426 -32.264 -11.720 1.00 23.59 744 ASP A N 1
ATOM 5763 C CA . ASP A 1 744 ? -20.036 -31.903 -11.403 1.00 23.59 744 ASP A CA 1
ATOM 5764 C C . ASP A 1 744 ? -19.995 -30.360 -11.356 1.00 23.59 744 ASP A C 1
ATOM 5766 O O . ASP A 1 744 ? -19.792 -29.696 -12.375 1.00 23.59 744 ASP A O 1
ATOM 5770 N N . THR A 1 745 ? -20.289 -29.763 -10.196 1.00 22.73 745 THR A N 1
ATOM 5771 C CA . THR A 1 745 ? -20.186 -28.305 -10.016 1.00 22.73 745 THR A CA 1
ATOM 5772 C C . THR A 1 745 ? -18.732 -27.971 -9.710 1.00 22.73 745 THR A C 1
ATOM 5774 O O . THR A 1 745 ? -18.275 -28.167 -8.588 1.00 22.73 745 THR A O 1
ATOM 5777 N N . VAL A 1 746 ? -17.985 -27.515 -10.715 1.00 23.62 746 VAL A N 1
ATOM 5778 C CA . VAL A 1 746 ? -16.585 -27.112 -10.532 1.00 23.62 746 VAL A CA 1
ATOM 5779 C C . VAL A 1 746 ? -16.543 -25.785 -9.781 1.00 23.62 746 VAL A C 1
ATOM 5781 O O . VAL A 1 746 ? -16.914 -24.754 -10.339 1.00 23.62 746 VAL A O 1
ATOM 5784 N N . THR A 1 747 ? -16.061 -25.803 -8.540 1.00 22.19 747 THR A N 1
ATOM 5785 C CA . THR A 1 747 ? -15.697 -24.592 -7.800 1.00 22.19 747 THR A CA 1
ATOM 5786 C C . THR A 1 747 ? -14.510 -23.938 -8.507 1.00 22.19 747 THR A C 1
ATOM 5788 O O . THR A 1 747 ? -13.380 -24.426 -8.431 1.00 22.19 747 THR A O 1
ATOM 5791 N N . ILE A 1 748 ? -14.758 -22.856 -9.248 1.00 29.12 748 ILE A N 1
ATOM 5792 C CA . ILE A 1 748 ? -13.691 -22.063 -9.869 1.00 29.12 748 ILE A CA 1
ATOM 5793 C C . ILE A 1 748 ? -13.147 -21.125 -8.793 1.00 29.12 748 ILE A C 1
ATOM 5795 O O . ILE A 1 748 ? -13.568 -19.980 -8.674 1.00 29.12 748 ILE A O 1
ATOM 5799 N N . ALA A 1 749 ? -12.230 -21.645 -7.979 1.00 27.02 749 ALA A N 1
ATOM 5800 C CA . ALA A 1 749 ? -11.459 -20.822 -7.060 1.00 27.02 749 ALA A CA 1
ATOM 5801 C C . ALA A 1 749 ? -10.687 -19.753 -7.851 1.00 27.02 749 ALA A C 1
ATOM 5803 O O . ALA A 1 749 ? -10.062 -20.076 -8.869 1.00 27.02 749 ALA A O 1
ATOM 5804 N N . ALA A 1 750 ? -10.707 -18.510 -7.357 1.00 34.62 750 ALA A N 1
ATOM 5805 C CA . ALA A 1 750 ? -9.939 -17.404 -7.918 1.00 34.62 750 ALA A CA 1
ATOM 5806 C C . ALA A 1 750 ? -8.484 -17.841 -8.124 1.00 34.62 750 ALA A C 1
ATOM 5808 O O . ALA A 1 750 ? -7.825 -18.329 -7.200 1.00 34.62 750 ALA A O 1
ATOM 5809 N N . LYS A 1 751 ? -8.011 -17.755 -9.370 1.00 40.31 751 LYS A N 1
ATOM 5810 C CA . LYS A 1 751 ? -6.804 -18.463 -9.804 1.00 40.31 751 LYS A CA 1
ATOM 5811 C C . LYS A 1 751 ? -5.594 -17.914 -9.038 1.00 40.31 751 LYS A C 1
ATOM 5813 O O . LYS A 1 751 ? -5.260 -16.745 -9.234 1.00 40.31 751 LYS A O 1
ATOM 5818 N N . PRO A 1 752 ? -4.935 -18.703 -8.165 1.00 49.47 752 PRO A N 1
ATOM 5819 C CA . PRO A 1 752 ? -3.896 -18.167 -7.297 1.00 49.47 752 PRO A CA 1
ATOM 5820 C C . PRO A 1 752 ? -2.770 -17.585 -8.148 1.00 49.47 752 PRO A C 1
ATOM 5822 O O . PRO A 1 752 ? -2.302 -18.235 -9.090 1.00 49.47 752 PRO A O 1
ATOM 5825 N N . LYS A 1 753 ? -2.351 -16.354 -7.823 1.00 69.06 753 LYS A N 1
ATOM 5826 C CA . LYS A 1 753 ? -1.237 -15.678 -8.496 1.00 69.06 753 LYS A CA 1
ATOM 5827 C C . LYS A 1 753 ? -0.037 -16.618 -8.469 1.00 69.06 753 LYS A C 1
ATOM 5829 O O . LYS A 1 753 ? 0.422 -16.980 -7.388 1.00 69.06 753 LYS A O 1
ATOM 5834 N N . LEU A 1 754 ? 0.413 -17.044 -9.652 1.00 75.38 754 LEU A N 1
ATOM 5835 C CA . LEU A 1 754 ? 1.475 -18.041 -9.777 1.00 75.38 754 LEU A CA 1
ATOM 5836 C C . LEU A 1 754 ? 2.693 -17.573 -8.985 1.00 75.38 754 LEU A C 1
ATOM 5838 O O . LEU A 1 754 ? 3.089 -16.413 -9.122 1.00 75.38 754 LEU A O 1
ATOM 5842 N N . ASP A 1 755 ? 3.287 -18.462 -8.192 1.00 89.81 755 ASP A N 1
ATOM 5843 C CA . ASP A 1 755 ? 4.588 -18.215 -7.581 1.00 89.81 755 ASP A CA 1
ATOM 5844 C C . ASP A 1 755 ? 5.651 -17.993 -8.670 1.00 89.81 755 ASP A C 1
ATOM 5846 O O . ASP A 1 755 ? 5.473 -18.390 -9.826 1.00 89.81 755 ASP A O 1
ATOM 5850 N N . ASP A 1 756 ? 6.754 -17.338 -8.313 1.00 88.88 756 ASP A N 1
ATOM 5851 C CA . ASP A 1 756 ? 7.790 -16.959 -9.276 1.00 88.88 756 ASP A CA 1
ATOM 5852 C C . ASP A 1 756 ? 8.374 -18.174 -10.019 1.00 88.88 756 ASP A C 1
ATOM 5854 O O . ASP A 1 756 ? 8.569 -18.113 -11.233 1.00 88.88 756 ASP A O 1
ATOM 5858 N N . ALA A 1 757 ? 8.552 -19.324 -9.358 1.00 88.75 757 ALA A N 1
ATOM 5859 C CA . ALA A 1 757 ? 9.066 -20.529 -10.007 1.00 88.75 757 ALA A CA 1
ATOM 5860 C C . ALA A 1 757 ? 8.051 -21.146 -10.988 1.00 88.75 757 ALA A C 1
ATOM 5862 O O . ALA A 1 757 ? 8.431 -21.551 -12.093 1.00 88.75 757 ALA A O 1
ATOM 5863 N N . THR A 1 758 ? 6.762 -21.195 -10.645 1.00 90.38 758 THR A N 1
ATOM 5864 C CA . THR A 1 758 ? 5.705 -21.668 -11.555 1.00 90.38 758 THR A CA 1
ATOM 5865 C C . THR A 1 758 ? 5.504 -20.706 -12.727 1.00 90.38 758 THR A C 1
ATOM 5867 O O . THR A 1 758 ? 5.355 -21.163 -13.866 1.00 90.38 758 THR A O 1
ATOM 5870 N N . LEU A 1 759 ? 5.556 -19.389 -12.496 1.00 92.69 759 LEU A N 1
ATOM 5871 C CA . LEU A 1 759 ? 5.509 -18.371 -13.549 1.00 92.69 759 LEU A CA 1
ATOM 5872 C C . LEU A 1 759 ? 6.700 -18.515 -14.508 1.00 92.69 759 LEU A C 1
ATOM 5874 O O . LEU A 1 759 ? 6.498 -18.620 -15.722 1.00 92.69 759 LEU A O 1
ATOM 5878 N N . TRP A 1 760 ? 7.923 -18.590 -13.971 1.00 95.62 760 TRP A N 1
ATOM 5879 C CA . TRP A 1 760 ? 9.159 -18.768 -14.736 1.00 95.62 760 TRP A CA 1
ATOM 5880 C C . TRP A 1 760 ? 9.108 -20.005 -15.619 1.00 95.62 760 TRP A C 1
ATOM 5882 O O . TRP A 1 760 ? 9.244 -19.897 -16.834 1.00 95.62 760 TRP A O 1
ATOM 5892 N N . ASN A 1 761 ? 8.833 -21.176 -15.040 1.00 92.94 761 ASN A N 1
ATOM 5893 C CA . ASN A 1 761 ? 8.792 -22.427 -15.795 1.00 92.94 761 ASN A CA 1
ATOM 5894 C C . ASN A 1 761 ? 7.659 -22.444 -16.837 1.00 92.94 761 ASN A C 1
ATOM 5896 O O . ASN A 1 761 ? 7.850 -22.959 -17.941 1.00 92.94 761 ASN A O 1
ATOM 5900 N N . THR A 1 762 ? 6.509 -21.829 -16.539 1.00 92.06 762 THR A N 1
ATOM 5901 C CA . THR A 1 762 ? 5.397 -21.691 -17.496 1.00 92.06 762 THR A CA 1
ATOM 5902 C C . THR A 1 762 ? 5.787 -20.822 -18.691 1.00 92.06 762 THR A C 1
ATOM 5904 O O . THR A 1 762 ? 5.543 -21.206 -19.838 1.00 92.06 762 THR A O 1
ATOM 5907 N N . CYS A 1 763 ? 6.409 -19.665 -18.452 1.00 96.12 763 CYS A N 1
ATOM 5908 C CA . CYS A 1 763 ? 6.829 -18.757 -19.515 1.00 96.12 763 CYS A CA 1
ATOM 5909 C C . CYS A 1 763 ? 8.052 -19.291 -20.274 1.00 96.12 763 CYS A C 1
ATOM 5911 O O . CYS A 1 763 ? 8.015 -19.311 -21.500 1.00 96.12 763 CYS A O 1
ATOM 5913 N N . LYS A 1 764 ? 9.064 -19.847 -19.598 1.00 96.94 764 LYS A N 1
ATOM 5914 C CA . LYS A 1 764 ? 10.199 -20.540 -20.229 1.00 96.94 764 LYS A CA 1
ATOM 5915 C C . LYS A 1 764 ? 9.718 -21.621 -21.198 1.00 96.94 764 LYS A C 1
ATOM 5917 O O . LYS A 1 764 ? 9.999 -21.537 -22.391 1.00 96.94 764 LYS A O 1
ATOM 5922 N N . CYS A 1 765 ? 8.921 -22.582 -20.722 1.00 94.44 765 CYS A N 1
ATOM 5923 C CA . CYS A 1 765 ? 8.412 -23.680 -21.549 1.00 94.44 765 CYS A CA 1
ATOM 5924 C C . CYS A 1 765 ? 7.574 -23.172 -22.738 1.00 94.44 765 CYS A C 1
ATOM 5926 O O . CYS A 1 765 ? 7.660 -23.695 -23.853 1.00 94.44 765 CYS A O 1
ATOM 5928 N N . ARG A 1 766 ? 6.790 -22.102 -22.537 1.00 95.12 766 ARG A N 1
ATOM 5929 C CA . ARG A 1 766 ? 6.045 -21.438 -23.616 1.00 95.12 766 ARG A CA 1
ATOM 5930 C C . ARG A 1 766 ? 6.982 -20.804 -24.652 1.00 95.12 766 ARG A C 1
ATOM 5932 O O . ARG A 1 766 ? 6.734 -20.961 -25.845 1.00 95.12 766 ARG A O 1
ATOM 5939 N N . GLY A 1 767 ? 8.048 -20.134 -24.218 1.00 96.38 767 GLY A N 1
ATOM 5940 C CA . GLY A 1 767 ? 9.061 -19.530 -25.082 1.00 96.38 767 GLY A CA 1
ATOM 5941 C C . GLY A 1 767 ? 9.861 -20.558 -25.875 1.00 96.38 767 GLY A C 1
ATOM 5942 O O . GLY A 1 767 ? 9.902 -20.467 -27.097 1.00 96.38 767 GLY A O 1
ATOM 5943 N N . GLU A 1 768 ? 10.403 -21.589 -25.218 1.00 94.75 768 GLU A N 1
ATOM 5944 C CA . GLU A 1 768 ? 11.078 -22.730 -25.864 1.00 94.75 768 GLU A CA 1
ATOM 5945 C C . GLU A 1 768 ? 10.212 -23.324 -26.984 1.00 94.75 768 GLU A C 1
ATOM 5947 O O . GLU A 1 768 ? 10.665 -23.527 -28.114 1.00 94.75 768 GLU A O 1
ATOM 5952 N N . LYS A 1 769 ? 8.930 -23.551 -26.679 1.00 92.88 769 LYS A N 1
ATOM 5953 C CA . LYS A 1 769 ? 7.945 -24.101 -27.607 1.00 92.88 769 LYS A CA 1
ATOM 5954 C C . LYS A 1 769 ? 7.676 -23.173 -28.795 1.00 92.88 769 LYS A C 1
ATOM 5956 O O . LYS A 1 769 ? 7.595 -23.652 -29.928 1.00 92.88 769 LYS A O 1
ATOM 5961 N N . ILE A 1 770 ? 7.554 -21.863 -28.572 1.00 95.38 770 ILE A N 1
ATOM 5962 C CA . ILE A 1 770 ? 7.410 -20.861 -29.643 1.00 95.38 770 ILE A CA 1
ATOM 5963 C C . ILE A 1 770 ? 8.677 -20.814 -30.507 1.00 95.38 770 ILE A C 1
ATOM 5965 O O . ILE A 1 770 ? 8.564 -20.816 -31.732 1.00 95.38 770 ILE A O 1
ATOM 5969 N N . THR A 1 771 ? 9.870 -20.852 -29.909 1.00 94.88 771 THR A N 1
ATOM 5970 C CA . THR A 1 771 ? 11.162 -20.881 -30.618 1.00 94.88 771 THR A CA 1
ATOM 5971 C C . THR A 1 771 ? 11.279 -22.106 -31.523 1.00 94.88 771 THR A C 1
ATOM 5973 O O . THR A 1 771 ? 11.553 -21.953 -32.712 1.00 94.88 771 THR A O 1
ATOM 5976 N N . GLN A 1 772 ? 10.989 -23.310 -31.015 1.00 91.94 772 GLN A N 1
ATOM 5977 C CA . GLN A 1 772 ? 10.954 -24.536 -31.828 1.00 91.94 772 GLN A CA 1
ATOM 5978 C C . GLN A 1 772 ? 9.954 -24.399 -32.989 1.00 91.94 772 GLN A C 1
ATOM 5980 O O . GLN A 1 772 ? 10.306 -24.592 -34.149 1.00 91.94 772 GLN A O 1
ATOM 5985 N N . THR A 1 773 ? 8.729 -23.953 -32.701 1.00 92.50 773 THR A N 1
ATOM 5986 C CA . THR A 1 773 ? 7.672 -23.731 -33.709 1.00 92.50 773 THR A CA 1
ATOM 5987 C C . THR A 1 773 ? 8.056 -22.681 -34.765 1.00 92.50 773 THR A C 1
ATOM 5989 O O . THR A 1 773 ? 7.619 -22.755 -35.915 1.00 92.50 773 THR A O 1
ATOM 5992 N N . SER A 1 774 ? 8.886 -21.703 -34.401 1.00 93.44 774 SER A N 1
ATOM 5993 C CA . SER A 1 774 ? 9.392 -20.658 -35.302 1.00 93.44 774 SER A CA 1
ATOM 5994 C C . SER A 1 774 ? 10.473 -21.180 -36.257 1.00 93.44 774 SER A C 1
ATOM 5996 O O . SER A 1 774 ? 10.538 -20.752 -37.409 1.00 93.44 774 SER A O 1
ATOM 5998 N N . LEU A 1 775 ? 11.303 -22.119 -35.788 1.00 91.81 775 LEU A N 1
ATOM 5999 C CA . LEU A 1 775 ? 12.374 -22.756 -36.560 1.00 91.81 775 LEU A CA 1
ATOM 6000 C C . LEU A 1 775 ? 11.845 -23.823 -37.532 1.00 91.81 775 LEU A C 1
ATOM 6002 O O . LEU A 1 775 ? 12.298 -23.879 -38.675 1.00 91.81 775 LEU A O 1
ATOM 6006 N N . GLU A 1 776 ? 10.884 -24.637 -37.088 1.00 89.62 776 GLU A N 1
ATOM 6007 C CA . GLU A 1 776 ? 10.326 -25.768 -37.842 1.00 89.62 776 GLU A CA 1
ATOM 6008 C C . GLU A 1 776 ? 9.448 -25.346 -39.028 1.00 89.62 776 GLU A C 1
ATOM 6010 O O . GLU A 1 776 ? 8.807 -24.293 -39.015 1.00 89.62 776 GLU A O 1
ATOM 6015 N N . ASP A 1 777 ? 9.384 -26.163 -40.083 1.00 87.31 777 ASP A N 1
ATOM 6016 C CA . ASP A 1 777 ? 8.476 -25.937 -41.219 1.00 87.31 777 ASP A CA 1
ATOM 6017 C C . ASP A 1 777 ? 6.991 -25.992 -40.791 1.00 87.31 777 ASP A C 1
ATOM 6019 O O . ASP A 1 777 ? 6.662 -26.459 -39.703 1.00 87.31 777 ASP A O 1
ATOM 6023 N N . LYS A 1 778 ? 6.062 -25.516 -41.628 1.00 84.38 778 LYS A N 1
ATOM 6024 C CA . LYS A 1 778 ? 4.629 -25.444 -41.281 1.00 84.38 778 LYS A CA 1
ATOM 6025 C C . LYS A 1 778 ? 3.989 -26.811 -40.965 1.00 84.38 778 LYS A C 1
ATOM 6027 O O . LYS A 1 778 ? 3.163 -26.893 -40.053 1.00 84.38 778 LYS A O 1
ATOM 6032 N N . ASP A 1 779 ? 4.358 -27.876 -41.674 1.00 85.12 779 ASP A N 1
ATOM 6033 C CA . ASP A 1 779 ? 3.826 -29.225 -41.457 1.00 85.12 779 ASP A CA 1
ATOM 6034 C C . ASP A 1 779 ? 4.413 -29.907 -40.213 1.00 85.12 779 ASP A C 1
ATOM 6036 O O . ASP A 1 779 ? 3.722 -30.717 -39.584 1.00 85.12 779 ASP A O 1
ATOM 6040 N N . THR A 1 780 ? 5.630 -29.545 -39.802 1.00 86.19 780 THR A N 1
ATOM 6041 C CA . THR A 1 780 ? 6.218 -29.985 -38.526 1.00 86.19 780 THR A CA 1
ATOM 6042 C C . THR A 1 780 ? 5.708 -29.139 -37.349 1.00 86.19 780 THR A C 1
ATOM 6044 O O . THR A 1 780 ? 5.228 -29.685 -36.350 1.00 86.19 780 THR A O 1
ATOM 6047 N N . ALA A 1 781 ? 5.699 -27.812 -37.486 1.00 85.88 781 ALA A N 1
ATOM 6048 C CA . ALA A 1 781 ? 5.336 -26.846 -36.448 1.00 85.88 781 ALA A CA 1
ATOM 6049 C C . ALA A 1 781 ? 3.881 -26.968 -35.953 1.00 85.88 781 ALA A C 1
ATOM 6051 O O . ALA A 1 781 ? 3.615 -26.744 -34.770 1.00 85.88 781 ALA A O 1
ATOM 6052 N N . LYS A 1 782 ? 2.943 -27.403 -36.809 1.00 85.62 782 LYS A N 1
ATOM 6053 C CA . LYS A 1 782 ? 1.529 -27.629 -36.434 1.00 85.62 782 LYS A CA 1
ATOM 6054 C C . LYS A 1 782 ? 1.313 -28.691 -35.349 1.00 85.62 782 LYS A C 1
ATOM 6056 O O . LYS A 1 782 ? 0.246 -28.741 -34.746 1.00 85.62 782 LYS A O 1
ATOM 6061 N N . ASN A 1 783 ? 2.309 -29.549 -35.117 1.00 85.19 783 ASN A N 1
ATOM 6062 C CA . ASN A 1 783 ? 2.287 -30.563 -34.060 1.00 85.19 783 ASN A CA 1
ATOM 6063 C C . ASN A 1 783 ? 2.766 -30.003 -32.706 1.00 85.19 783 ASN A C 1
ATOM 6065 O O . ASN A 1 783 ? 2.622 -30.670 -31.683 1.00 85.19 783 ASN A O 1
ATOM 6069 N N . LEU A 1 784 ? 3.344 -28.796 -32.702 1.00 81.81 784 LEU A N 1
ATOM 6070 C CA . LEU A 1 784 ? 3.797 -28.085 -31.511 1.00 81.81 784 LEU A CA 1
ATOM 6071 C C . LEU A 1 784 ? 2.719 -27.091 -31.058 1.00 81.81 784 LEU A C 1
ATOM 6073 O O . LEU A 1 784 ? 2.162 -27.240 -29.967 1.00 81.81 784 LEU A O 1
ATOM 6077 N N . VAL A 1 785 ? 2.399 -26.094 -31.887 1.00 83.19 785 VAL A N 1
ATOM 6078 C CA . VAL A 1 785 ? 1.431 -25.024 -31.578 1.00 83.19 785 VAL A CA 1
ATOM 6079 C C . VAL A 1 785 ? 0.176 -25.165 -32.436 1.00 83.19 785 VAL A C 1
ATOM 6081 O O . VAL A 1 785 ? 0.226 -25.560 -33.600 1.00 83.19 785 VAL A O 1
ATOM 6084 N N . THR A 1 786 ? -0.973 -24.845 -31.842 1.00 78.12 786 THR A N 1
ATOM 6085 C CA . THR A 1 786 ? -2.280 -24.883 -32.500 1.00 78.12 786 THR A CA 1
ATOM 6086 C C . THR A 1 786 ? -3.130 -23.710 -31.988 1.00 78.12 786 THR A C 1
ATOM 6088 O O . THR A 1 786 ? -3.234 -23.563 -30.769 1.00 78.12 786 THR A O 1
ATOM 6091 N N . PRO A 1 787 ? -3.746 -22.895 -32.865 1.00 80.06 787 PRO A N 1
ATOM 6092 C CA . PRO A 1 787 ? -3.621 -22.931 -34.323 1.00 80.06 787 PRO A CA 1
ATOM 6093 C C . PRO A 1 787 ? -2.213 -22.513 -34.788 1.00 80.06 787 PRO A C 1
ATOM 6095 O O . PRO A 1 787 ? -1.573 -21.667 -34.171 1.00 80.06 787 PRO A O 1
ATOM 6098 N N . ILE A 1 788 ? -1.724 -23.146 -35.859 1.00 85.62 788 ILE A N 1
ATOM 6099 C CA . ILE A 1 788 ? -0.433 -22.806 -36.489 1.00 85.62 788 ILE A CA 1
ATOM 6100 C C . ILE A 1 788 ? -0.567 -21.664 -37.500 1.00 85.62 788 ILE A C 1
ATOM 6102 O O . ILE A 1 788 ? 0.381 -20.925 -37.719 1.00 85.62 788 ILE A O 1
ATOM 6106 N N . ASP A 1 789 ? -1.751 -21.531 -38.095 1.00 84.50 789 ASP A N 1
ATOM 6107 C CA . ASP A 1 789 ? -2.118 -20.481 -39.036 1.00 84.50 789 ASP A CA 1
ATOM 6108 C C . ASP A 1 789 ? -3.051 -19.490 -38.343 1.00 84.50 789 ASP A C 1
ATOM 6110 O O . ASP A 1 789 ? -3.920 -19.892 -37.565 1.00 84.50 789 ASP A O 1
ATOM 6114 N N . SER A 1 790 ? -2.926 -18.205 -38.665 1.00 89.25 790 SER A N 1
ATOM 6115 C CA . SER A 1 790 ? -4.027 -17.273 -38.421 1.00 89.25 790 SER A CA 1
ATOM 6116 C C . SER A 1 790 ? -5.114 -17.466 -39.487 1.00 89.25 790 SER A C 1
ATOM 6118 O O . SER A 1 790 ? -4.771 -17.601 -40.663 1.00 89.25 790 SER A O 1
ATOM 6120 N N . PRO A 1 791 ? -6.415 -17.443 -39.136 1.00 90.75 791 PRO A N 1
ATOM 6121 C CA . PRO A 1 791 ? -7.482 -17.287 -40.124 1.00 90.75 791 PRO A CA 1
ATOM 6122 C C . PRO A 1 791 ? -7.565 -15.846 -40.663 1.00 90.75 791 PRO A C 1
ATOM 6124 O O . PRO A 1 791 ? -8.346 -15.585 -41.575 1.00 90.75 791 PRO A O 1
ATOM 6127 N N . TRP A 1 792 ? -6.791 -14.913 -40.097 1.00 93.12 792 TRP A N 1
ATOM 6128 C CA . TRP A 1 792 ? -6.814 -13.496 -40.431 1.00 93.12 792 TRP A CA 1
ATOM 6129 C C . TRP A 1 792 ? -5.633 -13.133 -41.341 1.00 93.12 792 TRP A C 1
ATOM 6131 O O . TRP A 1 792 ? -4.468 -13.152 -40.937 1.00 93.12 792 TRP A O 1
ATOM 6141 N N . GLU A 1 793 ? -5.940 -12.764 -42.583 1.00 87.81 793 GLU A N 1
ATOM 6142 C CA . GLU A 1 793 ? -4.970 -12.286 -43.571 1.00 87.81 793 GLU A CA 1
ATOM 6143 C C . GLU A 1 793 ? -5.296 -10.857 -44.034 1.00 87.81 793 GLU A C 1
ATOM 6145 O O . GLU A 1 793 ? -6.345 -10.297 -43.723 1.00 87.81 793 GLU A O 1
ATOM 6150 N N . GLY A 1 794 ? -4.390 -10.253 -44.805 1.00 91.25 794 GLY A N 1
ATOM 6151 C CA . GLY A 1 794 ? -4.601 -8.914 -45.354 1.00 91.25 794 GLY A CA 1
ATOM 6152 C C . GLY A 1 794 ? -4.518 -7.797 -44.309 1.00 91.25 794 GLY A C 1
ATOM 6153 O O . GLY A 1 794 ? -3.795 -7.892 -43.320 1.00 91.25 794 GLY A O 1
ATOM 6154 N N . THR A 1 795 ? -5.190 -6.684 -44.601 1.00 94.12 795 THR A N 1
ATOM 6155 C CA . THR A 1 795 ? -5.107 -5.419 -43.852 1.00 94.12 795 THR A CA 1
ATOM 6156 C C . THR A 1 795 ? -6.215 -5.246 -42.803 1.00 94.12 795 THR A C 1
ATOM 6158 O O . THR A 1 795 ? -6.139 -4.336 -41.977 1.00 94.12 795 THR A O 1
ATOM 6161 N N . MET A 1 796 ? -7.207 -6.139 -42.775 1.00 96.00 796 MET A N 1
ATOM 6162 C CA . MET A 1 796 ? -8.218 -6.294 -41.717 1.00 96.00 796 MET A CA 1
ATOM 6163 C C . MET A 1 796 ? -9.057 -5.047 -41.353 1.00 96.00 796 MET A C 1
ATOM 6165 O O . MET A 1 796 ? -9.526 -4.938 -40.220 1.00 96.00 796 MET A O 1
ATOM 6169 N N . GLU A 1 797 ? -9.227 -4.051 -42.234 1.00 95.00 797 GLU A N 1
ATOM 6170 C CA . GLU A 1 797 ? -10.028 -2.849 -41.925 1.00 95.00 797 GLU A CA 1
ATOM 6171 C C . GLU A 1 797 ? -11.482 -3.179 -41.576 1.00 95.00 797 GLU A C 1
ATOM 6173 O O . GLU A 1 797 ? -12.016 -2.641 -40.601 1.00 95.00 797 GLU A O 1
ATOM 6178 N N . GLU A 1 798 ? -12.113 -4.044 -42.371 1.00 96.00 798 GLU A N 1
ATOM 6179 C CA . GLU A 1 798 ? -13.515 -4.423 -42.209 1.00 96.00 798 GLU A CA 1
ATOM 6180 C C . GLU A 1 798 ? -13.676 -5.532 -41.160 1.00 96.00 798 GLU A C 1
ATOM 6182 O O . GLU A 1 798 ? -14.647 -5.516 -40.414 1.00 96.00 798 GLU A O 1
ATOM 6187 N N . GLU A 1 799 ? -12.692 -6.418 -41.008 1.00 97.38 799 GLU A N 1
ATOM 6188 C CA . GLU A 1 799 ? -12.638 -7.462 -39.982 1.00 97.38 799 GLU A CA 1
ATOM 6189 C C . GLU A 1 799 ? -12.519 -6.864 -38.573 1.00 97.38 799 GLU A C 1
ATOM 6191 O O . GLU A 1 799 ? -13.286 -7.237 -37.687 1.00 97.38 799 GLU A O 1
ATOM 6196 N N . LEU A 1 800 ? -11.628 -5.886 -38.357 1.00 96.00 800 LEU A N 1
ATOM 6197 C CA . LEU A 1 800 ? -11.541 -5.153 -37.084 1.00 96.00 800 LEU A CA 1
ATOM 6198 C C . LEU A 1 800 ? -12.869 -4.460 -36.754 1.00 96.00 800 LEU A C 1
ATOM 6200 O O . LEU A 1 800 ? -13.369 -4.562 -35.637 1.00 96.00 800 LEU A O 1
ATOM 6204 N N . LYS A 1 801 ? -13.468 -3.794 -37.743 1.00 95.56 801 LYS A N 1
ATOM 6205 C CA . LYS A 1 801 ? -14.749 -3.083 -37.625 1.00 95.56 801 LYS A CA 1
ATOM 6206 C C . LYS A 1 801 ? -15.934 -4.026 -37.363 1.00 95.56 801 LYS A C 1
ATOM 6208 O O . LYS A 1 801 ? -16.816 -3.674 -36.582 1.00 95.56 801 LYS A O 1
ATOM 6213 N N . LEU A 1 802 ? -15.949 -5.210 -37.981 1.00 96.31 802 LEU A N 1
ATOM 6214 C CA . LEU A 1 802 ? -16.916 -6.287 -37.741 1.00 96.31 802 LEU A CA 1
ATOM 6215 C C . LEU A 1 802 ? -16.796 -6.807 -36.305 1.00 96.31 802 LEU A C 1
ATOM 6217 O O . LEU A 1 802 ? -17.794 -6.894 -35.594 1.00 96.31 802 LEU A O 1
ATOM 6221 N N . TRP A 1 803 ? -15.567 -7.061 -35.853 1.00 97.00 803 TRP A N 1
ATOM 6222 C CA . TRP A 1 803 ? -15.243 -7.476 -34.487 1.00 97.00 803 TRP A CA 1
ATOM 6223 C C . TRP A 1 803 ? -15.178 -6.313 -33.487 1.00 97.00 803 TRP A C 1
ATOM 6225 O O . TRP A 1 803 ? -14.445 -6.378 -32.509 1.00 97.00 803 TRP A O 1
ATOM 6235 N N . GLY A 1 804 ? -15.947 -5.243 -33.713 1.00 94.56 804 GLY A N 1
ATOM 6236 C CA . GLY A 1 804 ? -16.199 -4.191 -32.725 1.00 94.56 804 GLY A CA 1
ATOM 6237 C C . GLY A 1 804 ? -15.079 -3.168 -32.493 1.00 94.56 804 GLY A C 1
ATOM 6238 O O . GLY A 1 804 ? -15.264 -2.262 -31.680 1.00 94.56 804 GLY A O 1
ATOM 6239 N N . TYR A 1 805 ? -13.942 -3.252 -33.189 1.00 96.19 805 TYR A N 1
ATOM 6240 C CA . TYR A 1 805 ? -12.818 -2.334 -32.994 1.00 96.19 805 TYR A CA 1
ATOM 6241 C C . TYR A 1 805 ? -13.013 -0.995 -33.724 1.00 96.19 805 TYR A C 1
ATOM 6243 O O . TYR A 1 805 ? -12.998 -0.911 -34.957 1.00 96.19 805 TYR A O 1
ATOM 6251 N N . ALA A 1 806 ? -13.086 0.089 -32.953 1.00 93.81 806 ALA A N 1
ATOM 6252 C CA . ALA A 1 806 ? -12.890 1.443 -33.452 1.00 93.81 806 ALA A CA 1
ATOM 6253 C C . ALA A 1 806 ? -11.401 1.700 -33.742 1.00 93.81 806 ALA A C 1
ATOM 6255 O O . ALA A 1 806 ? -10.517 1.258 -33.009 1.00 93.81 806 ALA A O 1
ATOM 6256 N N . GLN A 1 807 ? -11.117 2.451 -34.806 1.00 92.00 807 GLN A N 1
ATOM 6257 C CA . GLN A 1 807 ? -9.754 2.777 -35.244 1.00 92.00 807 GLN A CA 1
ATOM 6258 C C . GLN A 1 807 ? -9.599 4.308 -35.335 1.00 92.00 807 GLN A C 1
ATOM 6260 O O . GLN A 1 807 ? -9.811 4.885 -36.408 1.00 92.00 807 GLN A O 1
ATOM 6265 N N . PRO A 1 808 ? -9.329 4.998 -34.205 1.00 86.25 808 PRO A N 1
ATOM 6266 C CA . PRO A 1 808 ? -9.158 6.449 -34.193 1.00 86.25 808 PRO A CA 1
ATOM 6267 C C . PRO A 1 808 ? -7.999 6.912 -35.095 1.00 86.25 808 PRO A C 1
ATOM 6269 O O . PRO A 1 808 ? -7.017 6.201 -35.309 1.00 86.25 808 PRO A O 1
ATOM 6272 N N . LYS A 1 809 ? -8.115 8.123 -35.656 1.00 79.00 809 LYS A N 1
ATOM 6273 C CA . LYS A 1 809 ? -7.155 8.674 -36.630 1.00 79.00 809 LYS A CA 1
ATOM 6274 C C . LYS A 1 809 ? -6.224 9.708 -35.995 1.00 79.00 809 LYS A C 1
ATOM 6276 O O . LYS A 1 809 ? -6.678 10.552 -35.230 1.00 79.00 809 LYS A O 1
ATOM 6281 N N . GLY A 1 810 ? -4.959 9.695 -36.419 1.00 68.69 810 GLY A N 1
ATOM 6282 C CA . GLY A 1 810 ? -3.908 10.604 -35.949 1.00 68.69 810 GLY A CA 1
ATOM 6283 C C . GLY A 1 810 ? -3.070 10.014 -34.811 1.00 68.69 810 GLY A C 1
ATOM 6284 O O . GLY A 1 810 ? -3.502 9.089 -34.128 1.00 68.69 810 GLY A O 1
ATOM 6285 N N . ALA A 1 811 ? -1.859 10.542 -34.619 1.00 62.47 811 ALA A N 1
ATOM 6286 C CA . ALA A 1 811 ? -0.973 10.092 -33.549 1.00 62.47 811 ALA A CA 1
ATOM 6287 C C . ALA A 1 811 ? -1.472 10.551 -32.171 1.00 62.47 811 ALA A C 1
ATOM 6289 O O . ALA A 1 811 ? -1.663 11.746 -31.940 1.00 62.47 811 ALA A O 1
ATOM 6290 N N . THR A 1 812 ? -1.621 9.606 -31.242 1.00 74.25 812 THR A N 1
ATOM 6291 C CA . THR A 1 812 ? -1.848 9.902 -29.820 1.00 74.25 812 THR A CA 1
ATOM 6292 C C . THR A 1 812 ? -0.564 10.422 -29.164 1.00 74.25 812 THR A C 1
ATOM 6294 O O . THR A 1 812 ? 0.515 10.391 -29.770 1.00 74.25 812 THR A O 1
ATOM 6297 N N . ALA A 1 813 ? -0.654 10.858 -27.903 1.00 74.06 813 ALA A N 1
ATOM 6298 C CA . ALA A 1 813 ? 0.514 11.182 -27.082 1.00 74.06 813 ALA A CA 1
ATOM 6299 C C . ALA A 1 813 ? 1.566 10.053 -27.105 1.00 74.06 813 ALA A C 1
ATOM 6301 O O . ALA A 1 813 ? 2.728 10.321 -27.400 1.00 74.06 813 ALA A O 1
ATOM 6302 N N . TYR A 1 814 ? 1.136 8.799 -26.928 1.00 76.75 814 TYR A N 1
ATOM 6303 C CA . TYR A 1 814 ? 1.999 7.612 -26.877 1.00 76.75 814 TYR A CA 1
ATOM 6304 C C . TYR A 1 814 ? 2.658 7.231 -28.217 1.00 76.75 814 TYR A C 1
ATOM 6306 O O . TYR A 1 814 ? 3.589 6.443 -28.224 1.00 76.75 814 TYR A O 1
ATOM 6314 N N . CYS A 1 815 ? 2.230 7.780 -29.365 1.00 85.56 815 CYS A N 1
ATOM 6315 C CA . CYS A 1 815 ? 2.988 7.634 -30.619 1.00 85.56 815 CYS A CA 1
ATOM 6316 C C . CYS A 1 815 ? 4.101 8.688 -30.675 1.00 85.56 815 CYS A C 1
ATOM 6318 O O . CYS A 1 815 ? 4.009 9.694 -31.392 1.00 85.56 815 CYS A O 1
ATOM 6320 N N . ASN A 1 816 ? 5.125 8.460 -29.857 1.00 86.75 816 ASN A N 1
ATOM 6321 C CA . ASN A 1 816 ? 6.384 9.190 -29.792 1.00 86.75 816 ASN A CA 1
ATOM 6322 C C . ASN A 1 816 ? 7.511 8.203 -29.385 1.00 86.75 816 ASN A C 1
ATOM 6324 O O . ASN A 1 816 ? 7.229 7.032 -29.161 1.00 86.75 816 ASN A O 1
ATOM 6328 N N . PHE A 1 817 ? 8.767 8.653 -29.339 1.00 90.81 817 PHE A N 1
ATOM 6329 C CA . PHE A 1 817 ? 9.909 7.864 -28.843 1.00 90.81 817 PHE A CA 1
ATOM 6330 C C . PHE A 1 817 ? 10.854 8.730 -27.981 1.00 90.81 817 PHE A C 1
ATOM 6332 O O . PHE A 1 817 ? 12.068 8.598 -28.083 1.00 90.81 817 PHE A O 1
ATOM 6339 N N . SER A 1 818 ? 10.355 9.690 -27.193 1.00 87.06 818 SER A N 1
ATOM 6340 C CA . SER A 1 818 ? 11.226 10.632 -26.465 1.00 87.06 818 SER A CA 1
ATOM 6341 C C . SER A 1 818 ? 12.087 9.944 -25.406 1.00 87.06 818 SER A C 1
ATOM 6343 O O . SER A 1 818 ? 13.282 10.218 -25.347 1.00 87.06 818 SER A O 1
ATOM 6345 N N . SER A 1 819 ? 11.512 9.004 -24.652 1.00 87.19 819 SER A N 1
ATOM 6346 C CA . SER A 1 819 ? 12.186 8.232 -23.594 1.00 87.19 819 SER A CA 1
ATOM 6347 C C . SER A 1 819 ? 13.144 7.144 -24.115 1.00 87.19 819 SER A C 1
ATOM 6349 O O . SER A 1 819 ? 13.854 6.515 -23.335 1.00 87.19 819 SER A O 1
ATOM 6351 N N . THR A 1 820 ? 13.162 6.908 -25.436 1.00 92.12 820 THR A N 1
ATOM 6352 C CA . THR A 1 820 ? 13.965 5.867 -26.118 1.00 92.12 820 THR A CA 1
ATOM 6353 C C . THR A 1 820 ? 14.717 6.384 -27.354 1.00 92.12 820 THR A C 1
ATOM 6355 O O . THR A 1 820 ? 15.251 5.608 -28.154 1.00 92.12 820 THR A O 1
ATOM 6358 N N . GLU A 1 821 ? 14.768 7.707 -27.559 1.00 92.69 821 GLU A N 1
ATOM 6359 C CA . GLU A 1 821 ? 15.334 8.300 -28.776 1.00 92.69 821 GLU A CA 1
ATOM 6360 C C . GLU A 1 821 ? 16.843 8.023 -28.896 1.00 92.69 821 GLU A C 1
ATOM 6362 O O . GLU A 1 821 ? 17.343 7.803 -30.003 1.00 92.69 821 GLU A O 1
ATOM 6367 N N . THR A 1 822 ? 17.573 7.985 -27.782 1.00 92.06 822 THR A N 1
ATOM 6368 C CA . THR A 1 822 ? 19.021 7.722 -27.783 1.00 92.06 822 THR A CA 1
ATOM 6369 C C . THR A 1 822 ? 19.319 6.307 -28.280 1.00 92.06 822 THR A C 1
ATOM 6371 O O . THR A 1 822 ? 20.198 6.104 -29.118 1.00 92.06 822 THR A O 1
ATOM 6374 N N . GLU A 1 823 ? 18.534 5.339 -27.824 1.00 95.19 823 GLU A N 1
ATOM 6375 C CA . GLU A 1 823 ? 18.630 3.917 -28.137 1.00 95.19 823 GLU A CA 1
ATOM 6376 C C . GLU A 1 823 ? 18.214 3.626 -29.575 1.00 95.19 823 GLU A C 1
ATOM 6378 O O . GLU A 1 823 ? 18.920 2.930 -30.307 1.00 95.19 823 GLU A O 1
ATOM 6383 N N . PHE A 1 824 ? 17.103 4.217 -30.018 1.00 95.50 824 PHE A N 1
ATOM 6384 C CA . PHE A 1 824 ? 16.638 4.097 -31.397 1.00 95.50 824 PHE A CA 1
ATOM 6385 C C . PHE A 1 824 ? 17.666 4.689 -32.368 1.00 95.50 824 PHE A C 1
ATOM 6387 O O . PHE A 1 824 ? 18.043 4.020 -33.332 1.00 95.50 824 PHE A O 1
ATOM 6394 N N . ARG A 1 825 ? 18.229 5.869 -32.063 1.00 93.94 825 ARG A N 1
ATOM 6395 C CA . ARG A 1 825 ? 19.340 6.454 -32.833 1.00 93.94 825 ARG A CA 1
ATOM 6396 C C . ARG A 1 825 ? 20.590 5.568 -32.820 1.00 93.94 825 ARG A C 1
ATOM 6398 O O . ARG A 1 825 ? 21.203 5.404 -33.873 1.00 93.94 825 ARG A O 1
ATOM 6405 N N . ALA A 1 826 ? 20.950 4.965 -31.684 1.00 94.06 826 ALA A N 1
ATOM 6406 C CA . ALA A 1 826 ? 22.080 4.036 -31.584 1.00 94.06 826 ALA A CA 1
ATOM 6407 C C . ALA A 1 826 ? 21.872 2.749 -32.410 1.00 94.06 826 ALA A C 1
ATOM 6409 O O . ALA A 1 826 ? 22.830 2.205 -32.955 1.00 94.06 826 ALA A O 1
ATOM 6410 N N . MET A 1 827 ? 20.624 2.298 -32.563 1.00 94.62 827 MET A N 1
ATOM 6411 C CA . MET A 1 827 ? 20.228 1.198 -33.454 1.00 94.62 827 MET A CA 1
ATOM 6412 C C . MET A 1 827 ? 20.021 1.620 -34.924 1.00 94.62 827 MET A C 1
ATOM 6414 O O . MET A 1 827 ? 19.691 0.775 -35.758 1.00 94.62 827 MET A O 1
ATOM 6418 N N . GLY A 1 828 ? 20.186 2.905 -35.262 1.00 95.06 828 GLY A N 1
ATOM 6419 C CA . GLY A 1 828 ? 19.930 3.456 -36.602 1.00 95.06 828 GLY A CA 1
ATOM 6420 C C . GLY A 1 828 ? 18.446 3.595 -36.978 1.00 95.06 828 GLY A C 1
ATOM 6421 O O . GLY A 1 828 ? 18.132 3.920 -38.125 1.00 95.06 828 GLY A O 1
ATOM 6422 N N . ILE A 1 829 ? 17.537 3.364 -36.029 1.00 95.56 829 ILE A N 1
ATOM 6423 C CA . ILE A 1 829 ? 16.086 3.439 -36.212 1.00 95.56 829 ILE A CA 1
ATOM 6424 C C . ILE A 1 829 ? 15.661 4.915 -36.203 1.00 95.56 829 ILE A C 1
ATOM 6426 O O . ILE A 1 829 ? 16.079 5.689 -35.340 1.00 95.56 829 ILE A O 1
ATOM 6430 N N . ASP A 1 830 ? 14.821 5.332 -37.154 1.00 94.44 830 ASP A N 1
ATOM 6431 C CA . ASP A 1 830 ? 14.220 6.673 -37.099 1.00 94.44 830 ASP A CA 1
ATOM 6432 C C . ASP A 1 830 ? 13.237 6.789 -35.920 1.00 94.44 830 ASP A C 1
ATOM 6434 O O . ASP A 1 830 ? 12.421 5.899 -35.693 1.00 94.44 830 ASP A O 1
ATOM 6438 N N . THR A 1 831 ? 13.268 7.911 -35.202 1.00 94.50 831 THR A N 1
ATOM 6439 C CA . THR A 1 831 ? 12.399 8.213 -34.047 1.00 94.50 831 THR A CA 1
ATOM 6440 C C . THR A 1 831 ? 11.126 8.970 -34.440 1.00 94.50 831 THR A C 1
ATOM 6442 O O . THR A 1 831 ? 10.272 9.264 -33.601 1.00 94.50 831 THR A O 1
ATOM 6445 N N . LYS A 1 832 ? 10.975 9.330 -35.721 1.00 94.12 832 LYS A N 1
ATOM 6446 C CA . LYS A 1 832 ? 9.940 10.260 -36.187 1.00 94.12 832 LYS A CA 1
ATOM 6447 C C . LYS A 1 832 ? 8.743 9.552 -36.813 1.00 94.12 832 LYS A C 1
ATOM 6449 O O . LYS A 1 832 ? 8.875 8.641 -37.630 1.00 94.12 832 LYS A O 1
ATOM 6454 N N . PHE A 1 833 ? 7.557 10.032 -36.458 1.00 93.62 833 PHE A N 1
ATOM 6455 C CA . PHE A 1 833 ? 6.269 9.579 -36.986 1.00 93.62 833 PHE A CA 1
ATOM 6456 C C . PHE A 1 833 ? 5.831 10.403 -38.201 1.00 93.62 833 PHE A C 1
ATOM 6458 O O . PHE A 1 833 ? 6.005 11.628 -38.209 1.00 93.62 833 PHE A O 1
ATOM 6465 N N . LYS A 1 834 ? 5.228 9.753 -39.207 1.00 91.44 834 LYS A N 1
ATOM 6466 C CA . LYS A 1 834 ? 4.670 10.400 -40.415 1.00 91.44 834 LYS A CA 1
ATOM 6467 C C . LYS A 1 834 ? 3.534 11.363 -40.083 1.00 91.44 834 LYS A C 1
ATOM 6469 O O . LYS A 1 834 ? 3.405 12.422 -40.689 1.00 91.44 834 LYS A O 1
ATOM 6474 N N . GLU A 1 835 ? 2.743 11.019 -39.073 1.00 88.19 835 GLU A N 1
ATOM 6475 C CA . GLU A 1 835 ? 1.615 11.800 -38.563 1.00 88.19 835 GLU A CA 1
ATOM 6476 C C . GLU A 1 835 ? 2.073 13.097 -37.876 1.00 88.19 835 GLU A C 1
ATOM 6478 O O . GLU A 1 835 ? 1.301 14.048 -37.778 1.00 88.19 835 GLU A O 1
ATOM 6483 N N . ARG A 1 836 ? 3.329 13.140 -37.404 1.00 84.94 836 ARG A N 1
ATOM 6484 C CA . ARG A 1 836 ? 3.941 14.298 -36.732 1.00 84.94 836 ARG A CA 1
ATOM 6485 C C . ARG A 1 836 ? 4.911 15.068 -37.634 1.00 84.94 836 ARG A C 1
ATOM 6487 O O . ARG A 1 836 ? 5.098 16.266 -37.441 1.00 84.94 836 ARG A O 1
ATOM 6494 N N . THR A 1 837 ? 5.547 14.410 -38.607 1.00 86.06 837 THR A N 1
ATOM 6495 C CA . THR A 1 837 ? 6.582 15.006 -39.469 1.00 86.06 837 THR A CA 1
ATOM 6496 C C . THR A 1 837 ? 6.559 14.422 -40.885 1.00 86.06 837 THR A C 1
ATOM 6498 O O . THR A 1 837 ? 6.480 13.211 -41.065 1.00 86.06 837 THR A O 1
ATOM 6501 N N . LYS A 1 838 ? 6.735 15.268 -41.911 1.00 85.44 838 LYS A N 1
ATOM 6502 C CA . LYS A 1 838 ? 6.703 14.851 -43.332 1.00 85.44 838 LYS A CA 1
ATOM 6503 C C . LYS A 1 838 ? 7.754 13.801 -43.729 1.00 85.44 838 LYS A C 1
ATOM 6505 O O . LYS A 1 838 ? 7.583 13.153 -44.755 1.00 85.44 838 LYS A O 1
ATOM 6510 N N . ASN A 1 839 ? 8.826 13.662 -42.947 1.00 88.81 839 ASN A N 1
ATOM 6511 C CA . ASN A 1 839 ? 9.978 12.813 -43.264 1.00 88.81 839 ASN A CA 1
ATOM 6512 C C . ASN A 1 839 ? 10.108 11.596 -42.326 1.00 88.81 839 ASN A C 1
ATOM 6514 O O . ASN A 1 839 ? 11.069 10.838 -42.466 1.00 88.81 839 ASN A O 1
ATOM 6518 N N . GLY A 1 840 ? 9.192 11.421 -41.367 1.00 90.75 840 GLY A N 1
ATOM 6519 C CA . GLY A 1 840 ? 9.221 10.285 -40.445 1.00 90.75 840 GLY A CA 1
ATOM 6520 C C . GLY A 1 840 ? 9.021 8.950 -41.163 1.00 90.75 840 GLY A C 1
ATOM 6521 O O . GLY A 1 840 ? 8.336 8.880 -42.183 1.00 90.75 840 GLY A O 1
ATOM 6522 N N . GLN A 1 841 ? 9.629 7.884 -40.651 1.00 93.69 841 GLN A N 1
ATOM 6523 C CA . GLN A 1 841 ? 9.477 6.531 -41.196 1.00 93.69 841 GLN A CA 1
ATOM 6524 C C . GLN A 1 841 ? 8.424 5.710 -40.443 1.00 93.69 841 GLN A C 1
ATOM 6526 O O . GLN A 1 841 ? 7.781 4.847 -41.045 1.00 93.69 841 GLN A O 1
ATOM 6531 N N . ASN A 1 842 ? 8.195 6.020 -39.163 1.00 94.94 842 ASN A N 1
ATOM 6532 C CA . ASN A 1 842 ? 7.217 5.333 -38.325 1.00 94.94 842 ASN A CA 1
ATOM 6533 C C . ASN A 1 842 ? 5.783 5.728 -38.695 1.00 94.94 842 ASN A C 1
ATOM 6535 O O . ASN A 1 842 ? 5.506 6.889 -39.004 1.00 94.94 842 ASN A O 1
ATOM 6539 N N . GLN A 1 843 ? 4.870 4.763 -38.623 1.00 94.75 843 GLN A N 1
ATOM 6540 C CA . GLN A 1 843 ? 3.425 4.947 -38.778 1.00 94.75 843 GLN A CA 1
ATOM 6541 C C . GLN A 1 843 ? 2.715 4.511 -37.500 1.00 94.75 843 GLN A C 1
ATOM 6543 O O . GLN A 1 843 ? 3.074 3.488 -36.914 1.00 94.75 843 GLN A O 1
ATOM 6548 N N . CYS A 1 844 ? 1.738 5.299 -37.063 1.00 94.44 844 CYS A N 1
ATOM 6549 C CA . CYS A 1 844 ? 0.987 5.089 -35.832 1.00 94.44 844 CYS A CA 1
ATOM 6550 C C . CYS A 1 844 ? -0.342 4.384 -36.126 1.00 94.44 844 CYS A C 1
ATOM 6552 O O . CYS A 1 844 ? -1.187 4.919 -36.847 1.00 94.44 844 CYS A O 1
ATOM 6554 N N . TYR A 1 845 ? -0.556 3.210 -35.532 1.00 95.38 845 TYR A N 1
ATOM 6555 C CA . TYR A 1 845 ? -1.799 2.451 -35.651 1.00 95.38 845 TYR A CA 1
ATOM 6556 C C . TYR A 1 845 ? -2.412 2.182 -34.277 1.00 95.38 845 TYR A C 1
ATOM 6558 O O . TYR A 1 845 ? -1.707 2.009 -33.284 1.00 95.38 845 TYR A O 1
ATOM 6566 N N . GLN A 1 846 ? -3.741 2.150 -34.225 1.00 94.31 846 GLN A N 1
ATOM 6567 C CA . GLN A 1 846 ? -4.502 1.934 -32.999 1.00 94.31 846 GLN A CA 1
ATOM 6568 C C . GLN A 1 846 ? -5.837 1.250 -33.300 1.00 94.31 846 GLN A C 1
ATOM 6570 O O . GLN A 1 846 ? -6.558 1.655 -34.216 1.00 94.31 846 GLN A O 1
ATOM 6575 N N . ALA A 1 847 ? -6.169 0.232 -32.511 1.00 95.06 847 ALA A N 1
ATOM 6576 C CA . ALA A 1 847 ? -7.484 -0.398 -32.482 1.00 95.06 847 ALA A CA 1
ATOM 6577 C C . ALA A 1 847 ? -7.989 -0.456 -31.032 1.00 95.06 847 ALA A C 1
ATOM 6579 O O . ALA A 1 847 ? -7.263 -0.870 -30.130 1.00 95.06 847 ALA A O 1
ATOM 6580 N N . HIS A 1 848 ? -9.224 -0.006 -30.818 1.00 94.75 848 HIS A N 1
ATOM 6581 C CA . HIS A 1 848 ? -9.892 0.080 -29.520 1.00 94.75 848 HIS A CA 1
ATOM 6582 C C . HIS A 1 848 ? -11.185 -0.739 -29.583 1.00 94.75 848 HIS A C 1
ATOM 6584 O O . HIS A 1 848 ? -12.061 -0.423 -30.385 1.00 94.75 848 HIS A O 1
ATOM 6590 N N . HIS A 1 849 ? -11.335 -1.775 -28.757 1.00 95.62 849 HIS A N 1
ATOM 6591 C CA . HIS A 1 849 ? -12.534 -2.625 -28.718 1.00 95.62 849 HIS A CA 1
ATOM 6592 C C . HIS A 1 849 ? -13.645 -1.986 -27.864 1.00 95.62 849 HIS A C 1
ATOM 6594 O O . HIS A 1 849 ? -14.075 -2.526 -26.840 1.00 95.62 849 HIS A O 1
ATOM 6600 N N . SER A 1 850 ? -14.039 -0.779 -28.275 1.00 92.38 850 SER A N 1
ATOM 6601 C CA . SER A 1 850 ? -15.117 0.036 -27.719 1.00 92.38 850 SER A CA 1
ATOM 6602 C C . SER A 1 850 ? -15.580 1.083 -28.746 1.00 92.38 850 SER A C 1
ATOM 6604 O O . SER A 1 850 ? -14.845 1.470 -29.654 1.00 92.38 850 SER A O 1
ATOM 6606 N N . LYS A 1 851 ? -16.821 1.568 -28.621 1.00 84.12 851 LYS A N 1
ATOM 6607 C CA . LYS A 1 851 ? -17.426 2.590 -29.505 1.00 84.12 851 LYS A CA 1
ATOM 6608 C C . LYS A 1 851 ? -17.087 4.030 -29.082 1.00 84.12 851 LYS A C 1
ATOM 6610 O O . LYS A 1 851 ? -17.675 4.977 -29.602 1.00 84.12 851 LYS A O 1
ATOM 6615 N N . GLY A 1 852 ? -16.167 4.198 -28.130 1.00 68.31 852 GLY A N 1
ATOM 6616 C CA . GLY A 1 852 ? -15.871 5.472 -27.473 1.00 68.31 852 GLY A CA 1
ATOM 6617 C C . GLY A 1 852 ? -16.934 5.905 -26.453 1.00 68.31 852 GLY A C 1
ATOM 6618 O O . GLY A 1 852 ? -17.812 5.132 -26.063 1.00 68.31 852 GLY A O 1
ATOM 6619 N N . GLY A 1 853 ? -16.839 7.165 -26.018 1.00 56.88 853 GLY A N 1
ATOM 6620 C CA . GLY A 1 853 ? -17.629 7.728 -24.915 1.00 56.88 853 GLY A CA 1
ATOM 6621 C C . GLY A 1 853 ? -16.961 7.553 -23.538 1.00 56.88 853 GLY A C 1
ATOM 6622 O O . GLY A 1 853 ? -15.828 7.077 -23.464 1.00 56.88 853 GLY A O 1
ATOM 6623 N N . PRO A 1 854 ? -17.626 7.958 -22.438 1.00 56.31 854 PRO A N 1
ATOM 6624 C CA . PRO A 1 854 ? -17.108 7.771 -21.082 1.00 56.31 854 PRO A CA 1
ATOM 6625 C C . PRO A 1 854 ? -16.940 6.282 -20.744 1.00 56.31 854 PRO A C 1
ATOM 6627 O O . PRO A 1 854 ? -17.861 5.498 -20.978 1.00 56.31 854 PRO A O 1
ATOM 6630 N N . ARG A 1 855 ? -15.795 5.899 -20.156 1.00 51.12 855 ARG A N 1
ATOM 6631 C CA . ARG A 1 855 ? -15.420 4.488 -19.916 1.00 51.12 855 ARG A CA 1
ATOM 6632 C C . ARG A 1 855 ? -16.467 3.663 -19.168 1.00 51.12 855 ARG A C 1
ATOM 6634 O O . ARG A 1 855 ? -16.696 2.525 -19.557 1.00 51.12 855 ARG A O 1
ATOM 6641 N N . GLY A 1 856 ? -17.167 4.242 -18.188 1.00 53.22 856 GLY A N 1
ATOM 6642 C CA . GLY A 1 856 ? -18.226 3.548 -17.436 1.00 53.22 856 GLY A CA 1
ATOM 6643 C C . GLY A 1 856 ? -19.391 3.036 -18.302 1.00 53.22 856 GLY A C 1
ATOM 6644 O O . GLY A 1 856 ? -20.151 2.184 -17.865 1.00 53.22 856 GLY A O 1
ATOM 6645 N N . LYS A 1 857 ? -19.514 3.498 -19.557 1.00 67.88 857 LYS A N 1
ATOM 6646 C CA . LYS A 1 857 ? -20.481 2.965 -20.533 1.00 67.88 857 LYS A CA 1
ATOM 6647 C C . LYS A 1 857 ? -19.925 1.856 -21.423 1.00 67.88 857 LYS A C 1
ATOM 6649 O O . LYS A 1 857 ? -20.693 1.241 -22.151 1.00 67.88 857 LYS A O 1
ATOM 6654 N N . VAL A 1 858 ? -18.620 1.582 -21.419 1.00 80.62 858 VAL A N 1
ATOM 6655 C CA . VAL A 1 858 ? -18.022 0.553 -22.290 1.00 80.62 858 VAL A CA 1
ATOM 6656 C C . VAL A 1 858 ? -18.416 -0.854 -21.835 1.00 80.62 858 VAL A C 1
ATOM 6658 O O . VAL A 1 858 ? -18.675 -1.705 -22.681 1.00 80.62 858 VAL A O 1
ATOM 6661 N N . LYS A 1 859 ? -18.592 -1.071 -20.525 1.00 82.88 859 LYS A N 1
ATOM 6662 C CA . LYS A 1 859 ? -19.125 -2.319 -19.945 1.00 82.88 859 LYS A CA 1
ATOM 6663 C C . LYS A 1 859 ? -20.537 -2.665 -20.448 1.00 82.88 859 LYS A C 1
ATOM 6665 O O . LYS A 1 859 ? -20.875 -3.839 -20.570 1.00 82.88 859 LYS A O 1
ATOM 6670 N N . GLU A 1 860 ? -21.335 -1.650 -20.788 1.00 85.56 860 GLU A N 1
ATOM 6671 C CA . GLU A 1 860 ? -22.683 -1.780 -21.366 1.00 85.56 860 GLU A CA 1
ATOM 6672 C C . GLU A 1 860 ? -22.673 -1.929 -22.901 1.00 85.56 860 GLU A C 1
ATOM 6674 O O . GLU A 1 860 ? -23.685 -2.296 -23.504 1.00 85.56 860 GLU A O 1
ATOM 6679 N N . GLN A 1 861 ? -21.560 -1.607 -23.570 1.00 92.00 861 GLN A N 1
ATOM 6680 C CA . GLN A 1 861 ? -21.508 -1.594 -25.029 1.00 92.00 861 GLN A CA 1
ATOM 6681 C C . GLN A 1 861 ? -21.452 -3.008 -25.598 1.00 92.00 861 GLN A C 1
ATOM 6683 O O . GLN A 1 861 ? -20.613 -3.830 -25.240 1.00 92.00 861 GLN A O 1
ATOM 6688 N N . THR A 1 862 ? -22.312 -3.253 -26.581 1.00 94.50 862 THR A N 1
ATOM 6689 C CA . THR A 1 862 ? -22.374 -4.507 -27.329 1.00 94.50 862 THR A CA 1
ATOM 6690 C C . THR A 1 862 ? -22.331 -4.266 -28.834 1.00 94.50 862 THR A C 1
ATOM 6692 O O . THR A 1 862 ? -22.596 -3.161 -29.319 1.00 94.50 862 THR A O 1
ATOM 6695 N N . TYR A 1 863 ? -21.996 -5.298 -29.596 1.00 94.56 863 TYR A N 1
ATOM 6696 C CA . TYR A 1 863 ? -22.124 -5.341 -31.053 1.00 94.56 863 TYR A CA 1
ATOM 6697 C C . TYR A 1 863 ? -22.630 -6.722 -31.483 1.00 94.56 863 TYR A C 1
ATOM 6699 O O . TYR A 1 863 ? -22.669 -7.646 -30.674 1.00 94.56 863 TYR A O 1
ATOM 6707 N N . GLU A 1 864 ? -23.067 -6.855 -32.732 1.00 95.56 864 GLU A N 1
ATOM 6708 C CA . GLU A 1 864 ? -23.685 -8.080 -33.241 1.00 95.56 864 GLU A CA 1
ATOM 6709 C C . GLU A 1 864 ? -22.888 -8.619 -34.431 1.00 95.56 864 GLU A C 1
ATOM 6711 O O . GLU A 1 864 ? -22.625 -7.889 -35.386 1.00 95.56 864 GLU A O 1
ATOM 6716 N N . VAL A 1 865 ? -22.534 -9.904 -34.377 1.00 95.75 865 VAL A N 1
ATOM 6717 C CA . VAL A 1 865 ? -21.923 -10.658 -35.481 1.00 95.75 865 VAL A CA 1
ATOM 6718 C C . VAL A 1 865 ? -22.706 -11.958 -35.630 1.00 95.75 865 VAL A C 1
ATOM 6720 O O . VAL A 1 865 ? -22.919 -12.668 -34.652 1.00 95.75 865 VAL A O 1
ATOM 6723 N N . GLU A 1 866 ? -23.192 -12.251 -36.838 1.00 93.69 866 GLU A N 1
ATOM 6724 C CA . GLU A 1 866 ? -23.962 -13.471 -37.153 1.00 93.69 866 GLU A CA 1
ATOM 6725 C C . GLU A 1 866 ? -25.152 -13.753 -36.201 1.00 93.69 866 GLU A C 1
ATOM 6727 O O . GLU A 1 866 ? -25.460 -14.901 -35.887 1.00 93.69 866 GLU A O 1
ATOM 6732 N N . LYS A 1 867 ? -25.859 -12.698 -35.760 1.00 92.94 867 LYS A N 1
ATOM 6733 C CA . LYS A 1 867 ? -26.960 -12.728 -34.765 1.00 92.94 867 LYS A CA 1
ATOM 6734 C C . LYS A 1 867 ? -26.549 -13.076 -33.333 1.00 92.94 867 LYS A C 1
ATOM 6736 O O . LYS A 1 867 ? -27.409 -13.192 -32.460 1.00 92.94 867 LYS A O 1
ATOM 6741 N N . LYS A 1 868 ? -25.252 -13.216 -33.061 1.00 95.25 868 LYS A N 1
ATOM 6742 C CA . LYS A 1 868 ? -24.717 -13.293 -31.705 1.00 95.25 868 LYS A CA 1
ATOM 6743 C C . LYS A 1 868 ? -24.307 -11.902 -31.237 1.00 95.25 868 LYS A C 1
ATOM 6745 O O . LYS A 1 868 ? -23.571 -11.192 -31.918 1.00 95.25 868 LYS A O 1
ATOM 6750 N N . ILE A 1 869 ? -24.773 -11.539 -30.046 1.00 95.00 869 ILE A N 1
ATOM 6751 C CA . ILE A 1 869 ? -24.393 -10.300 -29.373 1.00 95.00 869 ILE A CA 1
ATOM 6752 C C . ILE A 1 869 ? -23.095 -10.549 -28.598 1.00 95.00 869 ILE A C 1
ATOM 6754 O O . ILE A 1 869 ? -23.016 -11.469 -27.784 1.00 95.00 869 ILE A O 1
ATOM 6758 N N . TYR A 1 870 ? -22.091 -9.719 -28.858 1.00 95.62 870 TYR A N 1
ATOM 6759 C CA . TYR A 1 870 ? -20.796 -9.698 -28.189 1.00 95.62 870 TYR A CA 1
ATOM 6760 C C . TYR A 1 870 ? -20.695 -8.469 -27.283 1.00 95.62 870 TYR A C 1
ATOM 6762 O O . TYR A 1 870 ? -21.197 -7.393 -27.619 1.00 95.62 870 TYR A O 1
ATOM 6770 N N . ARG A 1 871 ? -20.031 -8.626 -26.135 1.00 94.88 871 ARG A N 1
ATOM 6771 C CA . ARG A 1 871 ? -19.685 -7.526 -25.224 1.00 94.88 871 ARG A CA 1
ATOM 6772 C C . ARG A 1 871 ? -18.410 -6.832 -25.716 1.00 94.88 871 ARG A C 1
ATOM 6774 O O . ARG A 1 871 ? -17.465 -7.499 -26.137 1.00 94.88 871 ARG A O 1
ATOM 6781 N N . MET A 1 872 ? -18.359 -5.504 -25.631 1.00 95.19 872 MET A N 1
ATOM 6782 C CA . MET A 1 872 ? -17.094 -4.773 -25.746 1.00 95.19 872 MET A CA 1
ATOM 6783 C C . MET A 1 872 ? -16.185 -5.132 -24.571 1.00 95.19 872 MET A C 1
ATOM 6785 O O . MET A 1 872 ? -16.660 -5.432 -23.475 1.00 95.19 872 MET A O 1
ATOM 6789 N N . THR A 1 873 ? -14.875 -5.110 -24.804 1.00 95.19 873 THR A N 1
ATOM 6790 C CA . THR A 1 873 ? -13.880 -5.484 -23.783 1.00 95.19 873 THR A CA 1
ATOM 6791 C C . THR A 1 873 ? -13.011 -4.314 -23.343 1.00 95.19 873 THR A C 1
ATOM 6793 O O . THR A 1 873 ? -12.300 -4.472 -22.369 1.00 95.19 873 THR A O 1
ATOM 6796 N N . ASP A 1 874 ? -13.010 -3.179 -24.054 1.00 93.75 874 ASP A N 1
ATOM 6797 C CA . ASP A 1 874 ? -11.986 -2.121 -23.940 1.00 93.75 874 ASP A CA 1
ATOM 6798 C C . ASP A 1 874 ? -10.545 -2.657 -24.116 1.00 93.75 874 ASP A C 1
ATOM 6800 O O . ASP A 1 874 ? -9.596 -2.282 -23.423 1.00 93.75 874 ASP A O 1
ATOM 6804 N N . ALA A 1 875 ? -10.360 -3.584 -25.067 1.00 94.62 875 ALA A N 1
ATOM 6805 C CA . ALA A 1 875 ? -9.031 -3.896 -25.597 1.00 94.62 875 ALA A CA 1
ATOM 6806 C C . ALA A 1 875 ? -8.436 -2.633 -26.225 1.00 94.62 875 ALA A C 1
ATOM 6808 O O . ALA A 1 875 ? -9.103 -1.980 -27.029 1.00 94.62 875 ALA A O 1
ATOM 6809 N N . ILE A 1 876 ? -7.183 -2.322 -25.910 1.00 92.19 876 ILE A N 1
ATOM 6810 C CA . ILE A 1 876 ? -6.436 -1.227 -26.534 1.00 92.19 876 ILE A CA 1
ATOM 6811 C C . ILE A 1 876 ? -5.213 -1.852 -27.187 1.00 92.19 876 ILE A C 1
ATOM 6813 O O . ILE A 1 876 ? -4.495 -2.620 -26.553 1.00 92.19 876 ILE A O 1
ATOM 6817 N N . MET A 1 877 ? -5.002 -1.570 -28.467 1.00 93.88 877 MET A N 1
ATOM 6818 C CA . MET A 1 877 ? -3.888 -2.102 -29.245 1.00 93.88 877 MET A CA 1
ATOM 6819 C C . MET A 1 877 ? -3.256 -0.963 -30.042 1.00 93.88 877 MET A C 1
ATOM 6821 O O . MET A 1 877 ? -3.580 -0.766 -31.213 1.00 93.88 877 MET A O 1
ATOM 6825 N N . GLN A 1 878 ? -2.386 -0.185 -29.392 1.00 94.12 878 GLN A N 1
ATOM 6826 C CA . GLN A 1 878 ? -1.618 0.885 -30.027 1.00 94.12 878 GLN A CA 1
ATOM 6827 C C . GLN A 1 878 ? -0.202 0.413 -30.382 1.00 94.12 878 GLN A C 1
ATOM 6829 O O . GLN A 1 878 ? 0.525 -0.105 -29.530 1.00 94.12 878 GLN A O 1
ATOM 6834 N N . MET A 1 879 ? 0.194 0.630 -31.640 1.00 95.88 879 MET A N 1
ATOM 6835 C CA . MET A 1 879 ? 1.463 0.164 -32.198 1.00 95.88 879 MET A CA 1
ATOM 6836 C C . MET A 1 879 ? 2.114 1.190 -33.136 1.00 95.88 879 MET A C 1
ATOM 6838 O O . MET A 1 879 ? 1.433 1.945 -33.833 1.00 95.88 879 MET A O 1
ATOM 6842 N N . GLY A 1 880 ? 3.445 1.178 -33.187 1.00 96.06 880 GLY A N 1
ATOM 6843 C CA . GLY A 1 880 ? 4.247 1.863 -34.200 1.00 96.06 880 GLY A CA 1
ATOM 6844 C C . GLY A 1 880 ? 4.800 0.869 -35.217 1.00 96.06 880 GLY A C 1
ATOM 6845 O O . GLY A 1 880 ? 5.250 -0.205 -34.831 1.00 96.06 880 GLY A O 1
ATOM 6846 N N . VAL A 1 881 ? 4.802 1.210 -36.506 1.00 97.25 881 VAL A N 1
ATOM 6847 C CA . VAL A 1 881 ? 5.396 0.363 -37.555 1.00 97.25 881 VAL A CA 1
ATOM 6848 C C . VAL A 1 881 ? 6.409 1.146 -38.383 1.00 97.25 881 VAL A C 1
ATOM 6850 O O . VAL A 1 881 ? 6.067 2.154 -39.004 1.00 97.25 881 VAL A O 1
ATOM 6853 N N . ASN A 1 882 ? 7.641 0.641 -38.438 1.00 96.75 882 ASN A N 1
ATOM 6854 C CA . ASN A 1 882 ? 8.737 1.158 -39.249 1.00 96.75 882 ASN A CA 1
ATOM 6855 C C . ASN A 1 882 ? 9.194 0.089 -40.251 1.00 96.75 882 ASN A C 1
ATOM 6857 O O . ASN A 1 882 ? 9.992 -0.797 -39.940 1.00 96.75 882 ASN A O 1
ATOM 6861 N N . VAL A 1 883 ? 8.679 0.201 -41.474 1.00 95.69 883 VAL A N 1
ATOM 6862 C CA . VAL A 1 883 ? 8.931 -0.745 -42.576 1.00 95.69 883 VAL A CA 1
ATOM 6863 C C . VAL A 1 883 ? 10.369 -0.705 -43.098 1.00 95.69 883 VAL A C 1
ATOM 6865 O O . VAL A 1 883 ? 10.868 -1.699 -43.618 1.00 95.69 883 VAL A O 1
ATOM 6868 N N . ARG A 1 884 ? 11.055 0.435 -42.935 1.00 94.38 884 ARG A N 1
ATOM 6869 C CA . ARG A 1 884 ? 12.435 0.645 -43.391 1.00 94.38 884 ARG A CA 1
ATOM 6870 C C . ARG A 1 884 ? 13.418 -0.099 -42.488 1.00 94.38 884 ARG A C 1
ATOM 6872 O O . ARG A 1 884 ? 14.239 -0.876 -42.966 1.00 94.38 884 ARG A O 1
ATOM 6879 N N . ASP A 1 885 ? 13.291 0.121 -41.182 1.00 95.50 885 ASP A N 1
ATOM 6880 C CA . ASP A 1 885 ? 14.216 -0.395 -40.162 1.00 95.50 885 ASP A CA 1
ATOM 6881 C C . ASP A 1 885 ? 13.798 -1.774 -39.617 1.00 95.50 885 ASP A C 1
ATOM 6883 O O . ASP A 1 885 ? 14.481 -2.357 -38.767 1.00 95.50 885 ASP A O 1
ATOM 6887 N N . GLY A 1 886 ? 12.667 -2.289 -40.107 1.00 97.00 886 GLY A N 1
ATOM 6888 C CA . GLY A 1 886 ? 12.140 -3.614 -39.811 1.00 97.00 886 GLY A CA 1
ATOM 6889 C C . GLY A 1 886 ? 11.551 -3.763 -38.411 1.00 97.00 886 GLY A C 1
ATOM 6890 O O . GLY A 1 886 ? 11.712 -4.824 -37.807 1.00 97.00 886 GLY A O 1
ATOM 6891 N N . VAL A 1 887 ? 10.931 -2.709 -37.869 1.00 98.25 887 VAL A N 1
ATOM 6892 C CA . VAL A 1 887 ? 10.521 -2.630 -36.454 1.00 98.25 887 VAL A CA 1
ATOM 6893 C C . VAL A 1 887 ? 9.006 -2.528 -36.308 1.00 98.25 887 VAL A C 1
ATOM 6895 O O . VAL A 1 887 ? 8.370 -1.694 -36.957 1.00 98.25 887 VAL A O 1
ATOM 6898 N N . LEU A 1 888 ? 8.442 -3.328 -35.403 1.00 98.25 888 LEU A N 1
ATOM 6899 C CA . LEU A 1 888 ? 7.086 -3.154 -34.881 1.00 98.25 888 LEU A CA 1
ATOM 6900 C C . LEU A 1 888 ? 7.157 -2.875 -33.373 1.00 98.25 888 LEU A C 1
ATOM 6902 O O . LEU A 1 888 ? 7.667 -3.695 -32.615 1.00 98.25 888 LEU A O 1
ATOM 6906 N N . THR A 1 889 ? 6.655 -1.719 -32.944 1.00 97.94 889 THR A N 1
ATOM 6907 C CA . THR A 1 889 ? 6.600 -1.293 -31.539 1.00 97.94 889 THR A CA 1
ATOM 6908 C C . THR A 1 889 ? 5.207 -1.500 -30.966 1.00 97.94 889 THR A C 1
ATOM 6910 O O . THR A 1 889 ? 4.231 -1.029 -31.543 1.00 97.94 889 THR A O 1
ATOM 6913 N N . TYR A 1 890 ? 5.123 -2.106 -29.788 1.00 97.06 890 TYR A N 1
ATOM 6914 C CA . TYR A 1 890 ? 3.963 -2.092 -28.905 1.00 97.06 890 TYR A CA 1
ATOM 6915 C C . TYR A 1 890 ? 4.076 -0.895 -27.950 1.00 97.06 890 TYR A C 1
ATOM 6917 O O . TYR A 1 890 ? 5.099 -0.758 -27.285 1.00 97.06 890 TYR A O 1
ATOM 6925 N N . PHE A 1 891 ? 3.056 -0.030 -27.902 1.00 91.81 891 PHE A N 1
ATOM 6926 C CA . PHE A 1 891 ? 3.045 1.176 -27.053 1.00 91.81 891 PHE A CA 1
ATOM 6927 C C . PHE A 1 891 ? 2.096 1.062 -25.864 1.00 91.81 891 PHE A C 1
ATOM 6929 O O . PHE A 1 891 ? 2.460 1.325 -24.729 1.00 91.81 891 PHE A O 1
ATOM 6936 N N . ASN A 1 892 ? 0.848 0.697 -26.139 1.00 87.50 892 ASN A N 1
ATOM 6937 C CA . ASN A 1 892 ? -0.171 0.489 -25.123 1.00 87.50 892 ASN A CA 1
ATOM 6938 C C . ASN A 1 892 ? -1.041 -0.658 -25.627 1.00 87.50 892 ASN A C 1
ATOM 6940 O O . ASN A 1 892 ? -1.807 -0.498 -26.583 1.00 87.50 892 ASN A O 1
ATOM 6944 N N . VAL A 1 893 ? -0.806 -1.845 -25.070 1.00 89.25 893 VAL A N 1
ATOM 6945 C CA . VAL A 1 893 ? -1.386 -3.096 -25.553 1.00 89.25 893 VAL A CA 1
ATOM 6946 C C . VAL A 1 893 ? -1.980 -3.863 -24.383 1.00 89.25 893 VAL A C 1
ATOM 6948 O O . VAL A 1 893 ? -1.270 -4.337 -23.501 1.00 89.25 893 VAL A O 1
ATOM 6951 N N . ARG A 1 894 ? -3.300 -4.022 -24.414 1.00 89.44 894 ARG A N 1
ATOM 6952 C CA . ARG A 1 894 ? -4.075 -4.852 -23.496 1.00 89.44 894 ARG A CA 1
ATOM 6953 C C . ARG A 1 894 ? -4.962 -5.766 -24.339 1.00 89.44 894 ARG A C 1
ATOM 6955 O O . ARG A 1 894 ? -5.743 -5.289 -25.166 1.00 89.44 894 ARG A O 1
ATOM 6962 N N . SER A 1 895 ? -4.777 -7.079 -24.193 1.00 89.94 895 SER A N 1
ATOM 6963 C CA . SER A 1 895 ? -5.497 -8.080 -24.990 1.00 89.94 895 SER A CA 1
ATOM 6964 C C . SER A 1 895 ? -7.003 -8.015 -24.727 1.00 89.94 895 SER A C 1
ATOM 6966 O O . SER A 1 895 ? -7.436 -7.565 -23.666 1.00 89.94 895 SER A O 1
ATOM 6968 N N . ALA A 1 896 ? -7.820 -8.493 -25.673 1.00 93.75 896 ALA A N 1
ATOM 6969 C CA . ALA A 1 896 ? -9.268 -8.526 -25.458 1.00 93.75 896 ALA A CA 1
ATOM 6970 C C . ALA A 1 896 ? -9.650 -9.390 -24.247 1.00 93.75 896 ALA A C 1
ATOM 6972 O O . ALA A 1 896 ? -10.565 -9.026 -23.524 1.00 93.75 896 ALA A O 1
ATOM 6973 N N . GLU A 1 897 ? -8.895 -10.461 -24.002 1.00 91.38 897 GLU A N 1
ATOM 6974 C CA . GLU A 1 897 ? -8.978 -11.353 -22.840 1.00 91.38 897 GLU A CA 1
ATOM 6975 C C . GLU A 1 897 ? -8.711 -10.600 -21.521 1.00 91.38 897 GLU A C 1
ATOM 6977 O O . GLU A 1 897 ? -9.590 -10.537 -20.664 1.00 91.38 897 GLU A O 1
ATOM 6982 N N . GLN A 1 898 ? -7.566 -9.916 -21.395 1.00 89.00 898 GLN A N 1
ATOM 6983 C CA . GLN A 1 898 ? -7.207 -9.194 -20.167 1.00 89.00 898 GLN A CA 1
ATOM 6984 C C . GLN A 1 898 ? -8.103 -7.974 -19.913 1.00 89.00 898 GLN A C 1
ATOM 6986 O O . GLN A 1 898 ? -8.478 -7.716 -18.769 1.00 89.00 898 GLN A O 1
ATOM 6991 N N . SER A 1 899 ? -8.459 -7.208 -20.953 1.00 91.25 899 SER A N 1
ATOM 6992 C CA . SER A 1 899 ? -9.402 -6.101 -20.769 1.00 91.25 899 SER A CA 1
ATOM 6993 C C . SER A 1 899 ? -10.810 -6.605 -20.441 1.00 91.25 899 SER A C 1
ATOM 6995 O O . SER A 1 899 ? -11.478 -5.974 -19.633 1.00 91.25 899 SER A O 1
ATOM 6997 N N . ALA A 1 900 ? -11.252 -7.744 -20.994 1.00 91.94 900 ALA A N 1
ATOM 6998 C CA . ALA A 1 900 ? -12.544 -8.342 -20.652 1.00 91.94 900 ALA A CA 1
ATOM 6999 C C . ALA A 1 900 ? -12.608 -8.750 -19.178 1.00 91.94 900 ALA A C 1
ATOM 7001 O O . ALA A 1 900 ? -13.564 -8.380 -18.506 1.00 91.94 900 ALA A O 1
ATOM 7002 N N . MET A 1 901 ? -11.584 -9.437 -18.660 1.00 88.00 901 MET A N 1
ATOM 7003 C CA . MET A 1 901 ? -11.500 -9.805 -17.239 1.00 88.00 901 MET A CA 1
ATOM 7004 C C . MET A 1 901 ? -11.663 -8.576 -16.330 1.00 88.00 901 MET A C 1
ATOM 7006 O O . MET A 1 901 ? -12.541 -8.551 -15.469 1.00 88.00 901 MET A O 1
ATOM 7010 N N . LEU A 1 902 ? -10.889 -7.516 -16.597 1.00 85.06 902 LEU A N 1
ATOM 7011 C CA . LEU A 1 902 ? -10.907 -6.265 -15.827 1.00 85.06 902 LEU A CA 1
ATOM 7012 C C . LEU A 1 902 ? -12.222 -5.476 -15.973 1.00 85.06 902 LEU A C 1
ATOM 7014 O O . LEU A 1 902 ? -12.793 -5.035 -14.980 1.00 85.06 902 LEU A O 1
ATOM 7018 N N . LEU A 1 903 ? -12.714 -5.286 -17.201 1.00 89.12 903 LEU A N 1
ATOM 7019 C CA . LEU A 1 903 ? -13.919 -4.497 -17.478 1.00 89.12 903 LEU A CA 1
ATOM 7020 C C . LEU A 1 903 ? -15.180 -5.219 -17.000 1.00 89.12 903 LEU A C 1
ATOM 7022 O O . LEU A 1 903 ? -16.099 -4.595 -16.469 1.00 89.12 903 LEU A O 1
ATOM 7026 N N . TRP A 1 904 ? -15.271 -6.530 -17.218 1.00 88.44 904 TRP A N 1
ATOM 7027 C CA . TRP A 1 904 ? -16.455 -7.309 -16.864 1.00 88.44 904 TRP A CA 1
ATOM 7028 C C . TRP A 1 904 ? -16.459 -7.651 -15.370 1.00 88.44 904 TRP A C 1
ATOM 7030 O O . TRP A 1 904 ? -17.533 -7.600 -14.770 1.00 88.44 904 TRP A O 1
ATOM 7040 N N . GLY A 1 905 ? -15.284 -7.847 -14.762 1.00 83.38 905 GLY A N 1
ATOM 7041 C CA . GLY A 1 905 ? -15.114 -8.245 -13.363 1.00 83.38 905 GLY A CA 1
ATOM 7042 C C . GLY A 1 905 ? -15.200 -9.761 -13.206 1.00 83.38 905 GLY A C 1
ATOM 7043 O O . GLY A 1 905 ? -16.081 -10.246 -12.506 1.00 83.38 905 GLY A O 1
ATOM 7044 N N . VAL A 1 906 ? -14.357 -10.501 -13.937 1.00 80.94 906 VAL A N 1
ATOM 7045 C CA . VAL A 1 906 ? -14.335 -11.976 -13.947 1.00 80.94 906 VAL A CA 1
ATOM 7046 C C . VAL A 1 906 ? -12.903 -12.516 -14.042 1.00 80.94 906 VAL A C 1
ATOM 7048 O O . VAL A 1 906 ? -12.093 -11.986 -14.803 1.00 80.94 906 VAL A O 1
ATOM 7051 N N . ASP A 1 907 ? -12.610 -13.596 -13.312 1.00 77.38 907 ASP A N 1
ATOM 7052 C CA . ASP A 1 907 ? -11.266 -14.200 -13.236 1.00 77.38 907 ASP A CA 1
ATOM 7053 C C . ASP A 1 907 ? -10.875 -15.020 -14.474 1.00 77.38 907 ASP A C 1
ATOM 7055 O O . ASP A 1 907 ? -9.693 -15.184 -14.771 1.00 77.38 907 ASP A O 1
ATOM 7059 N N . GLU A 1 908 ? -11.858 -15.525 -15.222 1.00 81.94 908 GLU A N 1
ATOM 7060 C CA . GLU A 1 908 ? -11.659 -16.145 -16.531 1.00 81.94 908 GLU A CA 1
ATOM 7061 C C . GLU A 1 908 ? -12.759 -15.697 -17.499 1.00 81.94 908 GLU A C 1
ATOM 7063 O O . GLU A 1 908 ? -13.898 -15.437 -17.110 1.00 81.94 908 GLU A O 1
ATOM 7068 N N . VAL A 1 909 ? -12.419 -15.626 -18.787 1.00 87.06 909 VAL A N 1
ATOM 7069 C CA . VAL A 1 909 ? -13.349 -15.287 -19.870 1.00 87.06 909 VAL A CA 1
ATOM 7070 C C . VAL A 1 909 ? -13.380 -16.431 -20.869 1.00 87.06 909 VAL A C 1
ATOM 7072 O O . VAL A 1 909 ? -12.332 -16.908 -21.309 1.00 87.06 909 VAL A O 1
ATOM 7075 N N . SER A 1 910 ? -14.572 -16.866 -21.288 1.00 90.81 910 SER A N 1
ATOM 7076 C CA . SER A 1 910 ? -14.654 -17.881 -22.333 1.00 90.81 910 SER A CA 1
ATOM 7077 C C . SER A 1 910 ? -14.086 -17.329 -23.639 1.00 90.81 910 SER A C 1
ATOM 7079 O O . SER A 1 910 ? -14.522 -16.288 -24.130 1.00 90.81 910 SER A O 1
ATOM 7081 N N . ALA A 1 911 ? -13.203 -18.086 -24.297 1.00 86.50 911 ALA A N 1
ATOM 7082 C CA . ALA A 1 911 ? -12.739 -17.765 -25.650 1.00 86.50 911 ALA A CA 1
ATOM 7083 C C . ALA A 1 911 ? -13.892 -17.633 -26.673 1.00 86.50 911 ALA A C 1
ATOM 7085 O O . ALA A 1 911 ? -13.698 -17.082 -27.753 1.00 86.50 911 ALA A O 1
ATOM 7086 N N . SER A 1 912 ? -15.096 -18.118 -26.337 1.00 91.19 912 SER A N 1
ATOM 7087 C CA . SER A 1 912 ? -16.305 -17.927 -27.138 1.00 91.19 912 SER A CA 1
ATOM 7088 C C . SER A 1 912 ? -16.985 -16.560 -26.948 1.00 91.19 912 SER A C 1
ATOM 7090 O O . SER A 1 912 ? -17.790 -16.181 -27.795 1.00 91.19 912 SER A O 1
ATOM 7092 N N . GLU A 1 913 ? -16.705 -15.817 -25.876 1.00 92.69 913 GLU A N 1
ATOM 7093 C CA . GLU A 1 913 ? -17.293 -14.496 -25.585 1.00 92.69 913 GLU A CA 1
ATOM 7094 C C . GLU A 1 913 ? -16.475 -13.325 -26.136 1.00 92.69 913 GLU A C 1
ATOM 7096 O O . GLU A 1 913 ? -17.005 -12.227 -26.306 1.00 92.69 913 GLU A O 1
ATOM 7101 N N . LEU A 1 914 ? -15.192 -13.556 -26.411 1.00 95.88 914 LEU A N 1
ATOM 7102 C CA . LEU A 1 914 ? -14.286 -12.576 -27.005 1.00 95.88 914 LEU A CA 1
ATOM 7103 C C . LEU A 1 914 ? -14.578 -12.365 -28.505 1.00 95.88 914 LEU A C 1
ATOM 7105 O O . LEU A 1 914 ? -15.119 -13.268 -29.151 1.00 95.88 914 LEU A O 1
ATOM 7109 N N . PRO A 1 915 ? -14.164 -11.224 -29.099 1.00 95.50 915 PRO A N 1
ATOM 7110 C CA . PRO A 1 915 ? -14.047 -11.108 -30.554 1.00 95.50 915 PRO A CA 1
ATOM 7111 C C . PRO A 1 915 ? -13.239 -12.284 -31.112 1.00 95.50 915 PRO A C 1
ATOM 7113 O O . PRO A 1 915 ? -12.276 -12.718 -30.481 1.00 95.50 915 PRO A O 1
ATOM 7116 N N . ALA A 1 916 ? -13.563 -12.789 -32.305 1.00 94.38 916 ALA A N 1
ATOM 7117 C CA . ALA A 1 916 ? -12.739 -13.842 -32.910 1.00 94.38 916 ALA A CA 1
ATOM 7118 C C . ALA A 1 916 ? -11.340 -13.316 -33.310 1.00 94.38 916 ALA A C 1
ATOM 7120 O O . ALA A 1 916 ? -10.354 -14.051 -33.250 1.00 94.38 916 ALA A O 1
ATOM 7121 N N . LEU A 1 917 ? -11.241 -12.022 -33.633 1.00 94.44 917 LEU A N 1
ATOM 7122 C CA . LEU A 1 917 ? -9.989 -11.279 -33.783 1.00 94.44 917 LEU A CA 1
ATOM 7123 C C . LEU A 1 917 ? -9.542 -10.713 -32.417 1.00 94.44 917 LEU A C 1
ATOM 7125 O O . LEU A 1 917 ? -9.629 -9.515 -32.177 1.00 94.44 917 LEU A O 1
ATOM 7129 N N . ASN A 1 918 ? -9.125 -11.586 -31.489 1.00 92.94 918 ASN A N 1
ATOM 7130 C CA . ASN A 1 918 ? -8.714 -11.200 -30.123 1.00 92.94 918 ASN A CA 1
ATOM 7131 C C . ASN A 1 918 ? -7.196 -11.188 -29.867 1.00 92.94 918 ASN A C 1
ATOM 7133 O O . ASN A 1 918 ? -6.763 -10.658 -28.835 1.00 92.94 918 ASN A O 1
ATOM 7137 N N . ARG A 1 919 ? -6.379 -11.775 -30.753 1.00 91.50 919 ARG A N 1
ATOM 7138 C CA . ARG A 1 919 ? -4.930 -11.900 -30.543 1.00 91.50 919 ARG A CA 1
ATOM 7139 C C . ARG A 1 919 ? -4.189 -10.665 -31.040 1.00 91.50 919 ARG A C 1
ATOM 7141 O O . ARG A 1 919 ? -4.450 -10.144 -32.119 1.00 91.50 919 ARG A O 1
ATOM 7148 N N . VAL A 1 920 ? -3.210 -10.234 -30.245 1.00 94.81 920 VAL A N 1
ATOM 7149 C CA . VAL A 1 920 ? -2.345 -9.091 -30.568 1.00 94.81 920 VAL A CA 1
ATOM 7150 C C . VAL A 1 920 ? -1.550 -9.352 -31.852 1.00 94.81 920 VAL A C 1
ATOM 7152 O O . VAL A 1 920 ? -1.445 -8.447 -32.670 1.00 94.81 920 VAL A O 1
ATOM 7155 N N . SER A 1 921 ? -1.060 -10.581 -32.066 1.00 95.25 921 SER A N 1
ATOM 7156 C CA . SER A 1 921 ? -0.292 -10.983 -33.257 1.00 95.25 921 SER A CA 1
ATOM 7157 C C . SER A 1 921 ? -1.040 -10.737 -34.571 1.00 95.25 921 SER A C 1
ATOM 7159 O O . SER A 1 921 ? -0.458 -10.192 -35.507 1.00 95.25 921 SER A O 1
ATOM 7161 N N . ASP A 1 922 ? -2.332 -11.067 -34.621 1.00 95.56 922 ASP A N 1
ATOM 7162 C CA . ASP A 1 922 ? -3.168 -10.888 -35.812 1.00 95.56 922 ASP A CA 1
ATOM 7163 C C . ASP A 1 922 ? -3.378 -9.390 -36.126 1.00 95.56 922 ASP A C 1
ATOM 7165 O O . ASP A 1 922 ? -3.246 -8.948 -37.269 1.00 95.56 922 ASP A O 1
ATOM 7169 N N . VAL A 1 923 ? -3.622 -8.566 -35.099 1.00 96.62 923 VAL A N 1
ATOM 7170 C CA . VAL A 1 923 ? -3.777 -7.105 -35.254 1.00 96.62 923 VAL A CA 1
ATOM 7171 C C . VAL A 1 923 ? -2.440 -6.427 -35.588 1.00 96.62 923 VAL A C 1
ATOM 7173 O O . VAL A 1 923 ? -2.395 -5.508 -36.408 1.00 96.62 923 VAL A O 1
ATOM 7176 N N . SER A 1 924 ? -1.324 -6.926 -35.047 1.00 97.31 924 SER A N 1
ATOM 7177 C CA . SER A 1 924 ? 0.024 -6.546 -35.481 1.00 97.31 924 SER A CA 1
ATOM 7178 C C . SER A 1 924 ? 0.262 -6.865 -36.952 1.00 97.31 924 SER A C 1
ATOM 7180 O O . SER A 1 924 ? 0.835 -6.037 -37.658 1.00 97.31 924 SER A O 1
ATOM 7182 N N . TRP A 1 925 ? -0.192 -8.025 -37.439 1.00 97.19 925 TRP A N 1
ATOM 7183 C CA . TRP A 1 925 ? -0.084 -8.392 -38.851 1.00 97.19 925 TRP A CA 1
ATOM 7184 C C . TRP A 1 925 ? -0.898 -7.457 -39.750 1.00 97.19 925 TRP A C 1
ATOM 7186 O O . TRP A 1 925 ? -0.365 -6.975 -40.750 1.00 97.19 925 TRP A O 1
ATOM 7196 N N . ALA A 1 926 ? -2.125 -7.097 -39.358 1.00 96.81 926 ALA A N 1
ATOM 7197 C CA . ALA A 1 926 ? -2.929 -6.097 -40.066 1.00 96.81 926 ALA A CA 1
ATOM 7198 C C . ALA A 1 926 ? -2.190 -4.755 -40.218 1.00 96.81 926 ALA A C 1
ATOM 7200 O O . ALA A 1 926 ? -2.102 -4.194 -41.313 1.00 96.81 926 ALA A O 1
ATOM 7201 N N . PHE A 1 927 ? -1.621 -4.242 -39.124 1.00 96.81 927 PHE A N 1
ATOM 7202 C CA . PHE A 1 927 ? -0.896 -2.969 -39.121 1.00 96.81 927 PHE A CA 1
ATOM 7203 C C . PHE A 1 927 ? 0.430 -3.051 -39.895 1.00 96.81 927 PHE A C 1
ATOM 7205 O O . PHE A 1 927 ? 0.759 -2.134 -40.649 1.00 96.81 927 PHE A O 1
ATOM 7212 N N . TRP A 1 928 ? 1.151 -4.171 -39.788 1.00 97.19 928 TRP A N 1
ATOM 7213 C CA . TRP A 1 928 ? 2.347 -4.457 -40.581 1.00 97.19 928 TRP A CA 1
ATOM 7214 C C . TRP A 1 928 ? 2.033 -4.476 -42.083 1.00 97.19 928 TRP A C 1
ATOM 7216 O O . TRP A 1 928 ? 2.692 -3.783 -42.859 1.00 97.19 928 TRP A O 1
ATOM 7226 N N . LYS A 1 929 ? 0.978 -5.188 -42.495 1.00 95.88 929 LYS A N 1
ATOM 7227 C CA . LYS A 1 929 ? 0.501 -5.266 -43.883 1.00 95.88 929 LYS A CA 1
ATOM 7228 C C . LYS A 1 929 ? 0.173 -3.880 -44.450 1.00 95.88 929 LYS A C 1
ATOM 7230 O O . LYS A 1 929 ? 0.701 -3.502 -45.496 1.00 95.88 929 LYS A O 1
ATOM 7235 N N . ARG A 1 930 ? -0.638 -3.090 -43.732 1.00 94.81 930 ARG A N 1
ATOM 7236 C CA . ARG A 1 930 ? -1.012 -1.714 -44.124 1.00 94.81 930 ARG A CA 1
ATOM 7237 C C . ARG A 1 930 ? 0.195 -0.819 -44.355 1.00 94.81 930 ARG A C 1
ATOM 7239 O O . ARG A 1 930 ? 0.191 -0.015 -45.282 1.00 94.81 930 ARG A O 1
ATOM 7246 N N . ALA A 1 931 ? 1.216 -0.950 -43.511 1.00 94.38 931 ALA A N 1
ATOM 7247 C CA . ALA A 1 931 ? 2.403 -0.114 -43.574 1.00 94.38 931 ALA A CA 1
ATOM 7248 C C . ALA A 1 931 ? 3.254 -0.360 -44.837 1.00 94.38 931 ALA A C 1
ATOM 7250 O O . ALA A 1 931 ? 3.951 0.565 -45.260 1.00 94.38 931 ALA A O 1
ATOM 7251 N N . HIS A 1 932 ? 3.181 -1.563 -45.431 1.00 92.12 932 HIS A N 1
ATOM 7252 C CA . HIS A 1 932 ? 3.901 -1.945 -46.657 1.00 92.12 932 HIS A CA 1
ATOM 7253 C C . HIS A 1 932 ? 3.113 -1.649 -47.945 1.00 92.12 932 HIS A C 1
ATOM 7255 O O . HIS A 1 932 ? 3.720 -1.366 -48.977 1.00 92.12 932 HIS A O 1
ATOM 7261 N N . GLY A 1 933 ? 1.774 -1.661 -47.899 1.00 82.31 933 GLY A N 1
ATOM 7262 C CA . GLY A 1 933 ? 0.874 -1.174 -48.959 1.00 82.31 933 GLY A CA 1
ATOM 7263 C C . GLY A 1 933 ? 0.820 -2.024 -50.239 1.00 82.31 933 GLY A C 1
ATOM 7264 O O . GLY A 1 933 ? -0.230 -2.562 -50.571 1.00 82.31 933 GLY A O 1
ATOM 7265 N N . ASN A 1 934 ? 1.948 -2.158 -50.941 1.00 79.94 934 ASN A N 1
ATOM 7266 C CA . ASN A 1 934 ? 2.112 -2.934 -52.179 1.00 79.94 934 ASN A CA 1
ATOM 7267 C C . ASN A 1 934 ? 2.840 -4.278 -51.947 1.00 79.94 934 ASN A C 1
ATOM 7269 O O . ASN A 1 934 ? 3.384 -4.845 -52.890 1.00 79.94 934 ASN A O 1
ATOM 7273 N N . ASP A 1 935 ? 2.932 -4.743 -50.697 1.00 83.81 935 ASP A N 1
ATOM 7274 C CA . ASP A 1 935 ? 3.643 -5.961 -50.255 1.00 83.81 935 ASP A CA 1
ATOM 7275 C C . ASP A 1 935 ? 5.155 -6.045 -50.535 1.00 83.81 935 ASP A C 1
ATOM 7277 O O . ASP A 1 935 ? 5.803 -7.013 -50.130 1.00 83.81 935 ASP A O 1
ATOM 7281 N N . ALA A 1 936 ? 5.746 -5.018 -51.151 1.00 83.94 936 ALA A N 1
ATOM 7282 C CA . ALA A 1 936 ? 7.193 -4.867 -51.248 1.00 83.94 936 ALA A CA 1
ATOM 7283 C C . ALA A 1 936 ? 7.824 -4.929 -49.847 1.00 83.94 936 ALA A C 1
ATOM 7285 O O . ALA A 1 936 ? 7.365 -4.253 -48.928 1.00 83.94 936 ALA A O 1
ATOM 7286 N N . ASP A 1 937 ? 8.852 -5.766 -49.699 1.00 87.38 937 ASP A N 1
ATOM 7287 C CA . ASP A 1 937 ? 9.635 -5.960 -48.474 1.00 87.38 937 ASP A CA 1
ATOM 7288 C C . ASP A 1 937 ? 8.826 -6.328 -47.207 1.00 87.38 937 ASP A C 1
ATOM 7290 O O . ASP A 1 937 ? 9.325 -6.196 -46.093 1.00 87.38 937 ASP A O 1
ATOM 7294 N N . ILE A 1 938 ? 7.612 -6.889 -47.341 1.00 93.25 938 ILE A N 1
ATOM 7295 C CA . ILE A 1 938 ? 6.784 -7.353 -46.201 1.00 93.25 938 ILE A CA 1
ATOM 7296 C C . ILE A 1 938 ? 7.489 -8.395 -45.305 1.00 93.25 938 ILE A C 1
ATOM 7298 O O . ILE A 1 938 ? 7.137 -8.582 -44.140 1.00 93.25 938 ILE A O 1
ATOM 7302 N N . ASN A 1 939 ? 8.521 -9.061 -45.826 1.00 93.94 939 ASN A N 1
ATOM 7303 C CA . ASN A 1 939 ? 9.389 -9.988 -45.103 1.00 93.94 939 ASN A CA 1
ATOM 7304 C C . ASN A 1 939 ? 10.518 -9.303 -44.299 1.00 93.94 939 ASN A C 1
ATOM 7306 O O . ASN A 1 939 ? 11.272 -10.003 -43.616 1.00 93.94 939 ASN A O 1
ATOM 7310 N N . ASN A 1 940 ? 10.635 -7.970 -44.324 1.00 95.44 940 ASN A N 1
ATOM 7311 C CA . ASN A 1 940 ? 11.637 -7.176 -43.600 1.00 95.44 940 ASN A CA 1
ATOM 7312 C C . ASN A 1 940 ? 11.329 -7.012 -42.094 1.00 95.44 940 ASN A C 1
ATOM 7314 O O . ASN A 1 940 ? 11.773 -6.054 -41.470 1.00 95.44 940 ASN A O 1
ATOM 7318 N N . ILE A 1 941 ? 10.581 -7.927 -41.466 1.00 97.62 941 ILE A N 1
ATOM 7319 C CA . ILE A 1 941 ? 10.462 -7.927 -40.001 1.00 97.62 941 ILE A CA 1
ATOM 7320 C C . ILE A 1 941 ? 11.806 -8.362 -39.396 1.00 97.62 941 ILE A C 1
ATOM 7322 O O . ILE A 1 941 ? 12.297 -9.467 -39.652 1.00 97.62 941 ILE A O 1
ATOM 7326 N N . GLN A 1 942 ? 12.418 -7.459 -38.631 1.00 97.94 942 GLN A N 1
ATOM 7327 C CA . GLN A 1 942 ? 13.734 -7.623 -38.008 1.00 97.94 942 GLN A CA 1
ATOM 7328 C C . GLN A 1 942 ? 13.678 -7.524 -36.482 1.00 97.94 942 GLN A C 1
ATOM 7330 O O . GLN A 1 942 ? 14.535 -8.094 -35.812 1.00 97.94 942 GLN A O 1
ATOM 7335 N N . LYS A 1 943 ? 12.739 -6.751 -35.923 1.00 98.38 943 LYS A N 1
ATOM 7336 C CA . LYS A 1 943 ? 12.707 -6.411 -34.496 1.00 98.38 943 LYS A CA 1
ATOM 7337 C C . LYS A 1 943 ? 11.268 -6.191 -34.019 1.00 98.38 943 LYS A C 1
ATOM 7339 O O . LYS A 1 943 ? 10.477 -5.569 -34.728 1.00 98.38 943 LYS A O 1
ATOM 7344 N N . PHE A 1 944 ? 10.960 -6.618 -32.798 1.00 98.69 944 PHE A N 1
ATOM 7345 C CA . PHE A 1 944 ? 9.766 -6.175 -32.074 1.00 98.69 944 PHE A CA 1
ATOM 7346 C C . PHE A 1 944 ? 10.184 -5.421 -30.818 1.00 98.69 944 PHE A C 1
ATOM 7348 O O . PHE A 1 944 ? 10.978 -5.939 -30.038 1.00 98.69 944 PHE A O 1
ATOM 7355 N N . HIS A 1 945 ? 9.634 -4.230 -30.618 1.00 98.31 945 HIS A N 1
ATOM 7356 C CA . HIS A 1 945 ? 9.888 -3.396 -29.451 1.00 98.31 945 HIS A CA 1
ATOM 7357 C C . HIS A 1 945 ? 8.674 -3.399 -28.520 1.00 98.31 945 HIS A C 1
ATOM 7359 O O . HIS A 1 945 ? 7.544 -3.248 -28.978 1.00 98.31 945 HIS A O 1
ATOM 7365 N N . VAL A 1 946 ? 8.901 -3.532 -27.220 1.00 97.75 946 VAL A N 1
ATOM 7366 C CA . VAL A 1 946 ? 7.918 -3.257 -26.169 1.00 97.75 946 VAL A CA 1
ATOM 7367 C C . VAL A 1 946 ? 8.359 -1.963 -25.504 1.00 97.75 946 VAL A C 1
ATOM 7369 O O . VAL A 1 946 ? 9.389 -1.953 -24.829 1.00 97.75 946 VAL A O 1
ATOM 7372 N N . HIS A 1 947 ? 7.588 -0.900 -25.725 1.00 95.62 947 HIS A N 1
ATOM 7373 C CA . HIS A 1 947 ? 7.712 0.332 -24.957 1.00 95.62 947 HIS A CA 1
ATOM 7374 C C . HIS A 1 947 ? 7.075 0.126 -23.581 1.00 95.62 947 HIS A C 1
ATOM 7376 O O . HIS A 1 947 ? 6.056 -0.560 -23.488 1.00 95.62 947 HIS A O 1
ATOM 7382 N N . ASP A 1 948 ? 7.681 0.717 -22.555 1.00 92.00 948 ASP A N 1
ATOM 7383 C CA . ASP A 1 948 ? 7.132 0.919 -21.209 1.00 92.00 948 ASP A CA 1
ATOM 7384 C C . ASP A 1 948 ? 6.382 -0.315 -20.658 1.00 92.00 948 ASP A C 1
ATOM 7386 O O . ASP A 1 948 ? 5.152 -0.364 -20.563 1.00 92.00 948 ASP A O 1
ATOM 7390 N N . ALA A 1 949 ? 7.138 -1.373 -20.348 1.00 91.50 949 ALA A N 1
ATOM 7391 C CA . ALA A 1 949 ? 6.625 -2.708 -20.043 1.00 91.50 949 ALA A CA 1
ATOM 7392 C C . ALA A 1 949 ? 5.944 -2.824 -18.658 1.00 91.50 949 ALA A C 1
ATOM 7394 O O . ALA A 1 949 ? 6.404 -3.551 -17.785 1.00 91.50 949 ALA A O 1
ATOM 7395 N N . VAL A 1 950 ? 4.788 -2.182 -18.475 1.00 85.19 950 VAL A N 1
ATOM 7396 C CA . VAL A 1 950 ? 3.997 -2.135 -17.221 1.00 85.19 950 VAL A CA 1
ATOM 7397 C C . VAL A 1 950 ? 3.255 -3.436 -16.843 1.00 85.19 950 VAL A C 1
ATOM 7399 O O . VAL A 1 950 ? 2.321 -3.418 -16.044 1.00 85.19 950 VAL A O 1
ATOM 7402 N N . ASN A 1 951 ? 3.602 -4.586 -17.429 1.00 88.88 951 ASN A N 1
ATOM 7403 C CA . ASN A 1 951 ? 2.952 -5.861 -17.108 1.00 88.88 951 ASN A CA 1
ATOM 7404 C C . ASN A 1 951 ? 3.672 -6.557 -15.942 1.00 88.88 951 ASN A C 1
ATOM 7406 O O . ASN A 1 951 ? 4.803 -7.003 -16.115 1.00 88.88 951 ASN A O 1
ATOM 7410 N N . GLU A 1 952 ? 2.998 -6.706 -14.796 1.00 88.38 952 GLU A N 1
ATOM 7411 C CA . GLU A 1 952 ? 3.576 -7.285 -13.570 1.00 88.38 952 GLU A CA 1
ATOM 7412 C C . GLU A 1 952 ? 4.327 -8.602 -13.792 1.00 88.38 952 GLU A C 1
ATOM 7414 O O . GLU A 1 952 ? 5.473 -8.722 -13.376 1.00 88.38 952 GLU A O 1
ATOM 7419 N N . ASP A 1 953 ? 3.721 -9.586 -14.462 1.00 93.06 953 ASP A N 1
ATOM 7420 C CA . ASP A 1 953 ? 4.369 -10.884 -14.676 1.00 93.06 953 ASP A CA 1
ATOM 7421 C C . ASP A 1 953 ? 5.588 -10.775 -15.604 1.00 93.06 953 ASP A C 1
ATOM 7423 O O . ASP A 1 953 ? 6.586 -11.456 -15.386 1.00 93.06 953 ASP A O 1
ATOM 7427 N N . THR A 1 954 ? 5.572 -9.878 -16.594 1.00 95.19 954 THR A N 1
ATOM 7428 C CA . THR A 1 954 ? 6.762 -9.576 -17.406 1.00 95.19 954 THR A CA 1
ATOM 7429 C C . THR A 1 954 ? 7.853 -8.913 -16.558 1.00 95.19 954 THR A C 1
ATOM 7431 O O . THR A 1 954 ? 9.010 -9.311 -16.658 1.00 95.19 954 THR A O 1
ATOM 7434 N N . LEU A 1 955 ? 7.508 -7.965 -15.680 1.00 95.44 955 LEU A N 1
ATOM 7435 C CA . LEU A 1 955 ? 8.461 -7.301 -14.778 1.00 95.44 955 LEU A CA 1
ATOM 7436 C C . LEU A 1 955 ? 9.054 -8.265 -13.738 1.00 95.44 955 LEU A C 1
ATOM 7438 O O . LEU A 1 955 ? 10.261 -8.245 -13.502 1.00 95.44 955 LEU A O 1
ATOM 7442 N N . ARG A 1 956 ? 8.239 -9.169 -13.179 1.00 95.00 956 ARG A N 1
ATOM 7443 C CA . ARG A 1 956 ? 8.693 -10.273 -12.317 1.00 95.00 956 ARG A CA 1
ATOM 7444 C C . ARG A 1 956 ? 9.700 -11.149 -13.051 1.00 95.00 956 ARG A C 1
ATOM 7446 O O . ARG A 1 956 ? 10.802 -11.349 -12.551 1.00 95.00 956 ARG A O 1
ATOM 7453 N N . LEU A 1 957 ? 9.377 -11.587 -14.271 1.00 97.25 957 LEU A N 1
ATOM 7454 C CA . LEU A 1 957 ? 10.300 -12.360 -15.106 1.00 97.25 957 LEU A CA 1
ATOM 7455 C C . LEU A 1 957 ? 11.587 -11.580 -15.440 1.00 97.25 957 LEU A C 1
ATOM 7457 O O . LEU A 1 957 ? 12.648 -12.190 -15.512 1.00 97.25 957 LEU A O 1
ATOM 7461 N N . VAL A 1 958 ? 11.544 -10.254 -15.618 1.00 96.62 958 VAL A N 1
ATOM 7462 C CA . VAL A 1 958 ? 12.759 -9.436 -15.821 1.00 96.62 958 VAL A CA 1
ATOM 7463 C C . VAL A 1 958 ? 13.629 -9.423 -14.562 1.00 96.62 958 VAL A C 1
ATOM 7465 O O . VAL A 1 958 ? 14.838 -9.621 -14.665 1.00 96.62 958 VAL A O 1
ATOM 7468 N N . ASN A 1 959 ? 13.040 -9.279 -13.373 1.00 94.38 959 ASN A N 1
ATOM 7469 C CA . ASN A 1 959 ? 13.780 -9.353 -12.109 1.00 94.38 959 ASN A CA 1
ATOM 7470 C C . ASN A 1 959 ? 14.365 -10.755 -11.863 1.00 94.38 959 ASN A C 1
ATOM 7472 O O . ASN A 1 959 ? 15.532 -10.881 -11.500 1.00 94.38 959 ASN A O 1
ATOM 7476 N N . MET A 1 960 ? 13.611 -11.818 -12.156 1.00 94.94 960 MET A N 1
ATOM 7477 C CA . MET A 1 960 ? 14.130 -13.191 -12.126 1.00 94.94 960 MET A CA 1
ATOM 7478 C C . MET A 1 960 ? 15.265 -13.412 -13.135 1.00 94.94 960 MET A C 1
ATOM 7480 O O . MET A 1 960 ? 16.215 -14.134 -12.840 1.00 94.94 960 MET A O 1
ATOM 7484 N N . ALA A 1 961 ? 15.207 -12.776 -14.309 1.00 94.19 961 ALA A N 1
ATOM 7485 C CA . ALA A 1 961 ? 16.283 -12.837 -15.292 1.00 94.19 961 ALA A CA 1
ATOM 7486 C C . ALA A 1 961 ? 17.548 -12.103 -14.817 1.00 94.19 961 ALA A C 1
ATOM 7488 O O . ALA A 1 961 ? 18.634 -12.622 -15.041 1.00 94.19 961 ALA A O 1
ATOM 7489 N N . LEU A 1 962 ? 17.440 -10.954 -14.127 1.00 92.44 962 LEU A N 1
ATOM 7490 C CA . LEU A 1 962 ? 18.587 -10.248 -13.515 1.00 92.44 962 LEU A CA 1
ATOM 7491 C C . LEU A 1 962 ? 19.337 -11.120 -12.494 1.00 92.44 962 LEU A C 1
ATOM 7493 O O . LEU A 1 962 ? 20.572 -11.108 -12.445 1.00 92.44 962 LEU A O 1
ATOM 7497 N N . ASN A 1 963 ? 18.574 -11.889 -11.724 1.00 89.38 963 ASN A N 1
ATOM 7498 C CA . ASN A 1 963 ? 19.067 -12.850 -10.747 1.00 89.38 963 ASN A CA 1
ATOM 7499 C C . ASN A 1 963 ? 19.737 -14.050 -11.445 1.00 89.38 963 ASN A C 1
ATOM 7501 O O . ASN A 1 963 ? 20.937 -14.268 -11.303 1.00 89.38 963 ASN A O 1
ATOM 7505 N N . THR A 1 964 ? 19.021 -14.739 -12.336 1.00 87.81 964 THR A N 1
ATOM 7506 C CA . THR A 1 964 ? 19.487 -16.022 -12.898 1.00 87.81 964 THR A CA 1
ATOM 7507 C C . THR A 1 964 ? 20.550 -15.924 -14.000 1.00 87.81 964 THR A C 1
ATOM 7509 O O . THR A 1 964 ? 21.375 -16.835 -14.103 1.00 87.81 964 THR A O 1
ATOM 7512 N N . TYR A 1 965 ? 20.601 -14.845 -14.804 1.00 90.44 965 TYR A N 1
ATOM 7513 C CA . TYR A 1 965 ? 21.378 -14.854 -16.061 1.00 90.44 965 TYR A CA 1
ATOM 7514 C C . TYR A 1 965 ? 22.851 -15.230 -15.883 1.00 90.44 965 TYR A C 1
ATOM 7516 O O . TYR A 1 965 ? 23.511 -14.759 -14.949 1.00 90.44 965 TYR A O 1
ATOM 7524 N N . LYS A 1 966 ? 23.409 -16.016 -16.820 1.00 87.19 966 LYS A N 1
ATOM 7525 C CA . LYS A 1 966 ? 24.861 -16.239 -16.856 1.00 87.19 966 LYS A CA 1
ATOM 7526 C C . LYS A 1 966 ? 25.563 -14.925 -17.206 1.00 87.19 966 LYS A C 1
ATOM 7528 O O . LYS A 1 966 ? 25.507 -14.465 -18.346 1.00 87.19 966 LYS A O 1
ATOM 7533 N N . VAL A 1 967 ? 26.264 -14.356 -16.231 1.00 87.19 967 VAL A N 1
ATOM 7534 C CA . VAL A 1 967 ? 27.164 -13.217 -16.435 1.00 87.19 967 VAL A CA 1
ATOM 7535 C C . VAL A 1 967 ? 28.272 -13.617 -17.431 1.00 87.19 967 VAL A C 1
ATOM 7537 O O . VAL A 1 967 ? 28.803 -14.728 -17.317 1.00 87.19 967 VAL A O 1
ATOM 7540 N N . PRO A 1 968 ? 28.612 -12.772 -18.425 1.00 82.75 968 PRO A N 1
ATOM 7541 C CA . PRO A 1 968 ? 29.752 -13.010 -19.308 1.00 82.75 968 PRO A CA 1
ATOM 7542 C C . PRO A 1 968 ? 31.076 -13.116 -18.543 1.00 82.75 968 PRO A C 1
ATOM 7544 O O . PRO A 1 968 ? 31.257 -12.496 -17.497 1.00 82.75 968 PRO A O 1
ATOM 7547 N N . ASP A 1 969 ? 32.020 -13.889 -19.078 1.00 82.44 969 ASP A N 1
ATOM 7548 C CA . ASP A 1 969 ? 33.307 -14.126 -18.421 1.00 82.44 969 ASP A CA 1
ATOM 7549 C C . ASP A 1 969 ? 34.125 -12.812 -18.397 1.00 82.44 969 ASP A C 1
ATOM 7551 O O . ASP A 1 969 ? 34.629 -12.369 -19.430 1.00 82.44 969 ASP A O 1
ATOM 7555 N N . GLY A 1 970 ? 34.226 -12.177 -17.222 1.00 80.75 970 GLY A N 1
ATOM 7556 C CA . GLY A 1 970 ? 34.867 -10.866 -17.018 1.00 80.75 970 GLY A CA 1
ATOM 7557 C C . GLY A 1 970 ? 33.908 -9.694 -16.744 1.00 80.75 970 GLY A C 1
ATOM 7558 O O . GLY A 1 970 ? 34.379 -8.612 -16.402 1.00 80.75 970 GLY A O 1
ATOM 7559 N N . ASP A 1 971 ? 32.591 -9.898 -16.848 1.00 81.31 971 ASP A N 1
ATOM 7560 C CA . ASP A 1 971 ? 31.563 -8.950 -16.389 1.00 81.31 971 ASP A CA 1
ATOM 7561 C C . ASP A 1 971 ? 31.164 -9.215 -14.919 1.00 81.31 971 ASP A C 1
ATOM 7563 O O . ASP A 1 971 ? 31.468 -10.261 -14.343 1.00 81.31 971 ASP A O 1
ATOM 7567 N N . VAL A 1 972 ? 30.418 -8.281 -14.316 1.00 84.19 972 VAL A N 1
ATOM 7568 C CA . VAL A 1 972 ? 29.830 -8.405 -12.965 1.00 84.19 972 VAL A CA 1
ATOM 7569 C C . VAL A 1 972 ? 28.296 -8.441 -13.058 1.00 84.19 972 VAL A C 1
ATOM 7571 O O . VAL A 1 972 ? 27.709 -7.728 -13.882 1.00 84.19 972 VAL A O 1
ATOM 7574 N N . ARG A 1 973 ? 27.618 -9.246 -12.216 1.00 89.75 973 ARG A N 1
ATOM 7575 C CA . ARG A 1 973 ? 26.141 -9.255 -12.138 1.00 89.75 973 ARG A CA 1
ATOM 7576 C C . ARG A 1 973 ? 25.641 -7.864 -11.749 1.00 89.75 973 ARG A C 1
ATOM 7578 O O . ARG A 1 973 ? 26.041 -7.320 -10.723 1.00 89.75 973 ARG A O 1
ATOM 7585 N N . ARG A 1 974 ? 24.737 -7.296 -12.548 1.00 81.38 974 ARG A N 1
ATOM 7586 C CA . ARG A 1 974 ? 24.152 -5.977 -12.272 1.00 81.38 974 ARG A CA 1
ATOM 7587 C C . ARG A 1 974 ? 22.918 -6.140 -11.370 1.00 81.38 974 ARG A C 1
ATOM 7589 O O . ARG A 1 974 ? 21.985 -6.819 -11.787 1.00 81.38 974 ARG A O 1
ATOM 7596 N N . PRO A 1 975 ? 22.866 -5.515 -10.174 1.00 77.50 975 PRO A N 1
ATOM 7597 C CA . PRO A 1 975 ? 21.765 -5.692 -9.213 1.00 77.50 975 PRO A CA 1
ATOM 7598 C C . PRO A 1 975 ? 20.486 -4.918 -9.580 1.00 77.50 975 PRO A C 1
ATOM 7600 O O . PRO A 1 975 ? 19.483 -4.996 -8.876 1.00 77.50 975 PRO A O 1
ATOM 7603 N N . ARG A 1 976 ? 20.524 -4.131 -10.661 1.00 87.44 976 ARG A N 1
ATOM 7604 C CA . ARG A 1 976 ? 19.389 -3.436 -11.275 1.00 87.44 976 ARG A CA 1
ATOM 7605 C C . ARG A 1 976 ? 19.543 -3.515 -12.794 1.00 87.44 976 ARG A C 1
ATOM 7607 O O . ARG A 1 976 ? 20.667 -3.605 -13.296 1.00 87.44 976 ARG A O 1
ATOM 7614 N N . LEU A 1 977 ? 18.428 -3.439 -13.518 1.00 92.81 977 LEU A N 1
ATOM 7615 C CA . LEU A 1 977 ? 18.424 -3.394 -14.979 1.00 92.81 977 LEU A CA 1
ATOM 7616 C C . LEU A 1 977 ? 19.219 -2.167 -15.475 1.00 92.81 977 LEU A C 1
ATOM 7618 O O . LEU A 1 977 ? 18.873 -1.042 -15.113 1.00 92.81 977 LEU A O 1
ATOM 7622 N N . PRO A 1 978 ? 20.286 -2.337 -16.277 1.00 93.62 978 PRO A N 1
ATOM 7623 C CA . PRO A 1 978 ? 21.065 -1.207 -16.764 1.00 93.62 978 PRO A CA 1
ATOM 7624 C C . PRO A 1 978 ? 20.300 -0.411 -17.827 1.00 93.62 978 PRO A C 1
ATOM 7626 O O . PRO A 1 978 ? 19.452 -0.944 -18.549 1.00 93.62 978 PRO A O 1
ATOM 7629 N N . LYS A 1 979 ? 20.675 0.864 -17.983 1.00 94.75 979 LYS A N 1
ATOM 7630 C CA . LYS A 1 979 ? 20.327 1.643 -19.179 1.00 94.75 979 LYS A CA 1
ATOM 7631 C C . LYS A 1 979 ? 21.010 1.057 -20.425 1.00 94.75 979 LYS A C 1
ATOM 7633 O O . LYS A 1 979 ? 21.854 0.161 -20.327 1.00 94.75 979 LYS A O 1
ATOM 7638 N N . TRP A 1 980 ? 20.624 1.540 -21.604 1.00 94.56 980 TRP A N 1
ATOM 7639 C CA . TRP A 1 980 ? 21.169 1.104 -22.898 1.00 94.56 980 TRP A CA 1
ATOM 7640 C C . TRP A 1 980 ? 22.711 0.997 -22.891 1.00 94.56 980 TRP A C 1
ATOM 7642 O O . TRP A 1 980 ? 23.367 1.934 -22.430 1.00 94.56 980 TRP A O 1
ATOM 7652 N N . PRO A 1 981 ? 23.320 -0.108 -23.376 1.00 93.81 981 PRO A N 1
ATOM 7653 C CA . PRO A 1 981 ? 22.757 -1.161 -24.235 1.00 93.81 981 PRO A CA 1
ATOM 7654 C C . PRO A 1 981 ? 21.918 -2.251 -23.543 1.00 93.81 981 PRO A C 1
ATOM 7656 O O . PRO A 1 981 ? 21.466 -3.170 -24.224 1.00 93.81 981 PRO A O 1
ATOM 7659 N N . GLY A 1 982 ? 21.678 -2.169 -22.231 1.00 94.81 982 GLY A N 1
ATOM 7660 C CA . GLY A 1 982 ? 20.867 -3.161 -21.521 1.00 94.81 982 GLY A CA 1
ATOM 7661 C C . GLY A 1 982 ? 21.602 -4.464 -21.205 1.00 94.81 982 GLY A C 1
ATOM 7662 O O . GLY A 1 982 ? 22.831 -4.515 -21.154 1.00 94.81 982 GLY A O 1
ATOM 7663 N N . LEU A 1 983 ? 20.823 -5.526 -21.005 1.00 95.50 983 LEU A N 1
ATOM 7664 C CA . LEU A 1 983 ? 21.272 -6.921 -21.014 1.00 95.50 983 LEU A CA 1
ATOM 7665 C C . LEU A 1 983 ? 20.724 -7.634 -22.253 1.00 95.50 983 LEU A C 1
ATOM 7667 O O . LEU A 1 983 ? 19.670 -7.259 -22.768 1.00 95.50 983 LEU A O 1
ATOM 7671 N N . VAL A 1 984 ? 21.426 -8.668 -22.723 1.00 96.06 984 VAL A N 1
ATOM 7672 C CA . VAL A 1 984 ? 21.038 -9.459 -23.901 1.00 96.06 984 VAL A CA 1
ATOM 7673 C C . VAL A 1 984 ? 20.985 -10.940 -23.540 1.00 96.06 984 VAL A C 1
ATOM 7675 O O . VAL A 1 984 ? 21.987 -11.508 -23.113 1.00 96.06 984 VAL A O 1
ATOM 7678 N N . PHE A 1 985 ? 19.834 -11.567 -23.765 1.00 96.50 985 PHE A N 1
ATOM 7679 C CA . PHE A 1 985 ? 19.600 -12.992 -23.530 1.00 96.50 985 PHE A CA 1
ATOM 7680 C C . PHE A 1 985 ? 19.405 -13.703 -24.877 1.00 96.50 985 PHE A C 1
ATOM 7682 O O . PHE A 1 985 ? 18.491 -13.346 -25.624 1.00 96.50 985 PHE A O 1
ATOM 7689 N N . ASP A 1 986 ? 20.247 -14.685 -25.223 1.00 96.69 986 ASP A N 1
ATOM 7690 C CA . ASP A 1 986 ? 20.003 -15.548 -26.394 1.00 96.69 986 ASP A CA 1
ATOM 7691 C C . ASP A 1 986 ? 18.739 -16.384 -26.151 1.00 96.69 986 ASP A C 1
ATOM 7693 O O . ASP A 1 986 ? 18.476 -16.824 -25.035 1.00 96.69 986 ASP A O 1
ATOM 7697 N N . ILE A 1 987 ? 17.938 -16.624 -27.189 1.00 97.00 987 ILE A N 1
ATOM 7698 C CA . ILE A 1 987 ? 16.643 -17.305 -27.048 1.00 97.00 987 ILE A CA 1
ATOM 7699 C C . ILE A 1 987 ? 16.747 -18.760 -26.550 1.00 97.00 987 ILE A C 1
ATOM 7701 O O . ILE A 1 987 ? 15.739 -19.375 -26.206 1.00 97.00 987 ILE A O 1
ATOM 7705 N N . LYS A 1 988 ? 17.955 -19.335 -26.547 1.00 93.81 988 LYS A N 1
ATOM 7706 C CA . LYS A 1 988 ? 18.245 -20.673 -26.021 1.00 93.81 988 LYS A CA 1
ATOM 7707 C C . LYS A 1 988 ? 18.534 -20.694 -24.519 1.00 93.81 988 LYS A C 1
ATOM 7709 O O . LYS A 1 988 ? 18.686 -21.788 -23.982 1.00 93.81 988 LYS A O 1
ATOM 7714 N N . THR A 1 989 ? 18.665 -19.541 -23.862 1.00 96.62 989 THR A N 1
ATOM 7715 C CA . THR A 1 989 ? 18.798 -19.480 -22.401 1.00 96.62 989 THR A CA 1
ATOM 7716 C C . THR A 1 989 ? 17.424 -19.463 -21.734 1.00 96.62 989 THR A C 1
ATOM 7718 O O . THR A 1 989 ? 16.415 -19.119 -22.360 1.00 96.62 989 THR A O 1
ATOM 7721 N N . ASP A 1 990 ? 17.383 -19.831 -20.455 1.00 96.75 990 ASP A N 1
ATOM 7722 C CA . ASP A 1 990 ? 16.167 -19.812 -19.642 1.00 96.75 990 ASP A CA 1
ATOM 7723 C C . ASP A 1 990 ? 15.526 -18.418 -19.628 1.00 96.75 990 ASP A C 1
ATOM 7725 O O . ASP A 1 990 ? 14.312 -18.300 -19.794 1.00 96.75 990 ASP A O 1
ATOM 7729 N N . GLU A 1 991 ? 16.346 -17.369 -19.523 1.00 97.44 991 GLU A N 1
ATOM 7730 C CA . GLU A 1 991 ? 15.911 -15.973 -19.521 1.00 97.44 991 GLU A CA 1
ATOM 7731 C C . GLU A 1 991 ? 15.334 -15.574 -20.883 1.00 97.44 991 GLU A C 1
ATOM 7733 O O . GLU A 1 991 ? 14.231 -15.036 -20.953 1.00 97.44 991 GLU A O 1
ATOM 7738 N N . GLY A 1 992 ? 16.033 -15.874 -21.986 1.00 97.56 992 GLY A N 1
ATOM 7739 C CA . GLY A 1 992 ? 15.568 -15.545 -23.336 1.00 97.56 992 GLY A CA 1
ATOM 7740 C C . GLY A 1 992 ? 14.241 -16.229 -23.674 1.00 97.56 992 GLY A C 1
ATOM 7741 O O . GLY A 1 992 ? 13.326 -15.596 -24.211 1.00 97.56 992 GLY A O 1
ATOM 7742 N N . ALA A 1 993 ? 14.096 -17.499 -23.290 1.00 97.56 993 ALA A N 1
ATOM 7743 C CA . ALA A 1 993 ? 12.846 -18.236 -23.414 1.00 97.56 993 ALA A CA 1
ATOM 7744 C C . ALA A 1 993 ? 11.740 -17.662 -22.506 1.00 97.56 993 ALA A C 1
ATOM 7746 O O . ALA A 1 993 ? 10.627 -17.428 -22.980 1.00 97.56 993 ALA A O 1
ATOM 7747 N N . ALA A 1 994 ? 12.026 -17.372 -21.233 1.00 97.81 994 ALA A N 1
ATOM 7748 C CA . ALA A 1 994 ? 11.059 -16.775 -20.312 1.00 97.81 994 ALA A CA 1
ATOM 7749 C C . ALA A 1 994 ? 10.558 -15.404 -20.805 1.00 97.81 994 ALA A C 1
ATOM 7751 O O . ALA A 1 994 ? 9.349 -15.157 -20.810 1.00 97.81 994 ALA A O 1
ATOM 7752 N N . MET A 1 995 ? 11.456 -14.556 -21.320 1.00 98.31 995 MET A N 1
ATOM 7753 C CA . MET A 1 995 ? 11.115 -13.276 -21.948 1.00 98.31 995 MET A CA 1
ATOM 7754 C C . MET A 1 995 ? 10.185 -13.453 -23.157 1.00 98.31 995 MET A C 1
ATOM 7756 O O . MET A 1 995 ? 9.221 -12.703 -23.293 1.00 98.31 995 MET A O 1
ATOM 7760 N N . LEU A 1 996 ? 10.415 -14.450 -24.020 1.00 98.00 996 LEU A N 1
ATOM 7761 C CA . LEU A 1 996 ? 9.547 -14.728 -25.175 1.00 98.00 996 LEU A CA 1
ATOM 7762 C C . LEU A 1 996 ? 8.182 -15.319 -24.786 1.00 98.00 996 LEU A C 1
ATOM 7764 O O . LEU A 1 996 ? 7.182 -15.040 -25.444 1.00 98.00 996 LEU A O 1
ATOM 7768 N N . GLY A 1 997 ? 8.118 -16.132 -23.731 1.00 96.31 997 GLY A N 1
ATOM 7769 C CA . GLY A 1 997 ? 6.858 -16.685 -23.229 1.00 96.31 997 GLY A CA 1
ATOM 7770 C C . GLY A 1 997 ? 6.047 -15.741 -22.336 1.00 96.31 997 GLY A C 1
ATOM 7771 O O . GLY A 1 997 ? 4.886 -16.052 -22.044 1.00 96.31 997 GLY A O 1
ATOM 7772 N N . SER A 1 998 ? 6.628 -14.611 -21.923 1.00 96.94 998 SER A N 1
ATOM 7773 C CA . SER A 1 998 ? 5.961 -13.560 -21.145 1.00 96.94 998 SER A CA 1
ATOM 7774 C C . SER A 1 998 ? 4.711 -12.999 -21.854 1.00 96.94 998 SER A C 1
ATOM 7776 O O . SER A 1 998 ? 4.605 -13.088 -23.084 1.00 96.94 998 SER A O 1
ATOM 7778 N N . PRO A 1 999 ? 3.768 -12.376 -21.118 1.00 93.12 999 PRO A N 1
ATOM 7779 C CA . PRO A 1 999 ? 2.616 -11.689 -21.712 1.00 93.12 999 PRO A CA 1
ATOM 7780 C C . PRO A 1 999 ? 2.970 -10.647 -22.785 1.00 93.12 999 PRO A C 1
ATOM 7782 O O . PRO A 1 999 ? 2.187 -10.458 -23.715 1.00 93.12 999 PRO A O 1
ATOM 7785 N N . ASN A 1 1000 ? 4.148 -10.017 -22.707 1.00 93.62 1000 ASN A N 1
ATOM 7786 C CA . ASN A 1 1000 ? 4.582 -9.013 -23.683 1.00 93.62 1000 ASN A CA 1
ATOM 7787 C C . ASN A 1 1000 ? 5.363 -9.626 -24.867 1.00 93.62 1000 ASN A C 1
ATOM 7789 O O . ASN A 1 1000 ? 5.228 -9.160 -25.998 1.00 93.62 1000 ASN A O 1
ATOM 7793 N N . GLY A 1 1001 ? 6.134 -10.699 -24.649 1.00 96.12 1001 GLY A N 1
ATOM 7794 C CA . GLY A 1 1001 ? 6.894 -11.386 -25.706 1.00 96.12 1001 GLY A CA 1
ATOM 7795 C C . GLY A 1 1001 ? 6.054 -12.297 -26.610 1.00 96.12 1001 GLY A C 1
ATOM 7796 O O . GLY A 1 1001 ? 6.336 -12.426 -27.806 1.00 96.12 1001 GLY A O 1
ATOM 7797 N N . ILE A 1 1002 ? 4.979 -12.886 -26.073 1.00 94.94 1002 ILE A N 1
ATOM 7798 C CA . ILE A 1 1002 ? 4.165 -13.901 -26.763 1.00 94.94 1002 ILE A CA 1
ATOM 7799 C C . ILE A 1 1002 ? 3.605 -13.417 -28.113 1.00 94.94 1002 ILE A C 1
ATOM 7801 O O . ILE A 1 1002 ? 3.567 -14.190 -29.071 1.00 94.94 1002 ILE A O 1
ATOM 7805 N N . ALA A 1 1003 ? 3.220 -12.141 -28.226 1.00 94.75 1003 ALA A N 1
ATOM 7806 C CA . ALA A 1 1003 ? 2.656 -11.565 -29.450 1.00 94.75 1003 ALA A CA 1
ATOM 7807 C C . ALA A 1 1003 ? 3.665 -11.543 -30.612 1.00 94.75 1003 ALA A C 1
ATOM 7809 O O . ALA A 1 1003 ? 3.326 -11.914 -31.737 1.00 94.75 1003 ALA A O 1
ATOM 7810 N N . ALA A 1 1004 ? 4.919 -11.178 -30.328 1.00 97.50 1004 ALA A N 1
ATOM 7811 C CA . ALA A 1 1004 ? 6.011 -11.178 -31.299 1.00 97.50 1004 ALA A CA 1
ATOM 7812 C C . ALA A 1 1004 ? 6.340 -12.602 -31.785 1.00 97.50 1004 ALA A C 1
ATOM 7814 O O . ALA A 1 1004 ? 6.546 -12.831 -32.977 1.00 97.50 1004 ALA A O 1
ATOM 7815 N N . GLY A 1 1005 ? 6.318 -13.575 -30.869 1.00 96.31 1005 GLY A N 1
ATOM 7816 C CA . GLY A 1 1005 ? 6.482 -14.990 -31.197 1.00 96.31 1005 GLY A CA 1
ATOM 7817 C C . GLY A 1 1005 ? 5.372 -15.532 -32.101 1.00 96.31 1005 GLY A C 1
ATOM 7818 O O . GLY A 1 1005 ? 5.649 -16.109 -33.153 1.00 96.31 1005 GLY A O 1
ATOM 7819 N N . TYR A 1 1006 ? 4.109 -15.309 -31.727 1.00 95.75 1006 TYR A N 1
ATOM 7820 C CA . TYR A 1 1006 ? 2.961 -15.782 -32.505 1.00 95.75 1006 TYR A CA 1
ATOM 7821 C C . TYR A 1 1006 ? 2.857 -15.118 -33.885 1.00 95.75 1006 TYR A C 1
ATOM 7823 O O . TYR A 1 1006 ? 2.551 -15.815 -34.846 1.00 95.75 1006 TYR A O 1
ATOM 7831 N N . PHE A 1 1007 ? 3.214 -13.836 -34.033 1.00 96.75 1007 PHE A N 1
ATOM 7832 C CA . PHE A 1 1007 ? 3.287 -13.169 -35.342 1.00 96.75 1007 PHE A CA 1
ATOM 7833 C C . PHE A 1 1007 ? 4.204 -13.927 -36.321 1.00 96.75 1007 PHE A C 1
ATOM 7835 O O . PHE A 1 1007 ? 3.813 -14.209 -37.454 1.00 96.75 1007 PHE A O 1
ATOM 7842 N N . LEU A 1 1008 ? 5.417 -14.298 -35.891 1.00 96.31 1008 LEU A N 1
ATOM 7843 C CA . LEU A 1 1008 ? 6.363 -15.028 -36.746 1.00 96.31 1008 LEU A CA 1
ATOM 7844 C C . LEU A 1 1008 ? 5.895 -16.461 -37.034 1.00 96.31 1008 LEU A C 1
ATOM 7846 O O . LEU A 1 1008 ? 6.060 -16.951 -38.150 1.00 96.31 1008 LEU A O 1
ATOM 7850 N N . VAL A 1 1009 ? 5.294 -17.121 -36.042 1.00 94.38 1009 VAL A N 1
ATOM 7851 C CA . VAL A 1 1009 ? 4.754 -18.482 -36.167 1.00 94.38 1009 VAL A CA 1
ATOM 7852 C C . VAL A 1 1009 ? 3.572 -18.536 -37.141 1.00 94.38 1009 VAL A C 1
ATOM 7854 O O . VAL A 1 1009 ? 3.581 -19.385 -38.031 1.00 94.38 1009 VAL A O 1
ATOM 7857 N N . GLN A 1 1010 ? 2.594 -17.635 -36.996 1.00 93.94 1010 GLN A N 1
ATOM 7858 C CA . GLN A 1 1010 ? 1.336 -17.634 -37.751 1.00 93.94 1010 GLN A CA 1
ATOM 7859 C C . GLN A 1 1010 ? 1.486 -17.108 -39.183 1.00 93.94 1010 GLN A C 1
ATOM 7861 O O . GLN A 1 1010 ? 0.755 -17.550 -40.069 1.00 93.94 1010 GLN A O 1
ATOM 7866 N N . HIS A 1 1011 ? 2.428 -16.187 -39.424 1.00 92.94 1011 HIS A N 1
ATOM 7867 C CA . HIS A 1 1011 ? 2.586 -15.516 -40.721 1.00 92.94 1011 HIS A CA 1
ATOM 7868 C C . HIS A 1 1011 ? 3.861 -15.919 -41.487 1.00 92.94 1011 HIS A C 1
ATOM 7870 O O . HIS A 1 1011 ? 4.253 -15.259 -42.450 1.00 92.94 1011 HIS A O 1
ATOM 7876 N N . LYS A 1 1012 ? 4.513 -17.031 -41.111 1.00 90.62 1012 LYS A N 1
ATOM 7877 C CA . LYS A 1 1012 ? 5.744 -17.543 -41.757 1.00 90.62 1012 LYS A CA 1
ATOM 7878 C C . LYS A 1 1012 ? 5.641 -17.742 -43.276 1.00 90.62 1012 LYS A C 1
ATOM 7880 O O . LYS A 1 1012 ? 6.631 -17.570 -43.982 1.00 90.62 1012 LYS A O 1
ATOM 7885 N N . THR A 1 1013 ? 4.457 -18.065 -43.800 1.00 88.38 1013 THR A N 1
ATOM 7886 C CA . THR A 1 1013 ? 4.245 -18.237 -45.252 1.00 88.38 1013 THR A CA 1
ATOM 7887 C C . THR A 1 1013 ? 4.329 -16.889 -45.973 1.00 88.38 1013 THR A C 1
ATOM 7889 O O . THR A 1 1013 ? 5.005 -16.745 -46.988 1.00 88.38 1013 THR A O 1
ATOM 7892 N N . GLN A 1 1014 ? 3.673 -15.883 -45.402 1.00 91.44 1014 GLN A N 1
ATOM 7893 C CA . GLN A 1 1014 ? 3.523 -14.526 -45.910 1.00 91.44 1014 GLN A CA 1
ATOM 7894 C C . GLN A 1 1014 ? 4.803 -13.697 -45.685 1.00 91.44 1014 GLN A C 1
ATOM 7896 O O . GLN A 1 1014 ? 5.124 -12.813 -46.474 1.00 91.44 1014 GLN A O 1
ATOM 7901 N N . LEU A 1 1015 ? 5.581 -14.042 -44.653 1.00 93.06 1015 LEU A N 1
ATOM 7902 C CA . LEU A 1 1015 ? 6.932 -13.543 -44.378 1.00 93.06 1015 LEU A CA 1
ATOM 7903 C C . LEU A 1 1015 ? 8.025 -14.196 -45.251 1.00 93.06 1015 LEU A C 1
ATOM 7905 O O . LEU A 1 1015 ? 9.210 -13.914 -45.059 1.00 93.06 1015 LEU A O 1
ATOM 7909 N N . GLY A 1 1016 ? 7.652 -15.051 -46.211 1.00 89.50 1016 GLY A N 1
ATOM 7910 C CA . GLY A 1 1016 ? 8.568 -15.655 -47.183 1.00 89.50 1016 GLY A CA 1
ATOM 7911 C C . GLY A 1 1016 ? 9.468 -16.765 -46.629 1.00 89.50 1016 GLY A C 1
ATOM 7912 O O . GLY A 1 1016 ? 10.470 -17.097 -47.260 1.00 89.50 1016 GLY A O 1
ATOM 7913 N N . GLY A 1 1017 ? 9.143 -17.331 -45.464 1.00 89.31 1017 GLY A N 1
ATOM 7914 C CA . GLY A 1 1017 ? 9.889 -18.418 -44.836 1.00 89.31 1017 GLY A CA 1
ATOM 7915 C C . GLY A 1 1017 ? 9.897 -18.351 -43.308 1.00 89.31 1017 GLY A C 1
ATOM 7916 O O . GLY A 1 1017 ? 9.437 -17.389 -42.692 1.00 89.31 1017 GLY A O 1
ATOM 7917 N N . ASN A 1 1018 ? 10.461 -19.389 -42.689 1.00 93.00 1018 ASN A N 1
ATOM 7918 C CA . ASN A 1 1018 ? 10.623 -19.455 -41.240 1.00 93.00 1018 ASN A CA 1
ATOM 7919 C C . ASN A 1 1018 ? 11.513 -18.315 -40.725 1.00 93.00 1018 ASN A C 1
ATOM 7921 O O . ASN A 1 1018 ? 12.637 -18.106 -41.193 1.00 93.00 1018 ASN A O 1
ATOM 7925 N N . LYS A 1 1019 ? 11.017 -17.613 -39.709 1.00 95.88 1019 LYS A N 1
ATOM 7926 C CA . LYS A 1 1019 ? 11.718 -16.572 -38.958 1.00 95.88 1019 LYS A CA 1
ATOM 7927 C C . LYS A 1 1019 ? 11.513 -16.834 -37.476 1.00 95.88 1019 LYS A C 1
ATOM 7929 O O . LYS A 1 1019 ? 10.440 -17.275 -37.080 1.00 95.88 1019 LYS A O 1
ATOM 7934 N N . TYR A 1 1020 ? 12.523 -16.543 -36.668 1.00 97.06 1020 TYR A N 1
ATOM 7935 C CA . TYR A 1 1020 ? 12.497 -16.753 -35.225 1.00 97.06 1020 TYR A CA 1
ATOM 7936 C C . TYR A 1 1020 ? 13.154 -15.579 -34.501 1.00 97.06 1020 TYR A C 1
ATOM 7938 O O . TYR A 1 1020 ? 14.049 -14.924 -35.042 1.00 97.06 1020 TYR A O 1
ATOM 7946 N N . ILE A 1 1021 ? 12.716 -15.317 -33.271 1.00 98.44 1021 ILE A N 1
ATOM 7947 C CA . ILE A 1 1021 ? 13.428 -14.414 -32.365 1.00 98.44 1021 ILE A CA 1
ATOM 7948 C C . ILE A 1 1021 ? 14.655 -15.167 -31.855 1.00 98.44 1021 ILE A C 1
ATOM 7950 O O . ILE A 1 1021 ? 14.510 -16.275 -31.351 1.00 98.44 1021 ILE A O 1
ATOM 7954 N N . HIS A 1 1022 ? 15.851 -14.600 -32.011 1.00 97.94 1022 HIS A N 1
ATOM 7955 C CA . HIS A 1 1022 ? 17.106 -15.260 -31.634 1.00 97.94 1022 HIS A CA 1
ATOM 7956 C C . HIS A 1 1022 ? 17.724 -14.727 -30.340 1.00 97.94 1022 HIS A C 1
ATOM 7958 O O . HIS A 1 1022 ? 18.573 -15.396 -29.761 1.00 97.94 1022 HIS A O 1
ATOM 7964 N N . GLN A 1 1023 ? 17.343 -13.527 -29.907 1.00 97.81 1023 GLN A N 1
ATOM 7965 C CA . GLN A 1 1023 ? 17.733 -12.947 -28.624 1.00 97.81 1023 GLN A CA 1
ATOM 7966 C C . GLN A 1 1023 ? 16.702 -11.892 -28.200 1.00 97.81 1023 GLN A C 1
ATOM 7968 O O . GLN A 1 1023 ? 15.974 -11.353 -29.044 1.00 97.81 1023 GLN A O 1
ATOM 7973 N N . VAL A 1 1024 ? 16.702 -11.545 -26.917 1.00 98.50 1024 VAL A N 1
ATOM 7974 C CA . VAL A 1 1024 ? 15.955 -10.415 -26.355 1.00 98.50 1024 VAL A CA 1
ATOM 7975 C C . VAL A 1 1024 ? 16.940 -9.468 -25.675 1.00 98.50 1024 VAL A C 1
ATOM 7977 O O . VAL A 1 1024 ? 17.779 -9.913 -24.899 1.00 98.50 1024 VAL A O 1
ATOM 7980 N N . THR A 1 1025 ? 16.848 -8.172 -25.965 1.00 98.31 1025 THR A N 1
ATOM 7981 C CA . THR A 1 1025 ? 17.538 -7.117 -25.208 1.00 98.31 1025 THR A CA 1
ATOM 7982 C C . THR A 1 1025 ? 16.544 -6.463 -24.261 1.00 98.31 1025 THR A C 1
ATOM 7984 O O . THR A 1 1025 ? 15.440 -6.133 -24.689 1.00 98.31 1025 THR A O 1
ATOM 7987 N N . VAL A 1 1026 ? 16.923 -6.257 -23.002 1.00 98.19 1026 VAL A N 1
ATOM 7988 C CA . VAL A 1 1026 ? 16.084 -5.609 -21.980 1.00 98.19 1026 VAL A CA 1
ATOM 7989 C C . VAL A 1 1026 ? 16.900 -4.502 -21.313 1.00 98.19 1026 VAL A C 1
ATOM 7991 O O . VAL A 1 1026 ? 18.050 -4.735 -20.936 1.00 98.19 1026 VAL A O 1
ATOM 7994 N N . TRP A 1 1027 ? 16.348 -3.292 -21.200 1.00 97.62 1027 TRP A N 1
ATOM 7995 C CA . TRP A 1 1027 ? 17.045 -2.132 -20.624 1.00 97.62 1027 TRP A CA 1
ATOM 7996 C C . TRP A 1 1027 ? 16.084 -1.160 -19.939 1.00 97.62 1027 TRP A C 1
ATOM 7998 O O . TRP A 1 1027 ? 14.877 -1.200 -20.164 1.00 97.62 1027 TRP A O 1
ATOM 8008 N N . MET A 1 1028 ? 16.633 -0.291 -19.096 1.00 96.19 1028 MET A N 1
ATOM 8009 C CA . MET A 1 1028 ? 15.918 0.823 -18.476 1.00 96.19 1028 MET A CA 1
ATOM 8010 C C . MET A 1 1028 ? 16.033 2.084 -19.348 1.00 96.19 1028 MET A C 1
ATOM 8012 O O . MET A 1 1028 ? 17.137 2.421 -19.784 1.00 96.19 1028 MET A O 1
ATOM 8016 N N . SER A 1 1029 ? 14.918 2.773 -19.600 1.00 92.38 1029 SER A N 1
ATOM 8017 C CA . SER A 1 1029 ? 14.852 3.998 -20.415 1.00 92.38 1029 SER A CA 1
ATOM 8018 C C . SER A 1 1029 ? 15.620 5.181 -19.793 1.00 92.38 1029 SER A C 1
ATOM 8020 O O . SER A 1 1029 ? 16.235 5.081 -18.719 1.00 92.38 1029 SER A O 1
ATOM 8022 N N . SER A 1 1030 ? 15.582 6.354 -20.439 1.00 85.94 1030 SER A N 1
ATOM 8023 C CA . SER A 1 1030 ? 16.006 7.594 -19.773 1.00 85.94 1030 SER A CA 1
ATOM 8024 C C . SER A 1 1030 ? 15.212 7.857 -18.489 1.00 85.94 1030 SER A C 1
ATOM 8026 O O . SER A 1 1030 ? 15.815 8.298 -17.507 1.00 85.94 1030 SER A O 1
ATOM 8028 N N . ASP A 1 1031 ? 13.929 7.492 -18.484 1.00 83.69 1031 ASP A N 1
ATOM 8029 C CA . ASP A 1 1031 ? 12.908 7.964 -17.544 1.00 83.69 1031 ASP A CA 1
ATOM 8030 C C . ASP A 1 1031 ? 12.639 6.955 -16.404 1.00 83.69 1031 ASP A C 1
ATOM 8032 O O . ASP A 1 1031 ? 12.162 7.341 -15.342 1.00 83.69 1031 ASP A O 1
ATOM 8036 N N . GLY A 1 1032 ? 13.046 5.689 -16.576 1.00 88.00 1032 GLY A N 1
ATOM 8037 C CA . GLY A 1 1032 ? 12.995 4.629 -15.554 1.00 88.00 1032 GLY A CA 1
ATOM 8038 C C . GLY A 1 1032 ? 12.286 3.350 -16.011 1.00 88.00 1032 GLY A C 1
ATOM 8039 O O . GLY A 1 1032 ? 12.486 2.284 -15.429 1.00 88.00 1032 GLY A O 1
ATOM 8040 N N . ASP A 1 1033 ? 11.507 3.430 -17.086 1.00 92.69 1033 ASP A N 1
ATOM 8041 C CA . ASP A 1 1033 ? 10.681 2.340 -17.602 1.00 92.69 1033 ASP A CA 1
ATOM 8042 C C . ASP A 1 1033 ? 11.481 1.203 -18.247 1.00 92.69 1033 ASP A C 1
ATOM 8044 O O . ASP A 1 1033 ? 12.428 1.423 -19.011 1.00 92.69 1033 ASP A O 1
ATOM 8048 N N . VAL A 1 1034 ? 11.036 -0.033 -18.012 1.00 96.62 1034 VAL A N 1
ATOM 8049 C CA . VAL A 1 1034 ? 11.600 -1.237 -18.637 1.00 96.62 1034 VAL A CA 1
ATOM 8050 C C . VAL A 1 1034 ? 11.183 -1.317 -20.106 1.00 96.62 1034 VAL A C 1
ATOM 8052 O O . VAL A 1 1034 ? 9.999 -1.369 -20.429 1.00 96.62 1034 VAL A O 1
ATOM 8055 N N . GLN A 1 1035 ? 12.169 -1.391 -20.994 1.00 97.81 1035 GLN A N 1
ATOM 8056 C CA . GLN A 1 1035 ? 12.011 -1.558 -22.437 1.00 97.81 1035 GLN A CA 1
ATOM 8057 C C . GLN A 1 1035 ? 12.478 -2.959 -22.858 1.00 97.81 1035 GLN A C 1
ATOM 8059 O O . GLN A 1 1035 ? 13.401 -3.519 -22.257 1.00 97.81 1035 GLN A O 1
ATOM 8064 N N . MET A 1 1036 ? 11.891 -3.524 -23.920 1.00 98.38 1036 MET A N 1
ATOM 8065 C CA . MET A 1 1036 ? 12.317 -4.823 -24.470 1.00 98.38 1036 MET A CA 1
ATOM 8066 C C . MET A 1 1036 ? 12.435 -4.786 -25.996 1.00 98.38 1036 MET A C 1
ATOM 8068 O O . MET A 1 1036 ? 11.562 -4.253 -26.676 1.00 98.38 1036 MET A O 1
ATOM 8072 N N . MET A 1 1037 ? 13.467 -5.419 -26.556 1.00 98.50 1037 MET A N 1
ATOM 8073 C CA . MET A 1 1037 ? 13.670 -5.572 -28.000 1.00 98.50 1037 MET A CA 1
ATOM 8074 C C . MET A 1 1037 ? 13.922 -7.042 -28.350 1.00 98.50 1037 MET A C 1
ATOM 8076 O O . MET A 1 1037 ? 14.952 -7.612 -27.993 1.00 98.50 1037 MET A O 1
ATOM 8080 N N . PHE A 1 1038 ? 12.991 -7.658 -29.072 1.00 98.69 1038 PHE A N 1
ATOM 8081 C CA . PHE A 1 1038 ? 13.070 -9.038 -29.553 1.00 98.69 1038 PHE A CA 1
ATOM 8082 C C . PHE A 1 1038 ? 13.630 -9.044 -30.981 1.00 98.69 1038 PHE A C 1
ATOM 8084 O O . PHE A 1 1038 ? 13.008 -8.494 -31.892 1.00 98.69 1038 PHE A O 1
ATOM 8091 N N . TRP A 1 1039 ? 14.795 -9.659 -31.196 1.00 98.44 1039 TRP A N 1
ATOM 8092 C CA . TRP A 1 1039 ? 15.523 -9.577 -32.470 1.00 98.44 1039 TRP A CA 1
ATOM 8093 C C . TRP A 1 1039 ? 15.279 -10.804 -33.345 1.00 98.44 1039 TRP A C 1
ATOM 8095 O O . TRP A 1 1039 ? 15.490 -11.939 -32.917 1.00 98.44 1039 TRP A O 1
ATOM 8105 N N . VAL A 1 1040 ? 14.879 -10.578 -34.593 1.00 98.44 1040 VAL A N 1
ATOM 8106 C CA . VAL A 1 1040 ? 14.431 -11.605 -35.537 1.00 98.44 1040 VAL A CA 1
ATOM 8107 C C . VAL A 1 1040 ? 15.545 -11.985 -36.511 1.00 98.44 1040 VAL A C 1
ATOM 8109 O O . VAL A 1 1040 ? 16.201 -11.128 -37.102 1.00 98.44 1040 VAL A O 1
ATOM 8112 N N . LYS A 1 1041 ? 15.714 -13.287 -36.743 1.00 96.69 1041 LYS A N 1
ATOM 8113 C CA . LYS A 1 1041 ? 16.492 -13.847 -37.858 1.00 96.69 1041 LYS A CA 1
ATOM 8114 C C . LYS A 1 1041 ? 15.616 -14.768 -38.698 1.00 96.69 1041 LYS A C 1
ATOM 8116 O O . LYS A 1 1041 ? 14.630 -15.322 -38.217 1.00 96.69 1041 LYS A O 1
ATOM 8121 N N . ASN A 1 1042 ? 16.006 -14.974 -39.953 1.00 95.56 1042 ASN A N 1
ATOM 8122 C CA . ASN A 1 1042 ? 15.530 -16.131 -40.709 1.00 95.56 1042 ASN A CA 1
ATOM 8123 C C . ASN A 1 1042 ? 16.021 -17.400 -39.993 1.00 95.56 1042 ASN A C 1
ATOM 8125 O O . ASN A 1 1042 ? 17.159 -17.431 -39.517 1.00 95.56 1042 ASN A O 1
ATOM 8129 N N . ALA A 1 1043 ? 15.187 -18.434 -39.912 1.00 90.12 1043 ALA A N 1
ATOM 8130 C CA . ALA A 1 1043 ? 15.633 -19.735 -39.429 1.00 90.12 1043 ALA A CA 1
ATOM 8131 C C . ALA A 1 1043 ? 16.721 -20.299 -40.368 1.00 90.12 1043 ALA A C 1
ATOM 8133 O O . ALA A 1 1043 ? 16.690 -20.019 -41.574 1.00 90.12 1043 ALA A O 1
ATOM 8134 N N . PRO A 1 1044 ? 17.686 -21.086 -39.857 1.00 84.75 1044 PRO A N 1
ATOM 8135 C CA . PRO A 1 1044 ? 18.576 -21.845 -40.727 1.00 84.75 1044 PRO A CA 1
ATOM 8136 C C . PRO A 1 1044 ? 17.751 -22.800 -41.610 1.00 84.75 1044 PRO A C 1
ATOM 8138 O O . PRO A 1 1044 ? 16.695 -23.267 -41.175 1.00 84.75 1044 PRO A O 1
ATOM 8141 N N . PRO A 1 1045 ? 18.211 -23.129 -42.832 1.00 74.88 1045 PRO A N 1
ATOM 8142 C CA . PRO A 1 1045 ? 17.621 -24.224 -43.593 1.00 74.88 1045 PRO A CA 1
ATOM 8143 C C . PRO A 1 1045 ? 17.637 -25.508 -42.748 1.00 74.88 1045 PRO A C 1
ATOM 8145 O O . PRO A 1 1045 ? 18.642 -25.745 -42.069 1.00 74.88 1045 PRO A O 1
ATOM 8148 N N . PRO A 1 1046 ? 16.581 -26.342 -42.780 1.00 63.62 1046 PRO A N 1
ATOM 8149 C CA . PRO A 1 1046 ? 16.606 -27.625 -42.088 1.00 63.62 1046 PRO A CA 1
ATOM 8150 C C . PRO A 1 1046 ? 17.790 -28.448 -42.603 1.00 63.62 1046 PRO A C 1
ATOM 8152 O O . PRO A 1 1046 ? 17.991 -28.551 -43.818 1.00 63.62 1046 PRO A O 1
ATOM 8155 N N . GLU A 1 1047 ? 18.595 -29.003 -41.691 1.00 55.75 1047 GLU A N 1
ATOM 8156 C CA . GLU A 1 1047 ? 19.765 -29.793 -42.077 1.00 55.75 1047 GLU A CA 1
ATOM 8157 C C . GLU A 1 1047 ? 19.338 -30.936 -43.002 1.00 55.75 1047 GLU A C 1
ATOM 8159 O O . GLU A 1 1047 ? 18.389 -31.672 -42.720 1.00 55.75 1047 GLU A O 1
ATOM 8164 N N . ALA A 1 1048 ? 20.034 -31.076 -44.133 1.00 47.38 1048 ALA A N 1
ATOM 8165 C CA . ALA A 1 1048 ? 19.716 -32.091 -45.125 1.00 47.38 1048 ALA A CA 1
ATOM 8166 C C . ALA A 1 1048 ? 19.895 -33.485 -44.505 1.00 47.38 1048 ALA A C 1
ATOM 8168 O O . ALA A 1 1048 ? 21.022 -33.956 -44.343 1.00 47.38 1048 ALA A O 1
ATOM 8169 N N . ALA A 1 1049 ? 18.774 -34.117 -44.140 1.00 42.84 1049 ALA A N 1
ATOM 8170 C CA . ALA A 1 1049 ? 18.754 -35.344 -43.352 1.00 42.84 1049 ALA A CA 1
ATOM 8171 C C . ALA A 1 1049 ? 19.717 -36.398 -43.937 1.00 42.84 1049 ALA A C 1
ATOM 8173 O O . ALA A 1 1049 ? 19.626 -36.697 -45.135 1.00 42.84 1049 ALA A O 1
ATOM 8174 N N . PRO A 1 1050 ? 20.641 -36.958 -43.129 1.00 39.91 1050 PRO A N 1
ATOM 8175 C CA . PRO A 1 1050 ? 21.761 -37.743 -43.639 1.00 39.91 1050 PRO A CA 1
ATOM 8176 C C . PRO A 1 1050 ? 21.275 -38.956 -44.438 1.00 39.91 1050 PRO A C 1
ATOM 8178 O O . PRO A 1 1050 ? 20.683 -39.899 -43.903 1.00 39.91 1050 PRO A O 1
ATOM 8181 N N . GLN A 1 1051 ? 21.529 -38.918 -45.749 1.00 41.81 1051 GLN A N 1
ATOM 8182 C CA . GLN A 1 1051 ? 21.068 -39.931 -46.693 1.00 41.81 1051 GLN A CA 1
ATOM 8183 C C . GLN A 1 1051 ? 21.679 -41.295 -46.351 1.00 41.81 1051 GLN A C 1
ATOM 8185 O O . GLN A 1 1051 ? 22.876 -41.508 -46.525 1.00 41.81 1051 GLN A O 1
ATOM 8190 N N . GLY A 1 1052 ? 20.849 -42.235 -45.887 1.00 43.94 1052 GLY A N 1
ATOM 8191 C CA . GLY A 1 1052 ? 21.249 -43.637 -45.715 1.00 43.94 1052 GLY A CA 1
ATOM 8192 C C . GLY A 1 1052 ? 20.763 -44.335 -44.444 1.00 43.94 1052 GLY A C 1
ATOM 8193 O O . GLY A 1 1052 ? 20.796 -45.562 -44.408 1.00 43.94 1052 GLY A O 1
ATOM 8194 N N . GLN A 1 1053 ? 20.269 -43.620 -43.424 1.00 37.62 1053 GLN A N 1
ATOM 8195 C CA . GLN A 1 1053 ? 19.695 -44.262 -42.229 1.00 37.62 1053 GLN A CA 1
ATOM 8196 C C . GLN A 1 1053 ? 18.204 -43.960 -42.069 1.00 37.62 1053 GLN A C 1
ATOM 8198 O O . GLN A 1 1053 ? 17.797 -42.891 -41.623 1.00 37.62 1053 GLN A O 1
ATOM 8203 N N . SER A 1 1054 ? 17.364 -44.948 -42.389 1.00 40.19 1054 SER A N 1
ATOM 8204 C CA . SER A 1 1054 ? 15.931 -44.883 -42.100 1.00 40.19 1054 SER A CA 1
ATOM 8205 C C . SER A 1 1054 ? 15.705 -44.882 -40.585 1.00 40.19 1054 SER A C 1
ATOM 8207 O O . SER A 1 1054 ? 15.918 -45.911 -39.935 1.00 40.19 1054 SER A O 1
ATOM 8209 N N . ILE A 1 1055 ? 15.229 -43.767 -40.019 1.00 42.38 1055 ILE A N 1
ATOM 8210 C CA . ILE A 1 1055 ? 14.919 -43.643 -38.584 1.00 42.38 1055 ILE A CA 1
ATOM 8211 C C . ILE A 1 1055 ? 13.616 -44.397 -38.263 1.00 42.38 1055 ILE A C 1
ATOM 8213 O O . ILE A 1 1055 ? 12.570 -43.838 -37.944 1.00 42.38 1055 ILE A O 1
ATOM 8217 N N . ARG A 1 1056 ? 13.685 -45.730 -38.333 1.00 38.31 1056 ARG A N 1
ATOM 8218 C CA . ARG A 1 1056 ? 12.617 -46.662 -37.948 1.00 38.31 1056 ARG A CA 1
ATOM 8219 C C . ARG A 1 1056 ? 12.786 -47.130 -36.495 1.00 38.31 1056 ARG A C 1
ATOM 8221 O O . ARG A 1 1056 ? 12.571 -48.293 -36.173 1.00 38.31 1056 ARG A O 1
ATOM 8228 N N . ARG A 1 1057 ? 13.179 -46.198 -35.618 1.00 40.06 1057 ARG A N 1
ATOM 8229 C CA . ARG A 1 1057 ? 13.215 -46.336 -34.150 1.00 40.06 1057 ARG A CA 1
ATOM 8230 C C . ARG A 1 1057 ? 12.428 -45.207 -33.481 1.00 40.06 1057 ARG A C 1
ATOM 8232 O O . ARG A 1 1057 ? 12.939 -44.442 -32.672 1.00 40.06 1057 ARG A O 1
ATOM 8239 N N . ARG A 1 1058 ? 11.144 -45.136 -33.831 1.00 40.25 1058 ARG A N 1
ATOM 8240 C CA . ARG A 1 1058 ? 10.121 -44.458 -33.026 1.00 40.25 1058 ARG A CA 1
ATOM 8241 C C . ARG A 1 1058 ? 10.093 -45.118 -31.640 1.00 40.25 1058 ARG A C 1
ATOM 8243 O O . ARG A 1 1058 ? 10.207 -46.341 -31.570 1.00 40.25 1058 ARG A O 1
ATOM 8250 N N . LEU A 1 1059 ? 9.904 -44.359 -30.557 1.00 40.47 1059 LEU A N 1
ATOM 8251 C CA . LEU A 1 1059 ? 9.611 -44.971 -29.255 1.00 40.47 1059 LEU A CA 1
ATOM 8252 C C . LEU A 1 1059 ? 8.245 -45.666 -29.327 1.00 40.47 1059 LEU A C 1
ATOM 8254 O O . LEU A 1 1059 ? 7.199 -45.019 -29.232 1.00 40.47 1059 LEU A O 1
ATOM 8258 N N . GLU A 1 1060 ? 8.247 -46.988 -29.478 1.00 36.88 1060 GLU A N 1
ATOM 8259 C CA . GLU A 1 1060 ? 7.046 -47.801 -29.316 1.00 36.88 1060 GLU A CA 1
ATOM 8260 C C . GLU A 1 1060 ? 6.653 -47.847 -27.837 1.00 36.88 1060 GLU A C 1
ATOM 8262 O O . GLU A 1 1060 ? 7.052 -48.732 -27.080 1.00 36.88 1060 GLU A O 1
ATOM 8267 N N . ARG A 1 1061 ? 5.821 -46.886 -27.421 1.00 42.66 1061 ARG A N 1
ATOM 8268 C CA . ARG A 1 1061 ? 5.016 -47.010 -26.201 1.00 42.66 1061 ARG A CA 1
ATOM 8269 C C . ARG A 1 1061 ? 4.070 -48.203 -26.383 1.00 42.66 1061 ARG A C 1
ATOM 8271 O O . ARG A 1 1061 ? 2.969 -48.042 -26.906 1.00 42.66 1061 ARG A O 1
ATOM 8278 N N . GLN A 1 1062 ? 4.498 -49.396 -25.971 1.00 40.84 1062 GLN A N 1
ATOM 8279 C CA . GLN A 1 1062 ? 3.659 -50.596 -25.978 1.00 40.84 1062 GLN A CA 1
ATOM 8280 C C . GLN A 1 1062 ? 2.560 -50.468 -24.915 1.00 40.84 1062 GLN A C 1
ATOM 8282 O O . GLN A 1 1062 ? 2.730 -50.853 -23.760 1.00 40.84 1062 GLN A O 1
ATOM 8287 N N . VAL A 1 1063 ? 1.429 -49.885 -25.317 1.00 41.69 1063 VAL A N 1
ATOM 8288 C CA . VAL A 1 1063 ? 0.225 -49.746 -24.491 1.00 41.69 1063 VAL A CA 1
ATOM 8289 C C . VAL A 1 1063 ? -0.611 -51.012 -24.628 1.00 41.69 1063 VAL A C 1
ATOM 8291 O O . VAL A 1 1063 ? -1.313 -51.201 -25.624 1.00 41.69 1063 VAL A O 1
ATOM 8294 N N . LYS A 1 1064 ? -0.562 -51.882 -23.620 1.00 63.28 1064 LYS A N 1
ATOM 8295 C CA . LYS A 1 1064 ? -1.370 -53.105 -23.591 1.00 63.28 1064 LYS A CA 1
ATOM 8296 C C . LYS A 1 1064 ? -2.688 -52.824 -22.873 1.00 63.28 1064 LYS A C 1
ATOM 8298 O O . LYS A 1 1064 ? -2.690 -52.485 -21.693 1.00 63.28 1064 LYS A O 1
ATOM 8303 N N . ILE A 1 1065 ? -3.821 -52.980 -23.560 1.00 61.81 1065 ILE A N 1
ATOM 8304 C CA . ILE A 1 1065 ? -5.132 -52.991 -22.893 1.00 61.81 1065 ILE A CA 1
ATOM 8305 C C . ILE A 1 1065 ? -5.257 -54.336 -22.173 1.00 61.81 1065 ILE A C 1
ATOM 8307 O O . ILE A 1 1065 ? -5.325 -55.379 -22.820 1.00 61.81 1065 ILE A O 1
ATOM 8311 N N . VAL A 1 1066 ? -5.257 -54.312 -20.840 1.00 74.62 1066 VAL A N 1
ATOM 8312 C CA . VAL A 1 1066 ? -5.282 -55.523 -20.001 1.00 74.62 1066 VAL A CA 1
ATOM 8313 C C . VAL A 1 1066 ? -6.716 -55.959 -19.701 1.00 74.62 1066 VAL A C 1
ATOM 8315 O O . VAL A 1 1066 ? -6.984 -57.149 -19.557 1.00 74.62 1066 VAL A O 1
ATOM 8318 N N . LYS A 1 1067 ? -7.658 -55.007 -19.629 1.00 66.94 1067 LYS A N 1
ATOM 8319 C CA . LYS A 1 1067 ? -9.076 -55.288 -19.366 1.00 66.94 1067 LYS A CA 1
ATOM 8320 C C . LYS A 1 1067 ? -9.983 -54.229 -19.999 1.00 66.94 1067 LYS A C 1
ATOM 8322 O O . LYS A 1 1067 ? -9.665 -53.041 -19.957 1.00 66.94 1067 LYS A O 1
ATOM 8327 N N . ARG A 1 1068 ? -11.122 -54.662 -20.548 1.00 70.75 1068 ARG A N 1
ATOM 8328 C CA . ARG A 1 1068 ? -12.282 -53.820 -20.897 1.00 70.75 1068 ARG A CA 1
ATOM 8329 C C . ARG A 1 1068 ? -13.380 -54.040 -19.854 1.00 70.75 1068 ARG A C 1
ATOM 8331 O O . ARG A 1 1068 ? -13.563 -55.171 -19.404 1.00 70.75 1068 ARG A O 1
ATOM 8338 N N . GLY A 1 1069 ? -14.094 -52.982 -19.480 1.00 67.44 1069 GLY A N 1
ATOM 8339 C CA . GLY A 1 1069 ? -15.349 -53.078 -18.735 1.00 67.44 1069 GLY A CA 1
ATOM 8340 C C . GLY A 1 1069 ? -16.470 -53.659 -19.602 1.00 67.44 1069 GLY A C 1
ATOM 8341 O O . GLY A 1 1069 ? -16.410 -53.583 -20.831 1.00 67.44 1069 GLY A O 1
ATOM 8342 N N . HIS A 1 1070 ? -17.505 -54.224 -18.972 1.00 59.25 1070 HIS A N 1
ATOM 8343 C CA . HIS A 1 1070 ? -18.678 -54.763 -19.683 1.00 59.25 1070 HIS A CA 1
ATOM 8344 C C . HIS A 1 1070 ? -19.482 -53.690 -20.441 1.00 59.25 1070 HIS A C 1
ATOM 8346 O O . HIS A 1 1070 ? -20.210 -54.022 -21.370 1.00 59.25 1070 HIS A O 1
ATOM 8352 N N . ASP A 1 1071 ? -19.316 -52.416 -20.081 1.00 71.62 1071 ASP A N 1
ATOM 8353 C CA . ASP A 1 1071 ? -19.888 -51.253 -20.767 1.00 71.62 1071 ASP A CA 1
ATOM 8354 C C . ASP A 1 1071 ? -19.135 -50.850 -22.051 1.00 71.62 1071 ASP A C 1
ATOM 8356 O O . ASP A 1 1071 ? -19.594 -49.984 -22.795 1.00 71.62 1071 ASP A O 1
ATOM 8360 N N . GLY A 1 1072 ? -17.947 -51.418 -22.293 1.00 56.38 1072 GLY A N 1
ATOM 8361 C CA . GLY A 1 1072 ? -17.032 -51.035 -23.370 1.00 56.38 1072 GLY A CA 1
ATOM 8362 C C . GLY A 1 1072 ? -16.371 -49.655 -23.220 1.00 56.38 1072 GLY A C 1
ATOM 8363 O O . GLY A 1 1072 ? -15.453 -49.358 -23.990 1.00 56.38 1072 GLY A O 1
ATOM 8364 N N . ARG A 1 1073 ? -16.793 -48.837 -22.244 1.00 59.91 1073 ARG A N 1
ATOM 8365 C CA . ARG A 1 1073 ? -16.326 -47.458 -22.007 1.00 59.91 1073 ARG A CA 1
ATOM 8366 C C . ARG A 1 1073 ? -15.042 -47.436 -21.185 1.00 59.91 1073 ARG A C 1
ATOM 8368 O O . ARG A 1 1073 ? -14.142 -46.650 -21.467 1.00 59.91 1073 ARG A O 1
ATOM 8375 N N . ASN A 1 1074 ? -14.932 -48.335 -20.210 1.00 47.41 1074 ASN A N 1
ATOM 8376 C CA . ASN A 1 1074 ? -13.785 -48.408 -19.311 1.00 47.41 1074 ASN A CA 1
ATOM 8377 C C . ASN A 1 1074 ? -12.685 -49.345 -19.852 1.00 47.41 1074 ASN A C 1
ATOM 8379 O O . ASN A 1 1074 ? -12.955 -50.494 -20.214 1.00 47.41 1074 ASN A O 1
ATOM 8383 N N . ILE A 1 1075 ? -11.428 -48.877 -19.891 1.00 66.00 1075 ILE A N 1
ATOM 8384 C CA . ILE A 1 1075 ? -10.256 -49.656 -20.341 1.00 66.00 1075 ILE A CA 1
ATOM 8385 C C . ILE A 1 1075 ? -9.036 -49.455 -19.441 1.00 66.00 1075 ILE A C 1
ATOM 8387 O O . ILE A 1 1075 ? -8.475 -48.365 -19.376 1.00 66.00 1075 ILE A O 1
ATOM 8391 N N . ILE A 1 1076 ? -8.567 -50.546 -18.833 1.00 57.59 1076 ILE A N 1
ATOM 8392 C CA . ILE A 1 1076 ? -7.322 -50.576 -18.058 1.00 57.59 1076 ILE A CA 1
ATOM 8393 C C . ILE A 1 1076 ? -6.154 -50.809 -19.022 1.00 57.59 1076 ILE A C 1
ATOM 8395 O O . ILE A 1 1076 ? -6.142 -51.793 -19.769 1.00 57.59 1076 ILE A O 1
ATOM 8399 N N . LYS A 1 1077 ? -5.173 -49.901 -18.998 1.00 61.44 1077 LYS A N 1
ATOM 8400 C CA . LYS A 1 1077 ? -3.969 -49.919 -19.839 1.00 61.44 1077 LYS A CA 1
ATOM 8401 C C . LYS A 1 1077 ? -2.724 -50.100 -18.976 1.00 61.44 1077 LYS A C 1
ATOM 8403 O O . LYS A 1 1077 ? -2.526 -49.362 -18.019 1.00 61.44 1077 LYS A O 1
ATOM 8408 N N . GLU A 1 1078 ? -1.874 -51.048 -19.347 1.00 55.16 1078 GLU A N 1
ATOM 8409 C CA . GLU A 1 1078 ? -0.532 -51.211 -18.787 1.00 55.16 1078 GLU A CA 1
ATOM 8410 C C . GLU A 1 1078 ? 0.471 -50.419 -19.636 1.00 55.16 1078 GLU A C 1
ATOM 8412 O O . GLU A 1 1078 ? 0.439 -50.470 -20.870 1.00 55.16 1078 GLU A O 1
ATOM 8417 N N . HIS A 1 1079 ? 1.359 -49.687 -18.963 1.00 49.41 1079 HIS A N 1
ATOM 8418 C CA . HIS A 1 1079 ? 2.392 -48.856 -19.572 1.00 49.41 1079 HIS A CA 1
ATOM 8419 C C . HIS A 1 1079 ? 3.762 -49.255 -19.012 1.00 49.41 1079 HIS A C 1
ATOM 8421 O O . HIS A 1 1079 ? 4.088 -48.925 -17.875 1.00 49.41 1079 HIS A O 1
ATOM 8427 N N . ARG A 1 1080 ? 4.589 -49.935 -19.815 1.00 42.69 1080 ARG A N 1
ATOM 8428 C CA . ARG A 1 1080 ? 6.009 -50.131 -19.489 1.00 42.69 1080 ARG A CA 1
ATOM 8429 C C . ARG A 1 1080 ? 6.830 -48.951 -19.998 1.00 42.69 1080 ARG A C 1
ATOM 8431 O O . ARG A 1 1080 ? 6.853 -48.684 -21.198 1.00 42.69 1080 ARG A O 1
ATOM 8438 N N . VAL A 1 1081 ? 7.534 -48.285 -19.087 1.00 41.41 1081 VAL A N 1
ATOM 8439 C CA . VAL A 1 1081 ? 8.571 -47.297 -19.402 1.00 41.41 1081 VAL A CA 1
ATOM 8440 C C . VAL A 1 1081 ? 9.919 -47.933 -19.082 1.00 41.41 1081 VAL A C 1
ATOM 8442 O O . VAL A 1 1081 ? 10.167 -48.310 -17.942 1.00 41.41 1081 VAL A O 1
ATOM 8445 N N . LEU A 1 1082 ? 10.778 -48.078 -20.091 1.00 40.38 1082 LEU A N 1
ATOM 8446 C CA . LEU A 1 1082 ? 12.167 -48.488 -19.900 1.00 40.38 1082 LEU A CA 1
ATOM 8447 C C . LEU A 1 1082 ? 13.028 -47.227 -19.874 1.00 40.38 1082 LEU A C 1
ATOM 8449 O O . LEU A 1 1082 ? 13.367 -46.683 -20.924 1.00 40.38 1082 LEU A O 1
ATOM 8453 N N . ALA A 1 1083 ? 13.353 -46.760 -18.670 1.00 32.56 1083 ALA A N 1
ATOM 8454 C CA . ALA A 1 1083 ? 14.444 -45.815 -18.492 1.00 32.56 1083 ALA A CA 1
ATOM 8455 C C . ALA A 1 1083 ? 15.772 -46.514 -18.815 1.00 32.56 1083 ALA A C 1
ATOM 8457 O O . ALA A 1 1083 ? 15.957 -47.694 -18.503 1.00 32.56 1083 ALA A O 1
ATOM 8458 N N . LYS A 1 1084 ? 16.694 -45.777 -19.431 1.00 32.62 1084 LYS A N 1
ATOM 8459 C CA . LYS A 1 1084 ? 18.106 -46.147 -19.477 1.00 32.62 1084 LYS A CA 1
ATOM 8460 C C . LYS A 1 1084 ? 18.833 -45.335 -18.410 1.00 32.62 1084 LYS A C 1
ATOM 8462 O O . LYS A 1 1084 ? 18.625 -44.125 -18.344 1.00 32.62 1084 LYS A O 1
ATOM 8467 N N . LEU A 1 1085 ? 19.647 -46.025 -17.617 1.00 32.84 1085 LEU A N 1
ATOM 8468 C CA . LEU A 1 1085 ? 20.815 -45.443 -16.957 1.00 32.84 1085 LEU A CA 1
ATOM 8469 C C . LEU A 1 1085 ? 21.928 -45.261 -18.007 1.00 32.84 1085 LEU A C 1
ATOM 8471 O O . LEU A 1 1085 ? 21.916 -46.038 -18.999 1.00 32.84 1085 LEU A O 1
#

Organism: NCBI:txid749621

Secondary structure (DSSP, 8-state):
------------------------------------------------------------PPPPPPPPPPPPPPPPPPPPP--HHHHHHHHHHHHHHHHHHHHHHHS-HHHHTTTSS----S--S--HHHHHHTT-EE-SS----SSSTTT--HHHHHHHT----EEEEEESS-TT--S-TTT-EEEETTEEEE----EEEEEEETTTTEEE-EEEE-HHHHHHHHHT-SSPPTTTS-S---HHHHHHHHHHHHTTTS-TT---EEEE-S---HHHHHHHHHHHHHSPPPTT----SSPPBTT-EEEETTSHHHHHHHHSTTHHHHHHHHHHSTTTTTS-EEEEEEEEEB-STT-S--PPEEEEEEEEPPP---------SS----TTS-SS---------TTTSS-TT-TTS-HHHHHHHHHHHHHHHHHS-HHHHHHHSS----S--TT-HHHHHHTT-EEE---S--S-TTTHHHHGGGT--STTPEEEEEESSPPTT-B-TTSSB--GGG-EEE-TTS-EEE----EEEEEEETTTTEEEEEEE--HHHHHHHHSTTPPPPTTTS-SS--HHHHHHHHHHHHHHTS-G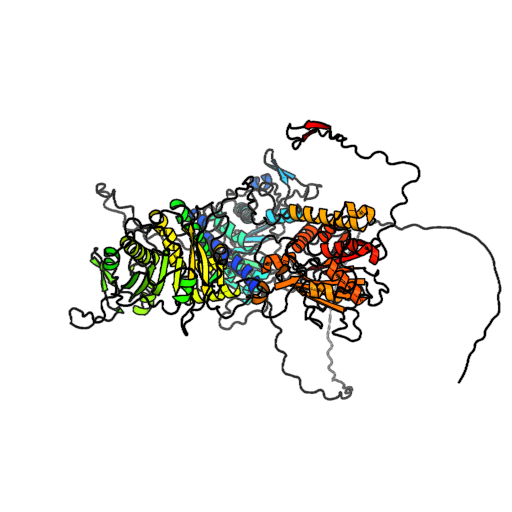GG--TT---EEEE-S---HHHHHHHHHHHHS---SSS-TT-SSPPBTT-EEEETTSHHHHHHHHSHHHHHHHHHHHHTHHHHTS-EEEEEEEEEE-SSTT--EEEEEEEEESS-TT-SS-TTGGGTT--------------------------------PPPPHHHHHHHHHHHHHHHHHHHHS-HHHHTTTSSS-S-S--TT-HHHHHHTT-B---S--TTS--GGGHHHHHHTT----BTTT-TT--BEEEEEESS--S-GGGTTT-EEEETTEEEE----EEEEEEETTTTEEEEEEEE-HHHHHHHHHT-S---TTTS-SS--HHHHHHHHHHHHHSS-TTTT---EEEE-S---HHHHHHHHHHHHHS---TT----SSPPBTT-EEEETTSHHHHHHHHSTTTHHHHHHHHHTTTTTTS-EEEEEEEEEE-SSS-EEEEEEEEEPPPPP---TT----------EEEEEE-TTSS-EEEEE------

Radius of gyration: 39.17 Å; chains: 1; bounding box: 123×107×143 Å

Foldseek 3Di:
DDDDDDDDDDDDDDDDDDDDDDDDDDDDDDDDDDDDDDDDDDDDDDDDDDDDDDDDDDDDDDDDDDDDDDDDDPDDDDDDDDDCVVLVVLLQLLLQLLVLLQVLLQDDQVVSVLRDPDLADPFAELCPVVCVLQQKDKDPDADDPCVDLPQQCVVVCVVLVHDAFDKIKMANADPPDPDDQLADWDDNPPDIAGRQGFMWMWGDGPPSQEIETEPGGFRQRSNCQSNVDPRDDPVRHGSPTALLSNSNSVLCVRCVLPLSLSRFKYKYTQPPPPSLVSLQQVLLVPDDDPDPDDRDPDFAAPVTDKDFCLASSVSSNCSTPPNVSVSSNSSHCQVSSPHRKGFGMKGKHFRDDPRPRGGIMMMGGMDHRPPPDDPDPPPPPDDPPDPPPPPPPPPDDAADDLPCPDDPPSVRRPLLVLQLLQLLLLQQLLLDPLVRSVSSDPDLADPQDFQCPVVCVLLQKDKDDCPDQLPCVQCQVQCVLVVNHRVQKDKIKIWSFDDQQDADPVRHRQQQQRDWDAHPVRDIAHRLRWMWIWIDRLVQQEIETEDGDFQQRSNVVSNPPDRDDPVRTGSPTALLSVSNSVLNVSLVPDDPVSRQSLSHWKYKYWLDPDPSLVVLVQVLQCPPPALPFRNRDPDFAAPVTDKDFSVDSSQSSNCSTPSNSSVSSNSSNCVVVSVFSKGQGMKGKHDTSDPPRHIMMMGTMDGSPCPPDLDDVVVVSVPDDDDDDDDDDDDDDDDDDDDDDDDDDDSPDQDPDDDLVRLLVQLLVLLVLLQVLLQDDLVVSVVRDPPLADPFDEQCPVVLVLQQKDKDDADDPLLFQPLCCVVCVVLVHFRDEVSGDVPGQKHKTKIFNAPDDRLLCLQVDWDDDPNDIARRQRFIFIWIDRLPSQEIETRDGDFSFRSNCSNNVHSGDPPVRHRVPGANLSNSNSVLNVSCPVLVSSLSNWKYKYPQPPDPSLVSLVQSCLSPPDDPDPDDRDNDFAAPVTDKAFSPDSSVSSNCSDPVNVSVSSNQSHCQVSSVHRKGFGMKGWHATNVGGIMIMGGMDGHDDDPPPDPDDDPPDDPPQPWDFPDADPVNPDTDTDTDDDDDD

pLDDT: mean 80.28, std 23.48, range [22.19, 98.69]